Protein 2Q9O (pdb70)

B-factor: mean 13.99, std 7.98, range [4.57, 61.82]

Organism: Melanocarpus albomyces (NCBI:txid204285)

GO terms:
  GO:0052716 hydroquinone:oxygen oxidoreductase activity (F, IDA)
  GO:0005507 copper ion binding (F, IDA)
  GO:0043245 extraorganismal space (C, IDA)
  GO:0030245 cellulose catabolic process (P, TAS)

Solvent-accessible surface area: 37867 Å² total

Nearest PDB structures (foldseek):
  2q9o-assembly1_A  TM=1.002E+00  e=0.000E+00  Melanocarpus albomyces
  2ih9-assembly1_A  TM=1.001E+00  e=0.000E+00  Melanocarpus albomyces
  3dkh-assembly1_A  TM=1.001E+00  e=0.000E+00  Melanocarpus albomyces
  6f5k-assembly1_A  TM=9.972E-01  e=0.000E+00  Thermothelomyces thermophilus
  3pps-assembly1_A  TM=9.943E-01  e=1.087E-103  Canariomyces arenarius

InterPro domains:
  IPR001117 Multicopper oxidase, second cupredoxin domain [PF00394] (219-365)
  IPR002355 Multicopper oxidase, copper-binding site [PS00080] (552-563)
  IPR008972 Cupredoxin [G3DSA:2.60.40.420] (51-208)
  IPR008972 Cupredoxin [G3DSA:2.60.40.420] (209-392)
  IPR008972 Cupredoxin [G3DSA:2.60.40.420] (393-609)
  IPR008972 Cupredoxin [SSF49503] (53-212)
  IPR008972 Cupredoxin [SSF49503] (212-395)
  IPR008972 Cupredoxin [SSF49503] (396-608)
  IPR011706 Multicopper oxidase, C-terminal [PF07731] (445-572)
  IPR011707 Multicopper oxidase-like, N-terminal [PF07732] (98-209)
  IPR033138 Multicopper oxidases, conserved site [PS00079] (547-567)
  IPR045087 Multicopper oxidase [PTHR11709] (105-565)

CATH classification: 2.60.40.420 (+2 more: 2.60.40.420, 2.60.40.420)

Foldseek 3Di:
DFDDCALQFLQGGHVPAGQQDPLVPDFDQPVAEDEEEWEKEKDAQPQAQQGDTAGIFIETPPDLAHDAAEEATFYKYKYKYWAAYDFFFWFKAWALFAFLHQLLRRQFLANFFGQGHNTGIDMHMHTRSFFAKFKMATLQQQRRLRRRIGIYGHDGGWQGRFHEEQDEKEKEFHASYHDVVQLVVLLADPHDFGAAIDISRWWHRLPPRGGDFAEAEDAAQTKYKYKYAYQYLFAKWKKAKAPWWWWWQAKARFGFHTDIDGIFIGGNRIITITITHNHDDFDKIKIWIAAALVQLRHHYPNHTTIHIYGYPPYDDDHGDDPHDDDPHPQLFGDFPTFGSHFFFDDLLPDDDDLLQEWEWAFQQPDPPRTFIAISREFAAGDSLCHNVNCLQVVNPPDDPNQQENEAADEQAKGKHKYAFNLVDPWGGKFKKFKPPFWKFFFAKPDDDRQRPSDADDDDCVPCSVRTHRTRIDTHGITMHGIRMMTMIMTTLSGAGWMKIFGSNSSHSQSRGIHIYRGNSVVSNVSQDPVSVVVSVVSSVVSVVSVVVRPDDSDGRRD/DFDDCALQFLQGGHVPDGQQDPLVVDFDAPVAEDEEEWEKEKDAQPQAQQRDTAGIFIETPPALAHDAAEEATFYKYKYKYWAAYDFFFWFKAWALFAFLHQLLRRAFLANFFGQGHNTGIDMHMHTRSFAAKAKMATLQQQRRLRRRIGIYGHDHGWQGRFHEEQDEKEKEFHASYGDVVQLVCVLADPHDFGAAMDIPRWWHRLPPRGGDFAEAEDEAQGKYKYKYAYQYLFAKWKKAKAPWWWWWQAKARFGWNTDIDGIFIGGHRIITITITGNHDPFDKIKIWIAAALVQLRHHYPNHTTIHIYGYPPDDDDHGPDPHDDDDHPQLFGDFPTFGSHFFFDDLLPDDDDLLQEWEWAFQCPDPPRTAIAISREFAAGDSLCHNVNCLQVVHDPDDVNQQENEDADAQAKGKHKYFFNLVYPWGGKFKKFKPPFWKFFFAKPDDDRQRPSDAEDDDCVPCSVRTGRTRIDTHGIGMHGIRIMTMIMTTLSHAGWMKIFGSNSSHSQSRGIHIYRGNSVVSNVSQDPVSVVVSVVSSVVSVVSVVVRPDDSPGRRD

Structure (mmCIF, N/CA/C/O backbone):
data_2Q9O
#
_entry.id   2Q9O
#
_cell.length_a   173.740
_cell.length_b   61.900
_cell.length_c   124.210
_cell.angle_alpha   90.00
_cell.angle_beta   96.36
_cell.angle_gamma   90.00
#
_symmetry.space_group_name_H-M   'C 1 2 1'
#
loop_
_entity.id
_entity.type
_entity.pdbx_description
1 polymer Laccase-1
2 branched 2-acetamido-2-deoxy-beta-D-glucopyranose-(1-4)-2-acetamido-2-deoxy-beta-D-glucopyranose
3 branched alpha-D-mannopyranose-(1-4)-2-acetamido-2-deoxy-beta-D-glucopyranose-(1-4)-2-acetamido-2-deoxy-beta-D-glucopyranose
4 branched alpha-D-mannopyranose-(1-2)-alpha-D-mannopyranose-(1-3)-alpha-D-mannopyranose-(1-4)-2-acetamido-2-deoxy-beta-D-glucopyranose-(1-4)-2-acetamido-2-deoxy-beta-D-glucopyranose
5 non-polymer 2-acetamido-2-deoxy-beta-D-glucopyranose
6 non-polymer 'COPPER (II) ION'
7 non-polymer 'CHLORIDE ION'
8 non-polymer 'SULFATE ION'
9 non-polymer 'OXYGEN MOLECULE'
10 non-polymer GLYCEROL
11 water water
#
loop_
_atom_site.group_PDB
_atom_site.id
_atom_site.type_symbol
_atom_site.label_atom_id
_atom_site.label_alt_id
_atom_site.label_comp_id
_atom_site.label_asym_id
_atom_site.label_entity_id
_atom_site.label_seq_id
_atom_site.pdbx_PDB_ins_code
_atom_site.Cartn_x
_atom_site.Cartn_y
_atom_site.Cartn_z
_atom_site.occupancy
_atom_site.B_iso_or_equiv
_atom_site.auth_seq_id
_atom_site.auth_comp_id
_atom_site.auth_asym_id
_atom_site.auth_atom_id
_atom_site.pdbx_PDB_model_num
ATOM 1 N N . GLU A 1 1 ? -55.719 29.573 40.604 1.00 18.70 1 GLU A N 1
ATOM 2 C CA . GLU A 1 1 ? -55.620 30.067 41.992 1.00 20.30 1 GLU A CA 1
ATOM 3 C C . GLU A 1 1 ? -55.402 28.932 42.970 1.00 19.81 1 GLU A C 1
ATOM 4 O O . GLU A 1 1 ? -56.133 27.922 42.929 1.00 21.94 1 GLU A O 1
ATOM 10 N N . PRO A 1 2 ? -54.423 29.028 43.866 1.00 18.93 2 PRO A N 1
ATOM 11 C CA . PRO A 1 2 ? -54.159 27.915 44.780 1.00 17.86 2 PRO A CA 1
ATOM 12 C C . PRO A 1 2 ? -55.189 27.885 45.909 1.00 18.39 2 PRO A C 1
ATOM 13 O O . PRO A 1 2 ? -55.717 28.975 46.190 1.00 19.73 2 PRO A O 1
ATOM 17 N N . THR A 1 3 ? -55.436 26.742 46.534 1.00 18.00 3 THR A N 1
ATOM 18 C CA . THR A 1 3 ? -56.313 26.797 47.719 1.00 18.06 3 THR A CA 1
ATOM 19 C C . THR A 1 3 ? -55.650 26.141 48.908 1.00 18.08 3 THR A C 1
ATOM 20 O O . THR A 1 3 ? -56.131 26.198 50.055 1.00 19.87 3 THR A O 1
ATOM 24 N N . CYS A 1 4 ? -54.499 25.479 48.771 1.00 16.98 4 CYS A N 1
ATOM 25 C CA . CYS A 1 4 ? -53.879 24.809 49.919 1.00 16.59 4 CYS A CA 1
ATOM 26 C C . CYS A 1 4 ? -52.369 24.916 49.986 1.00 15.72 4 CYS A C 1
ATOM 27 O O . CYS A 1 4 ? -51.708 24.096 50.633 1.00 15.17 4 CYS A O 1
ATOM 30 N N . ASN A 1 5 ? -51.841 25.920 49.301 1.00 14.26 5 ASN A N 1
ATOM 31 C CA . ASN A 1 5 ? -50.390 26.114 49.257 1.00 14.17 5 ASN A CA 1
ATOM 32 C C . ASN A 1 5 ? -49.965 26.999 50.417 1.00 15.07 5 ASN A C 1
ATOM 33 O O . ASN A 1 5 ? -50.319 28.170 50.427 1.00 16.89 5 ASN A O 1
ATOM 38 N N . THR A 1 6 ? -49.249 26.407 51.357 1.00 15.28 6 THR A N 1
ATOM 39 C CA . THR A 1 6 ? -48.867 27.102 52.569 1.00 15.26 6 THR A CA 1
ATOM 40 C C . THR A 1 6 ? -47.382 26.939 52.802 1.00 15.50 6 THR A C 1
ATOM 41 O O . THR A 1 6 ? -46.785 26.064 52.180 1.00 14.95 6 THR A O 1
ATOM 45 N N . PRO A 1 7 ? -46.776 27.748 53.650 1.00 16.49 7 PRO A N 1
ATOM 46 C CA . PRO A 1 7 ? -45.371 27.582 53.993 1.00 15.72 7 PRO A CA 1
ATOM 47 C C . PRO A 1 7 ? -44.979 26.171 54.397 1.00 15.36 7 PRO A C 1
ATOM 48 O O . PRO A 1 7 ? -43.897 25.680 54.007 1.00 15.31 7 PRO A O 1
ATOM 52 N N . SER A 1 8 ? -45.790 25.447 55.199 1.00 15.92 8 SER A N 1
ATOM 53 C CA . SER A 1 8 ? -45.395 24.101 55.607 1.00 16.51 8 SER A CA 1
ATOM 54 C C . SER A 1 8 ? -45.871 23.002 54.666 1.00 16.19 8 SER A C 1
ATOM 55 O O . SER A 1 8 ? -45.457 21.844 54.836 1.00 17.48 8 SER A O 1
ATOM 58 N N . ASN A 1 9 ? -46.700 23.406 53.691 1.00 14.96 9 ASN A N 1
ATOM 59 C CA . ASN A 1 9 ? -47.161 22.465 52.676 1.00 14.53 9 ASN A CA 1
ATOM 60 C C . ASN A 1 9 ? -47.160 23.154 51.324 1.00 14.26 9 ASN A C 1
ATOM 61 O O . ASN A 1 9 ? -48.190 23.604 50.831 1.00 14.91 9 ASN A O 1
ATOM 66 N N . ARG A 1 10 ? -45.959 23.229 50.752 1.00 12.36 10 ARG A N 1
ATOM 67 C CA . ARG A 1 10 ? -45.855 23.800 49.407 1.00 11.43 10 ARG A CA 1
ATOM 68 C C . ARG A 1 10 ? -46.144 22.785 48.318 1.00 11.53 10 ARG A C 1
ATOM 69 O O . ARG A 1 10 ? -46.293 23.153 47.145 1.00 11.76 10 ARG A O 1
ATOM 77 N N . ALA A 1 11 ? -46.237 21.518 48.681 1.00 11.26 11 ALA A N 1
ATOM 78 C CA . ALA A 1 11 ? -46.497 20.439 47.749 1.00 11.25 11 ALA A CA 1
ATOM 79 C C . ALA A 1 11 ? -47.914 20.526 47.214 1.00 10.99 11 ALA A C 1
ATOM 80 O O . ALA A 1 11 ? -48.181 20.106 46.087 1.00 10.19 11 ALA A O 1
ATOM 82 N N . CYS A 1 12 ? -48.804 21.054 48.030 1.00 11.58 12 CYS A N 1
ATOM 83 C CA . CYS A 1 12 ? -50.216 21.199 47.691 1.00 11.55 12 CYS A CA 1
ATOM 84 C C . CYS A 1 12 ? -50.496 22.430 46.861 1.00 10.97 12 CYS A C 1
ATOM 85 O O . CYS A 1 12 ? -49.865 23.467 47.055 1.00 11.74 12 CYS A O 1
ATOM 88 N N . TRP A 1 13 ? -51.472 22.324 45.951 1.00 10.14 13 TRP A N 1
ATOM 89 C CA . TRP A 1 13 ? -51.834 23.527 45.193 1.00 11.77 13 TRP A CA 1
ATOM 90 C C . TRP A 1 13 ? -53.334 23.792 45.245 1.00 12.53 13 TRP A C 1
ATOM 91 O O . TRP A 1 13 ? -53.799 24.764 45.840 1.00 13.39 13 TRP A O 1
ATOM 102 N N . SER A 1 14 ? -54.121 22.912 44.604 1.00 13.28 14 SER A N 1
ATOM 103 C CA . SER A 1 14 ? -55.583 23.047 44.631 1.00 14.26 14 SER A CA 1
ATOM 104 C C . SER A 1 14 ? -56.195 21.664 44.427 1.00 16.41 14 SER A C 1
ATOM 105 O O . SER A 1 14 ? -55.405 20.716 44.284 1.00 13.79 14 SER A O 1
ATOM 108 N N . ASP A 1 15 ? -57.547 21.595 44.403 1.00 16.89 15 ASP A N 1
ATOM 109 C CA . ASP A 1 15 ? -58.070 20.212 44.315 1.00 17.88 15 ASP A CA 1
ATOM 110 C C . ASP A 1 15 ? -57.679 19.577 42.984 1.00 16.15 15 ASP A C 1
ATOM 111 O O . ASP A 1 15 ? -57.986 20.111 41.917 1.00 18.07 15 ASP A O 1
ATOM 116 N N . GLY A 1 16 ? -56.993 18.439 43.027 1.00 14.66 16 GLY A N 1
ATOM 117 C CA . GLY A 1 16 ? -56.614 17.728 41.830 1.00 15.72 16 GLY A CA 1
ATOM 118 C C . GLY A 1 16 ? -55.252 18.067 41.283 1.00 13.87 16 GLY A C 1
ATOM 119 O O . GLY A 1 16 ? -54.810 17.515 40.264 1.00 14.13 16 GLY A O 1
ATOM 120 N N . PHE A 1 17 ? -54.566 19.000 41.962 1.00 11.95 17 PHE A N 1
ATOM 121 C CA . PHE A 1 17 ? -53.335 19.570 41.427 1.00 10.99 17 PHE A CA 1
ATOM 122 C C . PHE A 1 17 ? -52.282 19.735 42.506 1.00 11.08 17 PHE A C 1
ATOM 123 O O . PHE A 1 17 ? -52.461 20.471 43.468 1.00 12.63 17 PHE A O 1
ATOM 131 N N . ASP A 1 18 ? -51.170 19.029 42.402 1.00 10.51 18 ASP A N 1
ATOM 132 C CA . ASP A 1 18 ? -50.135 19.189 43.410 1.00 10.14 18 ASP A CA 1
ATOM 133 C C . ASP A 1 18 ? -48.781 18.928 42.772 1.00 9.87 18 ASP A C 1
ATOM 134 O O . ASP A 1 18 ? -48.751 18.790 41.537 1.00 9.04 18 ASP A O 1
ATOM 139 N N . ILE A 1 19 ? -47.707 18.840 43.567 1.00 9.32 19 ILE A N 1
ATOM 140 C CA . ILE A 1 19 ? -46.367 18.664 43.010 1.00 9.91 19 ILE A CA 1
ATOM 141 C C . ILE A 1 19 ? -46.154 17.341 42.298 1.00 10.50 19 ILE A C 1
ATOM 142 O O . ILE A 1 19 ? -45.220 17.168 41.500 1.00 8.97 19 ILE A O 1
ATOM 147 N N . ASN A 1 20 ? -47.058 16.393 42.553 1.00 10.85 20 ASN A N 1
ATOM 148 C CA . ASN A 1 20 ? -46.921 15.098 41.887 1.00 10.01 20 ASN A CA 1
ATOM 149 C C . ASN A 1 20 ? -47.781 14.957 40.636 1.00 11.02 20 ASN A C 1
ATOM 150 O O . ASN A 1 20 ? -47.632 13.951 39.942 1.00 11.97 20 ASN A O 1
ATOM 155 N N . THR A 1 21 ? -48.667 15.914 40.378 1.00 10.40 21 THR A N 1
ATOM 156 C CA . THR A 1 21 ? -49.436 15.950 39.142 1.00 9.13 21 THR A CA 1
ATOM 157 C C . THR A 1 21 ? -48.506 15.982 37.950 1.00 9.03 21 THR A C 1
ATOM 158 O O . THR A 1 21 ? -47.516 16.723 37.931 1.00 10.96 21 THR A O 1
ATOM 162 N N . ASP A 1 22 ? -48.830 15.196 36.933 1.00 9.08 22 ASP A N 1
ATOM 163 C CA . ASP A 1 22 ? -48.039 15.288 35.700 1.00 8.98 22 ASP A CA 1
ATOM 164 C C . ASP A 1 22 ? -48.464 16.539 34.958 1.00 9.54 22 ASP A C 1
ATOM 165 O O . ASP A 1 22 ? -49.423 16.479 34.173 1.00 9.13 22 ASP A O 1
ATOM 170 N N . TYR A 1 23 ? -47.752 17.650 35.185 1.00 8.54 23 TYR A N 1
ATOM 171 C CA . TYR A 1 23 ? -48.161 18.942 34.619 1.00 9.79 23 TYR A CA 1
ATOM 172 C C . TYR A 1 23 ? -48.076 18.969 33.107 1.00 9.22 23 TYR A C 1
ATOM 17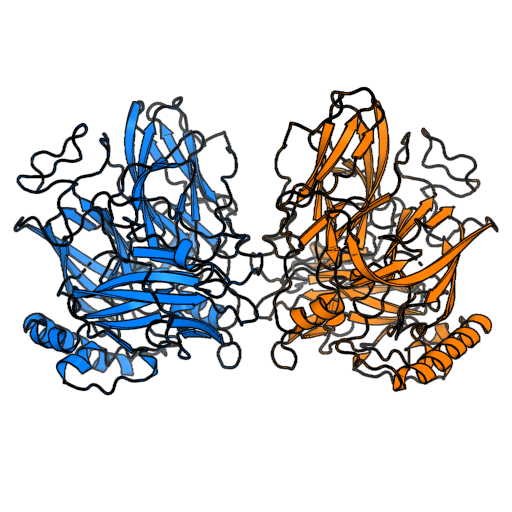3 O O . TYR A 1 23 ? -48.523 19.915 32.463 1.00 10.71 23 TYR A O 1
ATOM 182 N N . GLU A 1 24 ? -47.383 17.992 32.517 1.00 9.40 24 GLU A N 1
ATOM 183 C CA . GLU A 1 24 ? -47.257 18.064 31.041 1.00 10.98 24 GLU A CA 1
ATOM 184 C C . GLU A 1 24 ? -48.551 17.659 30.353 1.00 11.40 24 GLU A C 1
ATOM 185 O O . GLU A 1 24 ? -48.711 17.933 29.155 1.00 12.45 24 GLU A O 1
ATOM 191 N N . VAL A 1 25 ? -49.412 16.966 31.134 1.00 11.28 25 VAL A N 1
ATOM 192 C CA . VAL A 1 25 ? -50.647 16.503 30.525 1.00 11.30 25 VAL A CA 1
ATOM 193 C C . VAL A 1 25 ? -51.871 16.983 31.299 1.00 9.94 25 VAL A C 1
ATOM 194 O O . VAL A 1 25 ? -52.965 16.838 30.751 1.00 11.70 25 VAL A O 1
ATOM 198 N N . SER A 1 26 ? -51.734 17.519 32.500 1.00 11.05 26 SER A N 1
ATOM 199 C CA . SER A 1 26 ? -52.911 17.959 33.268 1.00 11.03 26 SER A CA 1
ATOM 200 C C . SER A 1 26 ? -52.683 19.384 33.741 1.00 11.36 26 SER A C 1
ATOM 201 O O . SER A 1 26 ? -51.632 19.653 34.317 1.00 11.18 26 SER A O 1
ATOM 204 N N . THR A 1 27 ? -53.629 20.279 33.474 1.00 11.10 27 THR A N 1
ATOM 205 C CA . THR A 1 27 ? -53.522 21.716 33.731 1.00 11.15 27 THR A CA 1
ATOM 206 C C . THR A 1 27 ? -54.743 22.258 34.474 1.00 11.10 27 THR A C 1
ATOM 207 O O . THR A 1 27 ? -55.856 21.876 34.067 1.00 11.02 27 THR A O 1
ATOM 211 N N . PRO A 1 28 ? -54.587 23.066 35.507 1.00 10.57 28 PRO A N 1
ATOM 212 C CA . PRO A 1 28 ? -55.744 23.672 36.175 1.00 11.13 28 PRO A CA 1
ATOM 213 C C . PRO A 1 28 ? -56.533 24.543 35.200 1.00 12.55 28 PRO A C 1
ATOM 214 O O . PRO A 1 28 ? -55.970 25.263 34.402 1.00 10.20 28 PRO A O 1
ATOM 218 N N . ASP A 1 29 ? -57.854 24.392 35.309 1.00 13.19 29 ASP A N 1
ATOM 219 C CA . ASP A 1 29 ? -58.673 25.291 34.497 1.00 15.34 29 ASP A CA 1
ATOM 220 C C . ASP A 1 29 ? -59.038 26.511 35.326 1.00 15.85 29 ASP A C 1
ATOM 221 O O . ASP A 1 29 ? -60.055 26.588 36.043 1.00 19.03 29 ASP A O 1
ATOM 226 N N . THR A 1 30 ? -58.257 27.583 35.317 1.00 14.65 30 THR A N 1
ATOM 227 C CA . THR A 1 30 ? -58.558 28.701 36.202 1.00 13.67 30 THR A CA 1
ATOM 228 C C . THR A 1 30 ? -59.513 29.740 35.609 1.00 14.14 30 THR A C 1
ATOM 229 O O . THR A 1 30 ? -60.164 30.464 36.367 1.00 14.77 30 THR A O 1
ATOM 233 N N . GLY A 1 31 ? -59.582 29.824 34.285 1.00 13.83 31 GLY A N 1
ATOM 234 C CA . GLY A 1 31 ? -60.415 30.822 33.629 1.00 13.70 31 GLY A CA 1
ATOM 235 C C . GLY A 1 31 ? -59.793 32.201 33.738 1.00 13.98 31 GLY A C 1
ATOM 236 O O . GLY A 1 31 ? -60.393 33.178 33.280 1.00 14.66 31 GLY A O 1
ATOM 237 N N . VAL A 1 32 ? -58.590 32.346 34.314 1.00 13.67 32 VAL A N 1
ATOM 238 C CA . VAL A 1 32 ? -58.006 33.687 34.499 1.00 12.29 32 VAL A CA 1
ATOM 239 C C . VAL A 1 32 ? -56.976 34.027 33.418 1.00 11.97 32 VAL A C 1
ATOM 240 O O . VAL A 1 32 ? -56.222 33.149 32.994 1.00 12.31 32 VAL A O 1
ATOM 244 N N . THR A 1 33 ? -56.953 35.296 33.016 1.00 11.89 33 THR A N 1
ATOM 245 C CA . THR A 1 33 ? -55.974 35.843 32.085 1.00 11.32 33 THR A CA 1
ATOM 246 C C . THR A 1 33 ? -55.221 36.984 32.768 1.00 11.34 33 THR A C 1
ATOM 247 O O . THR A 1 33 ? -55.828 37.861 33.363 1.00 13.58 33 THR A O 1
ATOM 251 N N . GLN A 1 34 ? -53.896 36.927 32.653 1.00 10.79 34 GLN A N 1
ATOM 252 C CA . GLN A 1 34 ? -52.990 37.960 33.121 1.00 11.06 34 GLN A CA 1
ATOM 253 C C . GLN A 1 34 ? -52.473 38.627 31.851 1.00 10.45 34 GLN A C 1
ATOM 254 O O . GLN A 1 34 ? -51.890 37.935 31.025 1.00 11.43 34 GLN A O 1
ATOM 260 N N . SER A 1 35 ? -52.713 39.919 31.687 1.00 9.53 35 SER A N 1
ATOM 261 C CA . SER A 1 35 ? -52.329 40.576 30.439 1.00 10.14 35 SER A CA 1
ATOM 262 C C . SER A 1 35 ? -51.301 41.657 30.726 1.00 9.70 35 SER A C 1
ATOM 263 O O . SER A 1 35 ? -51.272 42.225 31.834 1.00 10.84 35 SER A O 1
ATOM 267 N N . TYR A 1 36 ? -50.465 41.897 29.724 1.00 10.28 36 TYR A N 1
ATOM 268 C CA . TYR A 1 36 ? -49.383 42.859 29.757 1.00 10.42 36 TYR A CA 1
ATOM 269 C C . TYR A 1 36 ? -49.274 43.569 28.398 1.00 9.36 36 TYR A C 1
ATOM 270 O O . TYR A 1 36 ? -49.661 42.981 27.398 1.00 10.14 36 TYR A O 1
ATOM 279 N N . VAL A 1 37 ? -48.725 44.785 28.400 1.00 9.51 37 VAL A N 1
ATOM 280 C CA . VAL A 1 37 ? -48.462 45.474 27.147 1.00 11.24 37 VAL A CA 1
ATOM 281 C C . VAL A 1 37 ? -46.992 45.850 27.194 1.00 10.96 37 VAL A C 1
ATOM 282 O O . VAL A 1 37 ? -46.604 46.494 28.155 1.00 14.25 37 VAL A O 1
ATOM 286 N N . PHE A 1 38 ? -46.240 45.408 26.206 1.00 11.03 38 PHE A N 1
ATOM 287 C CA . PHE A 1 38 ? -44.826 45.707 26.074 1.00 10.19 38 PHE A CA 1
ATOM 288 C C . PHE A 1 38 ? -44.645 46.738 24.972 1.00 9.91 38 PHE A C 1
ATOM 289 O O . PHE A 1 38 ? -44.885 46.486 23.783 1.00 12.33 38 PHE A O 1
ATOM 297 N N . ASN A 1 39 ? -44.170 47.914 25.380 1.00 9.84 39 ASN A N 1
ATOM 298 C CA . ASN A 1 39 ? -43.821 48.943 24.404 1.00 10.22 39 ASN A CA 1
ATOM 299 C C . ASN A 1 39 ? -42.318 49.015 24.248 1.00 8.61 39 ASN A C 1
ATOM 300 O O . ASN A 1 39 ? -41.602 49.345 25.216 1.00 8.82 39 ASN A O 1
ATOM 305 N N . LEU A 1 40 ? -41.813 48.678 23.073 1.00 8.40 40 LEU A N 1
ATOM 306 C CA . LEU A 1 40 ? -40.362 48.599 22.836 1.00 8.90 40 LEU A CA 1
ATOM 307 C C . LEU A 1 40 ? -39.872 49.913 22.283 1.00 8.40 40 LEU A C 1
ATOM 308 O O . LEU A 1 40 ? -40.405 50.310 21.235 1.00 9.51 40 LEU A O 1
ATOM 313 N N . THR A 1 41 ? -38.885 50.521 22.951 1.00 8.06 41 THR A N 1
ATOM 314 C CA . THR A 1 41 ? -38.375 51.787 22.445 1.00 9.30 41 THR A CA 1
ATOM 315 C C . THR A 1 41 ? -36.854 51.722 22.304 1.00 9.28 41 THR A C 1
ATOM 316 O O . THR A 1 41 ? -36.196 50.906 22.944 1.00 9.00 41 THR A O 1
ATOM 320 N N . GLU A 1 42 ? -36.359 52.606 21.443 1.00 9.08 42 GLU A N 1
ATOM 321 C CA . GLU A 1 42 ? -34.913 52.641 21.162 1.00 9.01 42 GLU A CA 1
ATOM 322 C C . GLU A 1 42 ? -34.382 53.905 21.821 1.00 9.38 42 GLU A C 1
ATOM 323 O O . GLU A 1 42 ? -34.896 54.990 21.500 1.00 9.58 42 GLU A O 1
ATOM 329 N N . VAL A 1 43 ? -33.461 53.740 22.727 1.00 8.83 43 VAL A N 1
ATOM 330 C CA . VAL A 1 43 ? -32.930 54.863 23.503 1.00 9.26 43 VAL A CA 1
ATOM 331 C C . VAL A 1 43 ? -31.432 54.991 23.285 1.00 10.10 43 VAL A C 1
ATOM 332 O O . VAL A 1 43 ? -30.670 54.042 23.505 1.00 10.48 43 VAL A O 1
ATOM 336 N N . ASP A 1 44 ? -30.975 56.178 22.852 1.00 10.53 44 ASP A N 1
ATOM 337 C CA . ASP A 1 44 ? -29.571 56.448 22.660 1.00 10.36 44 ASP A CA 1
ATOM 338 C C . ASP A 1 44 ? -28.990 57.114 23.893 1.00 10.47 44 ASP A C 1
ATOM 339 O O . ASP A 1 44 ? -29.698 57.852 24.611 1.00 11.51 44 ASP A O 1
ATOM 344 N N . ASN A 1 45 ? -27.713 56.833 24.113 1.00 10.86 45 ASN A N 1
ATOM 345 C CA . ASN A 1 45 ? -27.009 57.502 25.207 1.00 9.97 45 ASN A CA 1
ATOM 346 C C . ASN A 1 45 ? -27.745 57.354 26.520 1.00 10.84 45 ASN A C 1
ATOM 347 O O . ASN A 1 45 ? -28.087 58.321 27.218 1.00 12.29 45 ASN A O 1
ATOM 352 N N . TRP A 1 46 ? -27.990 56.098 26.843 1.00 11.54 46 TRP A N 1
ATOM 353 C CA . TRP A 1 46 ? -28.683 55.652 28.048 1.00 11.34 46 TRP A CA 1
ATOM 354 C C . TRP A 1 46 ? -27.702 55.344 29.156 1.00 11.08 46 TRP A C 1
ATOM 355 O O . TRP A 1 46 ? -26.762 54.574 29.037 1.00 12.24 46 TRP A O 1
ATOM 366 N N . MET A 1 47 ? -27.966 55.953 30.297 1.00 11.36 47 MET A N 1
ATOM 367 C CA . MET A 1 47 ? -27.142 55.720 31.460 1.00 11.93 47 MET A CA 1
ATOM 368 C C . MET A 1 47 ? -27.523 54.431 32.173 1.00 11.86 47 MET A C 1
ATOM 369 O O . MET A 1 47 ? -28.627 54.409 32.732 1.00 13.38 47 MET A O 1
ATOM 378 N N . GLY A 1 48 ? -26.622 53.463 32.149 1.00 10.33 48 GLY A N 1
ATOM 379 C CA . GLY A 1 48 ? -26.876 52.183 32.791 1.00 11.59 48 GLY A CA 1
ATOM 380 C C . GLY A 1 48 ? -26.568 52.178 34.267 1.00 12.22 48 GLY A C 1
ATOM 381 O O . GLY A 1 48 ? -26.116 53.173 34.860 1.00 10.75 48 GLY A O 1
ATOM 382 N N . PRO A 1 49 ? -26.836 51.025 34.893 1.00 11.77 49 PRO A N 1
ATOM 383 C CA . PRO A 1 49 ? -26.755 50.929 36.347 1.00 11.53 49 PRO A CA 1
ATOM 384 C C . PRO A 1 49 ? -25.361 50.961 36.931 1.00 11.93 49 PRO A C 1
ATOM 385 O O . PRO A 1 49 ? -25.257 51.166 38.158 1.00 13.98 49 PRO A O 1
ATOM 389 N N . ASP A 1 50 ? -24.307 50.800 36.119 1.00 12.13 50 ASP A N 1
ATOM 390 C CA . ASP A 1 50 ? -22.979 50.929 36.712 1.00 12.28 50 ASP A CA 1
ATOM 391 C C . ASP A 1 50 ? -22.384 52.299 36.333 1.00 13.08 50 ASP A C 1
ATOM 392 O O . ASP A 1 50 ? -21.180 52.531 36.517 1.00 14.39 50 ASP A O 1
ATOM 397 N N . GLY A 1 51 ? -23.232 53.172 35.838 1.00 12.99 51 GLY A N 1
ATOM 398 C CA . GLY A 1 51 ? -22.842 54.572 35.615 1.00 12.07 51 GLY A CA 1
ATOM 399 C C . GLY A 1 51 ? -22.363 54.808 34.208 1.00 11.86 51 GLY A C 1
ATOM 400 O O . GLY A 1 51 ? -22.252 55.917 33.701 1.00 15.42 51 GLY A O 1
ATOM 401 N N . VAL A 1 52 ? -21.945 53.810 33.450 1.00 11.03 52 VAL A N 1
ATOM 402 C CA . VAL A 1 52 ? -21.475 53.984 32.076 1.00 10.03 52 VAL A CA 1
ATOM 403 C C . VAL A 1 52 ? -22.691 54.241 31.178 1.00 10.28 52 VAL A C 1
ATOM 404 O O . VAL A 1 52 ? -23.754 53.596 31.287 1.00 10.95 52 VAL A O 1
ATOM 408 N N . VAL A 1 53 ? -22.595 55.229 30.291 1.00 9.30 53 VAL A N 1
ATOM 409 C CA . VAL A 1 53 ? -23.615 55.533 29.295 1.00 10.86 53 VAL A CA 1
ATOM 410 C C . VAL A 1 53 ? -23.386 54.672 28.057 1.00 11.40 53 VAL A C 1
ATOM 411 O O . VAL A 1 53 ? -22.293 54.640 27.482 1.00 12.95 53 VAL A O 1
ATOM 415 N N . LYS A 1 54 ? -24.447 53.960 27.664 1.00 11.93 54 LYS A N 1
ATOM 416 C CA . LYS A 1 54 ? -24.394 53.091 26.506 1.00 10.27 54 LYS A CA 1
ATOM 417 C C . LYS A 1 54 ? -24.880 53.818 25.261 1.00 10.96 54 LYS A C 1
ATOM 418 O O . LYS A 1 54 ? -25.885 54.545 25.270 1.00 11.03 54 LYS A O 1
ATOM 424 N N . GLU A 1 55 ? -24.155 53.571 24.166 1.00 10.59 55 GLU A N 1
ATOM 425 C CA . GLU A 1 55 ? -24.572 54.168 22.897 1.00 10.75 55 GLU A CA 1
ATOM 426 C C . GLU A 1 55 ? -26.029 53.963 22.529 1.00 10.25 55 GLU A C 1
ATOM 427 O O . GLU A 1 55 ? -26.739 54.890 22.056 1.00 10.92 55 GLU A O 1
ATOM 433 N N . LYS A 1 56 ? -26.552 52.742 22.666 1.00 9.28 56 LYS A N 1
ATOM 434 C CA . LYS A 1 56 ? -27.939 52.490 22.252 1.00 9.04 56 LYS A CA 1
ATOM 435 C C . LYS A 1 56 ? -28.471 51.257 22.974 1.00 8.73 56 LYS A C 1
ATOM 436 O O . LYS A 1 56 ? -27.759 50.249 23.089 1.00 10.43 56 LYS A O 1
ATOM 442 N N . VAL A 1 57 ? -29.690 51.346 23.471 1.00 8.88 57 VAL A N 1
ATOM 443 C CA . VAL A 1 57 ? -30.390 50.223 24.086 1.00 8.00 57 VAL A CA 1
ATOM 444 C C . VAL A 1 57 ? -31.816 50.178 23.502 1.00 9.23 57 VAL A C 1
ATOM 445 O O . VAL A 1 57 ? -32.311 51.126 22.856 1.00 8.05 57 VAL A O 1
ATOM 449 N N . MET A 1 58 ? -32.452 49.012 23.730 1.00 8.60 58 MET A N 1
ATOM 450 C CA . MET A 1 58 ? -33.782 48.731 23.211 1.00 7.77 58 MET A CA 1
ATOM 451 C C . MET A 1 58 ? -34.569 48.176 24.388 1.00 7.60 58 MET A C 1
ATOM 452 O O . MET A 1 58 ? -34.234 47.058 24.820 1.00 9.11 58 MET A O 1
ATOM 457 N N . LEU A 1 59 ? -35.497 48.991 24.884 1.00 7.05 59 LEU A N 1
ATOM 458 C CA . LEU A 1 59 ? -36.055 48.771 26.214 1.00 8.03 59 LEU A CA 1
ATOM 459 C C . LEU A 1 59 ? -37.535 48.433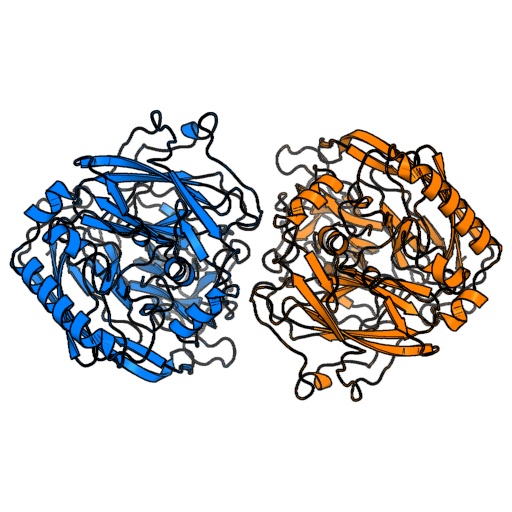 26.107 1.00 7.61 59 LEU A C 1
ATOM 460 O O . LEU A 1 59 ? -38.225 48.896 25.213 1.00 9.36 59 LEU A O 1
ATOM 465 N N . ILE A 1 60 ? -37.991 47.604 27.046 1.00 8.12 60 ILE A N 1
ATOM 466 C CA . ILE A 1 60 ? -39.412 47.349 27.196 1.00 8.22 60 ILE A CA 1
ATOM 467 C C . ILE A 1 60 ? -39.932 48.254 28.306 1.00 8.70 60 ILE A C 1
ATOM 468 O O . ILE A 1 60 ? -39.468 48.198 29.438 1.00 9.21 60 ILE A O 1
ATOM 473 N N . ASN A 1 61 ? -40.894 49.095 27.979 1.00 9.32 61 ASN A N 1
ATOM 474 C CA . ASN A 1 61 ? -41.576 49.957 28.969 1.00 10.57 61 ASN A CA 1
ATOM 475 C C . ASN A 1 61 ? -40.538 50.790 29.696 1.00 10.82 61 ASN A C 1
ATOM 476 O O . ASN A 1 61 ? -40.682 51.090 30.874 1.00 13.03 61 ASN A O 1
ATOM 481 N N . GLY A 1 62 ? -39.478 51.177 28.996 1.00 11.39 62 GLY A N 1
ATOM 482 C CA . GLY A 1 62 ? -38.572 52.183 29.548 1.00 11.70 62 GLY A CA 1
ATOM 483 C C . GLY A 1 62 ? -37.605 51.714 30.606 1.00 11.57 62 GLY A C 1
ATOM 484 O O . GLY A 1 62 ? -36.916 52.573 31.172 1.00 12.30 62 GLY A O 1
ATOM 485 N N . ASN A 1 63 ? -37.491 50.410 30.899 1.00 10.32 63 ASN A N 1
ATOM 486 C CA . ASN A 1 63 ? -36.576 49.947 31.948 1.00 10.71 63 ASN A CA 1
ATOM 487 C C . ASN A 1 63 ? -35.582 48.937 31.395 1.00 10.37 63 ASN A C 1
ATOM 488 O O . ASN A 1 63 ? -35.749 48.478 30.276 1.00 9.73 63 ASN A O 1
ATOM 493 N N . ILE A 1 64 ? -34.569 48.644 32.204 1.00 11.33 64 ILE A N 1
ATOM 494 C CA . ILE A 1 64 ? -33.504 47.762 31.742 1.00 11.41 64 ILE A CA 1
ATOM 495 C C . ILE A 1 64 ? -34.004 46.375 31.381 1.00 10.89 64 ILE A C 1
ATOM 496 O O . ILE A 1 64 ? -33.468 45.695 30.492 1.00 11.68 64 ILE A O 1
ATOM 501 N N . MET A 1 65 ? -35.055 45.900 32.025 1.00 12.25 65 MET A N 1
ATOM 502 C CA . MET A 1 65 ? -35.733 44.668 31.622 1.00 12.74 65 MET A CA 1
ATOM 503 C C . MET A 1 65 ? -37.236 44.907 31.563 1.00 11.91 65 MET A C 1
ATOM 504 O O . MET A 1 65 ? -37.731 45.904 32.129 1.00 12.02 65 MET A O 1
ATOM 509 N N . GLY A 1 66 ? -37.934 44.005 30.890 1.00 10.71 66 GLY A N 1
ATOM 510 C CA . GLY A 1 66 ? -39.384 44.098 30.827 1.00 11.49 66 GLY A CA 1
ATOM 511 C C . GLY A 1 66 ? -39.996 43.724 32.161 1.00 11.75 66 GLY A C 1
ATOM 512 O O . GLY A 1 66 ? -39.334 43.325 33.131 1.00 9.99 66 GLY A O 1
ATOM 513 N N . PRO A 1 67 ? -41.312 43.838 32.224 1.00 12.47 67 PRO A N 1
ATOM 514 C CA . PRO A 1 67 ? -41.976 43.532 33.502 1.00 13.15 67 PRO A CA 1
ATOM 515 C C . PRO A 1 67 ? -41.831 42.058 33.838 1.00 12.18 67 PRO A C 1
ATOM 516 O O . PRO A 1 67 ? -41.707 41.229 32.920 1.00 12.08 67 PRO A O 1
ATOM 520 N N . ASN A 1 68 ? -41.795 41.718 35.116 1.00 12.62 68 ASN A N 1
ATOM 521 C CA . ASN A 1 68 ? -41.770 40.340 35.596 1.00 12.24 68 ASN A CA 1
ATOM 522 C C . ASN A 1 68 ? -43.161 39.774 35.328 1.00 12.14 68 ASN A C 1
ATOM 523 O O . ASN A 1 68 ? -44.127 40.158 36.005 1.00 16.94 68 ASN A O 1
ATOM 532 N N . ILE A 1 69 ? -43.317 38.890 34.371 1.00 10.78 69 ILE A N 1
ATOM 533 C CA . ILE A 1 69 ? -44.651 38.290 34.199 1.00 11.54 69 ILE A CA 1
ATOM 534 C C . ILE A 1 69 ? -44.938 37.379 35.371 1.00 11.65 69 ILE A C 1
ATOM 535 O O . ILE A 1 69 ? -44.038 36.699 35.810 1.00 12.90 69 ILE A O 1
ATOM 540 N N . VAL A 1 70 ? -46.172 37.411 35.892 1.00 11.76 70 VAL A N 1
ATOM 541 C CA . VAL A 1 70 ? -46.552 36.605 37.038 1.00 11.17 70 VAL A CA 1
ATOM 542 C C . VAL A 1 70 ? -47.978 36.132 36.799 1.00 10.74 70 VAL A C 1
ATOM 543 O O . VAL A 1 70 ? -48.882 36.909 36.486 1.00 12.17 70 VAL A O 1
ATOM 547 N N . ALA A 1 71 ? -48.189 34.828 36.929 1.00 10.16 71 ALA A N 1
ATOM 548 C CA . ALA A 1 71 ? -49.528 34.268 36.825 1.00 9.39 71 ALA A CA 1
ATOM 549 C C . ALA A 1 71 ? -49.556 32.984 37.654 1.00 10.05 71 ALA A C 1
ATOM 550 O O . ALA A 1 71 ? -48.511 32.544 38.156 1.00 9.93 71 ALA A O 1
ATOM 552 N N . ASN A 1 72 ? -50.713 32.358 37.782 1.00 9.20 72 ASN A N 1
ATOM 553 C CA . ASN A 1 72 ? -50.774 31.027 38.368 1.00 8.92 72 ASN A CA 1
ATOM 554 C C . ASN A 1 72 ? -50.821 29.925 37.318 1.00 7.42 72 ASN A C 1
ATOM 555 O O . ASN A 1 72 ? -51.313 30.104 36.203 1.00 9.40 72 ASN A O 1
ATOM 560 N N . TRP A 1 73 ? -50.381 28.754 37.765 1.00 7.82 73 TRP A N 1
ATOM 561 C CA . TRP A 1 73 ? -50.488 27.525 36.984 1.00 9.16 73 TRP A CA 1
ATOM 562 C C . TRP A 1 73 ? -51.907 27.391 36.452 1.00 9.10 73 TRP A C 1
ATOM 563 O O . TRP A 1 73 ? -52.866 27.443 37.229 1.00 8.74 73 TRP A O 1
ATOM 574 N N . GLY A 1 74 ? -52.047 27.257 35.145 1.00 8.08 74 GLY A N 1
ATOM 575 C CA . GLY A 1 74 ? -53.304 27.135 34.472 1.00 9.06 74 GLY A CA 1
ATOM 576 C C . GLY A 1 74 ? -53.902 28.416 33.978 1.00 9.48 74 GLY A C 1
ATOM 577 O O . GLY A 1 74 ? -54.851 28.368 33.174 1.00 8.95 74 GLY A O 1
ATOM 578 N N . ASP A 1 75 ? -53.398 29.568 34.391 1.00 9.32 75 ASP A N 1
ATOM 579 C CA . ASP A 1 75 ? -53.858 30.823 33.800 1.00 9.73 75 ASP A CA 1
ATOM 580 C C . ASP A 1 75 ? -53.438 30.872 32.324 1.00 9.68 75 ASP A C 1
ATOM 581 O O . ASP A 1 75 ? -52.629 30.066 31.842 1.00 10.47 75 ASP A O 1
ATOM 586 N N . THR A 1 76 ? -54.018 31.864 31.644 1.00 9.95 76 THR A N 1
ATOM 587 C CA . THR A 1 76 ? -53.508 32.270 30.340 1.00 9.16 76 THR A CA 1
ATOM 588 C C . THR A 1 76 ? -52.728 33.559 30.508 1.00 9.64 76 THR A C 1
ATOM 589 O O . THR A 1 76 ? -53.148 34.444 31.237 1.00 10.11 76 THR A O 1
ATOM 593 N N . VAL A 1 77 ? -51.593 33.672 29.834 1.00 9.20 77 VAL A N 1
ATOM 594 C CA . VAL A 1 77 ? -50.818 34.905 29.815 1.00 8.75 77 VAL A CA 1
ATOM 595 C C . VAL A 1 77 ? -50.963 35.495 28.406 1.00 9.08 77 VAL A C 1
ATOM 596 O O . VAL A 1 77 ? -50.869 34.809 27.399 1.00 9.49 77 VAL A O 1
ATOM 600 N N . GLU A 1 78 ? -51.212 36.821 28.395 1.00 9.66 78 GLU A N 1
ATOM 601 C CA . GLU A 1 78 ? -51.438 37.501 27.128 1.00 9.97 78 GLU A CA 1
ATOM 602 C C . GLU A 1 78 ? -50.570 38.753 27.103 1.00 10.01 78 GLU A C 1
ATOM 603 O O . GLU A 1 78 ? -50.626 39.545 28.058 1.00 11.17 78 GLU A O 1
ATOM 609 N N . VAL A 1 79 ? -49.783 38.931 26.050 1.00 8.15 79 VAL A N 1
ATOM 610 C CA . VAL A 1 79 ? -48.854 40.048 25.994 1.00 8.49 79 VAL A CA 1
ATOM 611 C C . VAL A 1 79 ? -49.008 40.751 24.636 1.00 8.14 79 VAL A C 1
ATOM 612 O O . VAL A 1 79 ? -48.729 40.180 23.593 1.00 8.86 79 VAL A O 1
ATOM 616 N N . THR A 1 80 ? -49.463 42.013 24.639 1.00 8.36 80 THR A N 1
ATOM 617 C CA . THR A 1 80 ? -49.460 42.784 23.392 1.00 7.96 80 THR A CA 1
ATOM 618 C C . THR A 1 80 ? -48.074 43.409 23.244 1.00 7.89 80 THR A C 1
ATOM 619 O O . THR A 1 80 ? -47.694 44.126 24.172 1.00 9.97 80 THR A O 1
ATOM 623 N N . VAL A 1 81 ? -47.399 43.132 22.153 1.00 6.96 81 VAL A N 1
ATOM 624 C CA . VAL A 1 81 ? -46.067 43.704 21.931 1.00 7.36 81 VAL A CA 1
ATOM 625 C C . VAL A 1 81 ? -46.195 44.767 20.847 1.00 7.47 81 VAL A C 1
ATOM 626 O O . VAL A 1 81 ? -46.669 44.462 19.731 1.00 8.44 81 VAL A O 1
ATOM 630 N N . ILE A 1 82 ? -45.802 45.983 21.222 1.00 8.49 82 ILE A N 1
ATOM 631 C CA . ILE A 1 82 ? -45.811 47.129 20.333 1.00 8.07 82 ILE A CA 1
ATOM 632 C C . ILE A 1 82 ? -44.394 47.572 20.063 1.00 8.35 82 ILE A C 1
ATOM 633 O O . ILE A 1 82 ? -43.680 47.960 20.982 1.00 9.45 82 ILE A O 1
ATOM 638 N N . ASN A 1 83 ? -43.994 47.434 18.803 1.00 7.93 83 ASN A N 1
ATOM 639 C CA . ASN A 1 83 ? -42.615 47.652 18.416 1.00 7.51 83 ASN A CA 1
ATOM 640 C C . ASN A 1 83 ? -42.428 49.115 17.989 1.00 7.53 83 ASN A C 1
ATOM 641 O O . ASN A 1 83 ? -42.743 49.436 16.830 1.00 8.48 83 ASN A O 1
ATOM 646 N N . ASN A 1 84 ? -41.890 49.947 18.869 1.00 8.18 84 ASN A N 1
ATOM 647 C CA . ASN A 1 84 ? -41.574 51.347 18.544 1.00 9.17 84 ASN A CA 1
ATOM 648 C C . ASN A 1 84 ? -40.092 51.544 18.327 1.00 10.18 84 ASN A C 1
ATOM 649 O O . ASN A 1 84 ? -39.540 52.667 18.433 1.00 11.00 84 ASN A O 1
ATOM 654 N N . LEU A 1 85 ? -39.373 50.477 18.006 1.00 8.93 85 LEU A N 1
ATOM 655 C CA . LEU A 1 85 ? -37.977 50.630 17.584 1.00 8.33 85 LEU A CA 1
ATOM 656 C C . LEU A 1 85 ? -37.934 51.393 16.265 1.00 7.97 85 LEU A C 1
ATOM 657 O O . LEU A 1 85 ? -38.979 51.566 15.619 1.00 10.47 85 LEU A O 1
ATOM 662 N N . VAL A 1 86 ? -36.736 51.870 15.882 1.00 8.58 86 VAL A N 1
ATOM 663 C CA . VAL A 1 86 ? -36.600 52.702 14.689 1.00 9.03 86 VAL A CA 1
ATOM 664 C C . VAL A 1 86 ? -36.532 51.843 13.447 1.00 9.51 86 VAL A C 1
ATOM 665 O O . VAL A 1 86 ? -37.216 52.105 12.454 1.00 11.05 86 VAL A O 1
ATOM 669 N N . THR A 1 87 ? -35.682 50.801 13.469 1.00 10.00 87 THR A N 1
ATOM 670 C CA . THR A 1 87 ? -35.569 49.998 12.268 1.00 9.32 87 THR A CA 1
ATOM 671 C C . THR A 1 87 ? -35.828 48.508 12.482 1.00 9.36 87 THR A C 1
ATOM 672 O O . THR A 1 87 ? -36.307 47.886 11.529 1.00 8.76 87 THR A O 1
ATOM 676 N N . ASN A 1 88 ? -35.501 48.000 13.657 1.00 8.33 88 ASN A N 1
ATOM 677 C CA . ASN A 1 88 ? -35.596 46.547 13.815 1.00 8.18 88 ASN A CA 1
ATOM 678 C C . ASN A 1 88 ? -37.020 46.003 13.857 1.00 7.34 88 ASN A C 1
ATOM 679 O O . ASN A 1 88 ? -37.912 46.633 14.436 1.00 8.34 88 ASN A O 1
ATOM 684 N N . GLY A 1 89 ? -37.226 44.804 13.318 1.00 6.94 89 GLY A N 1
ATOM 685 C CA . GLY A 1 89 ? -38.411 44.037 13.700 1.00 7.08 89 GLY A CA 1
ATOM 686 C C . GLY A 1 89 ? -38.165 43.524 15.106 1.00 6.82 89 GLY A C 1
ATOM 687 O O . GLY A 1 89 ? -37.098 43.732 15.716 1.00 6.89 89 GLY A O 1
ATOM 688 N N . THR A 1 90 ? -39.180 42.823 15.615 1.00 6.56 90 THR A N 1
ATOM 689 C CA . THR A 1 90 ? -38.946 42.150 16.896 1.00 6.87 90 THR A CA 1
ATOM 690 C C . THR A 1 90 ? -39.798 40.894 16.939 1.00 6.94 90 THR A C 1
ATOM 691 O O . THR A 1 90 ? -40.798 40.777 16.254 1.00 9.17 90 THR A O 1
ATOM 695 N N . SER A 1 91 ? -39.436 39.913 17.745 1.00 8.77 91 SER A N 1
ATOM 696 C CA . SER A 1 91 ? -40.290 38.749 18.018 1.00 10.13 91 SER A CA 1
ATOM 697 C C . SER A 1 91 ? -40.000 38.355 19.461 1.00 9.74 91 SER A C 1
ATOM 698 O O . SER A 1 91 ? -38.802 38.197 19.723 1.00 11.13 91 SER A O 1
ATOM 702 N N . ILE A 1 92 ? -40.944 38.190 20.358 1.00 7.81 92 ILE A N 1
ATOM 703 C CA . ILE A 1 92 ? -40.623 37.778 21.718 1.00 7.15 92 ILE A CA 1
ATOM 704 C C . ILE A 1 92 ? -40.900 36.302 21.929 1.00 6.52 92 ILE A C 1
ATOM 705 O O . ILE A 1 92 ? -42.057 35.848 21.742 1.00 7.27 92 ILE A O 1
ATOM 710 N N . HIS A 1 93 ? -39.870 35.588 22.320 1.00 5.89 93 HIS A N 1
ATOM 711 C CA . HIS A 1 93 ? -39.924 34.160 22.618 1.00 6.14 93 HIS A CA 1
ATOM 712 C C . HIS A 1 93 ? -39.989 33.957 24.124 1.00 6.55 93 HIS A C 1
ATOM 713 O O . HIS A 1 93 ? -39.288 34.631 24.873 1.00 7.12 93 HIS A O 1
ATOM 720 N N . TRP A 1 94 ? -40.871 33.064 24.537 1.00 6.82 94 TRP A N 1
ATOM 721 C CA . TRP A 1 94 ? -41.182 32.778 25.938 1.00 6.32 94 TRP A CA 1
ATOM 722 C C . TRP A 1 94 ? -40.374 31.511 26.261 1.00 6.74 94 TRP A C 1
ATOM 723 O O . TRP A 1 94 ? -40.793 30.387 25.997 1.00 7.48 94 TRP A O 1
ATOM 734 N N . HIS A 1 95 ? -39.150 31.760 26.777 1.00 6.89 95 HIS A N 1
ATOM 735 C CA . HIS A 1 95 ? -38.219 30.647 26.924 1.00 7.34 95 HIS A CA 1
ATOM 736 C C . HIS A 1 95 ? -38.622 29.756 28.101 1.00 7.90 95 HIS A C 1
ATOM 737 O O . HIS A 1 95 ? -38.574 30.215 29.244 1.00 8.90 95 HIS A O 1
ATOM 744 N N . GLY A 1 96 ? -38.863 28.479 27.834 1.00 9.33 96 GLY A N 1
ATOM 745 C CA . GLY A 1 96 ? -39.241 27.551 28.892 1.00 10.19 96 GLY A CA 1
ATOM 746 C C . GLY A 1 96 ? -40.738 27.269 28.827 1.00 9.84 96 GLY A C 1
ATOM 747 O O . GLY A 1 96 ? -41.253 26.356 29.470 1.00 12.24 96 GLY A O 1
ATOM 748 N N . ILE A 1 97 ? -41.464 28.054 28.027 1.00 9.29 97 ILE A N 1
ATOM 749 C CA . ILE A 1 97 ? -42.882 27.825 27.869 1.00 8.84 97 ILE A CA 1
ATOM 750 C C . ILE A 1 97 ? -43.072 26.977 26.627 1.00 7.97 97 ILE A C 1
ATOM 751 O O . ILE A 1 97 ? -42.690 27.399 25.529 1.00 10.41 97 ILE A O 1
ATOM 767 N N . GLN A 1 99 ? -45.555 26.002 24.782 1.00 8.33 99 GLN A N 1
ATOM 768 C CA . GLN A 1 99 ? -46.452 26.348 23.683 1.00 8.20 99 GLN A CA 1
ATOM 769 C C . GLN A 1 99 ? -47.136 25.092 23.124 1.00 6.86 99 GLN A C 1
ATOM 770 O O . GLN A 1 99 ? -47.202 24.883 21.917 1.00 7.11 99 GLN A O 1
ATOM 776 N N . LYS A 1 100 ? -47.643 24.243 23.990 1.00 8.41 100 LYS A N 1
ATOM 777 C CA . LYS A 1 100 ? -48.302 22.999 23.511 1.00 9.86 100 LYS A CA 1
ATOM 778 C C . LYS A 1 100 ? -49.483 23.313 22.625 1.00 8.89 100 LYS A C 1
ATOM 779 O O . LYS A 1 100 ? -50.504 23.896 23.059 1.00 11.29 100 LYS A O 1
ATOM 785 N N . ASP A 1 101 ? -49.401 22.940 21.355 1.00 8.22 101 ASP A N 1
ATOM 786 C CA . ASP A 1 101 ? -50.344 23.265 20.303 1.00 9.39 101 ASP A CA 1
ATOM 787 C C . ASP A 1 101 ? -50.589 24.766 20.160 1.00 8.91 101 ASP A C 1
ATOM 788 O O . ASP A 1 101 ? -51.637 25.163 19.664 1.00 11.30 101 ASP A O 1
ATOM 793 N N . THR A 1 102 ? -49.640 25.596 20.523 1.00 9.18 102 THR A N 1
ATOM 794 C CA . THR A 1 102 ? -49.660 27.031 20.225 1.00 8.61 102 THR A CA 1
ATOM 795 C C . THR A 1 102 ? -48.330 27.473 19.600 1.00 7.71 102 THR A C 1
ATOM 796 O O . THR A 1 102 ? -47.811 28.560 19.914 1.00 8.18 102 THR A O 1
ATOM 800 N N . ASN A 1 103 ? -47.775 26.657 18.704 1.00 7.45 103 ASN A N 1
ATOM 801 C CA . ASN A 1 103 ? -46.485 26.991 18.072 1.00 5.99 103 ASN A CA 1
ATOM 802 C C . ASN A 1 103 ? -46.400 28.404 17.510 1.00 6.35 103 ASN A C 1
ATOM 803 O O . ASN A 1 103 ? -45.344 29.036 17.525 1.00 6.48 103 ASN A O 1
ATOM 808 N N . LEU A 1 104 ? -47.517 28.905 16.968 1.00 6.86 104 LEU A N 1
ATOM 809 C CA . LEU A 1 104 ? -47.463 30.228 16.349 1.00 7.52 104 LEU A CA 1
ATOM 810 C C . LEU A 1 104 ? -47.289 31.329 17.385 1.00 7.46 104 LEU A C 1
ATOM 811 O O . LEU A 1 104 ? -47.164 32.474 16.942 1.00 8.64 104 LEU A O 1
ATOM 816 N N . HIS A 1 105 ? -47.288 31.040 18.684 1.00 7.31 105 HIS A N 1
ATOM 817 C CA . HIS A 1 105 ? -47.007 32.068 19.693 1.00 6.96 105 HIS A CA 1
ATOM 818 C C . HIS A 1 105 ? -45.603 31.909 20.247 1.00 6.53 105 HIS A C 1
ATOM 819 O O . HIS A 1 105 ? -45.265 32.551 21.241 1.00 7.05 105 HIS A O 1
ATOM 826 N N . ASP A 1 106 ? -44.787 31.045 19.610 1.00 6.61 106 ASP A N 1
ATOM 827 C CA . ASP A 1 106 ? -43.443 30.826 20.171 1.00 6.82 106 ASP A CA 1
ATOM 828 C C . ASP A 1 106 ? -42.510 32.002 20.008 1.00 7.20 106 ASP A C 1
ATOM 829 O O . ASP A 1 106 ? -41.515 32.077 20.729 1.00 6.70 106 ASP A O 1
ATOM 834 N N . GLY A 1 107 ? -42.765 32.944 19.080 1.00 6.61 107 GLY A N 1
ATOM 835 C CA . GLY A 1 107 ? -41.920 34.136 18.966 1.00 5.99 107 GLY A CA 1
ATOM 836 C C . GLY A 1 107 ? -40.609 33.891 18.241 1.00 7.14 107 GLY A C 1
ATOM 837 O O . GLY A 1 107 ? -39.621 34.613 18.444 1.00 9.19 107 GLY A O 1
ATOM 838 N N . ALA A 1 108 ? -40.521 32.864 17.403 1.00 7.71 108 ALA A N 1
ATOM 839 C CA . ALA A 1 108 ? -39.308 32.550 16.653 1.00 6.26 108 ALA A CA 1
ATOM 840 C C . ALA A 1 108 ? -39.451 33.105 15.242 1.00 5.85 108 ALA A C 1
ATOM 841 O O . ALA A 1 108 ? -39.958 32.481 14.313 1.00 7.01 108 ALA A O 1
ATOM 843 N N . ASN A 1 109 ? -38.978 34.352 15.071 1.00 6.12 109 ASN A N 1
ATOM 844 C CA . ASN A 1 109 ? -39.124 34.967 13.759 1.00 5.54 109 ASN A CA 1
ATOM 845 C C . ASN A 1 109 ? -38.384 34.152 12.694 1.00 5.60 109 ASN A C 1
ATOM 846 O O . ASN A 1 109 ? -37.307 33.597 12.889 1.00 6.07 109 ASN A O 1
ATOM 851 N N . GLY A 1 110 ? -39.019 34.056 11.517 1.00 5.97 110 GLY A N 1
ATOM 852 C CA . GLY A 1 110 ? -38.494 33.202 10.455 1.00 5.83 110 GLY A CA 1
ATOM 853 C C . GLY A 1 110 ? -38.922 31.744 10.617 1.00 6.48 110 GLY A C 1
ATOM 854 O O . GLY A 1 110 ? -38.707 30.965 9.678 1.00 7.11 110 GLY A O 1
ATOM 855 N N . VAL A 1 111 ? -39.497 31.383 11.768 1.00 6.68 111 VAL A N 1
ATOM 856 C CA . VAL A 1 111 ? -39.946 29.994 11.981 1.00 6.27 111 VAL A CA 1
ATOM 857 C C . VAL A 1 111 ? -41.446 30.008 12.198 1.00 5.92 111 VAL A C 1
ATOM 858 O O . VAL A 1 111 ? -42.176 29.445 11.377 1.00 7.63 111 VAL A O 1
ATOM 862 N N . THR A 1 112 ? -41.863 30.667 13.289 1.00 6.48 112 THR A N 1
ATOM 863 C CA . THR A 1 112 ? -43.275 30.648 13.667 1.00 6.27 112 THR A CA 1
ATOM 864 C C . THR A 1 112 ? -44.002 31.945 13.341 1.00 6.67 112 THR A C 1
ATOM 865 O O . THR A 1 112 ? -45.233 32.019 13.575 1.00 8.61 112 THR A O 1
ATOM 869 N N . GLU A 1 113 ? -43.284 32.949 12.872 1.00 7.10 113 GLU A N 1
ATOM 870 C CA . GLU A 1 113 ? -43.879 34.275 12.633 1.00 7.17 113 GLU A CA 1
ATOM 871 C C . GLU A 1 113 ? -42.908 35.103 11.819 1.00 6.44 113 GLU A C 1
ATOM 872 O O . GLU A 1 113 ? -41.719 34.784 11.799 1.00 6.92 113 GLU A O 1
ATOM 878 N N . CYS A 1 114 ? -43.398 36.150 11.173 1.00 5.99 114 CYS A N 1
ATOM 879 C CA . CYS A 1 114 ? -42.529 37.204 10.680 1.00 7.41 114 CYS A CA 1
ATOM 880 C C . CYS A 1 114 ? -42.285 38.155 11.837 1.00 6.12 114 CYS A C 1
ATOM 881 O O . CYS A 1 114 ? -43.105 38.192 12.746 1.00 8.06 114 CYS A O 1
ATOM 884 N N . PRO A 1 115 ? -41.218 38.950 11.828 1.00 5.87 115 PRO A N 1
ATOM 885 C CA . PRO A 1 115 ? -41.033 39.962 12.867 1.00 6.47 115 PRO A CA 1
ATOM 886 C C . PRO A 1 115 ? -42.130 41.029 12.846 1.00 6.51 115 PRO A C 1
ATOM 887 O O . PRO A 1 115 ? -42.612 41.358 11.773 1.00 7.42 115 PRO A O 1
ATOM 891 N N . ILE A 1 116 ? -42.448 41.505 14.047 1.00 6.92 116 ILE A N 1
ATOM 892 C CA . ILE A 1 116 ? -43.352 42.673 14.124 1.00 7.78 116 ILE A CA 1
ATOM 893 C C . ILE A 1 116 ? -42.612 43.887 13.596 1.00 7.48 116 ILE A C 1
ATOM 894 O O . ILE A 1 116 ? -41.506 44.129 14.080 1.00 8.34 116 ILE A O 1
ATOM 899 N N . PRO A 1 117 ? -43.132 44.630 12.626 1.00 7.15 117 PRO A N 1
ATOM 900 C CA . PRO A 1 117 ? -42.380 45.772 12.108 1.00 8.04 117 PRO A CA 1
ATOM 901 C C . PRO A 1 117 ? -42.262 46.917 13.113 1.00 7.53 117 PRO A C 1
ATOM 902 O O . PRO A 1 117 ? -43.066 47.020 14.032 1.00 8.26 117 PRO A O 1
ATOM 906 N N . PRO A 1 118 ? -41.262 47.745 12.862 1.00 7.24 118 PRO A N 1
ATOM 907 C CA . PRO A 1 118 ? -40.988 48.873 13.732 1.00 8.35 118 PRO A CA 1
ATOM 908 C C . PRO A 1 118 ? -41.963 50.022 13.533 1.00 9.65 118 PRO A C 1
ATOM 909 O O . PRO A 1 118 ? -42.881 49.855 12.722 1.00 9.63 118 PRO A O 1
ATOM 913 N N . LYS A 1 119 ? -41.690 51.098 14.276 1.00 9.97 119 LYS A N 1
ATOM 914 C CA . LYS A 1 119 ? -42.511 52.295 14.136 1.00 11.10 119 LYS A CA 1
ATOM 915 C C . LYS A 1 119 ? -43.984 51.992 14.381 1.00 10.31 119 LYS A C 1
ATOM 916 O O . LYS A 1 119 ? -44.869 52.582 13.762 1.00 11.58 119 LYS A O 1
ATOM 926 N N . GLY A 1 120 ? -44.270 51.072 15.283 1.00 9.74 120 GLY A N 1
ATOM 927 C CA . GLY A 1 120 ? -45.629 50.933 15.777 1.00 8.84 120 GLY A CA 1
ATOM 928 C C . GLY A 1 120 ? -46.277 49.600 15.424 1.00 9.05 120 GLY A C 1
ATOM 929 O O . GLY A 1 120 ? -47.441 49.450 15.743 1.00 10.09 120 GLY A O 1
ATOM 930 N N . GLY A 1 121 ? -45.577 48.674 14.780 1.00 8.45 121 GLY A N 1
ATOM 931 C CA . GLY A 1 121 ? -46.198 47.351 14.552 1.00 7.27 121 GLY A CA 1
ATOM 932 C C . GLY A 1 121 ? -46.628 46.730 15.872 1.00 7.26 121 GLY A C 1
ATOM 933 O O . GLY A 1 121 ? -46.073 46.945 16.921 1.00 7.40 121 GLY A O 1
ATOM 934 N N . GLN A 1 122 ? -47.605 45.818 15.849 1.00 7.58 122 GLN A N 1
ATOM 935 C CA . GLN A 1 122 ? -48.014 45.152 17.060 1.00 7.78 122 GLN A CA 1
ATOM 936 C C . GLN A 1 122 ? -48.592 43.760 16.768 1.00 7.26 122 GLN A C 1
ATOM 937 O O . GLN A 1 122 ? -49.121 43.456 15.704 1.00 8.87 122 GLN A O 1
ATOM 943 N N . ARG A 1 123 ? -48.456 42.939 17.782 1.00 7.81 123 ARG A N 1
ATOM 944 C CA . ARG A 1 123 ? -49.009 41.593 17.790 1.00 9.06 123 ARG A CA 1
ATOM 945 C C . ARG A 1 123 ? -49.278 41.233 19.224 1.00 8.27 123 ARG A C 1
ATOM 946 O O . ARG A 1 123 ? -48.573 41.586 20.165 1.00 12.14 123 ARG A O 1
ATOM 954 N N . THR A 1 124 ? -50.315 40.471 19.476 1.00 6.88 124 THR A N 1
ATOM 955 C CA . THR A 1 124 ? -50.583 39.979 20.805 1.00 8.15 124 THR A CA 1
ATOM 956 C C . THR A 1 124 ? -50.298 38.491 20.889 1.00 7.86 124 THR A C 1
ATOM 957 O O . THR A 1 124 ? -50.841 37.724 20.087 1.00 11.84 124 THR A O 1
ATOM 961 N N . TYR A 1 125 ? -49.460 38.124 21.856 1.00 8.12 125 TYR A N 1
ATOM 962 C CA . TYR A 1 125 ? -49.139 36.718 22.100 1.00 8.63 125 TYR A CA 1
ATOM 963 C C . TYR A 1 125 ? -50.050 36.191 23.195 1.00 8.79 125 TYR A C 1
ATOM 964 O O . TYR A 1 125 ? -50.404 36.970 24.101 1.00 10.31 125 TYR A O 1
ATOM 973 N N . ARG A 1 126 ? -50.438 34.933 23.081 1.00 9.07 126 ARG A N 1
ATOM 974 C CA . ARG A 1 126 ? -51.336 34.377 24.103 1.00 10.51 126 ARG A CA 1
ATOM 975 C C . ARG A 1 126 ? -50.921 32.933 24.316 1.00 9.80 126 ARG A C 1
ATOM 976 O O . ARG A 1 126 ? -50.819 32.149 23.383 1.00 11.92 126 ARG A O 1
ATOM 990 N N . TRP A 1 127 ? -50.653 32.544 25.570 1.00 9.33 127 TRP A N 1
ATOM 991 C CA . TRP A 1 127 ? -50.233 31.165 25.792 1.00 10.21 127 TRP A CA 1
ATOM 992 C C . TRP A 1 127 ? -50.736 30.684 27.137 1.00 9.81 127 TRP A C 1
ATOM 993 O O . TRP A 1 127 ? -50.992 31.499 28.033 1.00 11.72 127 TRP A O 1
ATOM 1004 N N . ARG A 1 128 ? -50.883 29.360 27.235 1.00 9.49 128 ARG A N 1
ATOM 1005 C CA . ARG A 1 128 ? -51.387 28.786 28.471 1.00 10.27 128 ARG A CA 1
ATOM 1006 C C . ARG A 1 128 ? -50.238 28.484 29.426 1.00 9.93 128 ARG A C 1
ATOM 1007 O O . ARG A 1 128 ? -49.243 27.898 28.995 1.00 10.51 128 ARG A O 1
ATOM 1015 N N . ALA A 1 129 ? -50.419 28.836 30.707 1.00 9.01 129 ALA A N 1
ATOM 1016 C CA . ALA A 1 129 ? -49.408 28.462 31.680 1.00 9.13 129 ALA A CA 1
ATOM 1017 C C . ALA A 1 129 ? -49.612 27.010 32.119 1.00 8.43 129 ALA A C 1
ATOM 1018 O O . ALA A 1 129 ? -50.245 26.725 33.145 1.00 10.22 129 ALA A O 1
ATOM 1020 N N . ARG A 1 130 ? -49.048 26.045 31.395 1.00 8.57 130 ARG A N 1
ATOM 1021 C CA . ARG A 1 130 ? -49.127 24.622 31.653 1.00 9.24 130 ARG A CA 1
ATOM 1022 C C . ARG A 1 130 ? -47.927 24.054 32.426 1.00 8.81 130 ARG A C 1
ATOM 1023 O O . ARG A 1 130 ? -47.750 22.842 32.507 1.00 11.38 130 ARG A O 1
ATOM 1031 N N A GLN A 1 131 ? -47.147 24.957 32.965 0.50 8.88 131 GLN A N 1
ATOM 1032 N N B GLN A 1 131 ? -47.120 24.950 32.971 0.30 8.80 131 GLN A N 1
ATOM 1033 N N C GLN A 1 131 ? -47.110 24.935 32.984 0.20 8.88 131 GLN A N 1
ATOM 1034 C CA A GLN A 1 131 ? -45.984 24.560 33.746 0.50 8.27 131 GLN A CA 1
ATOM 1035 C CA B GLN A 1 131 ? -45.858 24.725 33.640 0.30 8.29 131 GLN A CA 1
ATOM 1036 C CA C GLN A 1 131 ? -45.920 24.563 33.740 0.20 8.33 131 GLN A CA 1
ATOM 1037 C C A GLN A 1 131 ? -45.975 25.587 34.868 0.50 8.23 131 GLN A C 1
ATOM 1038 C C B GLN A 1 131 ? -45.614 25.763 34.731 0.30 8.24 131 GLN A C 1
ATOM 1039 C C C GLN A 1 131 ? -45.564 25.693 34.701 0.20 8.19 131 GLN A C 1
ATOM 1040 O O A GLN A 1 131 ? -46.679 26.588 34.672 0.50 9.74 131 GLN A O 1
ATOM 1041 O O B GLN A 1 131 ? -45.710 26.968 34.480 0.30 8.12 131 GLN A O 1
ATOM 1042 O O C GLN A 1 131 ? -45.559 26.870 34.339 0.20 8.31 131 GLN A O 1
ATOM 1058 N N . TYR A 1 132 ? -45.275 25.339 35.944 1.00 7.65 132 TYR A N 1
ATOM 1059 C CA . TYR A 1 132 ? -45.025 26.338 36.979 1.00 7.64 132 TYR A CA 1
ATOM 1060 C C . TYR A 1 132 ? -43.526 26.339 37.298 1.00 7.34 132 TYR A C 1
ATOM 1061 O O . TYR A 1 132 ? -42.819 25.343 37.180 1.00 7.75 132 TYR A O 1
ATOM 1070 N N . GLY A 1 133 ? -43.060 27.530 37.642 1.00 7.36 133 GLY A N 1
ATOM 1071 C CA . GLY A 1 133 ? -41.661 27.746 37.876 1.00 7.27 133 GLY A CA 1
ATOM 1072 C C . GLY A 1 133 ? -41.206 29.099 37.351 1.00 7.52 133 GLY A C 1
ATOM 1073 O O . GLY A 1 133 ? -41.974 30.043 37.186 1.00 8.32 133 GLY A O 1
ATOM 1074 N N . THR A 1 134 ? -39.890 29.079 37.060 1.00 6.84 134 THR A N 1
ATOM 1075 C CA . THR A 1 134 ? -39.203 30.308 36.685 1.00 6.40 134 THR A CA 1
ATOM 1076 C C . THR A 1 134 ? -38.712 30.196 35.251 1.00 6.06 134 THR A C 1
ATOM 1077 O O . THR A 1 134 ? -37.908 29.298 34.944 1.00 7.61 134 THR A O 1
ATOM 1081 N N . SER A 1 135 ? -39.125 31.121 34.394 1.00 6.51 135 SER A N 1
ATOM 1082 C CA . SER A 1 135 ? -38.663 31.109 33.007 1.00 7.34 135 SER A CA 1
ATOM 1083 C C . SER A 1 135 ? -38.358 32.563 32.643 1.00 7.61 135 SER A C 1
ATOM 1084 O O . SER A 1 135 ? -38.252 33.432 33.507 1.00 8.42 135 SER A O 1
ATOM 1087 N N . TRP A 1 136 ? -38.197 32.830 31.349 1.00 6.77 136 TRP A N 1
ATOM 1088 C CA . TRP A 1 136 ? -37.831 34.192 30.938 1.00 6.95 136 TRP A CA 1
ATOM 1089 C C . TRP A 1 136 ? -38.288 34.388 29.488 1.00 6.17 136 TRP A C 1
ATOM 1090 O O . TRP A 1 136 ? -38.656 33.399 28.857 1.00 7.61 136 TRP A O 1
ATOM 1101 N N . TYR A 1 137 ? -38.264 35.631 29.034 1.00 6.15 137 TYR A N 1
ATOM 1102 C CA . TYR A 1 137 ? -38.621 35.921 27.648 1.00 5.53 137 TYR A CA 1
ATOM 1103 C C . TYR A 1 137 ? -37.537 36.832 27.072 1.00 5.60 137 TYR A C 1
ATOM 1104 O O . TYR A 1 137 ? -36.878 37.565 27.812 1.00 6.10 137 TYR A O 1
ATOM 1113 N N . HIS A 1 138 ? -37.384 36.815 25.750 1.00 5.75 138 HIS A N 1
ATOM 1114 C CA . HIS A 1 138 ? -36.405 37.662 25.111 1.00 6.11 138 HIS A CA 1
ATOM 1115 C C . HIS A 1 138 ? -36.700 37.766 23.621 1.00 5.76 138 HIS A C 1
ATOM 1116 O O . HIS A 1 138 ? -37.323 36.863 23.064 1.00 6.49 138 HIS A O 1
ATOM 1123 N N . SER A 1 139 ? -36.214 38.814 22.987 1.00 5.69 139 SER A N 1
ATOM 1124 C CA . SER A 1 139 ? -36.319 38.873 21.533 1.00 6.30 139 SER A CA 1
ATOM 1125 C C . SER A 1 139 ? -35.594 37.703 20.879 1.00 6.41 139 SER A C 1
ATOM 1126 O O . SER A 1 139 ? -34.610 37.232 21.433 1.00 6.98 139 SER A O 1
ATOM 1129 N N . HIS A 1 140 ? -36.118 37.283 19.710 1.00 5.97 140 HIS A N 1
ATOM 1130 C CA . HIS A 1 140 ? -35.340 36.370 18.893 1.00 6.32 140 HIS A CA 1
ATOM 1131 C C . HIS A 1 140 ? -34.934 37.013 17.581 1.00 6.01 140 HIS A C 1
ATOM 1132 O O . HIS A 1 140 ? -34.552 36.269 16.687 1.00 7.00 140 HIS A O 1
ATOM 1139 N N . PHE A 1 141 ? -34.980 38.334 17.470 1.00 6.42 141 PHE A N 1
ATOM 1140 C CA . PHE A 1 141 ? -34.545 39.028 16.256 1.00 6.72 141 PHE A CA 1
ATOM 1141 C C . PHE A 1 141 ? -33.037 39.221 16.264 1.00 7.10 141 PHE A C 1
ATOM 1142 O O . PHE A 1 141 ? -32.549 40.181 16.873 1.00 8.63 141 PHE A O 1
ATOM 1150 N N . SER A 1 142 ? -32.341 38.300 15.606 1.00 7.24 142 SER A N 1
ATOM 1151 C CA . SER A 1 142 ? -30.884 38.254 15.755 1.00 7.51 142 SER A CA 1
ATOM 1152 C C . SER A 1 142 ? -30.471 38.377 17.211 1.00 6.46 142 SER A C 1
ATOM 1153 O O . SER A 1 142 ? -31.103 37.698 18.047 1.00 8.75 142 SER A O 1
ATOM 1156 N N . ALA A 1 143 ? -29.498 39.223 17.577 1.00 6.73 143 ALA A N 1
ATOM 1157 C CA . ALA A 1 143 ? -29.073 39.303 18.965 1.00 6.61 143 ALA A CA 1
ATOM 1158 C C . ALA A 1 143 ? -29.725 40.458 19.722 1.00 7.12 143 ALA A C 1
ATOM 1159 O O . ALA A 1 143 ? -29.127 40.916 20.702 1.00 8.22 143 ALA A O 1
ATOM 1161 N N . GLN A 1 144 ? -30.898 40.898 19.284 1.00 6.52 144 GLN A N 1
ATOM 1162 C CA . GLN A 1 144 ? -31.567 42.067 19.873 1.00 6.39 144 GLN A CA 1
ATOM 1163 C C . GLN A 1 144 ? -31.709 41.970 21.377 1.00 7.07 144 GLN A C 1
ATOM 1164 O O . GLN A 1 144 ? -31.689 42.994 22.076 1.00 6.79 144 GLN A O 1
ATOM 1170 N N . TYR A 1 145 ? -31.881 40.771 21.964 1.00 7.17 145 TYR A N 1
ATOM 1171 C CA . TYR A 1 145 ? -32.130 40.773 23.408 1.00 7.22 145 TYR A CA 1
ATOM 1172 C C . TYR A 1 145 ? -30.928 41.272 24.199 1.00 7.56 145 TYR A C 1
ATOM 1173 O O . TYR A 1 145 ? -31.156 41.707 25.323 1.00 9.64 145 TYR A O 1
ATOM 1182 N N . GLY A 1 146 ? -29.744 41.231 23.579 1.00 7.41 146 GLY A N 1
ATOM 1183 C CA . GLY A 1 146 ? -28.554 41.806 24.226 1.00 8.27 146 GLY A CA 1
ATOM 1184 C C . GLY A 1 146 ? -28.644 43.338 24.323 1.00 8.33 146 GLY A C 1
ATOM 1185 O O . GLY A 1 146 ? -27.803 43.923 25.013 1.00 11.57 146 GLY A O 1
ATOM 1186 N N . ASN A 1 147 ? -29.635 43.956 23.665 1.00 7.35 147 ASN A N 1
ATOM 1187 C CA . ASN A 1 147 ? -29.827 45.391 23.828 1.00 6.78 147 ASN A CA 1
ATOM 1188 C C . ASN A 1 147 ? -30.869 45.725 24.884 1.00 6.71 147 ASN A C 1
ATOM 1189 O O . ASN A 1 147 ? -31.087 46.925 25.139 1.00 7.90 147 ASN A O 1
ATOM 1194 N N . GLY A 1 148 ? -31.568 44.781 25.491 1.00 6.53 148 GLY A N 1
ATOM 1195 C CA . GLY A 1 148 ? -32.483 44.997 26.595 1.00 6.38 148 GLY A CA 1
ATOM 1196 C C . GLY A 1 148 ? -33.840 44.382 26.390 1.00 6.32 148 GLY A C 1
ATOM 1197 O O . GLY A 1 148 ? -34.673 44.493 27.321 1.00 8.12 148 GLY A O 1
ATOM 1198 N N . VAL A 1 149 ? -34.119 43.749 25.260 1.00 6.90 149 VAL A N 1
ATOM 1199 C CA . VAL A 1 149 ? -35.454 43.155 25.084 1.00 6.91 149 VAL A CA 1
ATOM 1200 C C . VAL A 1 149 ? -35.515 41.784 25.746 1.00 6.42 149 VAL A C 1
ATOM 1201 O O . VAL A 1 149 ? -35.406 40.730 25.093 1.00 7.56 149 VAL A O 1
ATOM 1205 N N . VAL A 1 150 ? -35.731 41.791 27.054 1.00 7.70 150 VAL A N 1
ATOM 1206 C CA . VAL A 1 150 ? -35.569 40.607 27.904 1.00 8.13 150 VAL A CA 1
ATOM 1207 C C . VAL A 1 150 ? -36.339 40.843 29.186 1.00 7.40 150 VAL A C 1
ATOM 1208 O O . VAL A 1 150 ? -36.463 41.981 29.610 1.00 8.27 150 VAL A O 1
ATOM 1212 N N . GLY A 1 151 ? -36.875 39.774 29.771 1.00 7.28 151 GLY A N 1
ATOM 1213 C CA . GLY A 1 151 ? -37.474 39.901 31.097 1.00 5.90 151 GLY A CA 1
ATOM 1214 C C . GLY A 1 151 ? -37.767 38.502 31.649 1.00 6.84 151 GLY A C 1
ATOM 1215 O O . GLY A 1 151 ? -37.346 37.500 31.056 1.00 7.25 151 GLY A O 1
ATOM 1216 N N . THR A 1 152 ? -38.436 38.461 32.791 1.00 7.77 152 THR A N 1
ATOM 1217 C CA . THR A 1 152 ? -38.633 37.183 33.501 1.00 8.23 152 THR A CA 1
ATOM 1218 C C . THR A 1 152 ? -40.091 36.733 33.562 1.00 8.43 152 THR A C 1
ATOM 1219 O O . THR A 1 152 ? -40.990 37.567 33.328 1.00 8.67 152 THR A O 1
ATOM 1223 N N . ILE A 1 153 ? -40.251 35.443 33.855 1.00 7.33 153 ILE A N 1
ATOM 1224 C CA . ILE A 1 153 ? -41.596 34.861 34.005 1.00 6.99 153 ILE A CA 1
ATOM 1225 C C . ILE A 1 153 ? -41.645 34.073 35.302 1.00 6.33 153 ILE A C 1
ATOM 1226 O O . ILE A 1 153 ? -40.743 33.239 35.527 1.00 7.55 153 ILE A O 1
ATOM 1231 N N . GLN A 1 154 ? -42.671 34.314 36.106 1.00 7.55 154 GLN A N 1
ATOM 1232 C CA . GLN A 1 154 ? -42.817 33.510 37.331 1.00 7.22 154 GLN A CA 1
ATOM 1233 C C . GLN A 1 154 ? -44.232 32.934 37.290 1.00 6.99 154 GLN A C 1
ATOM 1234 O O . GLN A 1 154 ? -45.190 33.682 37.402 1.00 8.71 154 GLN A O 1
ATOM 1240 N N . ILE A 1 155 ? -44.346 31.648 37.091 1.00 6.85 155 ILE A N 1
ATOM 1241 C CA . ILE A 1 155 ? -45.680 31.042 37.103 1.00 6.64 155 ILE A CA 1
ATOM 1242 C C . ILE A 1 155 ? -45.763 30.320 38.450 1.00 7.19 155 ILE A C 1
ATOM 1243 O O . ILE A 1 155 ? -45.019 29.367 38.701 1.00 8.31 155 ILE A O 1
ATOM 1248 N N . ASN A 1 156 ? -46.667 30.762 39.314 1.00 7.61 156 ASN A N 1
ATOM 1249 C CA . ASN A 1 156 ? -46.745 30.167 40.638 1.00 8.57 156 ASN A CA 1
ATOM 1250 C C . ASN A 1 156 ? -47.413 28.790 40.593 1.00 8.52 156 ASN A C 1
ATOM 1251 O O . ASN A 1 156 ? -48.287 28.538 39.747 1.00 8.93 156 ASN A O 1
ATOM 1256 N N . GLY A 1 157 ? -46.974 27.942 41.519 1.00 8.08 157 GLY A N 1
ATOM 1257 C CA . GLY A 1 157 ? -47.489 26.580 41.644 1.00 9.28 157 GLY A CA 1
ATOM 1258 C C . GLY A 1 157 ? -46.860 25.936 42.875 1.00 9.11 157 GLY A C 1
ATOM 1259 O O . GLY A 1 157 ? -46.240 26.612 43.693 1.00 9.80 157 GLY A O 1
ATOM 1260 N N . PRO A 1 158 ? -47.008 24.609 42.984 1.00 7.78 158 PRO A N 1
ATOM 1261 C CA . PRO A 1 158 ? -46.478 23.895 44.133 1.00 8.39 158 PRO A CA 1
ATOM 1262 C C . PRO A 1 158 ? -44.954 23.787 44.040 1.00 8.64 158 PRO A C 1
ATOM 1263 O O . PRO A 1 158 ? -44.350 24.175 43.025 1.00 9.15 158 PRO A O 1
ATOM 1267 N N . ALA A 1 159 ? -44.347 23.297 45.118 1.00 8.49 159 ALA A N 1
ATOM 1268 C CA . ALA A 1 159 ? -42.901 23.108 45.145 1.00 8.64 159 ALA A CA 1
ATOM 1269 C C . ALA A 1 159 ? -42.564 21.845 45.923 1.00 8.46 159 ALA A C 1
ATOM 1270 O O . ALA A 1 159 ? -43.417 21.322 46.657 1.00 9.68 159 ALA A O 1
ATOM 1272 N N . SER A 1 160 ? -41.342 21.369 45.749 1.00 9.49 160 SER A N 1
ATOM 1273 C CA . SER A 1 160 ? -40.810 20.149 46.315 1.00 10.63 160 SER A CA 1
ATOM 1274 C C . SER A 1 160 ? -40.213 20.328 47.712 1.00 10.48 160 SER A C 1
ATOM 1275 O O . SER A 1 160 ? -39.743 19.304 48.225 1.00 10.33 160 SER A O 1
ATOM 1278 N N . LEU A 1 161 ? -40.250 21.552 48.242 1.00 9.34 161 LEU A N 1
ATOM 1279 C CA . LEU A 1 161 ? -39.842 21.712 49.651 1.00 10.46 161 LEU A CA 1
ATOM 1280 C C . LEU A 1 161 ? -40.681 22.808 50.279 1.00 10.80 161 LEU A C 1
ATOM 1281 O O . LEU A 1 161 ? -41.060 23.765 49.592 1.00 10.91 161 LEU A O 1
ATOM 1286 N N . PRO A 1 162 ? -40.983 22.707 51.581 1.00 10.21 162 PRO A N 1
ATOM 1287 C CA . PRO A 1 162 ? -41.609 23.824 52.280 1.00 11.16 162 PRO A CA 1
ATOM 1288 C C . PRO A 1 162 ? -40.640 25.012 52.281 1.00 10.95 162 PRO A C 1
ATOM 1289 O O . PRO A 1 162 ? -39.419 24.894 52.293 1.00 12.51 162 PRO A O 1
ATOM 1293 N N . TYR A 1 163 ? -41.201 26.220 52.260 1.00 11.10 163 TYR A N 1
ATOM 1294 C CA . TYR A 1 163 ? -40.345 27.392 52.468 1.00 10.46 163 TYR A CA 1
ATOM 1295 C C . TYR A 1 163 ? -41.241 28.509 52.964 1.00 11.63 163 TYR A C 1
ATOM 1296 O O . TYR A 1 163 ? -42.450 28.427 52.699 1.00 12.73 163 TYR A O 1
ATOM 1305 N N . ASP A 1 164 ? -40.717 29.522 53.648 1.00 12.17 164 ASP A N 1
ATOM 1306 C CA . ASP A 1 164 ? -41.572 30.587 54.156 1.00 12.49 164 ASP A CA 1
ATOM 1307 C C . ASP A 1 164 ? -41.794 31.760 53.237 1.00 12.44 164 ASP A C 1
ATOM 1308 O O . ASP A 1 164 ? -42.902 32.304 53.181 1.00 13.70 164 ASP A O 1
ATOM 1313 N N . ILE A 1 165 ? -40.759 32.173 52.508 1.00 10.72 165 ILE A N 1
ATOM 1314 C CA . ILE A 1 165 ? -40.757 33.421 51.782 1.00 10.42 165 ILE A CA 1
ATOM 1315 C C . ILE A 1 165 ? -40.271 33.200 50.353 1.00 9.98 165 ILE A C 1
ATOM 1316 O O . ILE A 1 165 ? -39.228 32.590 50.186 1.00 10.84 165 ILE A O 1
ATOM 1321 N N . ASP A 1 166 ? -41.022 33.687 49.377 1.00 10.25 166 ASP A N 1
ATOM 1322 C CA . ASP A 1 166 ? -40.608 33.645 47.972 1.00 10.21 166 ASP A CA 1
ATOM 1323 C C . ASP A 1 166 ? -39.966 34.984 47.659 1.00 9.70 166 ASP A C 1
ATOM 1324 O O . ASP A 1 166 ? -40.684 35.982 47.544 1.00 11.50 166 ASP A O 1
ATOM 1329 N N . LEU A 1 167 ? -38.639 35.042 47.555 1.00 10.09 167 LEU A N 1
ATOM 1330 C CA . LEU A 1 167 ? -37.893 36.241 47.247 1.00 11.41 167 LEU A CA 1
ATOM 1331 C C . LEU A 1 167 ? -38.078 36.691 45.805 1.00 12.02 167 LEU A C 1
ATOM 1332 O O . LEU A 1 167 ? -37.713 37.824 45.449 1.00 14.33 167 LEU A O 1
ATOM 1337 N N . GLY A 1 168 ? -38.652 35.830 44.966 1.00 11.42 168 GLY A N 1
ATOM 1338 C CA . GLY A 1 168 ? -38.867 36.244 43.569 1.00 10.57 168 GLY A CA 1
ATOM 1339 C C . GLY A 1 168 ? -37.631 36.036 42.713 1.00 8.65 168 GLY A C 1
ATOM 1340 O O . GLY A 1 168 ? -36.730 35.286 43.055 1.00 9.18 168 GLY A O 1
ATOM 1341 N N . VAL A 1 169 ? -37.661 36.707 41.560 1.00 8.81 169 VAL A N 1
ATOM 1342 C CA . VAL A 1 169 ? -36.690 36.449 40.506 1.00 8.34 169 VAL A CA 1
ATOM 1343 C C . VAL A 1 169 ? -35.369 37.179 40.804 1.00 8.57 169 VAL A C 1
ATOM 1344 O O . VAL A 1 169 ? -35.342 38.238 41.449 1.00 9.24 169 VAL A O 1
ATOM 1348 N N . PHE A 1 170 ? -34.326 36.519 40.290 1.00 7.96 170 PHE A N 1
ATOM 1349 C CA . PHE A 1 170 ? -32.962 37.023 40.518 1.00 7.93 170 PHE A CA 1
ATOM 1350 C C . PHE A 1 170 ? -32.174 36.752 39.249 1.00 7.00 170 PHE A C 1
ATOM 1351 O O . PHE A 1 170 ? -31.347 35.858 39.173 1.00 8.11 170 PHE A O 1
ATOM 1359 N N . PRO A 1 171 ? -32.484 37.529 38.215 1.00 7.45 171 PRO A N 1
ATOM 1360 C CA . PRO A 1 171 ? -31.773 37.351 36.936 1.00 7.03 171 PRO A CA 1
ATOM 1361 C C . PRO A 1 171 ? -30.357 37.899 37.025 1.00 6.43 171 PRO A C 1
ATOM 1362 O O . PRO A 1 171 ? -30.089 38.980 37.548 1.00 8.88 171 PRO A O 1
ATOM 1366 N N . ILE A 1 172 ? -29.421 37.118 36.505 1.00 6.33 172 ILE A N 1
ATOM 1367 C CA . ILE A 1 172 ? -28.023 37.492 36.428 1.00 6.54 172 ILE A CA 1
ATOM 1368 C C . ILE A 1 172 ? -27.630 37.544 34.952 1.00 6.39 172 ILE A C 1
ATOM 1369 O O . ILE A 1 172 ? -27.989 36.619 34.235 1.00 6.64 172 ILE A O 1
ATOM 1374 N N . THR A 1 173 ? -26.940 38.623 34.543 1.00 5.89 173 THR A N 1
ATOM 1375 C CA . THR A 1 173 ? -26.661 38.697 33.107 1.00 6.24 173 THR A CA 1
ATOM 1376 C C . THR A 1 173 ? -25.330 39.381 32.852 1.00 6.53 173 THR A C 1
ATOM 1377 O O . THR A 1 173 ? -24.968 40.323 33.591 1.00 7.31 173 THR A O 1
ATOM 1381 N N . ASP A 1 174 ? -24.640 38.888 31.818 1.00 6.36 174 ASP A N 1
ATOM 1382 C CA . ASP A 1 174 ? -23.515 39.674 31.340 1.00 5.98 174 ASP A CA 1
ATOM 1383 C C . ASP A 1 174 ? -24.033 41.026 30.829 1.00 6.13 174 ASP A C 1
ATOM 1384 O O . ASP A 1 174 ? -25.188 41.220 30.473 1.00 7.08 174 ASP A O 1
ATOM 1389 N N . TYR A 1 175 ? -23.103 41.970 30.753 1.00 7.15 175 TYR A N 1
ATOM 1390 C CA . TYR A 1 175 ? -23.468 43.346 30.385 1.00 7.76 175 TYR A CA 1
ATOM 1391 C C . TYR A 1 175 ? -22.328 43.902 29.559 1.00 7.57 175 TYR A C 1
ATOM 1392 O O . TYR A 1 175 ? -21.192 43.880 30.050 1.00 9.29 175 TYR A O 1
ATOM 1401 N N . TYR A 1 176 ? -22.636 44.337 28.337 1.00 7.42 176 TYR A N 1
ATOM 1402 C CA . TYR A 1 176 ? -21.643 44.887 27.432 1.00 7.14 176 TYR A CA 1
ATOM 1403 C C . TYR A 1 176 ? -22.000 46.339 27.148 1.00 7.53 176 TYR A C 1
ATOM 1404 O O . TYR A 1 176 ? -23.183 46.660 26.938 1.00 9.62 176 TYR A O 1
ATOM 1413 N N . TYR A 1 177 ? -21.010 47.237 27.084 1.00 8.98 177 TYR A N 1
ATOM 1414 C CA . TYR A 1 177 ? -21.361 48.607 26.711 1.00 8.30 177 TYR A CA 1
ATOM 1415 C C . TYR A 1 177 ? -21.610 48.701 25.231 1.00 8.58 177 TYR A C 1
ATOM 1416 O O . TYR A 1 177 ? -22.426 49.534 24.814 1.00 10.60 177 TYR A O 1
ATOM 1425 N N . ARG A 1 178 ? -20.965 47.865 24.410 1.00 8.46 178 ARG A N 1
ATOM 1426 C CA . ARG A 1 178 ? -21.255 47.868 22.985 1.00 9.29 178 ARG A CA 1
ATOM 1427 C C . ARG A 1 178 ? -22.612 47.247 22.698 1.00 9.60 178 ARG A C 1
ATOM 1428 O O . ARG A 1 178 ? -23.087 46.346 23.424 1.00 10.28 178 ARG A O 1
ATOM 1436 N N . ALA A 1 179 ? -23.248 47.715 21.612 1.00 7.80 179 ALA A N 1
ATOM 1437 C CA . ALA A 1 179 ? -24.578 47.215 21.279 1.00 7.72 179 ALA A CA 1
ATOM 1438 C C . ALA A 1 179 ? -24.477 45.860 20.583 1.00 7.81 179 ALA A C 1
ATOM 1439 O O . ALA A 1 179 ? -23.470 45.476 19.979 1.00 7.31 179 ALA A O 1
ATOM 1441 N N . ALA A 1 180 ? -25.618 45.147 20.629 1.00 7.95 180 ALA A N 1
ATOM 1442 C CA . ALA A 1 180 ? -25.655 43.770 20.152 1.00 6.61 180 ALA A CA 1
ATOM 1443 C C . ALA A 1 180 ? -25.251 43.614 18.702 1.00 6.87 180 ALA A C 1
ATOM 1444 O O . ALA A 1 180 ? -24.464 42.689 18.394 1.00 8.63 180 ALA A O 1
ATOM 1446 N N . ASP A 1 181 ? -25.769 44.412 17.774 1.00 7.67 181 ASP A N 1
ATOM 1447 C CA . ASP A 1 181 ? -25.359 44.202 16.379 1.00 8.05 181 ASP A CA 1
ATOM 1448 C C . ASP A 1 181 ? -23.876 44.455 16.150 1.00 8.20 181 ASP A C 1
ATOM 1449 O O . ASP A 1 181 ? -23.234 43.842 15.290 1.00 9.26 181 ASP A O 1
ATOM 1454 N N . ASP A 1 182 ? -23.301 45.381 16.906 1.00 9.19 182 ASP A N 1
ATOM 1455 C CA . ASP A 1 182 ? -21.871 45.633 16.828 1.00 8.65 182 ASP A CA 1
ATOM 1456 C C . ASP A 1 182 ? -21.114 44.404 17.333 1.00 8.53 182 ASP A C 1
ATOM 1457 O O . ASP A 1 182 ? -20.086 44.006 16.762 1.00 9.39 182 ASP A O 1
ATOM 1466 N N . LEU A 1 183 ? -21.591 43.799 18.433 1.00 8.83 183 LEU A N 1
ATOM 1467 C CA . LEU A 1 183 ? -20.908 42.617 18.957 1.00 8.83 183 LEU A CA 1
ATOM 1468 C C . LEU A 1 183 ? -21.141 41.459 17.999 1.00 8.87 183 LEU A C 1
ATOM 1469 O O . LEU A 1 183 ? -20.251 40.625 17.857 1.00 9.48 183 LEU A O 1
ATOM 1474 N N . VAL A 1 184 ? -22.292 41.366 17.347 1.00 8.96 184 VAL A N 1
ATOM 1475 C CA . VAL A 1 184 ? -22.394 40.266 16.378 1.00 9.56 184 VAL A CA 1
ATOM 1476 C C . VAL A 1 184 ? -21.371 40.436 15.256 1.00 9.96 184 VAL A C 1
ATOM 1477 O O . VAL A 1 184 ? -20.643 39.522 14.825 1.00 9.82 184 VAL A O 1
ATOM 1481 N N . HIS A 1 185 ? -21.278 41.665 14.730 1.00 8.55 185 HIS A N 1
ATOM 1482 C CA . HIS A 1 185 ? -20.272 41.916 13.686 1.00 9.92 185 HIS A CA 1
ATOM 1483 C C . HIS A 1 185 ? -18.873 41.580 14.140 1.00 8.61 185 HIS A C 1
ATOM 1484 O O . HIS A 1 185 ? -18.090 40.987 13.392 1.00 11.46 185 HIS A O 1
ATOM 1491 N N . PHE A 1 186 ? -18.530 41.932 15.368 1.00 9.23 186 PHE A N 1
ATOM 1492 C CA . PHE A 1 186 ? -17.216 41.749 15.938 1.00 9.50 186 PHE A CA 1
ATOM 1493 C C . PHE A 1 186 ? -16.886 40.244 16.007 1.00 9.30 186 PHE A C 1
ATOM 1494 O O . PHE A 1 186 ? -15.866 39.751 15.555 1.00 10.56 186 PHE A O 1
ATOM 1502 N N . THR A 1 187 ? -17.838 39.512 16.629 1.00 8.90 187 THR A N 1
ATOM 1503 C CA . THR A 1 187 ? -17.633 38.061 16.822 1.00 7.76 187 THR A CA 1
ATOM 1504 C C . THR A 1 187 ? -17.681 37.269 15.515 1.00 8.50 187 THR A C 1
ATOM 1505 O O . THR A 1 187 ? -17.293 36.092 15.525 1.00 9.23 187 THR A O 1
ATOM 1509 N N . GLN A 1 188 ? -18.161 37.820 14.401 1.00 7.77 188 GLN A N 1
ATOM 1510 C CA . GLN A 1 188 ? -17.982 37.136 13.118 1.00 8.55 188 GLN A CA 1
ATOM 1511 C C . GLN A 1 188 ? -16.518 36.902 12.790 1.00 9.03 188 GLN A C 1
ATOM 1512 O O . GLN A 1 188 ? -16.216 35.975 12.039 1.00 9.57 188 GLN A O 1
ATOM 1518 N N . ASN A 1 189 ? -15.579 37.699 13.260 1.00 9.11 189 ASN A N 1
ATOM 1519 C CA . ASN A 1 189 ? -14.198 37.556 12.801 1.00 10.55 189 ASN A CA 1
ATOM 1520 C C . ASN A 1 189 ? -13.236 37.622 13.980 1.00 11.25 189 ASN A C 1
ATOM 1521 O O . ASN A 1 189 ? -12.029 37.701 13.777 1.00 12.51 189 ASN A O 1
ATOM 1526 N N . ASN A 1 190 ? -13.743 37.615 15.233 1.00 10.92 190 ASN A N 1
ATOM 1527 C CA . ASN A 1 190 ? -12.884 37.760 16.417 1.00 11.35 190 ASN A CA 1
ATOM 1528 C C . ASN A 1 190 ? -13.466 36.942 17.566 1.00 11.82 190 ASN A C 1
ATOM 1529 O O . ASN A 1 190 ? -14.664 36.747 17.670 1.00 10.89 190 ASN A O 1
ATOM 1534 N N . ALA A 1 191 ? -12.631 36.446 18.470 1.00 12.57 191 ALA A N 1
ATOM 1535 C CA . ALA A 1 191 ? -13.118 35.784 19.653 1.00 12.55 191 ALA A CA 1
ATOM 1536 C C . ALA A 1 191 ? -13.979 36.764 20.459 1.00 13.68 191 ALA A C 1
ATOM 1537 O O . ALA A 1 191 ? -13.721 37.959 20.536 1.00 14.47 191 ALA A O 1
ATOM 1539 N N . PRO A 1 192 ? -15.011 36.245 21.075 1.00 14.35 192 PRO A N 1
ATOM 1540 C CA . PRO A 1 192 ? -15.907 37.136 21.844 1.00 13.29 192 PRO A CA 1
ATOM 1541 C C . PRO A 1 192 ? -15.213 37.745 23.069 1.00 12.39 192 PRO A C 1
ATOM 1542 O O . PRO A 1 192 ? -14.359 37.112 23.699 1.00 12.93 192 PRO A O 1
ATOM 1546 N N . PRO A 1 193 ? -15.634 38.964 23.408 1.00 10.69 193 PRO A N 1
ATOM 1547 C CA . PRO A 1 193 ? -15.036 39.699 24.528 1.00 10.39 193 PRO A CA 1
ATOM 1548 C C . PRO A 1 193 ? -15.525 39.178 25.863 1.00 9.10 193 PRO A C 1
ATOM 1549 O O . PRO A 1 193 ? -16.586 38.542 25.912 1.00 9.59 193 PRO A O 1
ATOM 1553 N N . PHE A 1 194 ? -14.747 39.434 26.917 1.00 8.54 194 PHE A N 1
ATOM 1554 C CA . PHE A 1 194 ? -15.285 39.322 28.257 1.00 8.26 194 PHE A CA 1
ATOM 1555 C C . PHE A 1 194 ? -16.389 40.357 28.398 1.00 7.60 194 PHE A C 1
ATOM 1556 O O . PHE A 1 194 ? -16.364 41.418 27.760 1.00 8.56 194 PHE A O 1
ATOM 1564 N N . SER A 1 195 ? -17.363 40.088 29.268 1.00 7.77 195 SER A N 1
ATOM 1565 C CA . SER A 1 195 ? -18.381 41.097 29.537 1.00 7.82 195 SER A CA 1
ATOM 1566 C C . SER A 1 195 ? -17.781 42.308 30.245 1.00 7.67 195 SER A C 1
ATOM 1567 O O . SER A 1 195 ? -16.816 42.163 30.968 1.00 8.59 195 SER A O 1
ATOM 1570 N N . ASP A 1 196 ? -18.370 43.513 30.060 1.00 7.10 196 ASP A N 1
ATOM 1571 C CA . ASP A 1 196 ? -17.847 44.636 30.834 1.00 7.84 196 ASP A CA 1
ATOM 1572 C C . ASP A 1 196 ? -18.273 44.553 32.293 1.00 8.08 196 ASP A C 1
ATOM 1573 O O . ASP A 1 196 ? -17.599 45.026 33.188 1.00 9.29 196 ASP A O 1
ATOM 1578 N N . ASN A 1 197 ? -19.428 43.965 32.563 1.00 8.05 197 ASN A N 1
ATOM 1579 C CA . ASN A 1 197 ? -19.863 43.800 33.950 1.00 7.97 197 ASN A CA 1
ATOM 1580 C C . ASN A 1 197 ? -20.814 42.607 33.982 1.00 7.04 197 ASN A C 1
ATOM 1581 O O . ASN A 1 197 ? -21.163 42.058 32.928 1.00 8.44 197 ASN A O 1
ATOM 1586 N N . VAL A 1 198 ? -21.215 42.229 35.158 1.00 7.48 198 VAL A N 1
ATOM 1587 C CA . VAL A 1 198 ? -22.271 41.230 35.350 1.00 7.85 198 VAL A CA 1
ATOM 1588 C C . VAL A 1 198 ? -23.286 41.897 36.280 1.00 7.53 198 VAL A C 1
ATOM 1589 O O . VAL A 1 198 ? -22.930 42.276 37.405 1.00 9.60 198 VAL A O 1
ATOM 1593 N N . LEU A 1 199 ? -24.509 42.034 35.751 1.00 7.78 199 LEU A N 1
ATOM 1594 C CA . LEU A 1 199 ? -25.573 42.605 36.547 1.00 8.39 199 LEU A CA 1
ATOM 1595 C C . LEU A 1 199 ? -26.298 41.509 37.322 1.00 8.47 199 LEU A C 1
ATOM 1596 O O . LEU A 1 199 ? -26.512 40.432 36.766 1.00 10.69 199 LEU A O 1
ATOM 1601 N N . ILE A 1 200 ? -26.664 41.809 38.545 1.00 8.30 200 ILE A N 1
ATOM 1602 C CA . ILE A 1 200 ? -27.434 40.886 39.376 1.00 9.42 200 ILE A CA 1
ATOM 1603 C C . ILE A 1 200 ? -28.735 41.617 39.735 1.00 9.39 200 ILE A C 1
ATOM 1604 O O . ILE A 1 200 ? -28.651 42.681 40.361 1.00 10.56 200 ILE A O 1
ATOM 1609 N N . ASN A 1 201 ? -29.869 41.085 39.320 1.00 9.85 201 ASN A N 1
ATOM 1610 C CA . ASN A 1 201 ? -31.131 41.776 39.488 1.00 10.60 201 ASN A CA 1
ATOM 1611 C C . ASN A 1 201 ? -31.038 43.226 39.024 1.00 10.34 201 ASN A C 1
ATOM 1612 O O . ASN A 1 201 ? -31.569 44.112 39.680 1.00 11.59 201 ASN A O 1
ATOM 1617 N N . GLY A 1 202 ? -30.365 43.434 37.906 1.00 10.39 202 GLY A N 1
ATOM 1618 C CA . GLY A 1 202 ? -30.367 44.732 37.269 1.00 10.18 202 GLY A CA 1
ATOM 1619 C C . GLY A 1 202 ? -29.326 45.703 37.723 1.00 9.87 202 GLY A C 1
ATOM 1620 O O . GLY A 1 202 ? -29.290 46.839 37.230 1.00 12.55 202 GLY A O 1
ATOM 1621 N N . THR A 1 203 ? -28.422 45.313 38.641 1.00 10.40 203 THR A N 1
ATOM 1622 C CA . THR A 1 203 ? -27.452 46.317 39.096 1.00 10.27 203 THR A CA 1
ATOM 1623 C C . THR A 1 203 ? -26.098 45.707 39.376 1.00 10.66 203 THR A C 1
ATOM 1624 O O . THR A 1 203 ? -25.950 44.491 39.535 1.00 10.99 203 THR A O 1
ATOM 1628 N N . ALA A 1 204 ? -25.077 46.572 39.432 1.00 9.60 204 ALA A N 1
ATOM 1629 C CA . ALA A 1 204 ? -23.717 46.123 39.715 1.00 10.34 204 ALA A CA 1
ATOM 1630 C C . ALA A 1 204 ? -22.894 47.387 40.012 1.00 11.68 204 ALA A C 1
ATOM 1631 O O . ALA A 1 204 ? -23.438 48.446 39.688 1.00 11.41 204 ALA A O 1
ATOM 1633 N N . VAL A 1 205 ? -21.717 47.217 40.584 1.00 12.79 205 VAL A N 1
ATOM 1634 C CA . VAL A 1 205 ? -20.814 48.330 40.872 1.00 12.47 205 VAL A CA 1
ATOM 1635 C C . VAL A 1 205 ? -19.796 48.332 39.761 1.00 13.53 205 VAL A C 1
ATOM 1636 O O . VAL A 1 205 ? -19.347 47.278 39.304 1.00 14.72 205 VAL A O 1
ATOM 1640 N N . ASN A 1 206 ? -19.411 49.483 39.242 1.00 14.03 206 ASN A N 1
ATOM 1641 C CA . ASN A 1 206 ? -18.432 49.574 38.175 1.00 15.04 206 ASN A CA 1
ATOM 1642 C C . ASN A 1 206 ? -17.067 49.273 38.800 1.00 16.39 206 ASN A C 1
ATOM 1643 O O . ASN A 1 206 ? -16.722 49.969 39.745 1.00 18.46 206 ASN A O 1
ATOM 1648 N N . PRO A 1 207 ? -16.364 48.274 38.305 1.00 18.72 207 PRO A N 1
ATOM 1649 C CA . PRO A 1 207 ? -15.107 47.871 38.948 1.00 19.39 207 PRO A CA 1
ATOM 1650 C C . PRO A 1 207 ? -14.102 49.005 38.791 1.00 21.12 207 PRO A C 1
ATOM 1651 O O . PRO A 1 207 ? -13.146 49.039 39.568 1.00 27.34 207 PRO A O 1
ATOM 1655 N N . ASN A 1 208 ? -14.298 49.899 37.842 1.00 21.33 208 ASN A N 1
ATOM 1656 C CA . ASN A 1 208 ? -13.351 50.986 37.611 1.00 22.04 208 ASN A CA 1
ATOM 1657 C C . ASN A 1 208 ? -13.574 52.277 38.378 1.00 22.59 208 ASN A C 1
ATOM 1658 O O . ASN A 1 208 ? -12.577 52.868 38.844 1.00 26.23 208 ASN A O 1
ATOM 1663 N N . THR A 1 209 ? -14.790 52.763 38.507 1.00 21.79 209 THR A N 1
ATOM 1664 C CA . THR A 1 209 ? -15.116 54.029 39.134 1.00 20.05 209 THR A CA 1
ATOM 1665 C C . THR A 1 209 ? -15.787 53.889 40.487 1.00 20.23 209 THR A C 1
ATOM 1666 O O . THR A 1 209 ? -15.873 54.851 41.256 1.00 21.62 209 THR A O 1
ATOM 1670 N N . GLY A 1 210 ? -16.301 52.715 40.816 1.00 19.88 210 GLY A N 1
ATOM 1671 C CA . GLY A 1 210 ? -17.040 52.516 42.043 1.00 18.68 210 GLY A CA 1
ATOM 1672 C C . GLY A 1 210 ? -18.475 52.987 41.920 1.00 18.37 210 GLY A C 1
ATOM 1673 O O . GLY A 1 210 ? -19.241 52.914 42.886 1.00 21.13 210 GLY A O 1
ATOM 1674 N N . GLU A 1 211 ? -18.931 53.475 40.759 1.00 16.97 211 GLU A N 1
ATOM 1675 C CA . GLU A 1 211 ? -20.348 53.803 40.675 1.00 16.22 211 GLU A CA 1
ATOM 1676 C C . GLU A 1 211 ? -21.233 52.561 40.552 1.00 16.15 211 GLU A C 1
ATOM 1677 O O . GLU A 1 211 ? -20.783 51.498 40.150 1.00 17.01 211 GLU A O 1
ATOM 1683 N N . GLY A 1 212 ? -22.485 52.785 40.886 1.00 15.37 212 GLY A N 1
ATOM 1684 C CA . GLY A 1 212 ? -23.525 51.763 40.872 1.00 15.45 212 GLY A CA 1
ATOM 1685 C C . GLY A 1 212 ? -23.809 51.242 42.268 1.00 14.47 212 GLY A C 1
ATOM 1686 O O . GLY A 1 212 ? -23.417 51.835 43.272 1.00 16.44 212 GLY A O 1
ATOM 1687 N N . GLN A 1 213 ? -24.477 50.100 42.336 1.00 15.00 213 GLN A N 1
ATOM 1688 C CA . GLN A 1 213 ? -24.828 49.533 43.627 1.00 16.04 213 GLN A CA 1
ATOM 1689 C C . GLN A 1 213 ? -24.826 48.016 43.522 1.00 14.06 213 GLN A C 1
ATOM 1690 O O . GLN A 1 213 ? -25.115 47.520 42.436 1.00 12.74 213 GLN A O 1
ATOM 1696 N N . TYR A 1 214 ? -24.531 47.376 44.632 1.00 12.70 214 TYR A N 1
ATOM 1697 C CA . TYR A 1 214 ? -24.712 45.927 44.677 1.00 12.45 214 TYR A CA 1
ATOM 1698 C C . TYR A 1 214 ? -26.179 45.595 44.842 1.00 12.01 214 TYR A C 1
ATOM 1699 O O . TYR A 1 214 ? -26.898 46.261 45.608 1.00 13.78 214 TYR A O 1
ATOM 1708 N N . ALA A 1 215 ? -26.663 44.555 44.155 1.00 11.22 215 ALA A N 1
ATOM 1709 C CA . ALA A 1 215 ? -27.989 44.040 44.521 1.00 11.47 215 ALA A CA 1
ATOM 1710 C C . ALA A 1 215 ? -27.944 43.673 46.011 1.00 11.96 215 ALA A C 1
ATOM 1711 O O . ALA A 1 215 ? -26.923 43.204 46.484 1.00 12.19 215 ALA A O 1
ATOM 1713 N N . ASN A 1 216 ? -29.031 43.929 46.702 1.00 12.92 216 ASN A N 1
ATOM 1714 C CA . ASN A 1 216 ? -29.127 43.817 48.146 1.00 14.26 216 ASN A CA 1
ATOM 1715 C C . ASN A 1 216 ? -30.397 43.037 48.499 1.00 13.24 216 ASN A C 1
ATOM 1716 O O . ASN A 1 216 ? -31.457 43.637 48.373 1.00 15.18 216 ASN A O 1
ATOM 1721 N N . VAL A 1 217 ? -30.245 41.778 48.914 1.00 12.91 217 VAL A N 1
ATOM 1722 C CA . VAL A 1 217 ? -31.304 40.854 49.249 1.00 12.28 217 VAL A CA 1
ATOM 1723 C C . VAL A 1 217 ? -31.425 40.756 50.773 1.00 12.90 217 VAL A C 1
ATOM 1724 O O . VAL A 1 217 ? -30.446 40.347 51.407 1.00 12.97 217 VAL A O 1
ATOM 1728 N N . THR A 1 218 ? -32.581 41.128 51.322 1.00 13.46 218 THR A N 1
ATOM 1729 C CA . THR A 1 218 ? -32.749 40.996 52.765 1.00 14.63 218 THR A CA 1
ATOM 1730 C C . THR A 1 218 ? -33.390 39.674 53.155 1.00 14.65 218 THR A C 1
ATOM 1731 O O . THR A 1 218 ? -34.496 39.272 52.786 1.00 16.71 218 THR A O 1
ATOM 1735 N N . LEU A 1 219 ? -32.623 38.908 53.955 1.00 14.30 219 LEU A N 1
ATOM 1736 C CA . LEU A 1 219 ? -33.052 37.621 54.469 1.00 13.95 219 LEU A CA 1
ATOM 1737 C C . LEU A 1 219 ? -33.709 37.819 55.831 1.00 14.98 219 LEU A C 1
ATOM 1738 O O . LEU A 1 219 ? -33.195 38.632 56.602 1.00 16.37 219 LEU A O 1
ATOM 1743 N N . THR A 1 220 ? -34.800 37.128 56.098 1.00 15.26 220 THR A N 1
ATOM 1744 C CA . THR A 1 220 ? -35.453 37.173 57.418 1.00 15.35 220 THR A CA 1
ATOM 1745 C C . THR A 1 220 ? -34.815 36.096 58.268 1.00 15.52 220 THR A C 1
ATOM 1746 O O . THR A 1 220 ? -34.854 34.900 57.936 1.00 15.22 220 THR A O 1
ATOM 1750 N N . PRO A 1 221 ? -34.133 36.423 59.359 1.00 16.26 221 PRO A N 1
ATOM 1751 C CA . PRO A 1 221 ? -33.435 35.391 60.150 1.00 16.07 221 PRO A CA 1
ATOM 1752 C C . PRO A 1 221 ? -34.301 34.216 60.572 1.00 15.18 221 PRO A C 1
ATOM 1753 O O . PRO A 1 221 ? -35.444 34.369 61.004 1.00 15.48 221 PRO A O 1
ATOM 1757 N N . GLY A 1 222 ? -33.798 32.990 60.415 1.00 13.95 222 GLY A N 1
ATOM 1758 C CA . GLY A 1 222 ? -34.583 31.845 60.884 1.00 16.07 222 GLY A CA 1
ATOM 1759 C C . GLY A 1 222 ? -35.577 31.364 59.845 1.00 15.87 222 GLY A C 1
ATOM 1760 O O . GLY A 1 222 ? -36.371 30.437 60.070 1.00 17.89 222 GLY A O 1
ATOM 1761 N N . LYS A 1 223 ? -35.572 31.931 58.651 1.00 15.03 223 LYS A N 1
ATOM 1762 C CA . LYS A 1 223 ? -36.609 31.542 57.677 1.00 14.62 223 LYS A CA 1
ATOM 1763 C C . LYS A 1 223 ? -35.981 30.921 56.437 1.00 13.97 223 LYS A C 1
ATOM 1764 O O . LYS A 1 223 ? -34.794 31.057 56.139 1.00 14.11 223 LYS A O 1
ATOM 1770 N N . ARG A 1 224 ? -36.845 30.208 55.728 1.00 12.92 224 ARG A N 1
ATOM 1771 C CA . ARG A 1 224 ? -36.469 29.499 54.516 1.00 13.37 224 ARG A CA 1
ATOM 1772 C C . ARG A 1 224 ? -36.915 30.335 53.326 1.00 11.95 224 ARG A C 1
ATOM 1773 O O . ARG A 1 224 ? -38.101 30.696 53.305 1.00 10.86 224 ARG A O 1
ATOM 1781 N N . HIS A 1 225 ? -35.973 30.621 52.415 1.00 11.26 225 HIS A N 1
ATOM 1782 C CA . HIS A 1 225 ? -36.341 31.553 51.341 1.00 10.30 225 HIS A CA 1
ATOM 1783 C C . HIS A 1 225 ? -36.170 30.923 49.971 1.00 9.41 225 HIS A C 1
ATOM 1784 O O . HIS A 1 225 ? -35.101 30.361 49.707 1.00 10.33 225 HIS A O 1
ATOM 1791 N N . ARG A 1 226 ? -37.169 31.038 49.119 1.00 8.65 226 ARG A N 1
ATOM 1792 C CA . ARG A 1 226 ? -37.003 30.589 47.716 1.00 9.06 226 ARG A CA 1
ATOM 1793 C C . ARG A 1 226 ? -36.390 31.735 46.938 1.00 9.94 226 ARG A C 1
ATOM 1794 O O . ARG A 1 226 ? -36.797 32.904 47.018 1.00 10.21 226 ARG A O 1
ATOM 1802 N N . LEU A 1 227 ? -35.344 31.427 46.173 1.00 9.02 227 LEU A N 1
ATOM 1803 C CA . LEU A 1 227 ? -34.657 32.384 45.324 1.00 8.71 227 LEU A CA 1
ATOM 1804 C C . LEU A 1 227 ? -34.677 31.810 43.914 1.00 7.57 227 LEU A C 1
ATOM 1805 O O . LEU A 1 227 ? -34.266 30.665 43.762 1.00 9.18 227 LEU A O 1
ATOM 1810 N N . ARG A 1 228 ? -35.178 32.597 42.968 1.00 7.60 228 ARG A N 1
ATOM 1811 C CA . ARG A 1 228 ? -35.318 32.099 41.598 1.00 7.46 228 ARG A CA 1
ATOM 1812 C C . ARG A 1 228 ? -34.205 32.631 40.723 1.00 7.07 228 ARG A C 1
ATOM 1813 O O . ARG A 1 228 ? -34.286 33.753 40.182 1.00 7.87 228 ARG A O 1
ATOM 1821 N N . ILE A 1 229 ? -33.123 31.853 40.621 1.00 7.39 229 ILE A N 1
ATOM 1822 C CA . ILE A 1 229 ? -31.952 32.406 39.926 1.00 7.13 229 ILE A CA 1
ATOM 1823 C C . ILE A 1 229 ? -32.033 32.148 38.419 1.00 7.36 229 ILE A C 1
ATOM 1824 O O . ILE A 1 229 ? -32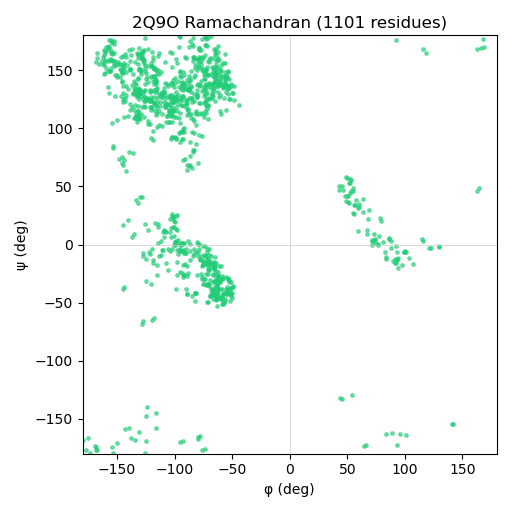.366 31.017 38.040 1.00 8.05 229 ILE A O 1
ATOM 1829 N N . LEU A 1 230 ? -31.759 33.150 37.598 1.00 6.53 230 LEU A N 1
ATOM 1830 C CA . LEU A 1 230 ? -31.720 32.966 36.152 1.00 6.38 230 LEU A CA 1
ATOM 1831 C C . LEU A 1 230 ? -30.370 33.454 35.590 1.00 6.04 230 LEU A C 1
ATOM 1832 O O . LEU A 1 230 ? -29.783 34.376 36.147 1.00 7.57 230 LEU A O 1
ATOM 1837 N N . ASN A 1 231 ? -29.964 32.842 34.475 1.00 5.94 231 ASN A N 1
ATOM 1838 C CA . ASN A 1 231 ? -28.871 33.379 33.689 1.00 5.77 231 ASN A CA 1
ATOM 1839 C C . ASN A 1 231 ? -29.506 33.825 32.358 1.00 6.52 231 ASN A C 1
ATOM 1840 O O . ASN A 1 231 ? -29.805 32.999 31.501 1.00 6.55 231 ASN A O 1
ATOM 1845 N N . THR A 1 232 ? -29.699 35.144 32.244 1.00 6.44 232 THR A N 1
ATOM 1846 C CA . THR A 1 232 ? -30.286 35.714 31.008 1.00 6.03 232 THR A CA 1
ATOM 1847 C C . THR A 1 232 ? -29.266 36.330 30.072 1.00 6.75 232 THR A C 1
ATOM 1848 O O . THR A 1 232 ? -29.591 37.150 29.208 1.00 7.26 232 THR A O 1
ATOM 1852 N N . SER A 1 233 ? -28.028 35.902 30.196 1.00 6.47 233 SER A N 1
ATOM 1853 C CA . SER A 1 233 ? -26.939 36.435 29.371 1.00 6.95 233 SER A CA 1
ATOM 1854 C C . SER A 1 233 ? -27.017 36.195 27.876 1.00 6.25 233 SER A C 1
ATOM 1855 O O . SER A 1 233 ? -27.787 35.346 27.427 1.00 5.86 233 SER A O 1
ATOM 1858 N N . THR A 1 234 ? -26.140 36.910 27.142 1.00 6.55 234 THR A N 1
ATOM 1859 C CA . THR A 1 234 ? -25.931 36.557 25.749 1.00 6.71 234 THR A CA 1
ATOM 1860 C C . THR A 1 234 ? -24.769 35.556 25.594 1.00 5.98 234 THR A C 1
ATOM 1861 O O . THR A 1 234 ? -24.774 34.800 24.636 1.00 6.72 234 THR A O 1
ATOM 1865 N N . GLU A 1 235 ? -23.801 35.545 26.521 1.00 5.68 235 GLU A N 1
ATOM 1866 C CA . GLU A 1 235 ? -22.710 34.560 26.392 1.00 6.06 235 GLU A CA 1
ATOM 1867 C C . GLU A 1 235 ? -22.231 34.029 27.734 1.00 5.82 235 GLU A C 1
ATOM 1868 O O . GLU A 1 235 ? -21.812 32.849 27.755 1.00 6.58 235 GLU A O 1
ATOM 1874 N N . ASN A 1 236 ? -22.167 34.825 28.814 1.00 4.86 236 ASN A N 1
ATOM 1875 C CA . ASN A 1 236 ? -21.488 34.382 30.010 1.00 5.41 236 ASN A CA 1
ATOM 1876 C C . ASN A 1 236 ? -22.213 33.217 30.692 1.00 5.42 236 ASN A C 1
ATOM 1877 O O . ASN A 1 236 ? -23.440 33.266 30.823 1.00 6.25 236 ASN A O 1
ATOM 1882 N N . HIS A 1 237 ? -21.441 32.223 31.131 1.00 5.70 237 HIS A N 1
ATOM 1883 C CA . HIS A 1 237 ? -21.933 31.106 31.915 1.00 6.25 237 HIS A CA 1
ATOM 1884 C C . HIS A 1 237 ? -21.408 31.293 33.336 1.00 6.76 237 HIS A C 1
ATOM 1885 O O . HIS A 1 237 ? -20.199 31.495 33.515 1.00 9.12 237 HIS A O 1
ATOM 1892 N N . PHE A 1 238 ? -22.262 31.230 34.332 1.00 7.88 238 PHE A N 1
ATOM 1893 C CA . PHE A 1 238 ? -21.912 31.651 35.685 1.00 6.73 238 PHE A CA 1
ATOM 1894 C C . PHE A 1 238 ? -21.821 30.542 36.711 1.00 7.35 238 PHE A C 1
ATOM 1895 O O . PHE A 1 238 ? -22.596 29.583 36.669 1.00 8.87 238 PHE A O 1
ATOM 1903 N N . GLN A 1 239 ? -20.951 30.712 37.679 1.00 8.18 239 GLN A N 1
ATOM 1904 C CA . GLN A 1 239 ? -21.034 29.892 38.901 1.00 8.06 239 GLN A CA 1
ATOM 1905 C C . GLN A 1 239 ? -21.561 30.831 39.974 1.00 9.32 239 GLN A C 1
ATOM 1906 O O . GLN A 1 239 ? -21.128 31.995 40.011 1.00 9.34 239 GLN A O 1
ATOM 1912 N N . VAL A 1 240 ? -22.471 30.351 40.789 1.00 9.00 240 VAL A N 1
ATOM 1913 C CA . VAL A 1 240 ? -22.942 31.211 41.891 1.00 9.63 240 VAL A CA 1
ATOM 1914 C C . VAL A 1 240 ? -22.757 30.481 43.219 1.00 9.81 240 VAL A C 1
ATOM 1915 O O . VAL A 1 240 ? -22.877 29.256 43.328 1.00 9.90 240 VAL A O 1
ATOM 1919 N N . SER A 1 241 ? -22.486 31.267 44.240 1.00 10.77 241 SER A N 1
ATOM 1920 C CA . SER A 1 241 ? -22.313 30.766 45.598 1.00 11.31 241 SER A CA 1
ATOM 1921 C C . SER A 1 241 ? -22.625 31.895 46.567 1.00 11.53 241 SER A C 1
ATOM 1922 O O . SER A 1 241 ? -22.473 33.081 46.286 1.00 12.92 241 SER A O 1
ATOM 1925 N N . LEU A 1 242 ? -23.085 31.511 47.768 1.00 12.00 242 LEU A N 1
ATOM 1926 C CA . LEU A 1 242 ? -23.370 32.458 48.840 1.00 11.11 242 LEU A CA 1
ATOM 1927 C C . LEU A 1 242 ? -22.446 32.133 50.008 1.00 10.61 242 LEU A C 1
ATOM 1928 O O . LEU A 1 242 ? -22.479 31.000 50.475 1.00 12.39 242 LEU A O 1
ATOM 1933 N N . VAL A 1 243 ? -21.628 33.100 50.414 1.00 10.81 243 VAL A N 1
ATOM 1934 C CA . VAL A 1 243 ? -20.650 32.788 51.466 1.00 11.70 243 VAL A CA 1
ATOM 1935 C C . VAL A 1 243 ? -21.340 32.227 52.706 1.00 12.52 243 VAL A C 1
ATOM 1936 O O . VAL A 1 243 ? -22.321 32.845 53.121 1.00 12.23 243 VAL A O 1
ATOM 1940 N N . ASN A 1 244 ? -20.839 31.105 53.226 1.00 13.51 244 ASN A N 1
ATOM 1941 C CA . ASN A 1 244 ? -21.299 30.493 54.456 1.00 15.27 244 ASN A CA 1
ATOM 1942 C C . ASN A 1 244 ? -22.702 29.940 54.413 1.00 14.88 244 ASN A C 1
ATOM 1943 O O . ASN A 1 244 ? -23.294 29.576 55.447 1.00 15.52 244 ASN A O 1
ATOM 1948 N N . HIS A 1 245 ? -23.269 29.835 53.188 1.00 14.63 245 HIS A N 1
ATOM 1949 C CA . HIS A 1 245 ? -24.559 29.205 53.089 1.00 14.35 245 HIS A CA 1
ATOM 1950 C C . HIS A 1 245 ? -24.620 28.159 51.998 1.00 13.92 245 HIS A C 1
ATOM 1951 O O . HIS A 1 245 ? -24.068 28.392 50.929 1.00 18.49 245 HIS A O 1
ATOM 1958 N N . THR A 1 246 ? -25.329 27.057 52.203 1.00 12.90 246 THR A N 1
ATOM 1959 C CA . THR A 1 246 ? -25.673 26.201 51.072 1.00 13.23 246 THR A CA 1
ATOM 1960 C C . THR A 1 246 ? -26.932 26.698 50.364 1.00 12.83 246 THR A C 1
ATOM 1961 O O . THR A 1 246 ? -27.597 27.618 50.831 1.00 12.76 246 THR A O 1
ATOM 1965 N N . MET A 1 247 ? -27.215 26.099 49.201 1.00 11.90 247 MET A N 1
ATOM 1966 C CA . MET A 1 247 ? -28.447 26.334 48.460 1.00 12.51 247 MET A CA 1
ATOM 1967 C C . MET A 1 247 ? -29.133 25.004 48.195 1.00 11.77 247 MET A C 1
ATOM 1968 O O . MET A 1 247 ? -28.452 24.077 47.732 1.00 13.58 247 MET A O 1
ATOM 1973 N N . THR A 1 248 ? -30.422 24.891 48.442 1.00 11.43 248 THR A N 1
ATOM 1974 C CA . THR A 1 248 ? -31.072 23.622 48.105 1.00 11.13 248 THR A CA 1
ATOM 1975 C C . THR A 1 248 ? -31.908 23.752 46.841 1.00 9.96 248 THR A C 1
ATOM 1976 O O . THR A 1 248 ? -32.907 24.485 46.818 1.00 10.40 248 THR A O 1
ATOM 1980 N N . VAL A 1 249 ? -31.493 23.068 45.779 1.00 9.44 249 VAL A N 1
ATOM 1981 C CA . VAL A 1 249 ? -32.239 23.120 44.513 1.00 8.88 249 VAL A CA 1
ATOM 1982 C C . VAL A 1 249 ? -33.602 22.444 44.632 1.00 7.90 249 VAL A C 1
ATOM 1983 O O . VAL A 1 249 ? -33.658 21.308 45.123 1.00 9.81 249 VAL A O 1
ATOM 1987 N N . ILE A 1 250 ? -34.628 23.187 44.187 1.00 7.34 250 ILE A N 1
ATOM 1988 C CA . ILE A 1 250 ? -35.968 22.565 44.121 1.00 7.43 250 ILE A CA 1
ATOM 1989 C C . ILE A 1 250 ? -36.561 22.604 42.716 1.00 7.35 250 ILE A C 1
ATOM 1990 O O . ILE A 1 250 ? -37.593 21.963 42.472 1.00 7.47 250 ILE A O 1
ATOM 1995 N N . ALA A 1 251 ? -35.904 23.276 41.770 1.00 7.57 251 ALA A N 1
ATOM 1996 C CA . ALA A 1 251 ? -36.303 23.203 40.360 1.00 6.77 251 ALA A CA 1
ATOM 1997 C C . ALA A 1 251 ? -35.088 23.537 39.474 1.00 7.36 251 ALA A C 1
ATOM 1998 O O . ALA A 1 251 ? -34.216 24.293 39.901 1.00 7.81 251 ALA A O 1
ATOM 2000 N N . ALA A 1 252 ? -35.089 22.917 38.291 1.00 6.81 252 ALA A N 1
ATOM 2001 C CA . ALA A 1 252 ? -34.063 23.156 37.261 1.00 7.16 252 ALA A CA 1
ATOM 2002 C C . ALA A 1 252 ? -34.812 23.640 36.020 1.00 6.60 252 ALA A C 1
ATOM 2003 O O . ALA A 1 252 ? -35.735 22.933 35.609 1.00 7.35 252 ALA A O 1
ATOM 2005 N N . ASP A 1 253 ? -34.490 24.798 35.492 1.00 6.63 253 ASP A N 1
ATOM 2006 C CA . ASP A 1 253 ? -35.303 25.429 34.448 1.00 6.84 253 ASP A CA 1
ATOM 2007 C C . ASP A 1 253 ? -36.747 25.429 34.940 1.00 7.33 253 ASP A C 1
ATOM 2008 O O . ASP A 1 253 ? -36.955 25.853 36.083 1.00 7.64 253 ASP A O 1
ATOM 2013 N N A MET A 1 254 ? -37.715 24.934 34.168 0.73 7.82 254 MET A N 1
ATOM 2014 N N B MET A 1 254 ? -37.672 24.945 34.124 0.27 7.95 254 MET A N 1
ATOM 2015 C CA A MET A 1 254 ? -39.082 25.038 34.730 0.73 8.32 254 MET A CA 1
ATOM 2016 C CA B MET A 1 254 ? -39.083 24.931 34.499 0.27 8.30 254 MET A CA 1
ATOM 2017 C C A MET A 1 254 ? -39.600 23.696 35.228 0.73 8.72 254 MET A C 1
ATOM 2018 C C B MET A 1 254 ? -39.547 23.556 34.961 0.27 8.51 254 MET A C 1
ATOM 2019 O O A MET A 1 254 ? -40.811 23.461 35.252 0.73 9.44 254 MET A O 1
ATOM 2020 O O B MET A 1 254 ? -40.684 23.163 34.693 0.27 8.61 254 MET A O 1
ATOM 2029 N N . VAL A 1 255 ? -38.678 22.834 35.667 1.00 8.33 255 VAL A N 1
ATOM 2030 C CA . VAL A 1 255 ? -38.992 21.464 36.078 1.00 7.71 255 VAL A CA 1
ATOM 2031 C C . VAL A 1 255 ? -38.697 21.253 37.554 1.00 7.40 255 VAL A C 1
ATOM 2032 O O . VAL A 1 255 ? -37.523 21.259 37.971 1.00 8.02 255 VAL A O 1
ATOM 2036 N N . PRO A 1 256 ? -39.696 21.050 38.387 1.00 7.79 256 PRO A N 1
ATOM 2037 C CA . PRO A 1 256 ? -39.424 20.719 39.793 1.00 7.27 256 PRO A CA 1
ATOM 2038 C C . PRO A 1 256 ? -38.589 19.461 39.948 1.00 7.83 256 PRO A C 1
ATOM 2039 O O . PRO A 1 256 ? -38.818 18.449 39.292 1.00 7.55 256 PRO A O 1
ATOM 2043 N N . VAL A 1 257 ? -37.630 19.551 40.880 1.00 8.26 257 VAL A N 1
ATOM 2044 C CA . VAL A 1 257 ? -36.810 18.388 41.164 1.00 8.28 257 VAL A CA 1
ATOM 2045 C C . VAL A 1 257 ? -36.788 18.114 42.673 1.00 8.61 257 VAL A C 1
ATOM 2046 O O . VAL A 1 257 ? -37.084 18.984 43.501 1.00 8.26 257 VAL A O 1
ATOM 2050 N N . ASN A 1 258 ? -36.427 16.874 43.024 1.00 8.98 258 ASN A N 1
ATOM 2051 C CA . ASN A 1 258 ? -36.284 16.538 44.425 1.00 10.22 258 ASN A CA 1
ATOM 2052 C C . ASN A 1 258 ? -35.204 17.416 45.041 1.00 11.45 258 ASN A C 1
ATOM 2053 O O . ASN A 1 258 ? -34.220 17.720 44.351 1.00 10.92 258 ASN A O 1
ATOM 2058 N N . ALA A 1 259 ? -35.347 17.799 46.295 1.00 11.09 259 ALA A N 1
ATOM 2059 C CA . ALA A 1 259 ? -34.414 18.748 46.904 1.00 10.97 259 ALA A CA 1
ATOM 2060 C C . ALA A 1 259 ? -32.988 18.270 46.795 1.00 11.50 259 ALA A C 1
ATOM 2061 O O . ALA A 1 259 ? -32.743 17.072 47.021 1.00 13.55 259 ALA A O 1
ATOM 2063 N N . MET A 1 260 ? -32.041 19.151 46.465 1.00 12.35 260 MET A N 1
ATOM 2064 C CA . MET A 1 260 ? -30.649 18.729 46.306 1.00 12.17 260 MET A CA 1
ATOM 2065 C C . MET A 1 260 ? -29.760 19.857 46.818 1.00 11.76 260 MET A C 1
ATOM 2066 O O . MET A 1 260 ? -29.736 20.909 46.194 1.00 10.77 260 MET A O 1
ATOM 2071 N N . THR A 1 261 ? -29.098 19.658 47.940 1.00 11.16 261 THR A N 1
ATOM 2072 C CA . THR A 1 261 ? -28.310 20.728 48.553 1.00 12.07 261 THR A CA 1
ATOM 2073 C C . THR A 1 261 ? -26.904 20.759 48.009 1.00 12.24 261 THR A C 1
ATOM 2074 O O . THR A 1 261 ? -26.267 19.696 47.911 1.00 13.74 261 THR A O 1
ATOM 2078 N N . VAL A 1 262 ? -26.469 21.973 47.666 1.00 11.97 262 VAL A N 1
ATOM 2079 C CA . VAL A 1 262 ? -25.170 22.181 47.044 1.00 11.82 262 VAL A CA 1
ATOM 2080 C C . VAL A 1 262 ? -24.468 23.404 47.634 1.00 11.13 262 VAL A C 1
ATOM 2081 O O . VAL A 1 262 ? -25.136 24.240 48.243 1.00 11.74 262 VAL A O 1
ATOM 2085 N N . ASP A 1 263 ? -23.166 23.501 47.407 1.00 11.54 263 ASP A N 1
ATOM 2086 C CA . ASP A 1 263 ? -22.464 24.689 47.890 1.00 11.18 263 ASP A CA 1
ATOM 2087 C C . ASP A 1 263 ? -22.389 25.763 46.799 1.00 10.91 263 ASP A C 1
ATOM 2088 O O . ASP A 1 263 ? -22.226 26.943 47.087 1.00 13.18 263 ASP A O 1
ATOM 2093 N N . SER A 1 264 ? -22.471 25.352 45.536 1.00 11.33 264 SER A N 1
ATOM 2094 C CA . SER A 1 264 ? -22.405 26.332 44.428 1.00 11.26 264 SER A CA 1
ATOM 2095 C C . SER A 1 264 ? -23.117 25.737 43.217 1.00 11.34 264 SER A C 1
ATOM 2096 O O . SER A 1 264 ? -23.261 24.506 43.194 1.00 10.43 264 SER A O 1
ATOM 2099 N N . LEU A 1 265 ? -23.547 26.583 42.275 1.00 10.51 265 LEU A N 1
ATOM 2100 C CA . LEU A 1 265 ? -24.290 26.133 41.117 1.00 8.08 265 LEU A CA 1
ATOM 2101 C C . LEU A 1 265 ? -23.729 26.727 39.837 1.00 7.95 265 LEU A C 1
ATOM 2102 O O . LEU A 1 265 ? -23.385 27.905 39.871 1.00 10.61 265 LEU A O 1
ATOM 2107 N N . PHE A 1 266 ? -23.737 25.925 38.798 1.00 8.30 266 PHE A N 1
ATOM 2108 C CA . PHE A 1 266 ? -23.376 26.408 37.470 1.00 7.98 266 PHE A CA 1
ATOM 2109 C C . PHE A 1 266 ? -24.676 26.638 36.697 1.00 7.44 266 PHE A C 1
ATOM 2110 O O . PHE A 1 266 ? -25.469 25.714 36.582 1.00 8.20 266 PHE A O 1
ATOM 2118 N N . LEU A 1 267 ? -24.810 27.863 36.159 1.00 7.44 267 LEU A N 1
ATOM 2119 C CA . LEU A 1 267 ? -25.898 28.192 35.268 1.00 7.03 267 LEU A CA 1
ATOM 2120 C C . LEU A 1 267 ? -25.421 28.521 33.863 1.00 6.49 267 LEU A C 1
ATOM 2121 O O . LEU A 1 267 ? -24.757 29.546 33.610 1.00 7.26 267 LEU A O 1
ATOM 2126 N N . ALA A 1 268 ? -25.772 27.670 32.903 1.00 6.07 268 ALA A N 1
ATOM 2127 C CA . ALA A 1 268 ? -25.574 27.967 31.489 1.00 5.94 268 ALA A CA 1
ATOM 2128 C C . ALA A 1 268 ? -26.467 29.142 31.049 1.00 6.48 268 ALA A C 1
ATOM 2129 O O . ALA A 1 268 ? -27.428 29.496 31.691 1.00 6.76 268 ALA A O 1
ATOM 2131 N N . VAL A 1 269 ? -26.078 29.751 29.925 1.00 6.11 269 VAL A N 1
ATOM 2132 C CA . VAL A 1 269 ? -26.944 30.757 29.335 1.00 5.77 269 VAL A CA 1
ATOM 2133 C C . VAL A 1 269 ? -28.351 30.177 29.161 1.00 6.63 269 VAL A C 1
ATOM 2134 O O . VAL A 1 269 ? -28.549 29.123 28.560 1.00 6.74 269 VAL A O 1
ATOM 2138 N N . GLY A 1 270 ? -29.330 30.894 29.736 1.00 5.39 270 GLY A N 1
ATOM 2139 C CA . GLY A 1 270 ? -30.694 30.397 29.593 1.00 6.72 270 GLY A CA 1
ATOM 2140 C C . GLY A 1 270 ? -31.181 29.484 30.683 1.00 4.85 270 GLY A C 1
ATOM 2141 O O . GLY A 1 270 ? -32.413 29.248 30.741 1.00 6.58 270 GLY A O 1
ATOM 2142 N N . GLN A 1 271 ? -30.290 28.996 31.550 1.00 5.22 271 GLN A N 1
ATOM 2143 C CA . GLN A 1 271 ? -30.716 28.108 32.631 1.00 5.69 271 GLN A CA 1
ATOM 2144 C C . GLN A 1 271 ? -31.264 28.874 33.827 1.00 6.29 271 GLN A C 1
ATOM 2145 O O . GLN A 1 271 ? -30.884 30.033 34.059 1.00 6.40 271 GLN A O 1
ATOM 2151 N N . ARG A 1 272 ? -32.130 28.187 34.574 1.00 6.67 272 ARG A N 1
ATOM 2152 C CA . ARG A 1 272 ? -32.633 28.684 35.843 1.00 6.01 272 ARG A CA 1
ATOM 2153 C C . ARG A 1 272 ? -32.466 27.600 36.902 1.00 6.91 272 ARG A C 1
ATOM 2154 O O . ARG A 1 272 ? -32.487 26.424 36.597 1.00 8.10 272 ARG A O 1
ATOM 2162 N N . TYR A 1 273 ? -32.308 28.054 38.144 1.00 7.68 273 TYR A N 1
ATOM 2163 C CA . TYR A 1 273 ? -32.493 27.184 39.282 1.00 7.92 273 TYR A CA 1
ATOM 2164 C C . TYR A 1 273 ? -33.313 27.891 40.352 1.00 8.16 273 TYR A C 1
ATOM 2165 O O . TYR A 1 273 ? -32.997 29.048 40.646 1.00 8.90 273 TYR A O 1
ATOM 2174 N N . ASP A 1 274 ? -34.294 27.187 40.905 1.00 9.08 274 ASP A N 1
ATOM 2175 C CA . ASP A 1 274 ? -35.012 27.654 42.099 1.00 8.61 274 ASP A CA 1
ATOM 2176 C C . ASP A 1 274 ? -34.287 27.043 43.269 1.00 9.14 274 ASP A C 1
ATOM 2177 O O . ASP A 1 274 ? -34.085 25.816 43.228 1.00 8.76 274 ASP A O 1
ATOM 2182 N N . VAL A 1 275 ? -33.884 27.856 44.225 1.00 7.96 275 VAL A N 1
ATOM 2183 C CA . VAL A 1 275 ? -33.215 27.292 45.394 1.00 8.95 275 VAL A CA 1
ATOM 2184 C C . VAL A 1 275 ? -33.878 27.782 46.660 1.00 9.58 275 VAL A C 1
ATOM 2185 O O . VAL A 1 275 ? -34.572 28.811 46.657 1.00 10.24 275 VAL A O 1
ATOM 2189 N N . VAL A 1 276 ? -33.625 27.028 47.733 1.00 9.66 276 VAL A N 1
ATOM 2190 C CA . VAL A 1 276 ? -34.136 27.433 49.052 1.00 9.69 276 VAL A CA 1
ATOM 2191 C C . VAL A 1 276 ? -32.883 27.715 49.891 1.00 10.00 276 VAL A C 1
ATOM 2192 O O . VAL A 1 276 ? -32.007 26.879 49.935 1.00 10.76 276 VAL A O 1
ATOM 2196 N N . ILE A 1 277 ? -32.857 28.926 50.465 1.00 10.87 277 ILE A N 1
ATOM 2197 C CA . ILE A 1 277 ? -31.786 29.311 51.371 1.00 10.82 277 ILE A CA 1
ATOM 2198 C C . ILE A 1 277 ? -32.364 29.484 52.770 1.00 12.21 277 ILE A C 1
ATOM 2199 O O . ILE A 1 277 ? -33.356 30.169 52.958 1.00 12.72 277 ILE A O 1
ATOM 2204 N N . ASP A 1 278 ? -31.725 28.827 53.714 1.00 13.26 278 ASP A N 1
ATOM 2205 C CA . ASP A 1 278 ? -32.043 28.907 55.120 1.00 13.91 278 ASP A CA 1
ATOM 2206 C C . ASP A 1 278 ? -31.143 29.961 55.759 1.00 14.65 278 ASP A C 1
ATOM 2207 O O . ASP A 1 278 ? -29.905 29.873 55.740 1.00 15.85 278 ASP A O 1
ATOM 2215 N N . ALA A 1 279 ? -31.833 30.955 56.309 1.00 13.79 279 ALA A N 1
ATOM 2216 C CA . ALA A 1 279 ? -31.063 32.011 56.993 1.00 14.77 279 ALA A CA 1
ATOM 2217 C C . ALA A 1 279 ? -30.681 31.495 58.387 1.00 15.00 279 ALA A C 1
ATOM 2218 O O . ALA A 1 279 ? -31.199 31.906 59.417 1.00 16.65 279 ALA A O 1
ATOM 2220 N N . SER A 1 280 ? -29.780 30.523 58.411 1.00 15.72 280 SER A N 1
ATOM 2221 C CA . SER A 1 280 ? -29.464 29.768 59.627 1.00 15.70 280 SER A CA 1
ATOM 2222 C C . SER A 1 280 ? -28.165 30.230 60.251 1.00 16.35 280 SER A C 1
ATOM 2223 O O . SER A 1 280 ? -27.799 29.745 61.317 1.00 19.47 280 SER A O 1
ATOM 2226 N N . ARG A 1 281 ? -27.459 31.155 59.618 1.00 16.61 281 ARG A N 1
ATOM 2227 C CA . ARG A 1 281 ? -26.169 31.591 60.124 1.00 16.48 281 ARG A CA 1
ATOM 2228 C C . ARG A 1 281 ? -26.283 32.846 60.966 1.00 15.95 281 ARG A C 1
ATOM 2229 O O . ARG A 1 281 ? -27.327 33.459 61.179 1.00 14.73 281 ARG A O 1
ATOM 2237 N N . ALA A 1 282 ? -25.133 33.282 61.492 1.00 16.89 282 ALA A N 1
ATOM 2238 C CA . ALA A 1 282 ? -25.146 34.500 62.296 1.00 16.76 282 ALA A CA 1
ATOM 2239 C C . ALA A 1 282 ? -25.628 35.668 61.446 1.00 16.69 282 ALA A C 1
ATOM 2240 O O . ALA A 1 282 ? -25.243 35.742 60.263 1.00 15.59 282 ALA A O 1
ATOM 2242 N N . PRO A 1 283 ? -26.472 36.543 61.995 1.00 17.34 283 PRO A N 1
ATOM 2243 C CA . PRO A 1 283 ? -26.959 37.704 61.256 1.00 17.58 283 PRO A CA 1
ATOM 2244 C C . PRO A 1 283 ? -25.763 38.569 60.856 1.00 16.15 283 PRO A C 1
ATOM 2245 O O . PRO A 1 283 ? -24.899 38.884 61.675 1.00 18.26 283 PRO A O 1
ATOM 2249 N N . ASP A 1 284 ? -25.694 38.912 59.578 1.00 15.55 284 ASP A N 1
ATOM 2250 C CA . ASP A 1 284 ? -24.531 39.602 59.009 1.00 14.58 284 ASP A CA 1
ATOM 2251 C C . ASP A 1 284 ? -24.854 39.904 57.542 1.00 14.29 284 ASP A C 1
ATOM 2252 O O . ASP A 1 284 ? -25.958 39.612 57.098 1.00 14.83 284 ASP A O 1
ATOM 2257 N N . ASN A 1 285 ? -23.887 40.473 56.859 1.00 13.90 285 ASN A N 1
ATOM 2258 C CA . ASN A 1 285 ? -23.987 40.661 55.409 1.00 13.71 285 ASN A CA 1
ATOM 2259 C C . ASN A 1 285 ? -23.103 39.617 54.768 1.00 13.85 285 ASN A C 1
ATOM 2260 O O . ASN A 1 285 ? -21.926 39.540 55.158 1.00 14.49 285 ASN A O 1
ATOM 2265 N N . TYR A 1 286 ? -23.678 38.866 53.815 1.00 12.45 286 TYR A N 1
ATOM 2266 C CA . TYR A 1 286 ? -22.876 37.867 53.113 1.00 11.39 286 TYR A CA 1
ATOM 2267 C C . TYR A 1 286 ? -22.725 38.138 51.626 1.00 10.35 286 TYR A C 1
ATOM 2268 O O . TYR A 1 286 ? -23.722 38.590 51.037 1.00 11.45 286 TYR A O 1
ATOM 2277 N N . TRP A 1 287 ? -21.571 37.900 51.024 1.00 10.64 287 TRP A N 1
ATOM 2278 C CA . TRP A 1 287 ? -21.523 38.055 49.561 1.00 10.37 287 TRP A CA 1
ATOM 2279 C C . TRP A 1 287 ? -22.158 36.852 48.847 1.00 10.64 287 TRP A C 1
ATOM 2280 O O . TRP A 1 287 ? -21.888 35.727 49.178 1.00 10.45 287 TRP A O 1
ATOM 2291 N N . PHE A 1 288 ? -22.948 37.164 47.822 1.00 10.46 288 PHE A N 1
ATOM 2292 C CA . PHE A 1 288 ? -23.323 36.233 46.760 1.00 10.05 288 PHE A CA 1
ATOM 2293 C C . PHE A 1 288 ? -22.363 36.455 45.600 1.00 9.88 288 PHE A C 1
ATOM 2294 O O . PHE A 1 288 ? -22.383 37.541 45.035 1.00 10.55 288 PHE A O 1
ATOM 2302 N N . ASN A 1 289 ? -21.521 35.486 45.292 1.00 8.56 289 ASN A N 1
ATOM 2303 C CA . ASN A 1 289 ? -20.495 35.664 44.279 1.00 9.16 289 ASN A CA 1
ATOM 2304 C C . ASN A 1 289 ? -20.872 35.007 42.961 1.00 8.82 289 ASN A C 1
ATOM 2305 O O . ASN A 1 289 ? -21.353 33.869 42.941 1.00 8.81 289 ASN A O 1
ATOM 2310 N N . VAL A 1 290 ? -20.571 35.721 41.892 1.00 8.19 290 VAL A N 1
ATOM 2311 C CA . VAL A 1 290 ? -20.595 35.174 40.536 1.00 8.45 290 VAL A CA 1
ATOM 2312 C C . VAL A 1 290 ? -19.147 34.889 40.168 1.00 8.84 290 VAL A C 1
ATOM 2313 O O . VAL A 1 290 ? -18.323 35.823 40.231 1.00 9.93 290 VAL A O 1
ATOM 2317 N N . THR A 1 291 ? -18.846 33.641 39.821 1.00 8.92 291 THR A N 1
ATOM 2318 C CA . THR A 1 291 ? -17.482 33.297 39.437 1.00 9.28 291 THR A CA 1
ATOM 2319 C C . THR A 1 291 ? -17.530 32.573 38.103 1.00 9.53 291 THR A C 1
ATOM 2320 O O . THR A 1 291 ? -18.618 32.138 37.666 1.00 10.32 291 THR A O 1
ATOM 2324 N N . PHE A 1 292 ? -16.366 32.459 37.485 1.00 9.66 292 PHE A N 1
ATOM 2325 C CA . PHE A 1 292 ? -16.199 31.726 36.241 1.00 10.03 292 PHE A CA 1
ATOM 2326 C C . PHE A 1 292 ? -15.259 30.548 36.442 1.00 11.03 292 PHE A C 1
ATOM 2327 O O . PHE A 1 292 ? -14.271 30.685 37.156 1.00 16.80 292 PHE A O 1
ATOM 2335 N N . GLY A 1 293 ? -15.584 29.453 35.773 1.00 11.34 293 GLY A N 1
ATOM 2336 C CA . GLY A 1 293 ? -14.777 28.254 35.776 1.00 11.17 293 GLY A CA 1
ATOM 2337 C C . GLY A 1 293 ? -14.457 27.889 34.328 1.00 10.63 293 GLY A C 1
ATOM 2338 O O . GLY A 1 293 ? -14.705 28.630 33.349 1.00 11.63 293 GLY A O 1
ATOM 2339 N N . GLY A 1 294 ? -13.915 26.671 34.145 1.00 10.89 294 GLY A N 1
ATOM 2340 C CA . GLY A 1 294 ? -13.702 26.268 32.771 1.00 11.72 294 GLY A CA 1
ATOM 2341 C C . GLY A 1 294 ? -12.654 27.007 31.979 1.00 13.62 294 GLY A C 1
ATOM 2342 O O . GLY A 1 294 ? -12.690 27.011 30.737 1.00 14.97 294 GLY A O 1
ATOM 2343 N N . GLN A 1 295 ? -11.720 27.628 32.689 1.00 15.26 295 GLN A N 1
ATOM 2344 C CA . GLN A 1 295 ? -10.610 28.398 32.089 1.00 16.50 295 GLN A CA 1
ATOM 2345 C C . GLN A 1 295 ? -11.068 29.314 30.964 1.00 16.51 295 GLN A C 1
ATOM 2346 O O . GLN A 1 295 ? -10.518 29.373 29.859 1.00 18.74 295 GLN A O 1
ATOM 2352 N N . ALA A 1 296 ? -12.108 30.097 31.253 1.00 15.60 296 ALA A N 1
ATOM 2353 C CA . ALA A 1 296 ? -12.648 31.057 30.281 1.00 15.09 296 ALA A CA 1
ATOM 2354 C C . ALA A 1 296 ? -13.389 30.436 29.120 1.00 13.81 296 ALA A C 1
ATOM 2355 O O . ALA A 1 296 ? -13.853 31.124 28.206 1.00 14.88 296 ALA A O 1
ATOM 2357 N N . ALA A 1 297 ? -13.552 29.112 29.094 1.00 12.53 297 ALA A N 1
ATOM 2358 C CA . ALA A 1 297 ? -14.146 28.523 27.909 1.00 10.35 297 ALA A CA 1
ATOM 2359 C C . ALA A 1 297 ? -15.609 28.864 27.700 1.00 9.15 297 ALA A C 1
ATOM 2360 O O . ALA A 1 297 ? -16.101 28.685 26.570 1.00 10.27 297 ALA A O 1
ATOM 2362 N N . CYS A 1 298 ? -16.241 29.311 28.752 1.00 7.85 298 CYS A N 1
ATOM 2363 C CA . CYS A 1 298 ? -17.643 29.701 28.605 1.00 7.62 298 CYS A CA 1
ATOM 2364 C C . CYS A 1 298 ? -17.888 31.067 29.237 1.00 7.71 298 CYS A C 1
ATOM 2365 O O . CYS A 1 298 ? -18.959 31.307 29.783 1.00 8.87 298 CYS A O 1
ATOM 2368 N N . GLY A 1 299 ? -16.854 31.909 29.097 1.00 7.47 299 GLY A N 1
ATOM 2369 C CA . GLY A 1 299 ? -17.039 33.320 29.400 1.00 7.78 299 GLY A CA 1
ATOM 2370 C C . GLY A 1 299 ? -16.172 33.851 30.525 1.00 7.65 299 GLY A C 1
ATOM 2371 O O . GLY A 1 299 ? -15.586 33.094 31.316 1.00 9.17 299 GLY A O 1
ATOM 2372 N N . GLY A 1 300 ? -16.115 35.183 30.581 1.00 7.43 300 GLY A N 1
ATOM 2373 C CA . GLY A 1 300 ? -15.446 35.883 31.690 1.00 7.70 300 GLY A CA 1
ATOM 2374 C C . GLY A 1 300 ? -15.984 37.310 31.749 1.00 6.96 300 GLY A C 1
ATOM 2375 O O . GLY A 1 300 ? -16.679 37.683 30.800 1.00 6.79 300 GLY A O 1
ATOM 2376 N N . SER A 1 301 ? -15.614 37.989 32.834 1.00 8.47 301 SER A N 1
ATOM 2377 C CA . SER A 1 301 ? -15.999 39.391 32.939 1.00 7.40 301 SER A CA 1
ATOM 2378 C C . SER A 1 301 ? -14.788 40.257 33.274 1.00 7.17 301 SER A C 1
ATOM 2379 O O . SER A 1 301 ? -13.874 39.813 33.982 1.00 7.55 301 SER A O 1
ATOM 2382 N N . LEU A 1 302 ? -14.793 41.480 32.762 1.00 6.96 302 LEU A N 1
ATOM 2383 C CA . LEU A 1 302 ? -13.755 42.433 33.146 1.00 7.88 302 LEU A CA 1
ATOM 2384 C C . LEU A 1 302 ? -14.011 42.962 34.548 1.00 8.88 302 LEU A C 1
ATOM 2385 O O . LEU A 1 302 ? -13.114 43.562 35.123 1.00 9.95 302 LEU A O 1
ATOM 2390 N N . ASN A 1 303 ? -15.194 42.767 35.137 1.00 9.58 303 ASN A N 1
ATOM 2391 C CA . ASN A 1 303 ? -15.366 42.918 36.582 1.00 9.10 303 ASN A CA 1
ATOM 2392 C C . ASN A 1 303 ? -14.817 41.648 37.217 1.00 9.26 303 ASN A C 1
ATOM 2393 O O . ASN A 1 303 ? -15.438 40.587 37.035 1.00 9.46 303 ASN A O 1
ATOM 2398 N N . PRO A 1 304 ? -13.707 41.713 37.962 1.00 10.34 304 PRO A N 1
ATOM 2399 C CA . PRO A 1 304 ? -13.153 40.457 38.459 1.00 10.33 304 PRO A CA 1
ATOM 2400 C C . PRO A 1 304 ? -13.990 39.847 39.553 1.00 10.11 304 PRO A C 1
ATOM 2401 O O . PRO A 1 304 ? -13.737 38.662 39.869 1.00 12.20 304 PRO A O 1
ATOM 2405 N N . HIS A 1 305 ? -14.894 40.590 40.181 1.00 10.03 305 HIS A N 1
ATOM 2406 C CA . HIS A 1 305 ? -15.644 39.985 41.286 1.00 11.50 305 HIS A CA 1
ATOM 2407 C C . HIS A 1 305 ? -17.077 40.482 41.354 1.00 10.58 305 HIS A C 1
ATOM 2408 O O . HIS A 1 305 ? -17.490 41.176 42.301 1.00 10.26 305 HIS A O 1
ATOM 2415 N N . PRO A 1 306 ? -17.904 40.110 40.375 1.00 9.86 306 PRO A N 1
ATOM 2416 C CA . PRO A 1 306 ? -19.312 40.516 40.404 1.00 9.45 306 PRO A CA 1
ATOM 2417 C C . PRO A 1 306 ? -19.983 39.824 41.586 1.00 9.65 306 PRO A C 1
ATOM 2418 O O . PRO A 1 306 ? -19.735 38.659 41.865 1.00 8.99 306 PRO A O 1
ATOM 2422 N N . ALA A 1 307 ? -20.837 40.569 42.286 1.00 10.15 307 ALA A N 1
ATOM 2423 C CA . ALA A 1 307 ? -21.406 40.061 43.532 1.00 10.85 307 ALA A CA 1
ATOM 2424 C C . ALA A 1 307 ? -22.666 40.823 43.921 1.00 10.40 307 ALA A C 1
ATOM 2425 O O . ALA A 1 307 ? -22.848 41.924 43.422 1.00 11.35 307 ALA A O 1
ATOM 2427 N N . ALA A 1 308 ? -23.426 40.212 44.835 1.00 10.80 308 ALA A N 1
ATOM 2428 C CA . ALA A 1 308 ? -24.576 40.815 45.482 1.00 10.58 308 ALA A CA 1
ATOM 2429 C C . ALA A 1 308 ? -24.398 40.697 46.990 1.00 10.58 308 ALA A C 1
ATOM 2430 O O . ALA A 1 308 ? -23.490 39.947 47.435 1.00 10.98 308 ALA A O 1
ATOM 2432 N N . ILE A 1 309 ? -25.224 41.412 47.743 1.00 11.30 309 ILE A N 1
ATOM 2433 C CA . ILE A 1 309 ? -25.214 41.292 49.214 1.00 11.58 309 ILE A CA 1
ATOM 2434 C C . ILE A 1 309 ? -26.496 40.630 49.720 1.00 11.77 309 ILE A C 1
ATOM 2435 O O . ILE A 1 309 ? -27.606 40.999 49.325 1.00 12.69 309 ILE A O 1
ATOM 2440 N N . PHE A 1 310 ? -26.355 39.618 50.572 1.00 11.67 310 PHE A N 1
ATOM 2441 C CA . PHE A 1 310 ? -27.455 39.028 51.322 1.00 11.28 310 PHE A CA 1
ATOM 2442 C C . PHE A 1 310 ? -27.322 39.567 52.750 1.00 11.74 310 PHE A C 1
ATOM 2443 O O . PHE A 1 310 ? -26.313 39.230 53.374 1.00 12.26 310 PHE A O 1
ATOM 2451 N N . HIS A 1 311 ? -28.296 40.399 53.097 1.00 12.60 311 HIS A N 1
ATOM 2452 C CA . HIS A 1 311 ? -28.287 41.135 54.357 1.00 13.51 311 HIS A CA 1
ATOM 2453 C C . HIS A 1 311 ? -29.285 40.504 55.306 1.00 14.18 311 HIS A C 1
ATOM 2454 O O . HIS A 1 311 ? -30.469 40.511 54.925 1.00 13.48 311 HIS A O 1
ATOM 2461 N N . TYR A 1 312 ? -28.864 40.014 56.472 1.00 13.58 312 TYR A N 1
ATOM 2462 C CA . TYR A 1 312 ? -29.864 39.540 57.434 1.00 13.70 312 TYR A CA 1
ATOM 2463 C C . TYR A 1 312 ? -30.566 40.741 58.079 1.00 14.95 312 TYR A C 1
ATOM 2464 O O . TYR A 1 312 ? -29.855 41.602 58.608 1.00 16.88 312 TYR A O 1
ATOM 2473 N N . ALA A 1 313 ? -31.898 40.737 58.053 1.00 16.21 313 ALA A N 1
ATOM 2474 C CA . ALA A 1 313 ? -32.616 41.891 58.605 1.00 17.18 313 ALA A CA 1
ATOM 2475 C C . ALA A 1 313 ? -32.179 42.125 60.041 1.00 17.54 313 ALA A C 1
ATOM 2476 O O . ALA A 1 313 ? -31.981 41.169 60.787 1.00 17.79 313 ALA A O 1
ATOM 2478 N N . GLY A 1 314 ? -31.977 43.389 60.408 1.00 17.56 314 GLY A N 1
ATOM 2479 C CA . GLY A 1 314 ? -31.639 43.654 61.807 1.00 18.33 314 GLY A CA 1
ATOM 2480 C C . GLY A 1 314 ? -30.146 43.669 62.016 1.00 20.00 314 GLY A C 1
ATOM 2481 O O . GLY A 1 314 ? -29.683 44.168 63.046 1.00 21.73 314 GLY A O 1
ATOM 2482 N N . ALA A 1 315 ? -29.377 43.140 61.054 1.00 20.77 315 ALA A N 1
ATOM 2483 C CA . ALA A 1 315 ? -27.923 43.194 61.149 1.00 20.77 315 ALA A CA 1
ATOM 2484 C C . ALA A 1 315 ? -27.428 44.580 60.748 1.00 20.89 315 ALA A C 1
ATOM 2485 O O . ALA A 1 315 ? -28.256 45.327 60.195 1.00 21.29 315 ALA A O 1
ATOM 2487 N N . PRO A 1 316 ? -26.172 44.929 60.992 1.00 20.61 316 PRO A N 1
ATOM 2488 C CA . PRO A 1 316 ? -25.648 46.199 60.496 1.00 21.33 316 PRO A CA 1
ATOM 2489 C C . PRO A 1 316 ? -25.802 46.339 58.974 1.00 20.67 316 PRO A C 1
ATOM 2490 O O . PRO A 1 316 ? -26.019 45.336 58.302 1.00 21.06 316 PRO A O 1
ATOM 2494 N N . GLY A 1 317 ? -25.674 47.546 58.465 1.00 20.52 317 GLY A N 1
ATOM 2495 C CA . GLY A 1 317 ? -25.511 47.868 57.064 1.00 19.05 317 GLY A CA 1
ATOM 2496 C C . GLY A 1 317 ? -24.069 47.637 56.659 1.00 18.94 317 GLY A C 1
ATOM 2497 O O . GLY A 1 317 ? -23.255 47.003 57.335 1.00 21.20 317 GLY A O 1
ATOM 2498 N N . GLY A 1 318 ? -23.696 48.164 55.493 1.00 19.11 318 GLY A N 1
ATOM 2499 C CA . GLY A 1 318 ? -22.319 47.964 55.075 1.00 19.27 318 GLY A CA 1
ATOM 2500 C C . GLY A 1 318 ? -22.150 46.737 54.209 1.00 18.39 318 GLY A C 1
ATOM 2501 O O . GLY A 1 318 ? -23.088 45.983 53.960 1.00 18.04 318 GLY A O 1
ATOM 2502 N N . LEU A 1 319 ? -20.922 46.590 53.746 1.00 17.67 319 LEU A N 1
ATOM 2503 C CA . LEU A 1 319 ? -20.480 45.549 52.840 1.00 16.61 319 LEU A CA 1
ATOM 2504 C C . LEU A 1 319 ? -20.070 44.329 53.661 1.00 15.87 319 LEU A C 1
ATOM 2505 O O . LEU A 1 319 ? -19.539 44.530 54.755 1.00 16.72 319 LEU A O 1
ATOM 2510 N N . PRO A 1 320 ? -20.311 43.143 53.130 1.00 15.13 320 PRO A N 1
ATOM 2511 C CA . PRO A 1 320 ? -19.756 41.934 53.742 1.00 13.64 320 PRO A CA 1
ATOM 2512 C C . PRO A 1 320 ? -18.240 42.056 53.914 1.00 15.20 320 PRO A C 1
ATOM 2513 O O . PRO A 1 320 ? -17.606 42.735 53.110 1.00 16.52 320 PRO A O 1
ATOM 2517 N N . THR A 1 321 ? -17.723 41.407 54.941 1.00 16.92 321 THR A N 1
ATOM 2518 C CA . THR A 1 321 ? -16.297 41.461 55.234 1.00 16.56 321 THR A CA 1
ATOM 2519 C C . THR A 1 321 ? -15.602 40.142 55.011 1.00 17.29 321 THR A C 1
ATOM 2520 O O . THR A 1 321 ? -14.383 40.058 55.067 1.00 18.94 321 THR A O 1
ATOM 2524 N N . ASP A 1 322 ? -16.358 39.066 54.768 1.00 17.70 322 ASP A N 1
ATOM 2525 C CA . ASP A 1 322 ? -15.686 37.787 54.523 1.00 17.03 322 ASP A CA 1
ATOM 2526 C C . ASP A 1 322 ? -15.642 37.468 53.032 1.00 17.26 322 ASP A C 1
ATOM 2527 O O . ASP A 1 322 ? -16.671 37.266 52.397 1.00 16.76 322 ASP A O 1
ATOM 2532 N N . GLU A 1 323 ? -14.450 37.418 52.451 1.00 17.24 323 GLU A N 1
ATOM 2533 C CA . GLU A 1 323 ? -14.423 37.193 50.988 1.00 17.53 323 GLU A CA 1
ATOM 2534 C C . GLU A 1 323 ? -14.753 35.752 50.645 1.00 18.23 323 GLU A C 1
ATOM 2535 O O . GLU A 1 323 ? -14.962 35.395 49.470 1.00 20.53 323 GLU A O 1
ATOM 2541 N N . GLY A 1 324 ? -14.845 34.853 51.622 1.00 19.49 324 GLY A N 1
ATOM 2542 C CA . GLY A 1 324 ? -15.216 33.473 51.373 1.00 19.65 324 GLY A CA 1
ATOM 2543 C C . GLY A 1 324 ? -14.181 32.729 50.572 1.00 21.16 324 GLY A C 1
ATOM 2544 O O . GLY A 1 324 ? -13.074 33.194 50.282 1.00 21.88 324 GLY A O 1
ATOM 2545 N N . THR A 1 325 ? -14.467 31.506 50.154 1.00 22.38 325 THR A N 1
ATOM 2546 C CA . THR A 1 325 ? -13.502 30.751 49.344 1.00 23.54 325 THR A CA 1
ATOM 2547 C C . THR A 1 325 ? -14.122 30.432 47.981 1.00 23.14 325 THR A C 1
ATOM 2548 O O . THR A 1 325 ? -15.330 30.334 47.802 1.00 20.68 325 THR A O 1
ATOM 2552 N N . PRO A 1 326 ? -13.272 30.276 46.983 1.00 22.92 326 PRO A N 1
ATOM 2553 C CA . PRO A 1 326 ? -13.727 30.139 45.596 1.00 22.74 326 PRO A CA 1
ATOM 2554 C C . PRO A 1 326 ? -14.490 28.823 45.472 1.00 20.92 326 PRO A C 1
ATOM 2555 O O . PRO A 1 326 ? -14.071 27.893 46.181 1.00 20.16 326 PRO A O 1
ATOM 2559 N N . PRO A 1 327 ? -15.547 28.712 44.669 1.00 19.72 327 PRO A N 1
ATOM 2560 C CA . PRO A 1 327 ? -16.251 27.412 44.616 1.00 18.91 327 PRO A CA 1
ATOM 2561 C C . PRO A 1 327 ? -15.448 26.470 43.734 1.00 17.25 327 PRO A C 1
ATOM 2562 O O . PRO A 1 327 ? -14.515 26.856 43.033 1.00 16.19 327 PRO A O 1
ATOM 2566 N N . VAL A 1 328 ? -15.831 25.197 43.772 1.00 15.86 328 VAL A N 1
ATOM 2567 C CA . VAL A 1 328 ? -15.238 24.242 42.878 1.00 15.61 328 VAL A CA 1
ATOM 2568 C C . VAL A 1 328 ? -15.428 24.744 41.436 1.00 14.25 328 VAL A C 1
ATOM 2569 O O . VAL A 1 328 ? -16.395 25.433 41.091 1.00 15.48 328 VAL A O 1
ATOM 2573 N N . ASP A 1 329 ? -14.485 24.425 40.569 1.00 11.77 329 ASP A N 1
ATOM 2574 C CA . ASP A 1 329 ? -14.534 24.746 39.157 1.00 10.73 329 ASP A CA 1
ATOM 2575 C C . ASP A 1 329 ? -15.516 23.793 38.497 1.00 11.36 329 ASP A C 1
ATOM 2576 O O . ASP A 1 329 ? -15.221 22.601 38.449 1.00 12.45 329 ASP A O 1
ATOM 2581 N N . HIS A 1 330 ? -16.644 24.305 38.017 1.00 9.59 330 HIS A N 1
ATOM 2582 C CA . HIS A 1 330 ? -17.638 23.473 37.367 1.00 8.91 330 HIS A CA 1
ATOM 2583 C C . HIS A 1 330 ? -17.295 23.126 35.934 1.00 9.23 330 HIS A C 1
ATOM 2584 O O . HIS A 1 330 ? -18.082 22.392 35.303 1.00 8.79 330 HIS A O 1
ATOM 2591 N N . GLN A 1 331 ? -16.193 23.662 35.404 1.00 8.01 331 GLN A N 1
ATOM 2592 C CA . GLN A 1 331 ? -15.724 23.334 34.062 1.00 8.74 331 GLN A CA 1
ATOM 2593 C C . GLN A 1 331 ? -16.781 23.441 32.977 1.00 8.35 331 GLN A C 1
ATOM 2594 O O . GLN A 1 331 ? -16.873 22.636 32.029 1.00 8.72 331 GLN A O 1
ATOM 2600 N N . CYS A 1 332 ? -17.607 24.499 33.043 1.00 7.41 332 CYS A N 1
ATOM 2601 C CA . CYS A 1 332 ? -18.565 24.776 31.990 1.00 7.05 332 CYS A CA 1
ATOM 2602 C C . CYS A 1 332 ? -19.562 23.637 31.780 1.00 6.86 332 CYS A C 1
ATOM 2603 O O . CYS A 1 332 ? -20.019 23.369 30.667 1.00 8.61 332 CYS A O 1
ATOM 2606 N N . LEU A 1 333 ? -19.899 22.995 32.887 1.00 7.55 333 LEU A N 1
ATOM 2607 C CA . LEU A 1 333 ? -20.833 21.881 32.854 1.00 7.52 333 LEU A CA 1
ATOM 2608 C C . LEU A 1 333 ? -21.920 22.055 33.920 1.00 8.00 333 LEU A C 1
ATOM 2609 O O . LEU A 1 333 ? -21.628 22.331 35.075 1.00 7.62 333 LEU A O 1
ATOM 2614 N N . ASP A 1 334 ? -23.167 21.841 33.512 1.00 7.90 334 ASP A N 1
ATOM 2615 C CA . ASP A 1 334 ? -24.255 21.744 34.481 1.00 7.56 334 ASP A CA 1
ATOM 2616 C C . ASP A 1 334 ? -24.310 20.348 35.123 1.00 8.53 334 ASP A C 1
ATOM 2617 O O . ASP A 1 334 ? -23.788 19.358 34.610 1.00 9.35 334 ASP A O 1
ATOM 2622 N N . THR A 1 335 ? -24.953 20.283 36.284 1.00 8.94 335 THR A N 1
ATOM 2623 C CA . THR A 1 335 ? -24.991 19.043 37.044 1.00 8.90 335 THR A CA 1
ATOM 2624 C C . THR A 1 335 ? -26.017 18.090 36.441 1.00 7.66 335 THR A C 1
ATOM 2625 O O . THR A 1 335 ? -27.131 18.492 36.073 1.00 9.66 335 THR A O 1
ATOM 2629 N N . LEU A 1 336 ? -25.628 16.822 36.339 1.00 7.52 336 LEU A N 1
ATOM 2630 C CA . LEU A 1 336 ? -26.614 15.826 35.884 1.00 8.75 336 LEU A CA 1
ATOM 2631 C C . LEU A 1 336 ? -27.195 15.074 37.069 1.00 8.34 336 LEU A C 1
ATOM 2632 O O . LEU A 1 336 ? -27.782 14.004 36.893 1.00 11.08 336 LEU A O 1
ATOM 2637 N N . ASP A 1 337 ? -27.093 15.627 38.279 1.00 8.81 337 ASP A N 1
ATOM 2638 C CA . ASP A 1 337 ? -27.572 14.915 39.467 1.00 10.69 337 ASP A CA 1
ATOM 2639 C C . ASP A 1 337 ? -28.988 15.280 39.865 1.00 10.62 337 ASP A C 1
ATOM 2640 O O . ASP A 1 337 ? -29.548 14.683 40.797 1.00 11.35 337 ASP A O 1
ATOM 2645 N N . VAL A 1 338 ? -29.580 16.257 39.201 1.00 9.66 338 VAL A N 1
ATOM 2646 C CA . VAL A 1 338 ? -30.953 16.655 39.556 1.00 10.39 338 VAL A CA 1
ATOM 2647 C C . VAL A 1 338 ? -31.924 15.589 39.080 1.00 9.79 338 VAL A C 1
ATOM 2648 O O . VAL A 1 338 ? -31.714 14.930 38.053 1.00 10.58 338 VAL A O 1
ATOM 2652 N N . ARG A 1 339 ? -33.013 15.386 39.809 1.00 9.59 339 ARG A N 1
ATOM 2653 C CA . ARG A 1 339 ? -33.985 14.328 39.545 1.00 9.31 339 ARG A CA 1
ATOM 2654 C C . ARG A 1 339 ? -35.401 14.900 39.607 1.00 8.39 339 ARG A C 1
ATOM 2655 O O . ARG A 1 339 ? -35.852 15.279 40.674 1.00 9.90 339 ARG A O 1
ATOM 2663 N N . PRO A 1 340 ? -36.101 14.992 38.489 1.00 7.88 340 PRO A N 1
ATOM 2664 C CA . PRO A 1 340 ? -37.480 15.484 38.508 1.00 8.28 340 PRO A CA 1
ATOM 2665 C C . PRO A 1 340 ? -38.377 14.751 39.487 1.00 7.35 340 PRO A C 1
ATOM 2666 O O . PRO A 1 340 ? -38.398 13.556 39.712 1.00 10.40 340 PRO A O 1
ATOM 2670 N N . VAL A 1 341 ? -39.247 15.578 40.092 1.00 7.73 341 VAL A N 1
ATOM 2671 C CA . VAL A 1 341 ? -40.267 15.013 40.966 1.00 8.17 341 VAL A CA 1
ATOM 2672 C C . VAL A 1 341 ? -41.233 14.120 40.197 1.00 8.19 341 VAL A C 1
ATOM 2673 O O . VAL A 1 341 ? -41.527 13.005 40.621 1.00 9.71 341 VAL A O 1
ATOM 2677 N N . VAL A 1 342 ? -41.729 14.601 39.061 1.00 9.20 342 VAL A N 1
ATOM 2678 C CA . VAL A 1 342 ? -42.543 13.767 38.168 1.00 8.63 342 VAL A CA 1
ATOM 2679 C C . VAL A 1 342 ? -41.593 13.044 37.237 1.00 8.79 342 VAL A C 1
ATOM 2680 O O . VAL A 1 342 ? -40.890 13.723 36.461 1.00 9.32 342 VAL A O 1
ATOM 2684 N N . PRO A 1 343 ? -41.467 11.728 37.354 1.00 9.46 343 PRO A N 1
ATOM 2685 C CA . PRO A 1 343 ? -40.409 11.034 36.615 1.00 9.48 343 PRO A CA 1
ATOM 2686 C C . PRO A 1 343 ? -40.731 10.670 35.171 1.00 9.67 343 PRO A C 1
ATOM 2687 O O . PRO A 1 343 ? -41.886 10.597 34.769 1.00 10.72 343 PRO A O 1
ATOM 2691 N N . ARG A 1 344 ? -39.627 10.420 34.450 1.00 9.53 344 ARG A N 1
ATOM 2692 C CA . ARG A 1 344 ? -39.740 9.860 33.099 1.00 10.70 344 ARG A CA 1
ATOM 2693 C C . ARG A 1 344 ? -38.794 8.652 33.055 1.00 11.56 344 ARG A C 1
ATOM 2694 O O . ARG A 1 344 ? -37.787 8.655 33.778 1.00 12.76 344 ARG A O 1
ATOM 2702 N N . SER A 1 345 ? -39.158 7.674 32.259 1.00 12.63 345 SER A N 1
ATOM 2703 C CA . SER A 1 345 ? -38.301 6.503 32.088 1.00 14.48 345 SER A CA 1
ATOM 2704 C C . SER A 1 345 ? -38.173 6.202 30.613 1.00 13.20 345 SER A C 1
ATOM 2705 O O . SER A 1 345 ? -39.219 6.083 29.966 1.00 15.86 345 SER A O 1
ATOM 2708 N N . VAL A 1 346 ? -36.992 6.072 30.027 1.00 12.37 346 VAL A N 1
ATOM 2709 C CA . VAL A 1 346 ? -36.860 5.679 28.632 1.00 11.75 346 VAL A CA 1
ATOM 2710 C C . VAL A 1 346 ? -35.716 4.679 28.484 1.00 12.03 346 VAL A C 1
ATOM 2711 O O . VAL A 1 346 ? -34.772 4.648 29.280 1.00 11.83 346 VAL A O 1
ATOM 2715 N N . PRO A 1 347 ? -35.815 3.816 27.503 1.00 13.31 347 PRO A N 1
ATOM 2716 C CA . PRO A 1 347 ? -34.704 2.868 27.289 1.00 13.19 347 PRO A CA 1
ATOM 2717 C C . PRO A 1 347 ? -33.526 3.590 26.651 1.00 13.51 347 PRO A C 1
ATOM 2718 O O . PRO A 1 347 ? -33.771 4.458 25.815 1.00 14.52 347 PRO A O 1
ATOM 2722 N N . VAL A 1 348 ? -32.338 3.191 27.082 1.00 12.47 348 VAL A N 1
ATOM 2723 C CA . VAL A 1 348 ? -31.121 3.696 26.459 1.00 12.49 348 VAL A CA 1
ATOM 2724 C C . VAL A 1 348 ? -30.319 2.567 25.842 1.00 13.44 348 VAL A C 1
ATOM 2725 O O . VAL A 1 348 ? -29.405 2.838 25.056 1.00 14.59 348 VAL A O 1
ATOM 2729 N N . ASN A 1 349 ? -30.649 1.319 26.173 1.00 13.89 349 ASN A N 1
ATOM 2730 C CA . ASN A 1 349 ? -29.888 0.173 25.670 1.00 15.10 349 ASN A CA 1
ATOM 2731 C C . ASN A 1 349 ? -30.017 -0.011 24.180 1.00 13.91 349 ASN A C 1
ATOM 2732 O O . ASN A 1 349 ? -29.145 -0.594 23.528 1.00 16.50 349 ASN A O 1
ATOM 2737 N N . SER A 1 350 ? -31.102 0.466 23.603 1.00 13.91 350 SER A N 1
ATOM 2738 C CA . SER A 1 350 ? -31.367 0.284 22.194 1.00 15.95 350 SER A CA 1
ATOM 2739 C C . SER A 1 350 ? -30.894 1.431 21.310 1.00 14.19 350 SER A C 1
ATOM 2740 O O . SER A 1 350 ? -31.140 1.370 20.101 1.00 16.28 350 SER A O 1
ATOM 2743 N N . PHE A 1 351 ? -30.280 2.455 21.903 1.00 14.23 351 PHE A N 1
ATOM 2744 C CA . PHE A 1 351 ? -29.826 3.532 21.032 1.00 14.66 351 PHE A CA 1
ATOM 2745 C C . PHE A 1 351 ? -28.772 3.072 20.025 1.00 14.54 351 PHE A C 1
ATOM 2746 O O . PHE A 1 351 ? -27.757 2.460 20.403 1.00 17.14 351 PHE A O 1
ATOM 2754 N N . VAL A 1 352 ? -28.969 3.413 18.744 1.00 15.26 352 VAL A N 1
ATOM 2755 C CA . VAL A 1 352 ? -27.951 3.229 17.720 1.00 15.45 352 VAL A CA 1
ATOM 2756 C C . VAL A 1 352 ? -27.672 4.547 17.003 1.00 14.89 352 VAL A C 1
ATOM 2757 O O . VAL A 1 352 ? -28.609 5.147 16.481 1.00 13.56 352 VAL A O 1
ATOM 2761 N N . LYS A 1 353 ? -26.432 4.987 16.967 1.00 14.64 353 LYS A N 1
ATOM 2762 C CA . LYS A 1 353 ? -26.047 6.236 16.282 1.00 14.90 353 LYS A CA 1
ATOM 2763 C C . LYS A 1 353 ? -26.229 6.060 14.784 1.00 13.84 353 LYS A C 1
ATOM 2764 O O . LYS A 1 353 ? -25.693 5.078 14.216 1.00 15.62 353 LYS A O 1
ATOM 2770 N N . ARG A 1 354 ? -26.975 6.928 14.118 1.00 13.93 354 ARG A N 1
ATOM 2771 C CA . ARG A 1 354 ? -27.207 6.925 12.679 1.00 15.18 354 ARG A CA 1
ATOM 2772 C C . ARG A 1 354 ? -27.157 8.361 12.129 1.00 14.20 354 ARG A C 1
ATOM 2773 O O . ARG A 1 354 ? -27.391 9.250 12.954 1.00 12.99 354 ARG A O 1
ATOM 2781 N N . PRO A 1 355 ? -26.907 8.592 10.861 1.00 13.82 355 PRO A N 1
ATOM 2782 C CA . PRO A 1 355 ? -26.944 9.981 10.354 1.00 13.21 355 PRO A CA 1
ATOM 2783 C C . PRO A 1 355 ? -28.233 10.688 10.728 1.00 12.36 355 PRO A C 1
ATOM 2784 O O . PRO A 1 355 ? -28.266 11.858 11.113 1.00 11.78 355 PRO A O 1
ATOM 2788 N N . ASP A 1 356 ? -29.356 9.951 10.672 1.00 12.17 356 ASP A N 1
ATOM 2789 C CA . ASP A 1 356 ? -30.608 10.651 10.892 1.00 12.66 356 ASP A CA 1
ATOM 2790 C C . ASP A 1 356 ? -30.918 10.916 12.357 1.00 11.21 356 ASP A C 1
ATOM 2791 O O . ASP A 1 356 ? -31.957 11.512 12.606 1.00 12.17 356 ASP A O 1
ATOM 2796 N N . ASN A 1 357 ? -30.071 10.532 13.290 1.00 10.11 357 ASN A N 1
ATOM 2797 C CA . ASN A 1 357 ? -30.268 10.966 14.675 1.00 9.44 357 ASN A CA 1
ATOM 2798 C C . ASN A 1 357 ? -29.038 11.709 15.203 1.00 9.21 357 ASN A C 1
ATOM 2799 O O . ASN A 1 357 ? -28.962 11.924 16.433 1.00 10.06 357 ASN A O 1
ATOM 2804 N N . THR A 1 358 ? -28.124 12.085 14.326 1.00 9.35 358 THR A N 1
ATOM 2805 C CA . THR A 1 358 ? -26.848 12.681 14.759 1.00 8.96 358 THR A CA 1
ATOM 2806 C C . THR A 1 358 ? -26.760 14.112 14.242 1.00 8.49 358 THR A C 1
ATOM 2807 O O . THR A 1 358 ? -27.083 14.306 13.048 1.00 10.19 358 THR A O 1
ATOM 2811 N N . LEU A 1 359 ? -26.370 15.026 15.122 1.00 8.82 359 LEU A N 1
ATOM 2812 C CA . LEU A 1 359 ? -26.252 16.445 14.797 1.00 8.56 359 LEU A CA 1
ATOM 2813 C C . LEU A 1 359 ? -24.804 16.881 15.039 1.00 7.74 359 LEU A C 1
ATOM 2814 O O . LEU A 1 359 ? -24.452 17.240 16.152 1.00 7.68 359 LEU A O 1
ATOM 2819 N N . PRO A 1 360 ? -23.968 16.819 14.021 1.00 8.10 360 PRO A N 1
ATOM 2820 C CA . PRO A 1 360 ? -22.587 17.265 14.137 1.00 8.76 360 PRO A CA 1
ATOM 2821 C C . PRO A 1 360 ? -22.446 18.792 14.060 1.00 8.63 360 PRO A C 1
ATOM 2822 O O . PRO A 1 360 ? -22.805 19.391 13.063 1.00 10.71 360 PRO A O 1
ATOM 2826 N N . VAL A 1 361 ? -21.885 19.339 15.112 1.00 8.58 361 VAL A N 1
ATOM 2827 C CA . VAL A 1 361 ? -21.645 20.781 15.185 1.00 8.12 361 VAL A CA 1
ATOM 2828 C C . VAL A 1 361 ? -20.225 21.035 14.713 1.00 9.43 361 VAL A C 1
ATOM 2829 O O . VAL A 1 361 ? -19.369 20.266 15.140 1.00 10.83 361 VAL A O 1
ATOM 2833 N N . ALA A 1 362 ? -19.952 21.995 13.848 1.00 10.75 362 ALA A N 1
ATOM 2834 C CA . ALA A 1 362 ? -18.587 22.213 13.402 1.00 10.91 362 ALA A CA 1
ATOM 2835 C C . ALA A 1 362 ? -18.401 23.718 13.184 1.00 11.07 362 ALA A C 1
ATOM 2836 O O . ALA A 1 362 ? -19.324 24.351 12.656 1.00 12.73 362 ALA A O 1
ATOM 2838 N N . LEU A 1 363 ? -17.252 24.204 13.569 1.00 9.73 363 LEU A N 1
ATOM 2839 C CA . LEU A 1 363 ? -16.864 25.568 13.202 1.00 8.89 363 LEU A CA 1
ATOM 2840 C C . LEU A 1 363 ? -16.168 25.550 11.860 1.00 9.75 363 LEU A C 1
ATOM 2841 O O . LEU A 1 363 ? -15.208 24.792 11.692 1.00 11.32 363 LEU A O 1
ATOM 2846 N N . ASP A 1 364 ? -16.671 26.375 10.942 1.00 9.45 364 ASP A N 1
ATOM 2847 C CA . ASP A 1 364 ? -16.071 26.426 9.607 1.00 10.55 364 ASP A CA 1
ATOM 2848 C C . ASP A 1 364 ? -15.337 27.742 9.473 1.00 11.86 364 ASP A C 1
ATOM 2849 O O . ASP A 1 364 ? -15.879 28.837 9.571 1.00 11.71 364 ASP A O 1
ATOM 2854 N N . LEU A 1 365 ? -14.040 27.610 9.274 1.00 13.36 365 LEU A N 1
ATOM 2855 C CA . LEU A 1 365 ? -13.142 28.764 9.210 1.00 13.81 365 LEU A CA 1
ATOM 2856 C C . LEU A 1 365 ? -12.864 29.127 7.760 1.00 13.77 365 LEU A C 1
ATOM 2857 O O . LEU A 1 365 ? -12.035 30.015 7.447 1.00 18.18 365 LEU A O 1
ATOM 2862 N N . THR A 1 366 ? -13.481 28.450 6.802 1.00 13.40 366 THR A N 1
ATOM 2863 C CA . THR A 1 366 ? -12.940 28.544 5.445 1.00 16.11 366 THR A CA 1
ATOM 2864 C C . THR A 1 366 ? -13.599 29.580 4.573 1.00 17.04 366 THR A C 1
ATOM 2865 O O . THR A 1 366 ? -13.242 29.744 3.397 1.00 19.79 366 THR A O 1
ATOM 2869 N N . GLY A 1 367 ? -14.596 30.297 5.094 1.00 18.40 367 GLY A N 1
ATOM 2870 C CA . GLY A 1 367 ? -15.305 31.215 4.211 1.00 20.39 367 GLY A CA 1
ATOM 2871 C C . GLY A 1 367 ? -15.275 32.623 4.791 1.00 21.11 367 GLY A C 1
ATOM 2872 O O . GLY A 1 367 ? -14.324 32.986 5.476 1.00 21.96 367 GLY A O 1
ATOM 2873 N N . THR A 1 368 ? -16.347 33.337 4.509 1.00 23.28 368 THR A N 1
ATOM 2874 C CA . THR A 1 368 ? -16.527 34.697 5.006 1.00 22.75 368 THR A CA 1
ATOM 2875 C C . THR A 1 368 ? -17.889 34.750 5.668 1.00 19.91 368 THR A C 1
ATOM 2876 O O . THR A 1 368 ? -18.867 34.243 5.089 1.00 23.86 368 THR A O 1
ATOM 2880 N N . PRO A 1 369 ? -18.064 35.265 6.870 1.00 16.19 369 PRO A N 1
ATOM 2881 C CA . PRO A 1 369 ? -16.980 35.657 7.766 1.00 15.25 369 PRO A CA 1
ATOM 2882 C C . PRO A 1 369 ? -16.201 34.459 8.279 1.00 13.08 369 PRO A C 1
ATOM 2883 O O . PRO A 1 369 ? -16.434 33.308 7.938 1.00 12.68 369 PRO A O 1
ATOM 2887 N N . LEU A 1 370 ? -15.183 34.738 9.091 1.00 12.54 370 LEU A N 1
ATOM 2888 C CA . LEU A 1 370 ? -14.303 33.695 9.589 1.00 12.38 370 LEU A CA 1
ATOM 2889 C C . LEU A 1 370 ? -15.018 32.685 10.495 1.00 11.39 370 LEU A C 1
ATOM 2890 O O . LEU A 1 370 ? -14.779 31.485 10.343 1.00 10.87 370 LEU A O 1
ATOM 2895 N N . PHE A 1 371 ? -15.854 33.103 11.443 1.00 9.30 371 PHE A N 1
ATOM 2896 C CA . PHE A 1 371 ? -16.475 32.171 12.378 1.00 8.76 371 PHE A CA 1
ATOM 2897 C C . PHE A 1 371 ? -17.918 31.917 11.964 1.00 9.38 371 PHE A C 1
ATOM 2898 O O . PHE A 1 371 ? -18.822 32.750 12.138 1.00 11.06 371 PHE A O 1
ATOM 2906 N N . VAL A 1 372 ? -18.122 30.727 11.395 1.00 9.32 372 VAL A N 1
ATOM 2907 C CA . VAL A 1 372 ? -19.474 30.321 10.960 1.00 8.78 372 VAL A CA 1
ATOM 2908 C C . VAL A 1 372 ? -19.740 28.957 11.581 1.00 8.34 372 VAL A C 1
ATOM 2909 O O . VAL A 1 372 ? -18.864 28.077 11.454 1.00 10.31 372 VAL A O 1
ATOM 2913 N N . TRP A 1 373 ? -20.880 28.816 12.240 1.00 8.04 373 TRP A N 1
ATOM 2914 C CA . TRP A 1 373 ? -21.205 27.574 12.956 1.00 7.32 373 TRP A CA 1
ATOM 2915 C C . TRP A 1 373 ? -22.180 26.738 12.128 1.00 8.48 373 TRP A C 1
ATOM 2916 O O . TRP A 1 373 ? -23.180 27.258 11.701 1.00 8.34 373 TRP A O 1
ATOM 2927 N N . LYS A 1 374 ? -21.812 25.470 11.883 1.00 9.77 374 LYS A N 1
ATOM 2928 C CA . LYS A 1 374 ? -22.651 24.658 11.012 1.00 9.49 374 LYS A CA 1
ATOM 2929 C C . LYS A 1 374 ? -23.143 23.423 11.777 1.00 9.70 374 LYS A C 1
ATOM 2930 O O . LYS A 1 374 ? -22.428 22.897 12.616 1.00 11.92 374 LYS A O 1
ATOM 2936 N N . VAL A 1 375 ? -24.364 23.056 11.460 1.00 8.70 375 VAL A N 1
ATOM 2937 C CA . VAL A 1 375 ? -24.864 21.840 12.099 1.00 7.98 375 VAL A CA 1
ATOM 2938 C C . VAL A 1 375 ? -25.241 20.887 10.974 1.00 8.82 375 VAL A C 1
ATOM 2939 O O . VAL A 1 375 ? -26.012 21.247 10.076 1.00 8.67 375 VAL A O 1
ATOM 2943 N N . ASN A 1 376 ? -24.676 19.680 11.024 1.00 10.01 376 ASN A N 1
ATOM 2944 C CA . ASN A 1 376 ? -24.849 18.753 9.894 1.00 10.73 376 ASN A CA 1
ATOM 2945 C C . ASN A 1 376 ? -24.507 19.427 8.567 1.00 11.29 376 ASN A C 1
ATOM 2946 O O . ASN A 1 376 ? -25.165 19.113 7.563 1.00 13.84 376 ASN A O 1
ATOM 2951 N N . GLY A 1 377 ? -23.505 20.302 8.498 1.00 10.88 377 GLY A N 1
ATOM 2952 C CA . GLY A 1 377 ? -23.016 20.804 7.220 1.00 11.33 377 GLY A CA 1
ATOM 2953 C C . GLY A 1 377 ? -23.562 22.179 6.832 1.00 11.00 377 GLY A C 1
ATOM 2954 O O . GLY A 1 377 ? -23.158 22.715 5.822 1.00 12.33 377 GLY A O 1
ATOM 2955 N N . SER A 1 378 ? -24.513 22.720 7.613 1.00 9.50 378 SER A N 1
ATOM 2956 C CA . SER A 1 378 ? -25.195 23.949 7.243 1.00 8.91 378 SER A CA 1
ATOM 2957 C C . SER A 1 378 ? -25.362 24.933 8.385 1.00 8.77 378 SER A C 1
ATOM 2958 O O . SER A 1 378 ? -25.828 24.561 9.471 1.00 8.40 378 SER A O 1
ATOM 2961 N N . ASP A 1 379 ? -24.974 26.195 8.191 1.00 8.28 379 ASP A N 1
ATOM 2962 C CA . ASP A 1 379 ? -25.276 27.239 9.150 1.00 7.08 379 ASP A CA 1
ATOM 2963 C C . ASP A 1 379 ? -26.711 27.720 8.962 1.00 6.98 379 ASP A C 1
ATOM 2964 O O . ASP A 1 379 ? -27.081 28.046 7.802 1.00 7.96 379 ASP A O 1
ATOM 2969 N N . ILE A 1 380 ? -27.515 27.780 10.029 1.00 6.12 380 ILE A N 1
ATOM 2970 C CA . ILE A 1 380 ? -28.917 28.193 9.821 1.00 6.34 380 ILE A CA 1
ATOM 2971 C C . ILE A 1 380 ? -28.990 29.641 9.329 1.00 6.94 380 ILE A C 1
ATOM 2972 O O . ILE A 1 380 ? -28.195 30.489 9.701 1.00 7.11 380 ILE A O 1
ATOM 2977 N N . ASN A 1 381 ? -30.004 29.871 8.478 1.00 6.37 381 ASN A N 1
ATOM 2978 C CA . ASN A 1 381 ? -30.269 31.229 7.991 1.00 6.64 381 ASN A CA 1
ATOM 2979 C C . ASN A 1 381 ? -31.746 31.259 7.619 1.00 6.66 381 ASN A C 1
ATOM 2980 O O . ASN A 1 381 ? -32.127 30.668 6.611 1.00 8.13 381 ASN A O 1
ATOM 2985 N N . VAL A 1 382 ? -32.534 31.909 8.506 1.00 6.51 382 VAL A N 1
ATOM 2986 C CA . VAL A 1 382 ? -33.986 31.899 8.321 1.00 7.38 382 VAL A CA 1
ATOM 2987 C C . VAL A 1 382 ? -34.441 33.082 7.463 1.00 8.69 382 VAL A C 1
ATOM 2988 O O . VAL A 1 382 ? -33.724 34.091 7.316 1.00 10.52 382 VAL A O 1
ATOM 2992 N N . ASP A 1 383 ? -35.653 32.950 6.894 1.00 8.98 383 ASP A N 1
ATOM 2993 C CA . ASP A 1 383 ? -36.175 34.089 6.129 1.00 9.04 383 ASP A CA 1
ATOM 2994 C C . ASP A 1 383 ? -37.250 34.742 6.977 1.00 7.78 383 ASP A C 1
ATOM 2995 O O . ASP A 1 383 ? -38.340 34.162 7.099 1.00 7.87 383 ASP A O 1
ATOM 3000 N N . TRP A 1 384 ? -36.924 35.893 7.548 1.00 7.12 384 TRP A N 1
ATOM 3001 C CA . TRP A 1 384 ? -37.934 36.610 8.311 1.00 6.97 384 TRP A CA 1
ATOM 3002 C C . TRP A 1 384 ? -39.222 36.830 7.519 1.00 7.22 384 TRP A C 1
ATOM 3003 O O . TRP A 1 384 ? -40.274 36.966 8.166 1.00 8.15 384 TRP A O 1
ATOM 3014 N N . GLY A 1 385 ? -39.172 36.959 6.201 1.00 8.24 385 GLY A N 1
ATOM 3015 C CA . GLY A 1 385 ? -40.349 37.221 5.384 1.00 9.56 385 GLY A CA 1
ATOM 3016 C C . GLY A 1 385 ? -41.002 35.974 4.841 1.00 8.70 385 GLY A C 1
ATOM 3017 O O . GLY A 1 385 ? -41.998 36.096 4.111 1.00 9.84 385 GLY A O 1
ATOM 3018 N N . LYS A 1 386 ? -40.482 34.781 5.149 1.00 7.87 386 LYS A N 1
ATOM 3019 C CA . LYS A 1 386 ? -41.163 33.572 4.665 1.00 8.98 386 LYS A CA 1
ATOM 3020 C C . LYS A 1 386 ? -40.897 32.511 5.724 1.00 7.61 386 LYS A C 1
ATOM 3021 O O . LYS A 1 386 ? -40.045 31.649 5.514 1.00 7.70 386 LYS A O 1
ATOM 3027 N N . PRO A 1 387 ? -41.554 32.623 6.874 1.00 7.31 387 PRO A N 1
ATOM 3028 C CA . PRO A 1 387 ? -41.312 31.666 7.977 1.00 7.45 387 PRO A CA 1
ATOM 3029 C C . PRO A 1 387 ? -41.729 30.254 7.589 1.00 7.20 387 PRO A C 1
ATOM 3030 O O . PRO A 1 387 ? -42.571 30.043 6.701 1.00 8.07 387 PRO A O 1
ATOM 3034 N N . ILE A 1 388 ? -41.125 29.270 8.250 1.00 7.69 388 ILE A N 1
ATOM 3035 C CA . ILE A 1 388 ? -41.516 27.878 8.035 1.00 8.51 388 ILE A CA 1
ATOM 3036 C C . ILE A 1 388 ? -43.015 27.684 8.159 1.00 9.08 388 ILE A C 1
ATOM 3037 O O . ILE A 1 388 ? -43.649 26.929 7.383 1.00 9.14 388 ILE A O 1
ATOM 3042 N N . ILE A 1 389 ? -43.698 28.375 9.076 1.00 8.72 389 ILE A N 1
ATOM 3043 C CA . ILE A 1 389 ? -45.148 28.179 9.165 1.00 8.90 389 ILE A CA 1
ATOM 3044 C C . ILE A 1 389 ? -45.836 28.602 7.870 1.00 9.44 389 ILE A C 1
ATOM 3045 O O . ILE A 1 389 ? -46.914 28.073 7.546 1.00 9.71 389 ILE A O 1
ATOM 3050 N N . ASP A 1 390 ? -45.288 29.539 7.093 1.00 9.24 390 ASP A N 1
ATOM 3051 C CA . ASP A 1 390 ? -45.945 29.892 5.842 1.00 9.51 390 ASP A CA 1
ATOM 3052 C C . ASP A 1 390 ? -45.941 28.718 4.876 1.00 9.97 390 ASP A C 1
ATOM 3053 O O . ASP A 1 390 ? -46.865 28.455 4.071 1.00 11.59 390 ASP A O 1
ATOM 3058 N N . TYR A 1 391 ? -44.854 27.960 4.908 1.00 9.87 391 TYR A N 1
ATOM 3059 C CA . TYR A 1 391 ? -44.801 26.749 4.072 1.00 10.27 391 TYR A CA 1
ATOM 3060 C C . TYR A 1 391 ? -45.867 25.774 4.522 1.00 9.97 391 TYR A C 1
ATOM 3061 O O . TYR A 1 391 ? -46.597 25.178 3.728 1.00 10.43 391 TYR A O 1
ATOM 3070 N N . ILE A 1 392 ? -45.988 25.549 5.823 1.00 10.16 392 ILE A N 1
ATOM 3071 C CA . ILE A 1 392 ? -47.027 24.639 6.315 1.00 11.04 392 ILE A CA 1
ATOM 3072 C C . ILE A 1 392 ? -48.400 25.112 5.886 1.00 11.25 392 ILE A C 1
ATOM 3073 O O . ILE A 1 392 ? -49.242 24.293 5.496 1.00 13.45 392 ILE A O 1
ATOM 3078 N N . LEU A 1 393 ? -48.649 26.404 5.974 1.00 10.84 393 LEU A N 1
ATOM 3079 C CA . LEU A 1 393 ? -50.000 26.888 5.649 1.00 12.20 393 LEU A CA 1
ATOM 3080 C C . LEU A 1 393 ? -50.310 26.845 4.166 1.00 13.67 393 LEU A C 1
ATOM 3081 O O . LEU A 1 393 ? -51.473 26.787 3.727 1.00 16.08 393 LEU A O 1
ATOM 3086 N N . THR A 1 394 ? -49.277 26.896 3.352 1.00 13.09 394 THR A N 1
ATOM 3087 C CA . THR A 1 394 ? -49.523 26.866 1.902 1.00 14.43 394 THR A CA 1
ATOM 3088 C C . THR A 1 394 ? -49.278 25.463 1.340 1.00 15.24 394 THR A C 1
ATOM 3089 O O . THR A 1 394 ? -49.452 25.274 0.133 1.00 19.89 394 THR A O 1
ATOM 3093 N N . GLY A 1 395 ? -48.885 24.478 2.121 1.00 15.14 395 GLY A N 1
ATOM 3094 C CA . GLY A 1 395 ? -48.611 23.154 1.631 1.00 15.49 395 GLY A CA 1
ATOM 3095 C C . GLY A 1 395 ? -47.402 23.007 0.748 1.00 15.41 395 GLY A C 1
ATOM 3096 O O . GLY A 1 395 ? -47.278 22.171 -0.147 1.00 17.18 395 GLY A O 1
ATOM 3097 N N . ASN A 1 396 ? -46.438 23.876 1.009 1.00 14.42 396 ASN A N 1
ATOM 3098 C CA . ASN A 1 396 ? -45.182 23.823 0.271 1.00 13.62 396 ASN A CA 1
ATOM 3099 C C . ASN A 1 396 ? -44.161 23.095 1.124 1.00 13.02 396 ASN A C 1
ATOM 3100 O O . ASN A 1 396 ? -43.995 23.482 2.288 1.00 12.21 396 ASN A O 1
ATOM 3105 N N . THR A 1 397 ? -43.497 22.069 0.598 1.00 10.83 397 THR A N 1
ATOM 3106 C CA . THR A 1 397 ? -42.574 21.329 1.436 1.00 10.85 397 THR A CA 1
ATOM 3107 C C . THR A 1 397 ? -41.159 21.534 0.914 1.00 11.14 397 THR A C 1
ATOM 3108 O O . THR A 1 397 ? -40.279 20.788 1.329 1.00 11.23 397 THR A O 1
ATOM 3112 N N . SER A 1 398 ? -41.030 22.540 0.056 1.00 11.85 398 SER A N 1
ATOM 3113 C CA . SER A 1 398 ? -39.681 22.732 -0.499 1.00 11.94 398 SER A CA 1
ATOM 3114 C C . SER A 1 398 ? -38.866 23.664 0.381 1.00 11.76 398 SER A C 1
ATOM 3115 O O . SER A 1 398 ? -38.438 24.762 -0.031 1.00 11.37 398 SER A O 1
ATOM 3118 N N . TYR A 1 399 ? -38.599 23.231 1.629 1.00 11.21 399 TYR A N 1
ATOM 3119 C CA . TYR A 1 399 ? -37.911 24.105 2.557 1.00 10.61 399 TYR A CA 1
ATOM 3120 C C . TYR A 1 399 ? -36.488 24.389 2.097 1.00 10.34 399 TYR A C 1
ATOM 3121 O O . TYR A 1 399 ? -35.713 23.541 1.700 1.00 10.59 399 TYR A O 1
ATOM 3130 N N . PRO A 1 400 ? -36.068 25.646 2.105 1.00 11.28 400 PRO A N 1
ATOM 3131 C CA . PRO A 1 400 ? -34.667 25.935 1.789 1.00 10.86 400 PRO A CA 1
ATOM 3132 C C . PRO A 1 400 ? -33.651 25.212 2.644 1.00 10.15 400 PRO A C 1
ATOM 3133 O O . PRO A 1 400 ? -33.863 25.001 3.851 1.00 10.03 400 PRO A O 1
ATOM 3137 N N . VAL A 1 401 ? -32.524 24.848 2.050 1.00 10.50 401 VAL A N 1
ATOM 3138 C CA . VAL A 1 401 ? -31.454 24.209 2.791 1.00 10.57 401 VAL A CA 1
ATOM 3139 C C . VAL A 1 401 ? -31.045 24.945 4.058 1.00 9.08 401 VAL A C 1
ATOM 3140 O O . VAL A 1 401 ? -30.831 24.321 5.120 1.00 8.81 401 VAL A O 1
ATOM 3144 N N . SER A 1 402 ? -30.935 26.281 3.978 1.00 8.16 402 SER A N 1
ATOM 3145 C CA . SER A 1 402 ? -30.466 26.981 5.187 1.00 8.44 402 SER A CA 1
ATOM 3146 C C . SER A 1 402 ? -31.464 27.050 6.328 1.00 7.86 402 SER A C 1
ATOM 3147 O O . SER A 1 402 ? -31.114 27.532 7.404 1.00 7.29 402 SER A O 1
ATOM 3151 N N . ASP A 1 403 ? -32.692 26.554 6.141 1.00 6.70 403 ASP A N 1
ATOM 3152 C CA . ASP A 1 403 ? -33.607 26.479 7.272 1.00 7.03 403 ASP A CA 1
ATOM 3153 C C . ASP A 1 403 ? -33.242 25.313 8.167 1.00 7.24 403 ASP A C 1
ATOM 3154 O O . ASP A 1 403 ? -33.795 25.237 9.269 1.00 7.58 403 ASP A O 1
ATOM 3159 N N . ASN A 1 404 ? -32.338 24.446 7.736 1.00 7.31 404 ASN A N 1
ATOM 3160 C CA . ASN A 1 404 ? -31.913 23.360 8.619 1.00 7.96 404 ASN A CA 1
ATOM 3161 C C . ASN A 1 404 ? -33.077 22.553 9.201 1.00 7.06 404 ASN A C 1
ATOM 3162 O O . ASN A 1 404 ? -33.082 22.219 10.393 1.00 7.74 404 ASN A O 1
ATOM 3167 N N . ILE A 1 405 ? -34.059 22.208 8.367 1.00 7.55 405 ILE A N 1
ATOM 3168 C CA . ILE A 1 405 ? -35.205 21.423 8.818 1.00 7.66 405 ILE A CA 1
ATOM 3169 C C . ILE A 1 405 ? -34.835 19.960 9.102 1.00 8.20 405 ILE A C 1
ATOM 3170 O O . ILE A 1 405 ? -34.278 19.297 8.219 1.00 11.68 405 ILE A O 1
ATOM 3175 N N . VAL A 1 406 ? -35.178 19.543 10.318 1.00 6.95 406 VAL A N 1
ATOM 3176 C CA . VAL A 1 406 ? -35.027 18.137 10.699 1.00 7.72 406 VAL A CA 1
ATOM 3177 C C . VAL A 1 406 ? -36.462 17.686 10.922 1.00 7.37 406 VAL A C 1
ATOM 3178 O O . VAL A 1 406 ? -37.068 18.023 11.937 1.00 8.04 406 VAL A O 1
ATOM 3182 N N . GLN A 1 407 ? -37.017 16.990 9.935 1.00 8.10 407 GLN A N 1
ATOM 3183 C CA . GLN A 1 407 ? -38.413 16.594 10.035 1.00 8.91 407 GLN A CA 1
ATOM 3184 C C . GLN A 1 407 ? -38.593 15.353 10.892 1.00 8.44 407 GLN A C 1
ATOM 3185 O O . GLN A 1 407 ? -37.907 14.360 10.647 1.00 11.07 407 GLN A O 1
ATOM 3191 N N . VAL A 1 408 ? -39.493 15.421 11.855 1.00 8.23 408 VAL A N 1
ATOM 3192 C CA . VAL A 1 408 ? -39.715 14.334 12.801 1.00 9.44 408 VAL A CA 1
ATOM 3193 C C . VAL A 1 408 ? -41.186 13.930 12.733 1.00 10.08 408 VAL A C 1
ATOM 3194 O O . VAL A 1 408 ? -42.067 14.646 13.233 1.00 11.59 408 VAL A O 1
ATOM 3198 N N . ASP A 1 409 ? -41.478 12.809 12.086 1.00 12.54 409 ASP A N 1
ATOM 3199 C CA . ASP A 1 409 ? -42.855 12.429 11.818 1.00 13.19 409 ASP A CA 1
ATOM 3200 C C . ASP A 1 409 ? -43.434 11.530 12.896 1.00 13.17 409 ASP A C 1
ATOM 3201 O O . ASP A 1 409 ? -44.647 11.395 12.983 1.00 14.04 409 ASP A O 1
ATOM 3206 N N . ALA A 1 410 ? -42.569 10.933 13.703 1.00 12.54 410 ALA A N 1
ATOM 3207 C CA . ALA A 1 410 ? -43.018 10.064 14.782 1.00 12.46 410 ALA A CA 1
ATOM 3208 C C . ALA A 1 410 ? -44.072 10.726 15.661 1.00 11.73 410 ALA A C 1
ATOM 3209 O O . ALA A 1 410 ? -43.930 11.881 16.045 1.00 10.99 410 ALA A O 1
ATOM 3211 N N . VAL A 1 411 ? -45.112 9.948 15.999 1.00 11.06 411 VAL A N 1
ATOM 3212 C CA . VAL A 1 411 ? -46.214 10.567 16.730 1.00 12.44 411 VAL A CA 1
ATOM 3213 C C . VAL A 1 411 ? -46.176 10.220 18.204 1.00 11.75 411 VAL A C 1
ATOM 3214 O O . VAL A 1 411 ? -46.440 9.046 18.530 1.00 12.93 411 VAL A O 1
ATOM 3218 N N . ASP A 1 412 ? -45.870 11.181 19.052 1.00 11.43 412 ASP A N 1
ATOM 3219 C CA . ASP A 1 412 ? -45.863 11.005 20.502 1.00 11.44 412 ASP A CA 1
ATOM 3220 C C . ASP A 1 412 ? -44.964 9.840 20.901 1.00 11.52 412 ASP A C 1
ATOM 3221 O O . ASP A 1 412 ? -45.312 8.997 21.735 1.00 14.82 412 ASP A O 1
ATOM 3226 N N . GLN A 1 413 ? -43.788 9.841 20.303 1.00 12.43 413 GLN A N 1
ATOM 3227 C CA . GLN A 1 413 ? -42.755 8.858 20.561 1.00 12.10 413 GLN A CA 1
ATOM 3228 C C . GLN A 1 413 ? -41.502 9.541 21.078 1.00 11.97 413 GLN A C 1
ATOM 3229 O O . GLN A 1 413 ? -41.233 10.702 20.768 1.00 11.05 413 GLN A O 1
ATOM 3239 N N . TRP A 1 414 ? -40.745 8.753 21.842 1.00 11.18 414 TRP A N 1
ATOM 3240 C CA . TRP A 1 414 ? -39.451 9.308 22.241 1.00 10.99 414 TRP A CA 1
ATOM 3241 C C . TRP A 1 414 ? -38.518 9.335 21.056 1.00 10.52 414 TRP A C 1
ATOM 3242 O O . TRP A 1 414 ? -38.431 8.314 20.354 1.00 11.00 414 TRP A O 1
ATOM 3253 N N . THR A 1 415 ? -37.853 10.459 20.807 1.00 8.98 415 THR A N 1
ATOM 3254 C CA . THR A 1 415 ? -36.843 10.588 19.736 1.00 9.09 415 THR A CA 1
ATOM 3255 C C . THR A 1 415 ? -35.520 10.940 20.392 1.00 8.48 415 THR A C 1
ATOM 3256 O O . THR A 1 415 ? -35.488 11.711 21.358 1.00 8.99 415 THR A O 1
ATOM 3260 N N . TYR A 1 416 ? -34.436 10.356 19.880 1.00 7.79 416 TYR A N 1
ATOM 3261 C CA . TYR A 1 416 ? -33.124 10.410 20.462 1.00 9.13 416 TYR A CA 1
ATOM 3262 C C . TYR A 1 416 ? -32.160 11.155 19.571 1.00 8.10 416 TYR A C 1
ATOM 3263 O O . TYR A 1 416 ? -32.201 10.983 18.348 1.00 9.39 416 TYR A O 1
ATOM 3272 N N . TRP A 1 417 ? -31.360 12.063 20.174 1.00 7.91 417 TRP A N 1
ATOM 3273 C CA . TRP A 1 417 ? -30.525 12.953 19.365 1.00 8.52 417 TRP A CA 1
ATOM 3274 C C . TRP A 1 417 ? -29.106 13.030 19.932 1.00 7.57 417 TRP A C 1
ATOM 3275 O O . TRP A 1 417 ? -28.900 13.424 21.083 1.00 8.41 417 TRP A O 1
ATOM 3286 N N . LEU A 1 418 ? -28.156 12.625 19.100 1.00 7.69 418 LEU A N 1
ATOM 3287 C CA . LEU A 1 418 ? -26.751 12.689 19.521 1.00 8.07 418 LEU A CA 1
ATOM 3288 C C . LEU A 1 418 ? -26.143 13.940 18.926 1.00 7.06 418 LEU A C 1
ATOM 3289 O O . LEU A 1 418 ? -26.080 14.059 17.671 1.00 8.05 418 LEU A O 1
ATOM 3294 N N . ILE A 1 419 ? -25.699 14.836 19.792 1.00 7.47 419 ILE A N 1
ATOM 3295 C CA . ILE A 1 419 ? -25.058 16.086 19.284 1.00 7.14 419 ILE A CA 1
ATOM 3296 C C . ILE A 1 419 ? -23.555 15.965 19.471 1.00 7.36 419 ILE A C 1
ATOM 3297 O O . ILE A 1 419 ? -23.092 15.622 20.566 1.00 8.69 419 ILE A O 1
ATOM 3302 N N . GLU A 1 420 ? -22.779 16.189 18.431 1.00 8.21 420 GLU A N 1
ATOM 3303 C CA . GLU A 1 420 ? -21.339 15.962 18.467 1.00 8.16 420 GLU A CA 1
ATOM 3304 C C . GLU A 1 420 ? -20.602 17.295 18.393 1.00 8.13 420 GLU A C 1
ATOM 3305 O O . GLU A 1 420 ? -20.902 18.032 17.432 1.00 9.82 420 GLU A O 1
ATOM 3311 N N . ASN A 1 421 ? -19.700 17.567 19.334 1.00 7.81 421 ASN A N 1
ATOM 3312 C CA . ASN A 1 421 ? -19.056 18.880 19.385 1.00 7.60 421 ASN A CA 1
ATOM 3313 C C . ASN A 1 421 ? -17.764 18.971 18.586 1.00 7.73 421 ASN A C 1
ATOM 3314 O O . ASN A 1 421 ? -16.731 19.064 19.244 1.00 9.34 421 ASN A O 1
ATOM 3319 N N . ASP A 1 422 ? -17.867 19.010 17.272 1.00 9.62 422 ASP A N 1
ATOM 3320 C CA . ASP A 1 422 ? -16.698 19.240 16.417 1.00 11.19 422 ASP A CA 1
ATOM 3321 C C . ASP A 1 422 ? -15.518 18.388 16.844 1.00 12.78 422 ASP A C 1
ATOM 3322 O O . ASP A 1 422 ? -14.403 18.915 17.005 1.00 12.99 422 ASP A O 1
ATOM 3327 N N . PRO A 1 423 ? -15.646 17.094 17.105 1.00 14.55 423 PRO A N 1
ATOM 3328 C CA . PRO A 1 423 ? -14.521 16.372 17.711 1.00 15.43 423 PRO A CA 1
ATOM 3329 C C . PRO A 1 423 ? -13.295 16.281 16.803 1.00 17.17 423 PRO A C 1
ATOM 3330 O O . PRO A 1 423 ? -12.208 15.993 17.352 1.00 20.09 423 PRO A O 1
ATOM 3334 N N . GLU A 1 424 ? -13.469 16.509 15.505 1.00 18.39 424 GLU A N 1
ATOM 3335 C CA . GLU A 1 424 ? -12.425 16.448 14.491 1.00 20.55 424 GLU A CA 1
ATOM 3336 C C . GLU A 1 424 ? -11.859 17.828 14.158 1.00 18.95 424 GLU A C 1
ATOM 3337 O O . GLU A 1 424 ? -10.923 17.955 13.370 1.00 21.51 424 GLU A O 1
ATOM 3343 N N . GLY A 1 425 ? -12.414 18.896 14.717 1.00 16.44 425 GLY A N 1
ATOM 3344 C CA . GLY A 1 425 ? -11.956 20.224 14.338 1.00 14.52 425 GLY A CA 1
ATOM 3345 C C . GLY A 1 425 ? -10.748 20.591 15.169 1.00 12.82 425 GLY A C 1
ATOM 3346 O O . GLY A 1 425 ? -10.332 19.889 16.087 1.00 14.68 425 GLY A O 1
ATOM 3347 N N . PRO A 1 426 ? -10.114 21.715 14.831 1.00 12.93 426 PRO A N 1
ATOM 3348 C CA . PRO A 1 426 ? -8.890 22.079 15.543 1.00 12.47 426 PRO A CA 1
ATOM 3349 C C . PRO A 1 426 ? -9.094 22.514 16.985 1.00 12.63 426 PRO A C 1
ATOM 3350 O O . PRO A 1 426 ? -8.137 22.508 17.784 1.00 13.01 426 PRO A O 1
ATOM 3354 N N . PHE A 1 427 ? -10.319 22.934 17.324 1.00 11.55 427 PHE A N 1
ATOM 3355 C CA . PHE A 1 427 ? -10.593 23.190 18.734 1.00 13.37 427 PHE A CA 1
ATOM 3356 C C . PHE A 1 427 ? -12.101 23.165 18.925 1.00 13.30 427 PHE A C 1
ATOM 3357 O O . PHE A 1 427 ? -12.857 23.250 17.941 1.00 14.63 427 PHE A O 1
ATOM 3365 N N . SER A 1 428 ? -12.538 23.068 20.167 1.00 12.23 428 SER A N 1
ATOM 3366 C CA . SER A 1 428 ? -14.015 22.918 20.368 1.00 11.05 428 SER A CA 1
ATOM 3367 C C . SER A 1 428 ? -14.329 23.644 21.647 1.00 11.22 428 SER A C 1
ATOM 3368 O O . SER A 1 428 ? -13.465 23.691 22.566 1.00 11.21 428 SER A O 1
ATOM 3371 N N . LEU A 1 429 ? -15.502 24.205 21.763 1.00 9.52 429 LEU A N 1
ATOM 3372 C CA . LEU A 1 429 ? -15.910 25.025 22.880 1.00 10.12 429 LEU A CA 1
ATOM 3373 C C . LEU A 1 429 ? -17.205 24.514 23.494 1.00 7.50 429 LEU A C 1
ATOM 3374 O O . LEU A 1 429 ? -18.015 23.913 22.768 1.00 9.28 429 LEU A O 1
ATOM 3382 N N . PRO A 1 430 ? -17.460 24.788 24.763 1.00 6.81 430 PRO A N 1
ATOM 3383 C CA . PRO A 1 430 ? -18.747 24.402 25.328 1.00 7.81 430 PRO A CA 1
ATOM 3384 C C . PRO A 1 430 ? -19.906 25.143 24.667 1.00 6.95 430 PRO A C 1
ATOM 3385 O O . PRO A 1 430 ? -19.734 26.319 24.344 1.00 8.32 430 PRO A O 1
ATOM 3389 N N . HIS A 1 431 ? -21.049 24.468 24.490 1.00 7.21 431 HIS A N 1
ATOM 3390 C CA . HIS A 1 431 ? -22.224 25.183 23.962 1.00 5.38 431 HIS A CA 1
ATOM 3391 C C . HIS A 1 431 ? -23.465 24.886 24.791 1.00 5.71 431 HIS A C 1
ATOM 3392 O O . HIS A 1 431 ? -23.739 23.702 25.004 1.00 6.28 431 HIS A O 1
ATOM 3399 N N . PRO A 1 432 ? -24.205 25.875 25.246 1.00 5.70 432 PRO A N 1
ATOM 3400 C CA . PRO A 1 432 ? -25.483 25.661 25.970 1.00 5.78 432 PRO A CA 1
ATOM 3401 C C . PRO A 1 432 ? -26.616 25.418 24.991 1.00 6.42 432 PRO A C 1
ATOM 3402 O O . PRO A 1 432 ? -27.125 26.351 24.327 1.00 6.46 432 PRO A O 1
ATOM 3406 N N . MET A 1 433 ? -26.985 24.140 24.880 1.00 6.49 433 MET A N 1
ATOM 3407 C CA . MET A 1 433 ? -27.977 23.774 23.866 1.00 6.04 433 MET A CA 1
ATOM 3408 C C . MET A 1 433 ? -29.367 23.862 24.447 1.00 4.88 433 MET A C 1
ATOM 3409 O O . MET A 1 433 ? -29.600 23.394 25.551 1.00 6.21 433 MET A O 1
ATOM 3414 N N . HIS A 1 434 ? -30.239 24.493 23.671 1.00 5.83 434 HIS A N 1
ATOM 3415 C CA . HIS A 1 434 ? -31.614 24.789 24.132 1.00 6.38 434 HIS A CA 1
ATOM 3416 C C . HIS A 1 434 ? -32.660 24.341 23.122 1.00 5.32 434 HIS A C 1
ATOM 3417 O O . HIS A 1 434 ? -32.484 24.612 21.925 1.00 6.34 434 HIS A O 1
ATOM 3424 N N . LEU A 1 435 ? -33.696 23.655 23.594 1.00 5.43 435 LEU A N 1
ATOM 3425 C CA . LEU A 1 435 ? -34.780 23.230 22.723 1.00 5.30 435 LEU A CA 1
ATOM 3426 C C . LEU A 1 435 ? -36.088 23.987 22.977 1.00 4.90 435 LEU A C 1
ATOM 3427 O O . LEU A 1 435 ? -36.512 24.069 24.125 1.00 5.84 435 LEU A O 1
ATOM 3432 N N . HIS A 1 436 ? -36.721 24.514 21.936 1.00 4.86 436 HIS A N 1
ATOM 3433 C CA . HIS A 1 436 ? -38.037 25.121 22.047 1.00 5.29 436 HIS A CA 1
ATOM 3434 C C . HIS A 1 436 ? -39.083 23.998 22.062 1.00 5.31 436 HIS A C 1
ATOM 3435 O O . HIS A 1 436 ? -38.870 22.938 21.496 1.00 6.36 436 HIS A O 1
ATOM 3442 N N . GLY A 1 437 ? -40.226 24.274 22.693 1.00 6.16 437 GLY A N 1
ATOM 3443 C CA . GLY A 1 437 ? -41.365 23.386 22.485 1.00 6.64 437 GLY A CA 1
ATOM 3444 C C . GLY A 1 437 ? -41.467 22.234 23.449 1.00 6.39 437 GLY A C 1
ATOM 3445 O O . GLY A 1 437 ? -42.517 21.576 23.496 1.00 7.71 437 GLY A O 1
ATOM 3446 N N . HIS A 1 438 ? -40.411 21.921 24.207 1.00 7.08 438 HIS A N 1
ATOM 3447 C CA . HIS A 1 438 ? -40.248 20.734 25.000 1.00 7.11 438 HIS A CA 1
ATOM 3448 C C . HIS A 1 438 ? -39.163 20.928 26.071 1.00 6.21 438 HIS A C 1
ATOM 3449 O O . HIS A 1 438 ? -38.247 21.722 25.877 1.00 7.68 438 HIS A O 1
ATOM 3456 N N . ASP A 1 439 ? -39.295 20.153 27.132 1.00 6.96 439 ASP A N 1
ATOM 3457 C CA . ASP A 1 439 ? -38.162 19.790 27.955 1.00 6.62 439 ASP A CA 1
ATOM 3458 C C . ASP A 1 439 ? -37.552 18.517 27.357 1.00 7.43 439 ASP A C 1
ATOM 3459 O O . ASP A 1 439 ? -38.355 17.659 26.938 1.00 11.70 439 ASP A O 1
ATOM 3464 N N . PHE A 1 440 ? -36.236 18.395 27.300 1.00 7.41 440 PHE A N 1
ATOM 3465 C CA . PHE A 1 440 ? -35.645 17.095 26.898 1.00 6.80 440 PHE A CA 1
ATOM 3466 C C . PHE A 1 440 ? -35.136 16.354 28.129 1.00 6.37 440 PHE A C 1
ATOM 3467 O O . PHE A 1 440 ? -34.957 16.915 29.210 1.00 7.72 440 PHE A O 1
ATOM 3475 N N . LEU A 1 441 ? -34.875 15.079 27.947 1.00 7.46 441 LEU A N 1
ATOM 3476 C CA . LEU A 1 441 ? -34.163 14.265 28.910 1.00 7.47 441 LEU A CA 1
ATOM 3477 C C . LEU A 1 441 ? -32.672 14.285 28.553 1.00 6.90 441 LEU A C 1
ATOM 3478 O O . LEU A 1 441 ? -32.361 14.125 27.362 1.00 7.76 441 LEU A O 1
ATOM 3483 N N . VAL A 1 442 ? -31.852 14.507 29.576 1.00 7.03 442 VAL A N 1
ATOM 3484 C CA . VAL A 1 442 ? -30.400 14.474 29.313 1.00 7.63 442 VAL A CA 1
ATOM 3485 C C . VAL A 1 442 ? -29.959 13.043 29.604 1.00 7.34 442 VAL A C 1
ATOM 3486 O O . VAL A 1 442 ? -29.806 12.703 30.788 1.00 8.38 442 VAL A O 1
ATOM 3490 N N . LEU A 1 443 ? -29.812 12.219 28.565 1.00 8.20 443 LEU A N 1
ATOM 3491 C CA . LEU A 1 443 ? -29.541 10.783 28.775 1.00 8.26 443 LEU A CA 1
ATOM 3492 C C . LEU A 1 443 ? -28.062 10.556 29.080 1.00 9.37 443 LEU A C 1
ATOM 3493 O O . LEU A 1 443 ? -27.683 9.596 29.751 1.00 12.00 443 LEU A O 1
ATOM 3498 N N . GLY A 1 444 ? -27.177 11.442 28.611 1.00 9.43 444 GLY A N 1
ATOM 3499 C CA . GLY A 1 444 ? -25.786 11.316 29.012 1.00 9.01 444 GLY A CA 1
ATOM 3500 C C . GLY A 1 444 ? -24.897 12.200 28.172 1.00 9.12 444 GLY A C 1
ATOM 3501 O O . GLY A 1 444 ? -25.336 12.868 27.241 1.00 8.94 444 GLY A O 1
ATOM 3502 N N . ARG A 1 445 ? -23.612 12.217 28.492 1.00 9.82 445 ARG A N 1
ATOM 3503 C CA . ARG A 1 445 ? -22.705 13.069 27.727 1.00 8.82 445 ARG A CA 1
ATOM 3504 C C . ARG A 1 445 ? -21.301 12.494 27.913 1.00 8.62 445 ARG A C 1
ATOM 3505 O O . ARG A 1 445 ? -21.162 11.601 28.736 1.00 8.52 445 ARG A O 1
ATOM 3513 N N . SER A 1 446 ? -20.374 13.033 27.111 1.00 9.62 446 SER A N 1
ATOM 3514 C CA . SER A 1 446 ? -18.993 12.529 27.203 1.00 9.99 446 SER A CA 1
ATOM 3515 C C . SER A 1 446 ? -18.429 12.764 28.584 1.00 10.63 446 SER A C 1
ATOM 3516 O O . SER A 1 446 ? -18.932 13.591 29.356 1.00 10.27 446 SER A O 1
ATOM 3519 N N . PRO A 1 447 ? -17.392 12.012 28.994 1.00 10.79 447 PRO A N 1
ATOM 3520 C CA . PRO A 1 447 ? -16.898 12.137 30.356 1.00 11.72 447 PRO A CA 1
ATOM 3521 C C . PRO A 1 447 ? -16.499 13.568 30.730 1.00 11.80 447 PRO A C 1
ATOM 3522 O O . PRO A 1 447 ? -15.927 14.297 29.938 1.00 11.51 447 PRO A O 1
ATOM 3526 N N . ASP A 1 448 ? -16.792 13.973 31.958 1.00 11.35 448 ASP A N 1
ATOM 3527 C CA . ASP A 1 448 ? -16.506 15.337 32.409 1.00 12.25 448 ASP A CA 1
ATOM 3528 C C . ASP A 1 448 ? -15.010 15.537 32.591 1.00 12.46 448 ASP A C 1
ATOM 3529 O O . ASP A 1 448 ? -14.373 14.829 33.381 1.00 13.76 448 ASP A O 1
ATOM 3534 N N . VAL A 1 449 ? -14.462 16.490 31.852 1.00 11.29 449 VAL A N 1
ATOM 3535 C CA . VAL A 1 449 ? -13.033 16.818 31.922 1.00 12.44 449 VAL A CA 1
ATOM 3536 C C . VAL A 1 449 ? -12.884 18.342 31.917 1.00 13.10 449 VAL A C 1
ATOM 3537 O O . VAL A 1 449 ? -13.900 19.018 31.704 1.00 12.38 449 VAL A O 1
ATOM 3541 N N . PRO A 1 450 ? -11.702 18.881 32.203 1.00 13.42 450 PRO A N 1
ATOM 3542 C CA . PRO A 1 450 ? -11.547 20.328 32.161 1.00 12.39 450 PRO A CA 1
ATOM 3543 C C . PRO A 1 450 ? -11.896 20.872 30.777 1.00 11.36 450 PRO A C 1
ATOM 3544 O O . PRO A 1 450 ? -11.482 20.382 29.734 1.00 11.69 450 PRO A O 1
ATOM 3548 N N . ALA A 1 451 ? -12.669 21.961 30.804 1.00 10.52 451 ALA A N 1
ATOM 3549 C CA . ALA A 1 451 ? -13.234 22.506 29.586 1.00 11.08 451 ALA A CA 1
ATOM 3550 C C . ALA A 1 451 ? -12.199 22.950 28.577 1.00 11.09 451 ALA A C 1
ATOM 3551 O O . ALA A 1 451 ? -12.466 22.952 27.376 1.00 10.85 451 ALA A O 1
ATOM 3553 N N . ALA A 1 452 ? -11.014 23.375 29.050 1.00 11.57 452 ALA A N 1
ATOM 3554 C CA . ALA A 1 452 ? -9.987 23.839 28.117 1.00 13.03 452 ALA A CA 1
ATOM 3555 C C . ALA A 1 452 ? -8.940 22.774 27.826 1.00 13.88 452 ALA A C 1
ATOM 3556 O O . ALA A 1 452 ? -7.861 23.065 27.281 1.00 15.22 452 ALA A O 1
ATOM 3558 N N . SER A 1 453 ? -9.204 21.520 28.204 1.00 14.22 453 SER A N 1
ATOM 3559 C CA . SER A 1 453 ? -8.134 20.517 28.166 1.00 16.22 453 SER A CA 1
ATOM 3560 C C . SER A 1 453 ? -7.911 19.884 26.808 1.00 18.32 453 SER A C 1
ATOM 3561 O O . SER A 1 453 ? -6.903 19.167 26.663 1.00 21.28 453 SER A O 1
ATOM 3564 N N . GLN A 1 454 ? -8.802 20.180 25.866 1.00 18.68 454 GLN A N 1
ATOM 3565 C CA . GLN A 1 454 ? -8.620 19.729 24.505 1.00 19.80 454 GLN A CA 1
ATOM 3566 C C . GLN A 1 454 ? -8.891 18.232 24.339 1.00 19.41 454 GLN A C 1
ATOM 3567 O O . GLN A 1 454 ? -8.710 17.802 23.202 1.00 21.53 454 GLN A O 1
ATOM 3573 N N . GLN A 1 455 ? -9.280 17.553 25.407 1.00 18.10 455 GLN A N 1
ATOM 3574 C CA . GLN A 1 455 ? -9.656 16.140 25.295 1.00 17.54 455 GLN A CA 1
ATOM 3575 C C . GLN A 1 455 ? -10.940 15.998 24.465 1.00 17.50 455 GLN A C 1
ATOM 3576 O O . GLN A 1 455 ? -11.936 16.715 24.589 1.00 18.11 455 GLN A O 1
ATOM 3582 N N . ARG A 1 456 ? -10.928 15.028 23.561 1.00 16.04 456 ARG A N 1
ATOM 3583 C CA . ARG A 1 456 ? -11.989 14.809 22.607 1.00 16.77 456 ARG A CA 1
ATOM 3584 C C . ARG A 1 456 ? -12.588 13.420 22.794 1.00 15.91 456 ARG A C 1
ATOM 3585 O O . ARG A 1 456 ? -11.849 12.511 23.169 1.00 15.96 456 ARG A O 1
ATOM 3593 N N . PHE A 1 457 ? -13.893 13.294 22.579 1.00 14.30 457 PHE A N 1
ATOM 3594 C CA . PHE A 1 457 ? -14.581 12.016 22.663 1.00 13.36 457 PHE A CA 1
ATOM 3595 C C . PHE A 1 457 ? -15.502 11.877 21.466 1.00 13.69 457 PHE A C 1
ATOM 3596 O O . PHE A 1 457 ? -16.184 12.815 21.080 1.00 12.67 457 PHE A O 1
ATOM 3604 N N . VAL A 1 458 ? -15.569 10.687 20.882 1.00 13.81 458 VAL A N 1
ATOM 3605 C CA . VAL A 1 458 ? -16.664 10.380 19.965 1.00 14.02 458 VAL A CA 1
ATOM 3606 C C . VAL A 1 458 ? -17.471 9.245 20.579 1.00 13.97 458 VAL A C 1
ATOM 3607 O O . VAL A 1 458 ? -16.914 8.315 21.177 1.00 14.95 458 VAL A O 1
ATOM 3611 N N . PHE A 1 459 ? -18.788 9.304 20.483 1.00 13.42 459 PHE A N 1
ATOM 3612 C CA . PHE A 1 459 ? -19.627 8.262 21.072 1.00 13.59 459 PHE A CA 1
ATOM 3613 C C . PHE A 1 459 ? -19.225 6.867 20.588 1.00 14.06 459 PHE A C 1
ATOM 3614 O O . PHE A 1 459 ? -19.108 6.587 19.390 1.00 13.31 459 PHE A O 1
ATOM 3622 N N . ASP A 1 460 ? -19.043 5.980 21.534 1.00 15.40 460 ASP A N 1
ATOM 3623 C CA . ASP A 1 460 ? -18.670 4.592 21.220 1.00 17.98 460 ASP A CA 1
ATOM 3624 C C . ASP A 1 460 ? -19.566 3.691 22.053 1.00 17.13 460 ASP A C 1
ATOM 3625 O O . ASP A 1 460 ? -19.420 3.702 23.282 1.00 16.84 460 ASP A O 1
ATOM 3630 N N . PRO A 1 461 ? -20.489 2.982 21.438 1.00 17.55 461 PRO A N 1
ATOM 3631 C CA . PRO A 1 461 ? -21.441 2.196 22.231 1.00 18.78 461 PRO A CA 1
ATOM 3632 C C . PRO A 1 461 ? -20.756 1.250 23.209 1.00 19.33 461 PRO A C 1
ATOM 3633 O O . PRO A 1 461 ? -21.280 0.980 24.286 1.00 20.02 461 PRO A O 1
ATOM 3637 N N . ALA A 1 462 ? -19.552 0.785 22.841 1.00 21.04 462 ALA A N 1
ATOM 3638 C CA . ALA A 1 462 ? -18.870 -0.220 23.683 1.00 23.01 462 ALA A CA 1
ATOM 3639 C C . ALA A 1 462 ? -18.597 0.314 25.075 1.00 22.92 462 ALA A C 1
ATOM 3640 O O . ALA A 1 462 ? -18.654 -0.438 26.069 1.00 26.56 462 ALA A O 1
ATOM 3642 N N . VAL A 1 463 ? -18.343 1.625 25.230 1.00 21.09 463 VAL A N 1
ATOM 3643 C CA . VAL A 1 463 ? -18.210 2.141 26.590 1.00 20.90 463 VAL A CA 1
ATOM 3644 C C . VAL A 1 463 ? -19.316 3.137 26.958 1.00 19.30 463 VAL A C 1
ATOM 3645 O O . VAL A 1 463 ? -19.504 3.396 28.148 1.00 19.63 463 VAL A O 1
ATOM 3649 N N . ASP A 1 464 ? -20.024 3.684 25.973 1.00 16.70 464 ASP A N 1
ATOM 3650 C CA . ASP A 1 464 ? -20.900 4.824 26.338 1.00 16.22 464 ASP A CA 1
ATOM 3651 C C . ASP A 1 464 ? -22.335 4.453 26.628 1.00 15.82 464 ASP A C 1
ATOM 3652 O O . ASP A 1 464 ? -23.046 5.160 27.359 1.00 13.78 464 ASP A O 1
ATOM 3657 N N . LEU A 1 465 ? -22.796 3.316 26.084 1.00 15.73 465 LEU A N 1
ATOM 3658 C CA . LEU A 1 465 ? -24.168 2.935 26.433 1.00 15.78 465 LEU A CA 1
ATOM 3659 C C . LEU A 1 465 ? -24.325 2.756 27.936 1.00 16.73 465 LEU A C 1
ATOM 3660 O O . LEU A 1 465 ? -25.315 3.141 28.595 1.00 16.27 465 LEU A O 1
ATOM 3665 N N . ALA A 1 466 ? -23.285 2.189 28.566 1.00 18.25 466 ALA A N 1
ATOM 3666 C CA . ALA A 1 466 ? -23.381 1.971 29.993 1.00 18.99 466 ALA A CA 1
ATOM 3667 C C . ALA A 1 466 ? -23.280 3.271 30.801 1.00 18.76 466 ALA A C 1
ATOM 3668 O O . ALA A 1 466 ? -23.493 3.264 32.012 1.00 19.78 466 ALA A O 1
ATOM 3670 N N . ARG A 1 467 ? -22.932 4.354 30.128 1.00 17.72 467 ARG A N 1
ATOM 3671 C CA . ARG A 1 467 ? -22.833 5.623 30.844 1.00 17.53 467 ARG A CA 1
ATOM 3672 C C . ARG A 1 467 ? -24.141 6.412 30.711 1.00 16.82 467 ARG A C 1
ATOM 3673 O O . ARG A 1 467 ? -24.281 7.476 31.327 1.00 17.85 467 ARG A O 1
ATOM 3681 N N . LEU A 1 468 ? -25.079 5.903 29.922 1.00 14.44 468 LEU A N 1
ATOM 3682 C CA . LEU A 1 468 ? -26.357 6.595 29.721 1.00 14.15 468 LEU A CA 1
ATOM 3683 C C . LEU A 1 468 ? -27.335 6.309 30.850 1.00 14.42 468 LEU A C 1
ATOM 3684 O O . LEU A 1 468 ? -27.228 5.254 31.465 1.00 17.15 468 LEU A O 1
ATOM 3689 N N . ASN A 1 469 ? -28.241 7.227 31.135 1.00 14.40 469 ASN A N 1
ATOM 3690 C CA . ASN A 1 469 ? -29.210 7.124 32.219 1.00 14.77 469 ASN A CA 1
ATOM 3691 C C . ASN A 1 469 ? -30.610 7.400 31.660 1.00 13.84 469 ASN A C 1
ATOM 3692 O O . ASN A 1 469 ? -30.909 8.519 31.260 1.00 14.01 469 ASN A O 1
ATOM 3697 N N . GLY A 1 470 ? -31.461 6.361 31.636 1.00 12.85 470 GLY A N 1
ATOM 3698 C CA . GLY A 1 470 ? -32.831 6.617 31.202 1.00 12.84 470 GLY A CA 1
ATOM 3699 C C . GLY A 1 470 ? -33.789 6.523 32.399 1.00 12.10 470 GLY A C 1
ATOM 3700 O O . GLY A 1 470 ? -34.994 6.580 32.180 1.00 12.92 470 GLY A O 1
ATOM 3701 N N . ASP A 1 471 ? -33.268 6.371 33.613 1.00 12.26 471 ASP A N 1
ATOM 3702 C CA . ASP A 1 471 ? -34.118 6.231 34.802 1.00 13.01 471 ASP A CA 1
ATOM 3703 C C . ASP A 1 471 ? -34.296 7.592 35.459 1.00 11.01 471 ASP A C 1
ATOM 3704 O O . ASP A 1 471 ? -33.509 7.980 36.322 1.00 12.69 471 ASP A O 1
ATOM 3709 N N . ASN A 1 472 ? -35.311 8.333 35.017 1.00 10.67 472 ASN A N 1
ATOM 3710 C CA . ASN A 1 472 ? -35.595 9.700 35.496 1.00 10.58 472 ASN A CA 1
ATOM 3711 C C . ASN A 1 472 ? -34.368 10.612 35.473 1.00 9.84 472 ASN A C 1
ATOM 3712 O O . ASN A 1 472 ? -34.008 11.197 36.481 1.00 10.30 472 ASN A O 1
ATOM 3717 N N . PRO A 1 473 ? -33.729 10.783 34.311 1.00 9.36 473 PRO A N 1
ATOM 3718 C CA . PRO A 1 473 ? -32.563 11.640 34.187 1.00 8.94 473 PRO A CA 1
ATOM 3719 C C . PRO A 1 473 ? -33.035 13.091 34.282 1.00 8.52 473 PRO A C 1
ATOM 3720 O O . PRO A 1 473 ? -34.241 13.376 34.259 1.00 9.05 473 PRO A O 1
ATOM 3724 N N . PRO A 1 474 ? -32.068 13.993 34.353 1.00 8.78 474 PRO A N 1
ATOM 3725 C CA . PRO A 1 474 ? -32.366 15.413 34.279 1.00 8.44 474 PRO A CA 1
ATOM 3726 C C . PRO A 1 474 ? -33.299 15.707 33.088 1.00 7.82 474 PRO A C 1
ATOM 3727 O O . PRO A 1 474 ? -33.095 15.159 31.989 1.00 8.89 474 PRO A O 1
ATOM 3731 N N . ARG A 1 475 ? -34.288 16.547 33.351 1.00 7.60 475 ARG A N 1
ATOM 3732 C CA . ARG A 1 475 ? -35.293 16.939 32.370 1.00 7.45 475 ARG A CA 1
ATOM 3733 C C . ARG A 1 475 ? -35.378 18.467 32.461 1.00 7.19 475 ARG A C 1
ATOM 3734 O O . ARG A 1 475 ? -35.662 19.003 33.528 1.00 7.05 475 ARG A O 1
ATOM 3742 N N . ARG A 1 476 ? -35.075 19.115 31.336 1.00 6.28 476 ARG A N 1
ATOM 3743 C CA . ARG A 1 476 ? -35.011 20.598 31.383 1.00 6.19 476 ARG A CA 1
ATOM 3744 C C . ARG A 1 476 ? -34.934 21.102 29.957 1.00 5.37 476 ARG A C 1
ATOM 3745 O O . ARG A 1 476 ? -35.081 20.326 29.009 1.00 7.32 476 ARG A O 1
ATOM 3753 N N . ASP A 1 477 ? -34.757 22.410 29.747 1.00 6.10 477 ASP A N 1
ATOM 3754 C CA . ASP A 1 477 ? -34.825 22.926 28.378 1.00 5.34 477 ASP A CA 1
ATOM 3755 C C . ASP A 1 477 ? -33.452 23.400 27.890 1.00 5.31 477 ASP A C 1
ATOM 3756 O O . ASP A 1 477 ? -33.320 23.733 26.705 1.00 6.27 477 ASP A O 1
ATOM 3761 N N . THR A 1 478 ? -32.418 23.390 28.719 1.00 5.77 478 THR A N 1
ATOM 3762 C CA . THR A 1 478 ? -31.070 23.808 28.330 1.00 6.17 478 THR A CA 1
ATOM 3763 C C . THR A 1 478 ? -30.041 22.946 29.039 1.00 5.95 478 THR A C 1
ATOM 3764 O O . THR A 1 478 ? -30.205 22.703 30.247 1.00 6.95 478 THR A O 1
ATOM 3768 N N . THR A 1 479 ? -29.010 22.484 28.350 1.00 6.65 479 THR A N 1
ATOM 3769 C CA . THR A 1 479 ? -27.935 21.735 29.031 1.00 6.48 479 THR A CA 1
ATOM 3770 C C . THR A 1 479 ? -26.660 21.878 28.229 1.00 5.43 479 THR A C 1
ATOM 3771 O O . THR A 1 479 ? -26.707 22.271 27.059 1.00 6.33 479 THR A O 1
ATOM 3775 N N . MET A 1 480 ? -25.517 21.555 28.846 1.00 6.03 480 MET A N 1
ATOM 3776 C CA . MET A 1 480 ? -24.267 21.798 28.127 1.00 6.27 480 MET A CA 1
ATOM 3777 C C . MET A 1 480 ? -23.846 20.682 27.195 1.00 6.30 480 MET A C 1
ATOM 3778 O O . MET A 1 480 ? -23.838 19.497 27.549 1.00 7.39 480 MET A O 1
ATOM 3783 N N . LEU A 1 481 ? -23.404 21.092 26.008 1.00 7.27 481 LEU A N 1
ATOM 3784 C CA . LEU A 1 481 ? -22.673 20.215 25.113 1.00 7.67 481 LEU A CA 1
ATOM 3785 C C . LEU A 1 481 ? -21.218 20.373 25.517 1.00 8.04 481 LEU A C 1
ATOM 3786 O O . LEU A 1 481 ? -20.651 21.481 25.360 1.00 8.77 481 LEU A O 1
ATOM 3791 N N . PRO A 1 482 ? -20.560 19.329 26.035 1.00 8.30 482 PRO A N 1
ATOM 3792 C CA . PRO A 1 482 ? -19.181 19.474 26.494 1.00 8.68 482 PRO A CA 1
ATOM 3793 C C . PRO A 1 482 ? -18.239 19.808 25.327 1.00 9.04 482 PRO A C 1
ATOM 3794 O O . PRO A 1 482 ? -18.340 19.257 24.229 1.00 8.65 482 PRO A O 1
ATOM 3798 N N . ALA A 1 483 ? -17.289 20.711 25.578 1.00 8.47 483 ALA A N 1
ATOM 3799 C CA . ALA A 1 483 ? -16.215 20.932 24.611 1.00 8.86 483 ALA A CA 1
ATOM 3800 C C . ALA A 1 483 ? -15.570 19.604 24.185 1.00 8.95 483 ALA A C 1
ATOM 3801 O O . ALA A 1 483 ? -15.243 18.809 25.085 1.00 9.89 483 ALA A O 1
ATOM 3803 N N . GLY A 1 484 ? -15.428 19.404 22.880 1.00 9.62 484 GLY A N 1
ATOM 3804 C CA . GLY A 1 484 ? -14.704 18.269 22.318 1.00 10.37 484 GLY A CA 1
ATOM 3805 C C . GLY A 1 484 ? -15.491 16.962 22.362 1.00 10.65 484 GLY A C 1
ATOM 3806 O O . GLY A 1 484 ? -14.941 15.974 21.869 1.00 13.06 484 GLY A O 1
ATOM 3807 N N . GLY A 1 485 ? -16.698 16.991 22.893 1.00 9.66 485 GLY A N 1
ATOM 3808 C CA . GLY A 1 485 ? -17.454 15.801 23.262 1.00 8.36 485 GLY A CA 1
ATOM 3809 C C . GLY A 1 485 ? -18.735 15.605 22.497 1.00 7.58 485 GLY A C 1
ATOM 3810 O O . GLY A 1 485 ? -18.915 15.848 21.315 1.00 8.88 485 GLY A O 1
ATOM 3811 N N . TRP A 1 486 ? -19.696 15.062 23.269 1.00 7.81 486 TRP A N 1
ATOM 3812 C CA . TRP A 1 486 ? -21.006 14.745 22.704 1.00 8.50 486 TRP A CA 1
ATOM 3813 C C . TRP A 1 486 ? -22.000 14.761 23.866 1.00 7.71 486 TRP A C 1
ATOM 3814 O O . TRP A 1 486 ? -21.714 14.739 25.067 1.00 7.47 486 TRP A O 1
ATOM 3825 N N . LEU A 1 487 ? -23.253 14.809 23.443 1.00 6.96 487 LEU A N 1
ATOM 3826 C CA . LEU A 1 487 ? -24.421 14.959 24.272 1.00 7.78 487 LEU A CA 1
ATOM 3827 C C . LEU A 1 487 ? -25.584 14.140 23.687 1.00 8.16 487 LEU A C 1
ATOM 3828 O O . LEU A 1 487 ? -25.855 14.240 22.487 1.00 8.14 487 LEU A O 1
ATOM 3833 N N . LEU A 1 488 ? -26.235 13.334 24.531 1.00 8.03 488 LEU A N 1
ATOM 3834 C CA . LEU A 1 488 ? -27.375 12.551 24.013 1.00 7.68 488 LEU A CA 1
ATOM 3835 C C . LEU A 1 488 ? -28.642 12.987 24.719 1.00 6.74 488 LEU A C 1
ATOM 3836 O O . LEU A 1 488 ? -28.745 12.885 25.937 1.00 7.27 488 LEU A O 1
ATOM 3841 N N . LEU A 1 489 ? -29.588 13.475 23.916 1.00 6.93 489 LEU A N 1
ATOM 3842 C CA . LEU A 1 489 ? -30.843 13.968 24.472 1.00 7.35 489 LEU A CA 1
ATOM 3843 C C . LEU A 1 489 ? -32.025 13.166 23.941 1.00 7.44 489 LEU A C 1
ATOM 3844 O O . LEU A 1 489 ? -31.927 12.524 22.885 1.00 9.55 489 LEU A O 1
ATOM 3849 N N . ALA A 1 490 ? -33.133 13.229 24.688 1.00 8.12 490 ALA A N 1
ATOM 3850 C CA . ALA A 1 490 ? -34.365 12.659 24.101 1.00 7.77 490 ALA A CA 1
ATOM 3851 C C . ALA A 1 490 ? -35.531 13.594 24.347 1.00 8.34 490 ALA A C 1
ATOM 3852 O O . ALA A 1 490 ? -35.614 14.244 25.400 1.00 9.04 490 ALA A O 1
ATOM 3854 N N . PHE A 1 491 ? -36.455 13.618 23.375 1.00 8.01 491 PHE A N 1
ATOM 3855 C CA . PHE A 1 491 ? -37.720 14.302 23.712 1.00 8.23 491 PHE A CA 1
ATOM 3856 C C . PHE A 1 491 ? -38.877 13.571 23.028 1.00 7.76 491 PHE A C 1
ATOM 3857 O O . PHE A 1 491 ? -38.667 12.926 21.994 1.00 7.23 491 PHE A O 1
ATOM 3865 N N . ARG A 1 492 ? -40.048 13.728 23.637 1.00 8.20 492 ARG A N 1
ATOM 3866 C CA . ARG A 1 492 ? -41.217 12.985 23.149 1.00 9.69 492 ARG A CA 1
ATOM 3867 C C . ARG A 1 492 ? -41.987 13.869 22.174 1.00 8.99 492 ARG A C 1
ATOM 3868 O O . ARG A 1 492 ? -42.132 15.049 22.487 1.00 9.39 492 ARG A O 1
ATOM 3876 N N . THR A 1 493 ? -42.442 13.332 21.048 1.00 8.76 493 THR A N 1
ATOM 3877 C CA . THR A 1 493 ? -43.032 14.206 20.019 1.00 7.93 493 THR A CA 1
ATOM 3878 C C . THR A 1 493 ? -44.505 14.448 20.271 1.00 8.52 493 THR A C 1
ATOM 3879 O O . THR A 1 493 ? -45.374 14.004 19.507 1.00 7.93 493 THR A O 1
ATOM 3883 N N . ASP A 1 494 ? -44.752 15.180 21.347 1.00 8.10 494 ASP A N 1
ATOM 3884 C CA . ASP A 1 494 ? -46.111 15.452 21.808 1.00 8.41 494 ASP A CA 1
ATOM 3885 C C . ASP A 1 494 ? -46.629 16.835 21.415 1.00 7.64 494 ASP A C 1
ATOM 3886 O O . ASP A 1 494 ? -47.634 17.259 22.012 1.00 9.28 494 ASP A O 1
ATOM 3891 N N . ASN A 1 495 ? -46.006 17.553 20.488 1.00 7.69 495 ASN A N 1
ATOM 3892 C CA . ASN A 1 495 ? -46.292 18.963 20.273 1.00 6.97 495 ASN A CA 1
ATOM 3893 C C . ASN A 1 495 ? -45.982 19.368 18.822 1.00 7.24 495 ASN A C 1
ATOM 3894 O O . ASN A 1 495 ? -44.901 19.855 18.534 1.00 8.37 495 ASN A O 1
ATOM 3899 N N . PRO A 1 496 ? -46.893 19.133 17.889 1.00 6.27 496 PRO A N 1
ATOM 3900 C CA . PRO A 1 496 ? -46.642 19.485 16.489 1.00 6.32 496 PRO A CA 1
ATOM 3901 C C . PRO A 1 496 ? -46.271 20.952 16.375 1.00 6.62 496 PRO A C 1
ATOM 3902 O O . PRO A 1 496 ? -46.908 21.802 17.004 1.00 7.14 496 PRO A O 1
ATOM 3906 N N . GLY A 1 497 ? -45.221 21.205 15.607 1.00 6.89 497 GLY A N 1
ATOM 3907 C CA . GLY A 1 497 ? -44.714 22.577 15.478 1.00 7.39 497 GLY A CA 1
ATOM 3908 C C . GLY A 1 497 ? -43.338 22.598 14.855 1.00 6.43 497 GLY A C 1
ATOM 3909 O O . GLY A 1 497 ? -42.719 21.568 14.717 1.00 7.01 497 GLY A O 1
ATOM 3910 N N . ALA A 1 498 ? -42.924 23.812 14.512 1.00 6.05 498 ALA A N 1
ATOM 3911 C CA . ALA A 1 498 ? -41.541 24.036 14.073 1.00 6.00 498 ALA A CA 1
ATOM 3912 C C . ALA A 1 498 ? -40.774 24.560 15.290 1.00 6.39 498 ALA A C 1
ATOM 3913 O O . ALA A 1 498 ? -41.074 25.677 15.768 1.00 7.40 498 ALA A O 1
ATOM 3915 N N . TRP A 1 499 ? -39.790 23.802 15.791 1.00 6.00 499 TRP A N 1
ATOM 3916 C CA . TRP A 1 499 ? -39.126 24.095 17.043 1.00 5.65 499 TRP A CA 1
ATOM 3917 C C . TRP A 1 499 ? -37.629 24.288 16.862 1.00 5.48 499 TRP A C 1
ATOM 3918 O O . TRP A 1 499 ? -36.912 23.363 16.474 1.00 8.03 499 TRP A O 1
ATOM 3929 N N . LEU A 1 500 ? -37.101 25.465 17.165 1.00 6.52 500 LEU A N 1
ATOM 3930 C CA . LEU A 1 500 ? -35.657 25.650 17.091 1.00 6.33 500 LEU A CA 1
ATOM 3931 C C . LEU A 1 500 ? -34.970 24.836 18.167 1.00 5.76 500 LEU A C 1
ATOM 3932 O O . LEU A 1 500 ? -35.496 24.692 19.281 1.00 6.02 500 LEU A O 1
ATOM 3937 N N . PHE A 1 501 ? -33.777 24.356 17.812 1.00 5.12 501 PHE A N 1
ATOM 3938 C CA . PHE A 1 501 ? -32.867 23.697 18.759 1.00 5.51 501 PHE A CA 1
ATOM 3939 C C . PHE A 1 501 ? -31.502 24.304 18.498 1.00 5.08 501 PHE A C 1
ATOM 3940 O O . PHE A 1 501 ? -31.003 24.110 17.387 1.00 5.72 501 PHE A O 1
ATOM 3948 N N . HIS A 1 502 ? -30.946 25.042 19.416 1.00 4.74 502 HIS A N 1
ATOM 3949 C CA . HIS A 1 502 ? -29.829 25.919 19.095 1.00 6.28 502 HIS A CA 1
ATOM 3950 C C . HIS A 1 502 ? -28.953 26.155 20.312 1.00 5.88 502 HIS A C 1
ATOM 3951 O O . HIS A 1 502 ? -29.376 25.992 21.445 1.00 6.02 502 HIS A O 1
ATOM 3958 N N . CYS A 1 503 ? -27.702 26.541 20.041 1.00 6.34 503 CYS A N 1
ATOM 3959 C CA . CYS A 1 503 ? -26.843 27.099 21.086 1.00 6.41 503 CYS A CA 1
ATOM 3960 C C . CYS A 1 503 ? -27.409 28.453 21.531 1.00 6.11 503 CYS A C 1
ATOM 3961 O O . CYS A 1 503 ? -27.817 29.220 20.634 1.00 5.99 503 CYS A O 1
ATOM 3964 N N . HIS A 1 504 ? -27.436 28.750 22.811 1.00 5.78 504 HIS A N 1
ATOM 3965 C CA . HIS A 1 504 ? -28.020 29.988 23.328 1.00 6.38 504 HIS A CA 1
ATOM 3966 C C . HIS A 1 504 ? -26.962 31.075 23.474 1.00 6.83 504 HIS A C 1
ATOM 3967 O O . HIS A 1 504 ? -27.321 32.178 23.881 1.00 8.57 504 HIS A O 1
ATOM 3974 N N . ILE A 1 505 ? -25.708 30.804 23.120 1.00 6.08 505 ILE A N 1
ATOM 3975 C CA . ILE A 1 505 ? -24.747 31.944 23.060 1.00 5.07 505 ILE A CA 1
ATOM 3976 C C . ILE A 1 505 ? -25.152 32.773 21.849 1.00 5.17 505 ILE A C 1
ATOM 3977 O O . ILE A 1 505 ? -25.206 32.261 20.721 1.00 5.51 505 ILE A O 1
ATOM 3982 N N . ALA A 1 506 ? -25.515 34.052 22.049 1.00 6.53 506 ALA A N 1
ATOM 3983 C CA . ALA A 1 506 ? -26.040 34.834 20.938 1.00 6.82 506 ALA A CA 1
ATOM 3984 C C . ALA A 1 506 ? -25.134 34.845 19.733 1.00 7.10 506 ALA A C 1
ATOM 3985 O O . ALA A 1 506 ? -25.563 34.758 18.572 1.00 8.35 506 ALA A O 1
ATOM 3987 N N . TRP A 1 507 ? -23.836 34.952 19.988 1.00 7.25 507 TRP A N 1
ATOM 3988 C CA . TRP A 1 507 ? -22.871 35.041 18.888 1.00 7.92 507 TRP A CA 1
ATOM 3989 C C . TRP A 1 507 ? -22.875 33.787 18.022 1.00 6.83 507 TRP A C 1
ATOM 3990 O O . TRP A 1 507 ? -22.662 33.860 16.825 1.00 7.47 507 TRP A O 1
ATOM 4001 N N . HIS A 1 508 ? -23.134 32.647 18.655 1.00 6.69 508 HIS A N 1
ATOM 4002 C CA . HIS A 1 508 ? -23.092 31.378 17.936 1.00 6.20 508 HIS A CA 1
ATOM 4003 C C . HIS A 1 508 ? -24.392 31.103 17.170 1.00 6.45 508 HIS A C 1
ATOM 4004 O O . HIS A 1 508 ? -24.304 30.591 16.050 1.00 5.99 508 HIS A O 1
ATOM 4011 N N . VAL A 1 509 ? -25.561 31.387 17.755 1.00 6.39 509 VAL A N 1
ATOM 4012 C CA . VAL A 1 509 ? -26.796 31.145 16.999 1.00 6.27 509 VAL A CA 1
ATOM 4013 C C . VAL A 1 509 ? -26.888 32.187 15.878 1.00 6.26 509 VAL A C 1
ATOM 4014 O O . VAL A 1 509 ? -27.323 31.912 14.762 1.00 6.75 509 VAL A O 1
ATOM 4018 N N . SER A 1 510 ? -26.393 33.413 16.128 1.00 6.66 510 SER A N 1
ATOM 4019 C CA . SER A 1 510 ? -26.246 34.376 15.043 1.00 6.84 510 SER A CA 1
ATOM 4020 C C . SER A 1 510 ? -25.417 33.789 13.923 1.00 7.12 510 SER A C 1
ATOM 4021 O O . SER A 1 510 ? -25.684 33.965 12.736 1.00 7.14 510 SER A O 1
ATOM 4025 N N . GLY A 1 511 ? -24.335 33.110 14.356 1.00 6.79 511 GLY A N 1
ATOM 4026 C CA . GLY A 1 511 ? -23.374 32.493 13.446 1.00 7.37 511 GLY A CA 1
ATOM 4027 C C . GLY A 1 511 ? -23.800 31.209 12.766 1.00 6.99 511 GLY A C 1
ATOM 4028 O O . GLY A 1 511 ? -23.025 30.665 11.974 1.00 7.37 511 GLY A O 1
ATOM 4029 N N . GLY A 1 512 ? -24.999 30.732 13.070 1.00 7.66 512 GLY A N 1
ATOM 4030 C CA . GLY A 1 512 ? -25.557 29.585 12.348 1.00 6.14 512 GLY A CA 1
ATOM 4031 C C . GLY A 1 512 ? -25.884 28.386 13.213 1.00 5.82 512 GLY A C 1
ATOM 4032 O O . GLY A 1 512 ? -26.423 27.414 12.679 1.00 7.01 512 GLY A O 1
ATOM 4033 N N . LEU A 1 513 ? -25.604 28.398 14.528 1.00 5.41 513 LEU A N 1
ATOM 4034 C CA . LEU A 1 513 ? -25.631 27.158 15.319 1.00 5.09 513 LEU A CA 1
ATOM 4035 C C . LEU A 1 513 ? -27.044 26.835 15.789 1.00 4.88 513 LEU A C 1
ATOM 4036 O O . LEU A 1 513 ? -27.357 27.050 16.974 1.00 5.27 513 LEU A O 1
ATOM 4041 N N . SER A 1 514 ? -27.833 26.266 14.904 1.00 5.47 514 SER A N 1
ATOM 4042 C CA . SER A 1 514 ? -29.208 25.849 15.211 1.00 6.77 514 SER A CA 1
ATOM 4043 C C . SER A 1 514 ? -29.646 24.815 14.186 1.00 5.65 514 SER A C 1
ATOM 4044 O O . SER A 1 514 ? -29.148 24.820 13.054 1.00 6.55 514 SER A O 1
ATOM 4047 N N . VAL A 1 515 ? -30.638 24.035 14.571 1.00 6.79 515 VAL A N 1
ATOM 4048 C CA . VAL A 1 515 ? -31.495 23.380 13.583 1.00 6.23 515 VAL A CA 1
ATOM 4049 C C . VAL A 1 515 ? -32.949 23.750 13.911 1.00 6.70 515 VAL A C 1
ATOM 4050 O O . VAL A 1 515 ? -33.238 24.472 14.853 1.00 6.73 515 VAL A O 1
ATOM 4054 N N . ASP A 1 516 ? -33.832 23.250 13.049 1.00 6.47 516 ASP A N 1
ATOM 4055 C CA . ASP A 1 516 ? -35.261 23.478 13.271 1.00 5.61 516 ASP A CA 1
ATOM 4056 C C . ASP A 1 516 ? -35.968 22.121 13.170 1.00 6.05 516 ASP A C 1
ATOM 4057 O O . ASP A 1 516 ? -36.083 21.562 12.075 1.00 7.11 516 ASP A O 1
ATOM 4062 N N . PHE A 1 517 ? -36.411 21.604 14.295 1.00 6.49 517 PHE A N 1
ATOM 4063 C CA . PHE A 1 517 ? -37.176 20.368 14.323 1.00 5.75 517 PHE A CA 1
ATOM 4064 C C . PHE A 1 517 ? -38.593 20.623 13.828 1.00 6.29 517 PHE A C 1
ATOM 4065 O O . PHE A 1 517 ? -39.359 21.287 14.515 1.00 7.26 517 PHE A O 1
ATOM 4073 N N . LEU A 1 518 ? -38.883 20.096 12.645 1.00 6.81 518 LEU A N 1
ATOM 4074 C CA . LEU A 1 518 ? -40.251 20.238 12.144 1.00 6.19 518 LEU A CA 1
ATOM 4075 C C . LEU A 1 518 ? -41.022 18.997 12.596 1.00 6.50 518 LEU A C 1
ATOM 4076 O O . LEU A 1 518 ? -40.931 17.926 12.017 1.00 7.46 518 LEU A O 1
ATOM 4081 N N . GLU A 1 519 ? -41.726 19.165 13.715 1.00 5.74 519 GLU A N 1
ATOM 4082 C CA . GLU A 1 519 ? -42.334 18.051 14.420 1.00 7.18 519 GLU A CA 1
ATOM 4083 C C . GLU A 1 519 ? -43.754 17.826 13.937 1.00 7.29 519 GLU A C 1
ATOM 4084 O O . GLU A 1 519 ? -44.594 18.738 14.072 1.00 7.00 519 GLU A O 1
ATOM 4090 N N . ARG A 1 520 ? -43.999 16.645 13.388 1.00 7.74 520 ARG A N 1
ATOM 4091 C CA . ARG A 1 520 ? -45.358 16.260 12.981 1.00 8.34 520 ARG A CA 1
ATOM 4092 C C . ARG A 1 520 ? -46.045 17.285 12.103 1.00 8.26 520 ARG A C 1
ATOM 4093 O O . ARG A 1 520 ? -47.161 17.766 12.342 1.00 9.70 520 ARG A O 1
ATOM 4101 N N . PRO A 1 521 ? -45.393 17.686 11.018 1.00 9.60 521 PRO A N 1
ATOM 4102 C CA . PRO A 1 521 ? -45.964 18.781 10.216 1.00 11.12 521 PRO A CA 1
ATOM 4103 C C . PRO A 1 521 ? -47.309 18.367 9.619 1.00 13.42 521 PRO A C 1
ATOM 4104 O O . PRO A 1 521 ? -48.102 19.277 9.379 1.00 15.44 521 PRO A O 1
ATOM 4108 N N . ALA A 1 522 ? -47.532 17.064 9.434 1.00 16.44 522 ALA A N 1
ATOM 4109 C CA . ALA A 1 522 ? -48.806 16.614 8.868 1.00 17.43 522 ALA A CA 1
ATOM 4110 C C . ALA A 1 522 ? -49.976 16.802 9.819 1.00 18.25 522 ALA A C 1
ATOM 4111 O O . ALA A 1 522 ? -51.100 16.667 9.277 1.00 21.29 522 ALA A O 1
ATOM 4113 N N . ASP A 1 523 ? -49.725 17.035 11.093 1.00 15.98 523 ASP A N 1
ATOM 4114 C CA . ASP A 1 523 ? -50.620 17.329 12.178 1.00 15.19 523 ASP A CA 1
ATOM 4115 C C . ASP A 1 523 ? -50.738 18.830 12.491 1.00 15.13 523 ASP A C 1
ATOM 4116 O O . ASP A 1 523 ? -51.728 19.337 13.051 1.00 14.46 523 ASP A O 1
ATOM 4121 N N . LEU A 1 524 ? -49.678 19.540 12.146 1.00 16.03 524 LEU A N 1
ATOM 4122 C CA . LEU A 1 524 ? -49.583 20.955 12.517 1.00 15.51 524 LEU A CA 1
ATOM 4123 C C . LEU A 1 524 ? -50.587 21.795 11.751 1.00 15.53 524 LEU A C 1
ATOM 4124 O O . LEU A 1 524 ? -51.227 22.652 12.380 1.00 13.56 524 LEU A O 1
ATOM 4129 N N . ARG A 1 525 ? -50.786 21.635 10.438 1.00 17.49 525 ARG A N 1
ATOM 4130 C CA . ARG A 1 525 ? -51.710 22.569 9.774 1.00 20.40 525 ARG A CA 1
ATOM 4131 C C . ARG A 1 525 ? -53.134 22.454 10.306 1.00 18.85 525 ARG A C 1
ATOM 4132 O O . ARG A 1 525 ? -53.757 23.503 10.441 1.00 18.88 525 ARG A O 1
ATOM 4140 N N . GLN A 1 526 ? -53.624 21.259 10.630 1.00 18.59 526 GLN A N 1
ATOM 4141 C CA . GLN A 1 526 ? -54.927 20.987 11.199 1.00 19.38 526 GLN A CA 1
ATOM 4142 C C . GLN A 1 526 ? -55.156 21.702 12.531 1.00 17.90 526 GLN A C 1
ATOM 4143 O O . GLN A 1 526 ? -56.282 22.006 12.917 1.00 19.98 526 GLN A O 1
ATOM 4149 N N . ARG A 1 527 ? -54.044 21.912 13.244 1.00 14.53 527 ARG A N 1
ATOM 4150 C CA . ARG A 1 527 ? -54.150 22.431 14.597 1.00 14.53 527 ARG A CA 1
ATOM 4151 C C . ARG A 1 527 ? -53.963 23.946 14.696 1.00 14.89 527 ARG A C 1
ATOM 4152 O O . ARG A 1 527 ? -53.913 24.522 15.773 1.00 18.01 527 ARG A O 1
ATOM 4160 N N . ILE A 1 528 ? -53.803 24.618 13.569 1.00 13.95 528 ILE A N 1
ATOM 4161 C CA . ILE A 1 528 ? -53.608 26.069 13.592 1.00 12.02 528 ILE A CA 1
ATOM 4162 C C . ILE A 1 528 ? -54.975 26.738 13.502 1.00 12.00 528 ILE A C 1
ATOM 4163 O O . ILE A 1 528 ? -55.698 26.489 12.532 1.00 14.69 528 ILE A O 1
ATOM 4168 N N . SER A 1 529 ? -55.304 27.558 14.492 1.00 11.18 529 SER A N 1
ATOM 4169 C CA . SER A 1 529 ? -56.629 28.226 14.435 1.00 12.10 529 SER A CA 1
ATOM 4170 C C . SER A 1 529 ? -56.710 29.266 13.328 1.00 13.39 529 SER A C 1
ATOM 4171 O O . SER A 1 529 ? -55.724 29.770 12.790 1.00 12.56 529 SER A O 1
ATOM 4174 N N . GLN A 1 530 ? -57.952 29.600 12.959 1.00 14.71 530 GLN A N 1
ATOM 4175 C CA . GLN A 1 530 ? -58.151 30.622 11.934 1.00 16.23 530 GLN A CA 1
ATOM 4176 C C . GLN A 1 530 ? -57.582 31.961 12.443 1.00 14.65 530 GLN A C 1
ATOM 4177 O O . GLN A 1 530 ? -57.012 32.628 11.571 1.00 12.76 530 GLN A O 1
ATOM 4183 N N . GLU A 1 531 ? -57.741 32.265 13.738 1.00 13.89 531 GLU A N 1
ATOM 4184 C CA . GLU A 1 531 ? -57.289 33.563 14.283 1.00 13.96 531 GLU A CA 1
ATOM 4185 C C . GLU A 1 531 ? -55.765 33.581 14.134 1.00 13.38 531 GLU A C 1
ATOM 4186 O O . GLU A 1 531 ? -55.175 34.565 13.721 1.00 12.06 531 GLU A O 1
ATOM 4192 N N . ASP A 1 532 ? -55.143 32.445 14.486 1.00 12.18 532 ASP A N 1
ATOM 4193 C CA . ASP A 1 532 ? -53.679 32.399 14.458 1.00 10.98 532 ASP A CA 1
ATOM 4194 C C . ASP A 1 532 ? -53.171 32.498 13.031 1.00 10.27 532 ASP A C 1
ATOM 4195 O O . ASP A 1 532 ? -52.221 33.207 12.744 1.00 9.81 532 ASP A O 1
ATOM 4200 N N . GLU A 1 533 ? -53.811 31.762 12.110 1.00 9.68 533 GLU A N 1
ATOM 4201 C CA . GLU A 1 533 ? -53.441 31.872 10.703 1.00 9.97 533 GLU A CA 1
ATOM 4202 C C . GLU A 1 533 ? -53.615 33.279 10.151 1.00 9.92 533 GLU A C 1
ATOM 4203 O O . GLU A 1 533 ? -52.708 33.783 9.484 1.00 9.33 533 GLU A O 1
ATOM 4209 N N . ASP A 1 534 ? -54.774 33.883 10.437 1.00 9.46 534 ASP A N 1
ATOM 4210 C CA . ASP A 1 534 ? -55.064 35.220 9.909 1.00 10.13 534 ASP A CA 1
ATOM 4211 C C . ASP A 1 534 ? -54.050 36.226 10.450 1.00 10.15 534 ASP A C 1
ATOM 4212 O O . ASP A 1 534 ? -53.590 37.108 9.710 1.00 11.31 534 ASP A O 1
ATOM 4217 N N . ASP A 1 535 ? -53.721 36.104 11.763 1.00 9.50 535 ASP A N 1
ATOM 4218 C CA . ASP A 1 535 ? -52.846 37.108 12.341 1.00 9.94 535 ASP A CA 1
ATOM 4219 C C . ASP A 1 535 ? -51.404 36.865 11.883 1.00 8.84 535 ASP A C 1
ATOM 4220 O O . ASP A 1 535 ? -50.627 37.798 11.670 1.00 9.42 535 ASP A O 1
ATOM 4225 N N . PHE A 1 536 ? -51.007 35.603 11.695 1.00 7.72 536 PHE A N 1
ATOM 4226 C CA . PHE A 1 536 ? -49.698 35.315 11.118 1.00 8.19 536 PHE A CA 1
ATOM 4227 C C . PHE A 1 536 ? -49.571 36.017 9.766 1.00 7.99 536 PHE A C 1
ATOM 4228 O O . PHE A 1 536 ? -48.553 36.637 9.460 1.00 7.91 536 PHE A O 1
ATOM 4236 N N . ASN A 1 537 ? -50.578 35.859 8.929 1.00 7.84 537 ASN A N 1
ATOM 4237 C CA . ASN A 1 537 ? -50.544 36.450 7.601 1.00 7.74 537 ASN A CA 1
ATOM 4238 C C . ASN A 1 537 ? -50.578 37.974 7.673 1.00 8.20 537 ASN A C 1
ATOM 4239 O O . ASN A 1 537 ? -49.927 38.643 6.868 1.00 8.35 537 ASN A O 1
ATOM 4244 N N . ARG A 1 538 ? -51.370 38.514 8.617 1.00 7.89 538 ARG A N 1
ATOM 4245 C CA . ARG A 1 538 ? -51.371 39.965 8.782 1.00 7.69 538 ARG A CA 1
ATOM 4246 C C . ARG A 1 538 ? -49.990 40.509 9.088 1.00 6.90 538 ARG A C 1
ATOM 4247 O O . ARG A 1 538 ? -49.477 41.456 8.460 1.00 7.71 538 ARG A O 1
ATOM 4255 N N . VAL A 1 539 ? -49.345 39.908 10.085 1.00 8.06 539 VAL A N 1
ATOM 4256 C CA . VAL A 1 539 ? -48.030 40.452 10.496 1.00 7.56 539 VAL A CA 1
ATOM 4257 C C . VAL A 1 539 ? -47.029 40.228 9.393 1.00 7.25 539 VAL A C 1
ATOM 4258 O O . VAL A 1 539 ? -46.190 41.098 9.110 1.00 8.07 539 VAL A O 1
ATOM 4262 N N . CYS A 1 540 ? -47.072 39.065 8.744 1.00 7.17 540 CYS A N 1
ATOM 4263 C CA . CYS A 1 540 ? -46.134 38.919 7.609 1.00 7.99 540 CYS A CA 1
ATOM 4264 C C . CYS A 1 540 ? -46.393 39.896 6.477 1.00 8.44 540 CYS A C 1
ATOM 4265 O O . CYS A 1 540 ? -45.436 40.401 5.867 1.00 9.44 540 CYS A O 1
ATOM 4268 N N . ASP A 1 541 ? -47.677 40.196 6.169 1.00 8.85 541 ASP A N 1
ATOM 4269 C CA . ASP A 1 541 ? -47.912 41.221 5.149 1.00 10.03 541 ASP A CA 1
ATOM 4270 C C . ASP A 1 541 ? -47.275 42.563 5.547 1.00 8.62 541 ASP A C 1
ATOM 4271 O O . ASP A 1 541 ? -46.643 43.276 4.745 1.00 9.77 541 ASP A O 1
ATOM 4276 N N . GLU A 1 542 ? -47.472 42.959 6.808 1.00 7.34 542 GLU A N 1
ATOM 4277 C CA . GLU A 1 542 ? -46.877 44.221 7.262 1.00 8.00 542 GLU A CA 1
ATOM 4278 C C . GLU A 1 542 ? -45.363 44.170 7.208 1.00 7.80 542 GLU A C 1
ATOM 4279 O O . GLU A 1 542 ? -44.735 45.130 6.828 1.00 9.08 542 GLU A O 1
ATOM 4285 N N . TRP A 1 543 ? -44.782 43.048 7.647 1.00 8.39 543 TRP A N 1
ATOM 4286 C CA . TRP A 1 543 ? -43.330 42.941 7.675 1.00 8.28 543 TRP A CA 1
ATOM 4287 C C . TRP A 1 543 ? -42.795 43.029 6.251 1.00 8.16 543 TRP A C 1
ATOM 4288 O O . TRP A 1 543 ? -41.840 43.732 5.968 1.00 8.37 543 TRP A O 1
ATOM 4299 N N . ARG A 1 544 ? -43.434 42.273 5.344 1.00 7.93 544 ARG A N 1
ATOM 4300 C CA . ARG A 1 544 ? -42.907 42.252 3.963 1.00 9.49 544 ARG A CA 1
ATOM 4301 C C . ARG A 1 544 ? -43.035 43.614 3.285 1.00 9.03 544 ARG A C 1
ATOM 4302 O O . ARG A 1 544 ? -42.185 43.932 2.442 1.00 11.29 544 ARG A O 1
ATOM 4310 N N . ALA A 1 545 ? -44.063 44.393 3.637 1.00 8.70 545 ALA A N 1
ATOM 4311 C CA . ALA A 1 545 ? -44.159 45.746 3.089 1.00 10.00 545 ALA A CA 1
ATOM 4312 C C . ALA A 1 545 ? -43.097 46.636 3.705 1.00 8.92 545 ALA A C 1
ATOM 4313 O O . ALA A 1 545 ? -42.573 47.523 3.046 1.00 10.36 545 ALA A O 1
ATOM 4315 N N . TYR A 1 546 ? -42.749 46.434 4.984 1.00 8.30 546 TYR A N 1
ATOM 4316 C CA . TYR A 1 546 ? -41.765 47.268 5.662 1.00 8.15 546 TYR A CA 1
ATOM 4317 C C . TYR A 1 546 ? -40.365 46.958 5.126 1.00 8.55 546 TYR A C 1
ATOM 4318 O O . TYR A 1 546 ? -39.580 47.891 4.898 1.00 9.09 546 TYR A O 1
ATOM 4327 N N . TRP A 1 547 ? -39.998 45.695 5.064 1.00 8.36 547 TRP A N 1
ATOM 4328 C CA . TRP A 1 547 ? -38.577 45.308 4.932 1.00 9.50 547 TRP A CA 1
ATOM 4329 C C . TRP A 1 547 ? -37.848 46.023 3.808 1.00 10.59 547 TRP A C 1
ATOM 4330 O O . TRP A 1 547 ? -36.731 46.517 4.045 1.00 10.90 547 TRP A O 1
ATOM 4341 N N . PRO A 1 548 ? -38.389 46.175 2.606 1.00 10.90 548 PRO A N 1
ATOM 4342 C CA . PRO A 1 548 ? -37.633 46.890 1.580 1.00 11.68 548 PRO A CA 1
ATOM 4343 C C . PRO A 1 548 ? -37.286 48.316 1.941 1.00 11.91 548 PRO A C 1
ATOM 4344 O O . PRO A 1 548 ? -36.366 48.897 1.311 1.00 14.73 548 PRO A O 1
ATOM 4348 N N . THR A 1 549 ? -37.959 48.925 2.917 1.00 11.60 549 THR A N 1
ATOM 4349 C CA . THR A 1 549 ? -37.601 50.293 3.295 1.00 11.74 549 THR A CA 1
ATOM 4350 C C . THR A 1 549 ? -36.554 50.316 4.397 1.00 12.66 549 THR A C 1
ATOM 4351 O O . THR A 1 549 ? -36.100 51.405 4.768 1.00 15.36 549 THR A O 1
ATOM 4355 N N . ASN A 1 550 ? -36.166 49.147 4.931 1.00 11.34 550 ASN A N 1
ATOM 4356 C CA . ASN A 1 550 ? -35.176 49.130 6.007 1.00 11.23 550 ASN A CA 1
ATOM 4357 C C . ASN A 1 550 ? -33.807 49.567 5.514 1.00 11.31 550 ASN A C 1
ATOM 4358 O O . ASN A 1 550 ? -33.426 49.074 4.441 1.00 12.62 550 ASN A O 1
ATOM 4363 N N . PRO A 1 551 ? -33.122 50.456 6.217 1.00 11.98 551 PRO A N 1
ATOM 4364 C CA . PRO A 1 551 ? -31.823 50.922 5.729 1.00 12.56 551 PRO A CA 1
ATOM 4365 C C . PRO A 1 551 ? -30.665 49.986 5.982 1.00 12.81 551 PRO A C 1
ATOM 4366 O O . PRO A 1 551 ? -29.555 50.214 5.477 1.00 13.85 551 PRO A O 1
ATOM 4370 N N . TYR A 1 552 ? -30.845 48.943 6.783 1.00 12.91 552 TYR A N 1
ATOM 4371 C CA . TYR A 1 552 ? -29.732 48.072 7.133 1.00 12.49 552 TYR A CA 1
ATOM 4372 C C . TYR A 1 552 ? -29.949 46.657 6.634 1.00 13.21 552 TYR A C 1
ATOM 4373 O O . TYR A 1 552 ? -31.087 46.178 6.523 1.00 14.14 552 TYR A O 1
ATOM 4382 N N . PRO A 1 553 ? -28.864 45.958 6.363 1.00 14.28 553 PRO A N 1
ATOM 4383 C CA . PRO A 1 553 ? -28.966 44.564 5.932 1.00 14.21 553 PRO A CA 1
ATOM 4384 C C . PRO A 1 553 ? -29.112 43.626 7.125 1.00 13.00 553 PRO A C 1
ATOM 4385 O O . PRO A 1 553 ? -28.778 43.989 8.260 1.00 13.18 553 PRO A O 1
ATOM 4389 N N . LYS A 1 554 ? -29.591 42.419 6.860 1.00 12.91 554 LYS A N 1
ATOM 4390 C CA . LYS A 1 554 ? -29.474 41.371 7.869 1.00 12.89 554 LYS A CA 1
ATOM 4391 C C . LYS A 1 554 ? -28.075 40.773 7.734 1.00 12.08 554 LYS A C 1
ATOM 4392 O O . LYS A 1 554 ? -27.688 40.421 6.622 1.00 14.35 554 LYS A O 1
ATOM 4398 N N . ILE A 1 555 ? -27.281 40.633 8.781 1.00 13.44 555 ILE A N 1
ATOM 4399 C CA . ILE A 1 555 ? -25.882 40.236 8.614 1.00 14.06 555 ILE A CA 1
ATOM 4400 C C . ILE A 1 555 ? -25.627 38.861 9.221 1.00 13.71 555 ILE A C 1
ATOM 4401 O O . ILE A 1 555 ? -24.491 38.369 9.212 1.00 13.72 555 ILE A O 1
ATOM 4406 N N . ASP A 1 556 ? -26.672 38.237 9.764 1.00 11.67 556 ASP A N 1
ATOM 4407 C CA . ASP A 1 556 ? -26.450 36.953 10.465 1.00 8.57 556 ASP A CA 1
ATOM 4408 C C . ASP A 1 556 ? -27.618 36.007 10.215 1.00 8.24 556 ASP A C 1
ATOM 4409 O O . ASP A 1 556 ? -28.331 36.218 9.220 1.00 8.03 556 ASP A O 1
ATOM 4414 N N . SER A 1 557 ? -27.801 35.014 11.088 1.00 6.54 557 SER A N 1
ATOM 4415 C CA . SER A 1 557 ? -28.822 34.018 10.760 1.00 7.30 557 SER A CA 1
ATOM 4416 C C . SER A 1 557 ? -30.238 34.539 10.853 1.00 7.25 557 SER A C 1
ATOM 4417 O O . SER A 1 557 ? -31.168 33.943 10.271 1.00 8.26 557 SER A O 1
ATOM 4420 N N . GLY A 1 558 ? -30.384 35.612 11.629 1.00 6.71 558 GLY A N 1
ATOM 4421 C CA . GLY A 1 558 ? -31.743 36.102 11.885 1.00 6.67 558 GLY A CA 1
ATOM 4422 C C . GLY A 1 558 ? -32.242 35.677 13.244 1.00 5.98 558 GLY A C 1
ATOM 4423 O O . GLY A 1 558 ? -33.346 36.100 13.618 1.00 6.67 558 GLY A O 1
ATOM 4424 N N . LEU A 1 559 ? -31.502 34.842 13.976 1.00 6.99 559 LEU A N 1
ATOM 4425 C CA . LEU A 1 559 ? -31.999 34.237 15.206 1.00 7.87 559 LEU A CA 1
ATOM 4426 C C . LEU A 1 559 ? -31.184 34.613 16.440 1.00 8.14 559 LEU A C 1
ATOM 4427 O O . LEU A 1 559 ? -31.649 34.420 17.578 1.00 8.96 559 LEU A O 1
ATOM 4433 N N . GLU B 1 1 ? 37.635 29.273 40.581 1.00 19.43 1 GLU B N 1
ATOM 4434 C CA . GLU B 1 1 ? 37.619 28.881 41.992 1.00 20.76 1 GLU B CA 1
ATOM 4435 C C . GLU B 1 1 ? 37.342 30.061 42.917 1.00 19.90 1 GLU B C 1
ATOM 4436 O O . GLU B 1 1 ? 38.050 31.093 42.849 1.00 20.75 1 GLU B O 1
ATOM 4442 N N . PRO B 1 2 ? 36.350 29.977 43.809 1.00 18.18 2 PRO B N 1
ATOM 4443 C CA . PRO B 1 2 ? 36.164 31.024 44.799 1.00 17.19 2 PRO B CA 1
ATOM 4444 C C . PRO B 1 2 ? 37.164 30.970 45.944 1.00 17.79 2 PRO B C 1
ATOM 4445 O O . PRO B 1 2 ? 37.578 29.857 46.299 1.00 18.42 2 PRO B O 1
ATOM 4449 N N . THR B 1 3 ? 37.457 32.153 46.492 1.00 17.77 3 THR B N 1
ATOM 4450 C CA . THR B 1 3 ? 38.336 32.148 47.677 1.00 17.40 3 THR B CA 1
ATOM 4451 C C . THR B 1 3 ? 37.632 32.789 48.853 1.00 17.84 3 THR B C 1
ATOM 4452 O O . THR B 1 3 ? 38.160 32.773 49.979 1.00 21.01 3 THR B O 1
ATOM 4456 N N . CYS B 1 4 ? 36.464 33.407 48.713 1.00 17.09 4 CYS B N 1
ATOM 4457 C CA . CYS B 1 4 ? 35.917 34.142 49.852 1.00 17.44 4 CYS B CA 1
ATOM 4458 C C . CYS B 1 4 ? 34.398 34.060 49.925 1.00 15.35 4 CYS B C 1
ATOM 4459 O O . CYS B 1 4 ? 33.765 34.845 50.629 1.00 14.86 4 CYS B O 1
ATOM 4462 N N . ASN B 1 5 ? 33.850 33.115 49.210 1.00 13.67 5 ASN B N 1
ATOM 4463 C CA . ASN B 1 5 ? 32.413 32.899 49.177 1.00 14.20 5 ASN B CA 1
ATOM 4464 C C . ASN B 1 5 ? 31.973 32.049 50.345 1.00 14.29 5 ASN B C 1
ATOM 4465 O O . ASN B 1 5 ? 32.310 30.860 50.334 1.00 16.43 5 ASN B O 1
ATOM 4470 N N . THR B 1 6 ? 31.288 32.678 51.318 1.00 14.56 6 THR B N 1
ATOM 4471 C CA . THR B 1 6 ? 30.929 31.932 52.515 1.00 15.31 6 THR B CA 1
ATOM 4472 C C . THR B 1 6 ? 29.452 32.079 52.803 1.00 14.56 6 THR B C 1
ATOM 4473 O O . THR B 1 6 ? 28.811 32.943 52.194 1.00 13.82 6 THR B O 1
ATOM 4477 N N . PRO B 1 7 ? 28.881 31.256 53.669 1.00 14.76 7 PRO B N 1
ATOM 4478 C CA . PRO B 1 7 ? 27.456 31.415 53.954 1.00 14.83 7 PRO B CA 1
ATOM 4479 C C . PRO B 1 7 ? 27.102 32.819 54.397 1.00 15.60 7 PRO B C 1
ATOM 4480 O O . PRO B 1 7 ? 26.040 33.291 54.021 1.00 17.16 7 PRO B O 1
ATOM 4484 N N . SER B 1 8 ? 27.950 33.511 55.170 1.00 16.12 8 SER B N 1
ATOM 4485 C CA . SER B 1 8 ? 27.535 34.849 55.565 1.00 16.30 8 SER B CA 1
ATOM 4486 C C . SER B 1 8 ? 28.023 35.920 54.598 1.00 15.29 8 SER B C 1
ATOM 4487 O O . SER B 1 8 ? 27.638 37.075 54.716 1.00 16.69 8 SER B O 1
ATOM 4490 N N . ASN B 1 9 ? 28.861 35.524 53.641 1.00 13.19 9 ASN B N 1
ATOM 4491 C CA . ASN B 1 9 ? 29.342 36.472 52.645 1.00 14.26 9 ASN B CA 1
ATOM 4492 C C . ASN B 1 9 ? 29.289 35.831 51.252 1.00 12.95 9 ASN B C 1
ATOM 4493 O O . ASN B 1 9 ? 30.298 35.345 50.726 1.00 15.76 9 ASN B O 1
ATOM 4498 N N . ARG B 1 10 ? 28.067 35.828 50.737 1.00 11.83 10 ARG B N 1
ATOM 4499 C CA . ARG B 1 10 ? 27.833 35.216 49.416 1.00 11.04 10 ARG B CA 1
ATOM 4500 C C . ARG B 1 10 ? 28.111 36.258 48.340 1.00 10.23 10 ARG B C 1
ATOM 4501 O O . ARG B 1 10 ? 28.224 35.912 47.156 1.00 11.02 10 ARG B O 1
ATOM 4509 N N . ALA B 1 11 ? 28.226 37.526 48.728 1.00 10.94 11 ALA B N 1
ATOM 4510 C CA . ALA B 1 11 ? 28.520 38.562 47.739 1.00 11.55 11 ALA B CA 1
ATOM 4511 C C . ALA B 1 11 ? 29.950 38.477 47.213 1.00 11.95 11 ALA B C 1
ATOM 4512 O O . ALA B 1 11 ? 30.254 38.891 46.074 1.00 10.66 11 ALA B O 1
ATOM 4514 N N . CYS B 1 12 ? 30.837 37.903 48.029 1.00 11.06 12 CYS B N 1
ATOM 4515 C CA . CYS B 1 12 ? 32.246 37.781 47.715 1.00 12.96 12 CYS B CA 1
ATOM 4516 C C . CYS B 1 12 ? 32.478 36.552 46.840 1.00 11.95 12 CYS B C 1
ATOM 4517 O O . CYS B 1 12 ? 31.832 35.525 47.017 1.00 11.85 12 CYS B O 1
ATOM 4520 N N . TRP B 1 13 ? 33.414 36.657 45.907 1.00 10.77 13 TRP B N 1
ATOM 4521 C CA . TRP B 1 13 ? 33.814 35.441 45.189 1.00 10.92 13 TRP B CA 1
ATOM 4522 C C . TRP B 1 13 ? 35.327 35.255 45.244 1.00 11.07 13 TRP B C 1
ATOM 4523 O O . TRP B 1 13 ? 35.794 34.281 45.827 1.00 12.08 13 TRP B O 1
ATOM 4534 N N . SER B 1 14 ? 36.108 36.143 44.622 1.00 11.78 14 SER B N 1
ATOM 4535 C CA . SER B 1 14 ? 37.572 36.015 44.611 1.00 13.40 14 SER B CA 1
ATOM 4536 C C . SER B 1 14 ? 38.189 37.388 44.358 1.00 15.22 14 SER B C 1
ATOM 4537 O O . SER B 1 14 ? 37.454 38.366 44.150 1.00 13.81 14 SER B O 1
ATOM 4540 N N . ASP B 1 15 ? 39.531 37.475 44.399 1.00 15.79 15 ASP B N 1
ATOM 4541 C CA . ASP B 1 15 ? 40.167 38.787 44.211 1.00 17.38 15 ASP B CA 1
ATOM 4542 C C . ASP B 1 15 ? 39.739 39.456 42.902 1.00 15.47 15 ASP B C 1
ATOM 4543 O O . ASP B 1 15 ? 39.998 38.964 41.816 1.00 18.70 15 ASP B O 1
ATOM 4552 N N . GLY B 1 16 ? 39.060 40.590 42.995 1.00 14.69 16 GLY B N 1
ATOM 4553 C CA . GLY B 1 16 ? 38.609 41.355 41.860 1.00 15.45 16 GLY B CA 1
ATOM 4554 C C . GLY B 1 16 ? 37.267 40.938 41.295 1.00 13.60 16 GLY B C 1
ATOM 4555 O O . GLY B 1 16 ? 36.876 41.472 40.251 1.00 15.16 16 GLY B O 1
ATOM 4556 N N . PHE B 1 17 ? 36.585 40.002 41.957 1.00 12.42 17 PHE B N 1
ATOM 4557 C CA . PHE B 1 17 ? 35.326 39.465 41.432 1.00 11.65 17 PHE B CA 1
ATOM 4558 C C . PHE B 1 17 ? 34.314 39.288 42.540 1.00 11.32 17 PHE B C 1
ATOM 4559 O O . PHE B 1 17 ? 34.587 38.545 43.459 1.00 12.61 17 PHE B O 1
ATOM 4567 N N . ASP B 1 18 ? 33.187 39.970 42.391 1.00 11.57 18 ASP B N 1
ATOM 4568 C CA . ASP B 1 18 ? 32.115 39.809 43.392 1.00 10.01 18 ASP B CA 1
ATOM 4569 C C . ASP B 1 18 ? 30.767 40.120 42.761 1.00 10.26 18 ASP B C 1
ATOM 4570 O O . ASP B 1 18 ? 30.687 40.303 41.549 1.00 9.53 18 ASP B O 1
ATOM 4575 N N . ILE B 1 19 ? 29.724 40.139 43.581 1.00 10.74 19 ILE B N 1
ATOM 4576 C CA . ILE B 1 19 ? 28.383 40.347 43.012 1.00 9.99 19 ILE B CA 1
ATOM 4577 C C . ILE B 1 19 ? 28.238 41.671 42.314 1.00 10.60 19 ILE B C 1
ATOM 4578 O O . ILE B 1 19 ? 27.307 41.819 41.516 1.00 10.53 19 ILE B O 1
ATOM 4583 N N . ASN B 1 20 ? 29.136 42.627 42.609 1.00 10.75 20 ASN B N 1
ATOM 4584 C CA . ASN B 1 20 ? 28.969 43.933 41.942 1.00 11.73 20 ASN B CA 1
ATOM 4585 C C . ASN B 1 20 ? 29.808 44.069 40.679 1.00 11.08 20 ASN B C 1
ATOM 4586 O O . ASN B 1 20 ? 29.640 45.051 39.963 1.00 11.08 20 ASN B O 1
ATOM 4591 N N . THR B 1 21 ? 30.654 43.087 40.381 1.00 9.72 21 THR B N 1
ATOM 4592 C CA . THR B 1 21 ? 31.437 43.090 39.149 1.00 9.01 21 THR B CA 1
ATOM 4593 C C . THR B 1 21 ? 30.543 43.081 37.925 1.00 8.21 21 THR B C 1
ATOM 4594 O O . THR B 1 21 ? 29.509 42.356 37.912 1.00 8.55 21 THR B O 1
ATOM 4598 N N . ASP B 1 22 ? 30.900 43.850 36.900 1.00 7.27 22 ASP B N 1
ATOM 4599 C CA . ASP B 1 22 ? 30.088 43.753 35.665 1.00 9.33 22 ASP B CA 1
ATOM 4600 C C . ASP B 1 22 ? 30.531 42.501 34.919 1.00 9.30 22 ASP B C 1
ATOM 4601 O O . ASP B 1 22 ? 31.502 42.524 34.187 1.00 9.25 22 ASP B O 1
ATOM 4606 N N . TYR B 1 23 ? 29.839 41.382 35.150 1.00 8.36 23 TYR B N 1
ATOM 4607 C CA . TYR B 1 23 ? 30.201 40.053 34.641 1.00 9.58 23 TYR B CA 1
ATOM 4608 C C . TYR B 1 23 ? 30.097 40.047 33.124 1.00 9.39 23 TYR B C 1
ATOM 4609 O O . TYR B 1 23 ? 30.587 39.152 32.441 1.00 11.73 23 TYR B O 1
ATOM 4618 N N . GLU B 1 24 ? 29.382 41.000 32.525 1.00 8.78 24 GLU B N 1
ATOM 4619 C CA . GLU B 1 24 ? 29.269 40.987 31.066 1.00 10.16 24 GLU B CA 1
ATOM 4620 C C . GLU B 1 24 ? 30.562 41.444 30.396 1.00 10.66 24 GLU B C 1
ATOM 4621 O O . GLU B 1 24 ? 30.704 41.215 29.183 1.00 11.75 24 GLU B O 1
ATOM 4627 N N . VAL B 1 25 ? 31.449 42.087 31.167 1.00 10.25 25 VAL B N 1
ATOM 4628 C CA . VAL B 1 25 ? 32.682 42.552 30.508 1.00 10.65 25 VAL B CA 1
ATOM 4629 C C . VAL B 1 25 ? 33.904 42.059 31.259 1.00 10.20 25 VAL B C 1
ATOM 4630 O O . VAL B 1 25 ? 35.003 42.215 30.722 1.00 12.15 25 VAL B O 1
ATOM 4634 N N . SER B 1 26 ? 33.736 41.487 32.458 1.00 10.42 26 SER B N 1
ATOM 4635 C CA . SER B 1 26 ? 34.903 41.030 33.231 1.00 11.54 26 SER B CA 1
ATOM 4636 C C . SER B 1 26 ? 34.687 39.607 33.709 1.00 11.01 26 SER B C 1
ATOM 4637 O O . SER B 1 26 ? 33.655 39.296 34.323 1.00 10.21 26 SER B O 1
ATOM 4640 N N . THR B 1 27 ? 35.634 38.705 33.479 1.00 10.31 27 THR B N 1
ATOM 4641 C CA . THR B 1 27 ? 35.464 37.284 33.768 1.00 10.82 27 THR B CA 1
ATOM 4642 C C . THR B 1 27 ? 36.688 36.754 34.501 1.00 11.43 27 THR B C 1
ATOM 4643 O O . THR B 1 27 ? 37.800 37.131 34.046 1.00 13.13 27 THR B O 1
ATOM 4647 N N . PRO B 1 28 ? 36.536 35.950 35.526 1.00 12.09 28 PRO B N 1
ATOM 4648 C CA . PRO B 1 28 ? 37.718 35.339 36.164 1.00 12.18 28 PRO B CA 1
ATOM 4649 C C . PRO B 1 28 ? 38.522 34.431 35.241 1.00 13.70 28 PRO B C 1
ATOM 4650 O O . PRO B 1 28 ? 37.971 33.658 34.477 1.00 12.70 28 PRO B O 1
ATOM 4654 N N . ASP B 1 29 ? 39.853 34.531 35.298 1.00 14.94 29 ASP B N 1
ATOM 4655 C CA . ASP B 1 29 ? 40.674 33.607 34.507 1.00 15.47 29 ASP B CA 1
ATOM 4656 C C . ASP B 1 29 ? 41.021 32.397 35.372 1.00 15.74 29 ASP B C 1
ATOM 4657 O O . ASP B 1 29 ? 42.030 32.394 36.116 1.00 19.61 29 ASP B O 1
ATOM 4662 N N . THR B 1 30 ? 40.233 31.345 35.365 1.00 14.00 30 THR B N 1
ATOM 4663 C CA . THR B 1 30 ? 40.552 30.216 36.247 1.00 14.14 30 THR B CA 1
ATOM 4664 C C . THR B 1 30 ? 41.478 29.192 35.604 1.00 13.87 30 THR B C 1
ATOM 4665 O O . THR B 1 30 ? 42.054 28.398 36.350 1.00 15.28 30 THR B O 1
ATOM 4669 N N . GLY B 1 31 ? 41.588 29.189 34.286 1.00 13.81 31 GLY B N 1
ATOM 4670 C CA . GLY B 1 31 ? 42.278 28.188 33.496 1.00 13.75 31 GLY B CA 1
ATOM 4671 C C . GLY B 1 31 ? 41.729 26.789 33.664 1.00 13.63 31 GLY B C 1
ATOM 4672 O O . GLY B 1 31 ? 42.355 25.820 33.213 1.00 15.76 31 GLY B O 1
ATOM 4673 N N . VAL B 1 32 ? 40.563 26.624 34.294 1.00 12.09 32 VAL B N 1
ATOM 4674 C CA . VAL B 1 32 ? 39.967 25.304 34.504 1.00 11.91 32 VAL B CA 1
ATOM 4675 C C . VAL B 1 32 ? 38.920 24.991 33.429 1.00 12.03 32 VAL B C 1
ATOM 4676 O O . VAL B 1 32 ? 38.120 25.841 33.015 1.00 13.30 32 VAL B O 1
ATOM 4680 N N . THR B 1 33 ? 38.933 23.739 33.001 1.00 12.90 33 THR B N 1
ATOM 4681 C CA . THR B 1 33 ? 37.920 23.192 32.080 1.00 10.83 33 THR B CA 1
ATOM 4682 C C . THR B 1 33 ? 37.148 22.074 32.754 1.00 11.57 33 THR B C 1
ATOM 4683 O O . THR B 1 33 ? 37.684 21.151 33.361 1.00 14.19 33 THR B O 1
ATOM 4687 N N . GLN B 1 34 ? 35.822 22.168 32.652 1.00 11.53 34 GLN B N 1
ATOM 4688 C CA . GLN B 1 34 ? 34.932 21.106 33.104 1.00 12.00 34 GLN B CA 1
ATOM 4689 C C . GLN B 1 34 ? 34.410 20.438 31.832 1.00 12.56 34 GLN B C 1
ATOM 4690 O O . GLN B 1 34 ? 33.788 21.091 30.999 1.00 13.95 34 GLN B O 1
ATOM 4696 N N . SER B 1 35 ? 34.643 19.137 31.673 1.00 11.92 35 SER B N 1
ATOM 4697 C CA . SER B 1 35 ? 34.255 18.492 30.421 1.00 11.75 35 SER B CA 1
ATOM 4698 C C . SER B 1 35 ? 33.254 17.370 30.684 1.00 11.15 35 SER B C 1
ATOM 4699 O O . SER B 1 35 ? 33.250 16.815 31.803 1.00 12.02 35 SER B O 1
ATOM 4703 N N . TYR B 1 36 ? 32.412 17.062 29.687 1.00 10.91 36 TYR B N 1
ATOM 4704 C CA . TYR B 1 36 ? 31.311 16.120 29.735 1.00 11.50 36 TYR B CA 1
ATOM 4705 C C . TYR B 1 36 ? 31.216 15.408 28.390 1.00 10.76 36 TYR B C 1
ATOM 4706 O O . TYR B 1 36 ? 31.627 16.015 27.391 1.00 11.77 36 TYR B O 1
ATOM 4715 N N . VAL B 1 37 ? 30.708 14.188 28.378 1.00 10.56 37 VAL B N 1
ATOM 4716 C CA . VAL B 1 37 ? 30.416 13.506 27.115 1.00 11.57 37 VAL B CA 1
ATOM 4717 C C . VAL B 1 37 ? 28.923 13.207 27.194 1.00 11.16 37 VAL B C 1
ATOM 4718 O O . VAL B 1 37 ? 28.532 12.586 28.187 1.00 13.85 37 VAL B O 1
ATOM 4722 N N . PHE B 1 38 ? 28.175 13.663 26.221 1.00 10.37 38 PHE B N 1
ATOM 4723 C CA . PHE B 1 38 ? 26.759 13.364 26.107 1.00 10.31 38 PHE B CA 1
ATOM 4724 C C . PHE B 1 38 ? 26.518 12.306 25.024 1.00 11.45 38 PHE B C 1
ATOM 4725 O O . PHE B 1 38 ? 26.771 12.589 23.847 1.00 13.63 38 PHE B O 1
ATOM 4733 N N . ASN B 1 39 ? 26.001 11.131 25.374 1.00 12.09 39 ASN B N 1
ATOM 4734 C CA . ASN B 1 39 ? 25.720 10.084 24.397 1.00 11.57 39 ASN B CA 1
ATOM 4735 C C . ASN B 1 39 ? 24.222 10.019 24.217 1.00 10.36 39 ASN B C 1
ATOM 4736 O O . ASN B 1 39 ? 23.510 9.638 25.161 1.00 10.09 39 ASN B O 1
ATOM 4741 N N . LEU B 1 40 ? 23.765 10.442 23.051 1.00 10.23 40 LEU B N 1
ATOM 4742 C CA . LEU B 1 40 ? 22.311 10.522 22.847 1.00 10.08 40 LEU B CA 1
ATOM 4743 C C . LEU B 1 40 ? 21.814 9.193 22.310 1.00 9.48 40 LEU B C 1
ATOM 4744 O O . LEU B 1 40 ? 22.356 8.810 21.277 1.00 9.87 40 LEU B O 1
ATOM 4749 N N . THR B 1 41 ? 20.839 8.567 22.973 1.00 8.98 41 THR B N 1
ATOM 4750 C CA . THR B 1 41 ? 20.342 7.312 22.393 1.00 9.92 41 THR B CA 1
ATOM 4751 C C . THR B 1 41 ? 18.837 7.327 22.255 1.00 9.45 41 THR B C 1
ATOM 4752 O O . THR B 1 41 ? 18.164 8.142 22.902 1.00 9.54 41 THR B O 1
ATOM 4756 N N . GLU B 1 42 ? 18.329 6.432 21.419 1.00 9.15 42 GLU B N 1
ATOM 4757 C CA . GLU B 1 42 ? 16.891 6.373 21.116 1.00 9.36 42 GLU B CA 1
ATOM 4758 C C . GLU B 1 42 ? 16.329 5.135 21.805 1.00 9.76 42 GLU B C 1
ATOM 4759 O O . GLU B 1 42 ? 16.824 4.026 21.525 1.00 11.12 42 GLU B O 1
ATOM 4765 N N . VAL B 1 43 ? 15.406 5.340 22.707 1.00 9.51 43 VAL B N 1
ATOM 4766 C CA . VAL B 1 43 ? 14.844 4.248 23.510 1.00 9.61 43 VAL B CA 1
ATOM 4767 C C . VAL B 1 43 ? 13.361 4.094 23.286 1.00 10.56 43 VAL B C 1
ATOM 4768 O O . VAL B 1 43 ? 12.610 5.050 23.525 1.00 11.43 43 VAL B O 1
ATOM 4772 N N . ASP B 1 44 ? 12.955 2.898 22.873 1.00 10.34 44 ASP B N 1
ATOM 4773 C CA . ASP B 1 44 ? 11.535 2.623 22.658 1.00 11.00 44 ASP B CA 1
ATOM 4774 C C . ASP B 1 44 ? 10.880 1.971 23.870 1.00 11.55 44 ASP B C 1
ATOM 4775 O O . ASP B 1 44 ? 11.561 1.277 24.607 1.00 11.59 44 ASP B O 1
ATOM 4780 N N . ASN B 1 45 ? 9.595 2.206 24.130 1.00 11.64 45 ASN B N 1
ATOM 4781 C CA . ASN B 1 45 ? 8.905 1.577 25.245 1.00 12.55 45 ASN B CA 1
ATOM 4782 C C . ASN B 1 45 ? 9.630 1.746 26.564 1.00 13.07 45 ASN B C 1
ATOM 4783 O O . ASN B 1 45 ? 10.003 0.829 27.290 1.00 14.31 45 ASN B O 1
ATOM 4788 N N . TRP B 1 46 ? 9.865 3.017 26.875 1.00 12.75 46 TRP B N 1
ATOM 4789 C CA . TRP B 1 46 ? 10.573 3.447 28.060 1.00 12.91 46 TRP B CA 1
ATOM 4790 C C . TRP B 1 46 ? 9.606 3.728 29.185 1.00 13.90 46 TRP B C 1
ATOM 4791 O O . TRP B 1 46 ? 8.644 4.467 29.016 1.00 11.99 46 TRP B O 1
ATOM 4802 N N . MET B 1 47 ? 9.863 3.119 30.327 1.00 15.35 47 MET B N 1
ATOM 4803 C CA . MET B 1 47 ? 9.059 3.352 31.495 1.00 15.40 47 MET B CA 1
ATOM 4804 C C . MET B 1 47 ? 9.503 4.636 32.185 1.00 14.32 47 MET B C 1
ATOM 4805 O O . MET B 1 47 ? 10.594 4.680 32.721 1.00 12.78 47 MET B O 1
ATOM 4810 N N . GLY B 1 48 ? 8.576 5.578 32.171 1.00 13.15 48 GLY B N 1
ATOM 4811 C CA . GLY B 1 48 ? 8.812 6.892 32.761 1.00 14.30 48 GLY B CA 1
ATOM 4812 C C . GLY B 1 48 ? 8.505 6.960 34.251 1.00 13.33 48 GLY B C 1
ATOM 4813 O O . GLY B 1 48 ? 8.003 5.980 34.821 1.00 15.09 48 GLY B O 1
ATOM 4814 N N . PRO B 1 49 ? 8.787 8.087 34.896 1.00 13.28 49 PRO B N 1
ATOM 4815 C CA . PRO B 1 49 ? 8.658 8.192 36.334 1.00 13.37 49 PRO B CA 1
ATOM 4816 C C . PRO B 1 49 ? 7.260 8.132 36.927 1.00 14.12 49 PRO B C 1
ATOM 4817 O O . PRO B 1 49 ? 7.240 7.922 38.144 1.00 16.20 49 PRO B O 1
ATOM 4821 N N . ASP B 1 50 ? 6.173 8.315 36.169 1.00 15.10 50 ASP B N 1
ATOM 4822 C CA . ASP B 1 50 ? 4.834 8.192 36.755 1.00 14.71 50 ASP B CA 1
ATOM 4823 C C . ASP B 1 50 ? 4.254 6.837 36.380 1.00 15.68 50 ASP B C 1
ATOM 4824 O O . ASP B 1 50 ? 3.060 6.597 36.549 1.00 15.97 50 ASP B O 1
ATOM 4829 N N . GLY B 1 51 ? 5.121 5.947 35.906 1.00 15.67 51 GLY B N 1
ATOM 4830 C CA . GLY B 1 51 ? 4.819 4.547 35.625 1.00 14.89 51 GLY B CA 1
ATOM 4831 C C . GLY B 1 51 ? 4.355 4.298 34.199 1.00 14.58 51 GLY B C 1
ATOM 4832 O O . GLY B 1 51 ? 4.304 3.164 33.717 1.00 17.27 51 GLY B O 1
ATOM 4833 N N . VAL B 1 52 ? 3.953 5.329 33.460 1.00 12.77 52 VAL B N 1
ATOM 4834 C CA . VAL B 1 52 ? 3.492 5.148 32.107 1.00 11.28 52 VAL B CA 1
ATOM 4835 C C . VAL B 1 52 ? 4.660 4.847 31.179 1.00 11.09 52 VAL B C 1
ATOM 4836 O O . VAL B 1 52 ? 5.701 5.487 31.298 1.00 12.74 52 VAL B O 1
ATOM 4840 N N . VAL B 1 53 ? 4.475 3.878 30.273 1.00 10.30 53 VAL B N 1
ATOM 4841 C CA . VAL B 1 53 ? 5.486 3.555 29.268 1.00 11.69 53 VAL B CA 1
ATOM 4842 C C . VAL B 1 53 ? 5.298 4.398 28.008 1.00 12.12 53 VAL B C 1
ATOM 4843 O O . VAL B 1 53 ? 4.233 4.380 27.389 1.00 14.97 53 VAL B O 1
ATOM 4847 N N . LYS B 1 54 ? 6.345 5.159 27.642 1.00 12.09 54 LYS B N 1
ATOM 4848 C CA . LYS B 1 54 ? 6.240 6.001 26.464 1.00 11.16 54 LYS B CA 1
ATOM 4849 C C . LYS B 1 54 ? 6.723 5.278 25.223 1.00 10.33 54 LYS B C 1
ATOM 4850 O O . LYS B 1 54 ? 7.691 4.516 25.285 1.00 13.04 54 LYS B O 1
ATOM 4856 N N . GLU B 1 55 ? 6.105 5.554 24.107 1.00 10.38 55 GLU B N 1
ATOM 4857 C CA . GLU B 1 55 ? 6.529 4.971 22.850 1.00 11.43 55 GLU B CA 1
ATOM 4858 C C . GLU B 1 55 ? 8.003 5.132 22.520 1.00 11.64 55 GLU B C 1
ATOM 4859 O O . GLU B 1 55 ? 8.684 4.200 22.084 1.00 10.91 55 GLU B O 1
ATOM 4865 N N . LYS B 1 56 ? 8.499 6.379 22.649 1.00 10.71 56 LYS B N 1
ATOM 4866 C CA . LYS B 1 56 ? 9.871 6.633 22.187 1.00 10.90 56 LYS B CA 1
ATOM 4867 C C . LYS B 1 56 ? 10.393 7.861 22.918 1.00 10.52 56 LYS B C 1
ATOM 4868 O O . LYS B 1 56 ? 9.680 8.868 23.003 1.00 11.84 56 LYS B O 1
ATOM 4874 N N . VAL B 1 57 ? 11.572 7.782 23.487 1.00 9.89 57 VAL B N 1
ATOM 4875 C CA . VAL B 1 57 ? 12.281 8.893 24.103 1.00 8.68 57 VAL B CA 1
ATOM 4876 C C . VAL B 1 57 ? 13.685 8.934 23.500 1.00 9.36 57 VAL B C 1
ATOM 4877 O O . VAL B 1 57 ? 14.177 7.978 22.870 1.00 9.52 57 VAL B O 1
ATOM 4881 N N . MET B 1 58 ? 14.342 10.073 23.702 1.00 8.95 58 MET B N 1
ATOM 4882 C CA . MET B 1 58 ? 15.689 10.339 23.194 1.00 9.04 58 MET B CA 1
ATOM 4883 C C . MET B 1 58 ? 16.484 10.892 24.355 1.00 8.55 58 MET B C 1
ATOM 4884 O O . MET B 1 58 ? 16.215 11.984 24.839 1.00 9.22 58 MET B O 1
ATOM 4889 N N . LEU B 1 59 ? 17.416 10.068 24.853 1.00 8.87 59 LEU B N 1
ATOM 4890 C CA . LEU B 1 59 ? 17.995 10.315 26.151 1.00 8.93 59 LEU B CA 1
ATOM 4891 C C . LEU B 1 59 ? 19.493 10.611 26.083 1.00 8.67 59 LEU B C 1
ATOM 4892 O O . LEU B 1 59 ? 20.182 10.120 25.213 1.00 9.57 59 LEU B O 1
ATOM 4897 N N . ILE B 1 60 ? 19.970 11.405 27.021 1.00 8.89 60 ILE B N 1
ATOM 4898 C CA . ILE B 1 60 ? 21.398 11.660 27.160 1.00 8.29 60 ILE B CA 1
ATOM 4899 C C . ILE B 1 60 ? 21.913 10.759 28.272 1.00 8.47 60 ILE B C 1
ATOM 4900 O O . ILE B 1 60 ? 21.383 10.801 29.402 1.00 9.79 60 ILE B O 1
ATOM 4905 N N . ASN B 1 61 ? 22.911 9.954 27.953 1.00 9.56 61 ASN B N 1
ATOM 4906 C CA . ASN B 1 61 ? 23.511 9.026 28.921 1.00 11.08 61 ASN B CA 1
ATOM 4907 C C . ASN B 1 61 ? 22.465 8.204 29.660 1.00 11.53 61 ASN B C 1
ATOM 4908 O O . ASN B 1 61 ? 22.614 7.917 30.860 1.00 13.24 61 ASN B O 1
ATOM 4913 N N . GLY B 1 62 ? 21.404 7.805 28.929 1.00 10.80 62 GLY B N 1
ATOM 4914 C CA . GLY B 1 62 ? 20.459 6.836 29.470 1.00 11.16 62 GLY B CA 1
ATOM 4915 C C . GLY B 1 62 ? 19.525 7.319 30.551 1.00 11.61 62 GLY B C 1
ATOM 4916 O O . GLY B 1 62 ? 18.802 6.473 31.134 1.00 11.46 62 GLY B O 1
ATOM 4917 N N . ASN B 1 63 ? 19.466 8.624 30.852 1.00 10.65 63 ASN B N 1
ATOM 4918 C CA . ASN B 1 63 ? 18.579 9.099 31.919 1.00 11.36 63 ASN B CA 1
ATOM 4919 C C . ASN B 1 63 ? 17.547 10.083 31.348 1.00 10.45 63 ASN B C 1
ATOM 4920 O O . ASN B 1 63 ? 17.653 10.570 30.227 1.00 9.57 63 ASN B O 1
ATOM 4925 N N . ILE B 1 64 ? 16.520 10.346 32.162 1.00 10.76 64 ILE B N 1
ATOM 4926 C CA . ILE B 1 64 ? 15.447 11.245 31.709 1.00 10.97 64 ILE B CA 1
ATOM 4927 C C . ILE B 1 64 ? 15.962 12.645 31.375 1.00 10.88 64 ILE B C 1
ATOM 4928 O O . ILE B 1 64 ? 15.384 13.294 30.489 1.00 11.18 64 ILE B O 1
ATOM 4933 N N . MET B 1 65 ? 17.009 13.123 32.017 1.00 11.44 65 MET B N 1
ATOM 4934 C CA . MET B 1 65 ? 17.694 14.361 31.623 1.00 11.62 65 MET B CA 1
ATOM 4935 C C . MET B 1 65 ? 19.191 14.113 31.566 1.00 11.62 65 MET B C 1
ATOM 4936 O O . MET B 1 65 ? 19.693 13.164 32.207 1.00 10.75 65 MET B O 1
ATOM 4941 N N . GLY B 1 66 ? 19.898 14.984 30.86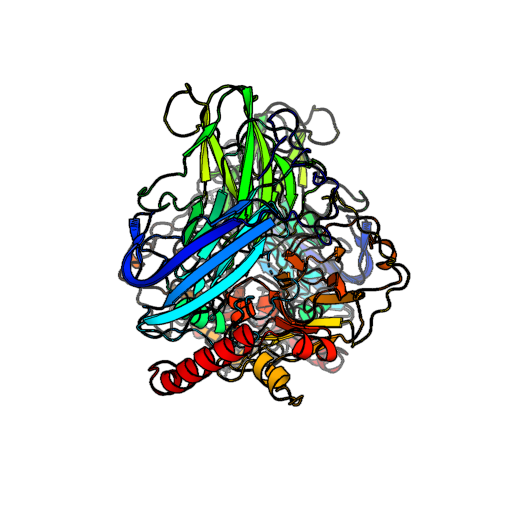2 1.00 10.88 66 GLY B N 1
ATOM 4942 C CA . GLY B 1 66 ? 21.324 14.883 30.825 1.00 10.60 66 GLY B CA 1
ATOM 4943 C C . GLY B 1 66 ? 21.958 15.270 32.144 1.00 10.26 66 GLY B C 1
ATOM 4944 O O . GLY B 1 66 ? 21.291 15.659 33.109 1.00 11.29 66 GLY B O 1
ATOM 4945 N N . PRO B 1 67 ? 23.266 15.151 32.171 1.00 11.51 67 PRO B N 1
ATOM 4946 C CA . PRO B 1 67 ? 24.034 15.565 33.324 1.00 12.97 67 PRO B CA 1
ATOM 4947 C C . PRO B 1 67 ? 23.766 17.011 33.739 1.00 12.85 67 PRO B C 1
ATOM 4948 O O . PRO B 1 67 ? 23.580 17.873 32.880 1.00 14.16 67 PRO B O 1
ATOM 4952 N N . ASN B 1 68 ? 23.756 17.289 35.041 1.00 13.23 68 ASN B N 1
ATOM 4953 C CA . ASN B 1 68 ? 23.781 18.641 35.565 1.00 13.00 68 ASN B CA 1
ATOM 4954 C C . ASN B 1 68 ? 25.206 19.153 35.324 1.00 13.24 68 ASN B C 1
ATOM 4955 O O . ASN B 1 68 ? 26.173 18.620 35.903 1.00 16.08 68 ASN B O 1
ATOM 4963 N N . ILE B 1 69 ? 25.267 20.142 34.438 1.00 11.13 69 ILE B N 1
ATOM 4964 C CA . ILE B 1 69 ? 26.570 20.761 34.181 1.00 12.18 69 ILE B CA 1
ATOM 4965 C C . ILE B 1 69 ? 26.845 21.666 35.384 1.00 12.55 69 ILE B C 1
ATOM 4966 O O . ILE B 1 69 ? 25.986 22.419 35.806 1.00 14.32 69 ILE B O 1
ATOM 4971 N N . VAL B 1 70 ? 28.088 21.530 35.916 1.00 11.51 70 VAL B N 1
ATOM 4972 C CA . VAL B 1 70 ? 28.543 22.357 37.018 1.00 10.98 70 VAL B CA 1
ATOM 4973 C C . VAL B 1 70 ? 29.965 22.854 36.746 1.00 10.56 70 VAL B C 1
ATOM 4974 O O . VAL B 1 70 ? 30.878 22.089 36.421 1.00 11.20 70 VAL B O 1
ATOM 4978 N N . ALA B 1 71 ? 30.136 24.163 36.911 1.00 9.58 71 ALA B N 1
ATOM 4979 C CA . ALA B 1 71 ? 31.452 24.730 36.801 1.00 9.02 71 ALA B CA 1
ATOM 4980 C C . ALA B 1 71 ? 31.487 26.027 37.604 1.00 9.57 71 ALA B C 1
ATOM 4981 O O . ALA B 1 71 ? 30.451 26.457 38.138 1.00 10.31 71 ALA B O 1
ATOM 4983 N N . ASN B 1 72 ? 32.672 26.647 37.681 1.00 9.07 72 ASN B N 1
ATOM 4984 C CA . ASN B 1 72 ? 32.752 27.931 38.343 1.00 8.83 72 ASN B CA 1
ATOM 4985 C C . ASN B 1 72 ? 32.815 29.082 37.329 1.00 8.30 72 ASN B C 1
ATOM 4986 O O . ASN B 1 72 ? 33.284 28.901 36.215 1.00 9.57 72 ASN B O 1
ATOM 4991 N N . TRP B 1 73 ? 32.328 30.232 37.774 1.00 8.59 73 TRP B N 1
ATOM 4992 C CA . TRP B 1 73 ? 32.454 31.470 37.004 1.00 9.07 73 TRP B CA 1
ATOM 4993 C C . TRP B 1 73 ? 33.866 31.620 36.435 1.00 8.41 73 TRP B C 1
ATOM 4994 O O . TRP B 1 73 ? 34.847 31.605 37.193 1.00 9.37 73 TRP B O 1
ATOM 5005 N N . GLY B 1 74 ? 33.993 31.695 35.111 1.00 8.52 74 GLY B N 1
ATOM 5006 C CA . GLY B 1 74 ? 35.243 31.870 34.428 1.00 8.67 74 GLY B CA 1
ATOM 5007 C C . GLY B 1 74 ? 35.917 30.608 33.982 1.00 8.90 74 GLY B C 1
ATOM 5008 O O . GLY B 1 74 ? 36.856 30.702 33.168 1.00 11.15 74 GLY B O 1
ATOM 5009 N N . ASP B 1 75 ? 35.485 29.438 34.421 1.00 9.34 75 ASP B N 1
ATOM 5010 C CA . ASP B 1 75 ? 35.906 28.194 33.806 1.00 9.91 75 ASP B CA 1
ATOM 5011 C C . ASP B 1 75 ? 35.434 28.153 32.347 1.00 10.41 75 ASP B C 1
ATOM 5012 O O . ASP B 1 75 ? 34.631 28.966 31.864 1.00 11.07 75 ASP B O 1
ATOM 5017 N N . THR B 1 76 ? 35.947 27.126 31.656 1.00 10.20 76 THR B N 1
ATOM 5018 C CA . THR B 1 76 ? 35.456 26.723 30.361 1.00 9.38 76 THR B CA 1
ATOM 5019 C C . THR B 1 76 ? 34.707 25.405 30.535 1.00 8.95 76 THR B C 1
ATOM 5020 O O . THR B 1 76 ? 35.143 24.537 31.251 1.00 10.67 76 THR B O 1
ATOM 5024 N N . VAL B 1 77 ? 33.587 25.240 29.866 1.00 9.63 77 VAL B N 1
ATOM 5025 C CA . VAL B 1 77 ? 32.772 24.055 29.849 1.00 9.72 77 VAL B CA 1
ATOM 5026 C C . VAL B 1 77 ? 32.920 23.469 28.434 1.00 8.52 77 VAL B C 1
ATOM 5027 O O . VAL B 1 77 ? 32.796 24.117 27.396 1.00 10.17 77 VAL B O 1
ATOM 5031 N N . GLU B 1 78 ? 33.187 22.169 28.400 1.00 9.70 78 GLU B N 1
ATOM 5032 C CA . GLU B 1 78 ? 33.395 21.473 27.139 1.00 10.50 78 GLU B CA 1
ATOM 5033 C C . GLU B 1 78 ? 32.521 20.228 27.116 1.00 10.04 78 GLU B C 1
ATOM 5034 O O . GLU B 1 78 ? 32.509 19.467 28.101 1.00 10.26 78 GLU B O 1
ATOM 5040 N N . VAL B 1 79 ? 31.775 20.041 26.034 1.00 8.57 79 VAL B N 1
ATOM 5041 C CA . VAL B 1 79 ? 30.870 18.905 25.998 1.00 8.39 79 VAL B CA 1
ATOM 5042 C C . VAL B 1 79 ? 31.001 18.234 24.647 1.00 8.45 79 VAL B C 1
ATOM 5043 O O . VAL B 1 79 ? 30.707 18.787 23.584 1.00 9.77 79 VAL B O 1
ATOM 5047 N N . THR B 1 80 ? 31.467 16.994 24.623 1.00 9.37 80 THR B N 1
ATOM 5048 C CA . THR B 1 80 ? 31.409 16.216 23.394 1.00 8.59 80 THR B CA 1
ATOM 5049 C C . THR B 1 80 ? 30.024 15.588 23.260 1.00 8.02 80 THR B C 1
ATOM 5050 O O . THR B 1 80 ? 29.600 14.872 24.203 1.00 9.62 80 THR B O 1
ATOM 5054 N N . VAL B 1 81 ? 29.328 15.839 22.176 1.00 7.50 81 VAL B N 1
ATOM 5055 C CA . VAL B 1 81 ? 27.998 15.285 21.946 1.00 7.49 81 VAL B CA 1
ATOM 5056 C C . VAL B 1 81 ? 28.118 14.238 20.840 1.00 7.96 81 VAL B C 1
ATOM 5057 O O . VAL B 1 81 ? 28.583 14.561 19.733 1.00 8.00 81 VAL B O 1
ATOM 5061 N N . ILE B 1 82 ? 27.692 13.021 21.189 1.00 8.34 82 ILE B N 1
ATOM 5062 C CA . ILE B 1 82 ? 27.720 11.877 20.290 1.00 8.19 82 ILE B CA 1
ATOM 5063 C C . ILE B 1 82 ? 26.276 11.457 20.022 1.00 7.11 82 ILE B C 1
ATOM 5064 O O . ILE B 1 82 ? 25.541 11.082 20.931 1.00 9.30 82 ILE B O 1
ATOM 5069 N N . ASN B 1 83 ? 25.892 11.559 18.764 1.00 7.41 83 ASN B N 1
ATOM 5070 C CA . ASN B 1 83 ? 24.524 11.364 18.376 1.00 8.21 83 ASN B CA 1
ATOM 5071 C C . ASN B 1 83 ? 24.304 9.916 17.909 1.00 8.55 83 ASN B C 1
ATOM 5072 O O . ASN B 1 83 ? 24.603 9.629 16.742 1.00 9.08 83 ASN B O 1
ATOM 5077 N N . ASN B 1 84 ? 23.817 9.085 18.813 1.00 8.81 84 ASN B N 1
ATOM 5078 C CA . ASN B 1 84 ? 23.490 7.702 18.479 1.00 9.24 84 ASN B CA 1
ATOM 5079 C C . ASN B 1 84 ? 22.000 7.519 18.289 1.00 9.93 84 ASN B C 1
ATOM 5080 O O . ASN B 1 84 ? 21.437 6.418 18.402 1.00 10.06 84 ASN B O 1
ATOM 5085 N N . LEU B 1 85 ? 21.306 8.608 17.940 1.00 9.32 85 LEU B N 1
ATOM 5086 C CA . LEU B 1 85 ? 19.925 8.457 17.506 1.00 9.00 85 LEU B CA 1
ATOM 5087 C C . LEU B 1 85 ? 19.900 7.666 16.210 1.00 9.17 85 LEU B C 1
ATOM 5088 O O . LEU B 1 85 ? 20.885 7.495 15.500 1.00 10.23 85 LEU B O 1
ATOM 5093 N N . VAL B 1 86 ? 18.701 7.160 15.854 1.00 10.17 86 VAL B N 1
ATOM 5094 C CA . VAL B 1 86 ? 18.604 6.384 14.634 1.00 10.17 86 VAL B CA 1
ATOM 5095 C C . VAL B 1 86 ? 18.415 7.240 13.398 1.00 9.94 86 VAL B C 1
ATOM 5096 O O . VAL B 1 86 ? 19.090 6.903 12.421 1.00 10.95 86 VAL B O 1
ATOM 5100 N N . THR B 1 87 ? 17.556 8.265 13.390 1.00 9.28 87 THR B N 1
ATOM 5101 C CA . THR B 1 87 ? 17.428 9.087 12.201 1.00 9.21 87 THR B CA 1
ATOM 5102 C C . THR B 1 87 ? 17.742 10.569 12.424 1.00 9.30 87 THR B C 1
ATOM 5103 O O . THR B 1 87 ? 18.244 11.255 11.527 1.00 9.70 87 THR B O 1
ATOM 5107 N N . ASN B 1 88 ? 17.420 11.094 13.617 1.00 9.02 88 ASN B N 1
ATOM 5108 C CA . ASN B 1 88 ? 17.505 12.543 13.749 1.00 8.99 88 ASN B CA 1
ATOM 5109 C C . ASN B 1 88 ? 18.943 13.045 13.842 1.00 8.03 88 ASN B C 1
ATOM 5110 O O . ASN B 1 88 ? 19.786 12.386 14.461 1.00 9.95 88 ASN B O 1
ATOM 5115 N N . GLY B 1 89 ? 19.183 14.229 13.270 1.00 8.01 89 GLY B N 1
ATOM 5116 C CA . GLY B 1 89 ? 20.353 14.983 13.667 1.00 7.54 89 GLY B CA 1
ATOM 5117 C C . GLY B 1 89 ? 20.088 15.528 15.052 1.00 7.62 89 GLY B C 1
ATOM 5118 O O . GLY B 1 89 ? 19.031 15.350 15.674 1.00 7.63 89 GLY B O 1
ATOM 5119 N N . THR B 1 90 ? 21.100 16.241 15.582 1.00 7.71 90 THR B N 1
ATOM 5120 C CA . THR B 1 90 ? 20.850 16.913 16.879 1.00 8.24 90 THR B CA 1
ATOM 5121 C C . THR B 1 90 ? 21.734 18.141 16.966 1.00 8.72 90 THR B C 1
ATOM 5122 O O . THR B 1 90 ? 22.740 18.247 16.283 1.00 9.26 90 THR B O 1
ATOM 5126 N N . SER B 1 91 ? 21.367 19.104 17.802 1.00 9.83 91 SER B N 1
ATOM 5127 C CA . SER B 1 91 ? 22.215 20.292 18.055 1.00 9.29 91 SER B CA 1
ATOM 5128 C C . SER B 1 91 ? 21.866 20.722 19.476 1.00 9.18 91 SER B C 1
ATOM 5129 O O . SER B 1 91 ? 20.648 20.856 19.742 1.00 10.72 91 SER B O 1
ATOM 5133 N N . ILE B 1 92 ? 22.847 20.893 20.331 1.00 7.85 92 ILE B N 1
ATOM 5134 C CA . ILE B 1 92 ? 22.570 21.232 21.726 1.00 7.49 92 ILE B CA 1
ATOM 5135 C C . ILE B 1 92 ? 22.878 22.723 21.932 1.00 7.14 92 ILE B C 1
ATOM 5136 O O . ILE B 1 92 ? 24.023 23.175 21.725 1.00 7.18 92 ILE B O 1
ATOM 5141 N N . HIS B 1 93 ? 21.834 23.425 22.349 1.00 7.58 93 HIS B N 1
ATOM 5142 C CA . HIS B 1 93 ? 21.883 24.841 22.628 1.00 7.04 93 HIS B CA 1
ATOM 5143 C C . HIS B 1 93 ? 21.959 25.083 24.119 1.00 6.41 93 HIS B C 1
ATOM 5144 O O . HIS B 1 93 ? 21.297 24.402 24.905 1.00 8.39 93 HIS B O 1
ATOM 5151 N N . TRP B 1 94 ? 22.826 26.026 24.506 1.00 6.82 94 TRP B N 1
ATOM 5152 C CA . TRP B 1 94 ? 23.148 26.312 25.907 1.00 6.74 94 TRP B CA 1
ATOM 5153 C C . TRP B 1 94 ? 22.384 27.582 26.256 1.00 6.76 94 TRP B C 1
ATOM 5154 O O . TRP B 1 94 ? 22.789 28.717 26.053 1.00 7.83 94 TRP B O 1
ATOM 5165 N N . HIS B 1 95 ? 21.158 27.327 26.761 1.00 7.06 95 HIS B N 1
ATOM 5166 C CA . HIS B 1 95 ? 20.187 28.418 26.942 1.00 7.90 95 HIS B CA 1
ATOM 5167 C C . HIS B 1 95 ? 20.605 29.299 28.111 1.00 8.43 95 HIS B C 1
ATOM 5168 O O . HIS B 1 95 ? 20.526 28.854 29.254 1.00 10.12 95 HIS B O 1
ATOM 5175 N N . GLY B 1 96 ? 20.850 30.581 27.803 1.00 8.55 96 GLY B N 1
ATOM 5176 C CA . GLY B 1 96 ? 21.229 31.444 28.895 1.00 9.50 96 GLY B CA 1
ATOM 5177 C C . GLY B 1 96 ? 22.716 31.782 28.800 1.00 8.98 96 GLY B C 1
ATOM 5178 O O . GLY B 1 96 ? 23.184 32.715 29.444 1.00 10.18 96 GLY B O 1
ATOM 5179 N N . ILE B 1 97 ? 23.427 30.984 28.002 1.00 8.83 97 ILE B N 1
ATOM 5180 C CA . ILE B 1 97 ? 24.871 31.185 27.838 1.00 8.02 97 ILE B CA 1
ATOM 5181 C C . ILE B 1 97 ? 25.090 32.074 26.630 1.00 8.09 97 ILE B C 1
ATOM 5182 O O . ILE B 1 97 ? 24.752 31.632 25.538 1.00 10.22 97 ILE B O 1
ATOM 5198 N N . GLN B 1 99 ? 27.547 33.057 24.767 1.00 8.82 99 GLN B N 1
ATOM 5199 C CA . GLN B 1 99 ? 28.437 32.690 23.677 1.00 8.43 99 GLN B CA 1
ATOM 5200 C C . GLN B 1 99 ? 29.141 33.925 23.119 1.00 8.16 99 GLN B C 1
ATOM 5201 O O . GLN B 1 99 ? 29.224 34.168 21.907 1.00 8.67 99 GLN B O 1
ATOM 5207 N N . LYS B 1 100 ? 29.708 34.735 24.014 1.00 8.36 100 LYS B N 1
ATOM 5208 C CA . LYS B 1 100 ? 30.392 35.971 23.586 1.00 9.99 100 LYS B CA 1
ATOM 5209 C C . LYS B 1 100 ? 31.529 35.656 22.650 1.00 9.10 100 LYS B C 1
ATOM 5210 O O . LYS B 1 100 ? 32.509 35.042 23.081 1.00 9.64 100 LYS B O 1
ATOM 5216 N N . ASP B 1 101 ? 31.418 36.042 21.391 1.00 8.69 101 ASP B N 1
ATOM 5217 C CA . ASP B 1 101 ? 32.354 35.753 20.320 1.00 9.25 101 ASP B CA 1
ATOM 5218 C C . ASP B 1 101 ? 32.603 34.259 20.155 1.00 8.99 101 ASP B C 1
ATOM 5219 O O . ASP B 1 101 ? 33.634 33.825 19.654 1.00 10.94 101 ASP B O 1
ATOM 5224 N N . THR B 1 102 ? 31.626 33.452 20.554 1.00 9.23 102 THR B N 1
ATOM 5225 C CA . THR B 1 102 ? 31.647 32.015 20.270 1.00 8.62 102 THR B CA 1
ATOM 5226 C C . THR B 1 102 ? 30.334 31.582 19.617 1.00 7.50 102 THR B C 1
ATOM 5227 O O . THR B 1 102 ? 29.827 30.488 19.921 1.00 8.69 102 THR B O 1
ATOM 5231 N N . ASN B 1 103 ? 29.778 32.377 18.698 1.00 7.09 103 ASN B N 1
ATOM 5232 C CA . ASN B 1 103 ? 28.474 32.050 18.076 1.00 6.94 103 ASN B CA 1
ATOM 5233 C C . ASN B 1 103 ? 28.397 30.637 17.517 1.00 6.73 103 ASN B C 1
ATOM 5234 O O . ASN B 1 103 ? 27.334 30.010 17.517 1.00 7.10 103 ASN B O 1
ATOM 5239 N N . LEU B 1 104 ? 29.518 30.076 17.020 1.00 7.11 104 LEU B N 1
ATOM 5240 C CA . LEU B 1 104 ? 29.475 28.772 16.380 1.00 7.72 104 LEU B CA 1
ATOM 5241 C C . LEU B 1 104 ? 29.302 27.633 17.381 1.00 7.55 104 LEU B C 1
ATOM 5242 O O . LEU B 1 104 ? 29.179 26.465 16.991 1.00 8.42 104 LEU B O 1
ATOM 5247 N N . HIS B 1 105 ? 29.242 27.997 18.657 1.00 7.95 105 HIS B N 1
ATOM 5248 C CA . HIS B 1 105 ? 28.985 26.985 19.673 1.00 7.86 105 HIS B CA 1
ATOM 5249 C C . HIS B 1 105 ? 27.570 27.107 20.239 1.00 7.24 105 HIS B C 1
ATOM 5250 O O . HIS B 1 105 ? 27.267 26.451 21.235 1.00 6.53 105 HIS B O 1
ATOM 5257 N N . ASP B 1 106 ? 26.744 27.935 19.587 1.00 7.20 106 ASP B N 1
ATOM 5258 C CA . ASP B 1 106 ? 25.430 28.225 20.211 1.00 7.34 106 ASP B CA 1
ATOM 5259 C C . ASP B 1 106 ? 24.492 27.051 20.031 1.00 7.43 106 ASP B C 1
ATOM 5260 O O . ASP B 1 106 ? 23.477 26.914 20.736 1.00 7.45 106 ASP B O 1
ATOM 5265 N N . GLY B 1 107 ? 24.778 26.147 19.092 1.00 6.83 107 GLY B N 1
ATOM 5266 C CA . GLY B 1 107 ? 23.898 24.959 18.996 1.00 7.20 107 GLY B CA 1
ATOM 5267 C C . GLY B 1 107 ? 22.601 25.231 18.271 1.00 7.70 107 GLY B C 1
ATOM 5268 O O . GLY B 1 107 ? 21.643 24.457 18.450 1.00 9.20 107 GLY B O 1
ATOM 5269 N N . ALA B 1 108 ? 22.539 26.294 17.473 1.00 7.53 108 ALA B N 1
ATOM 5270 C CA . ALA B 1 108 ? 21.298 26.557 16.741 1.00 6.97 108 ALA B CA 1
ATOM 5271 C C . ALA B 1 108 ? 21.405 25.978 15.347 1.00 6.06 108 ALA B C 1
ATOM 5272 O O . ALA B 1 108 ? 21.901 26.631 14.419 1.00 6.64 108 ALA B O 1
ATOM 5274 N N . ASN B 1 109 ? 20.890 24.763 15.121 1.00 6.36 109 ASN B N 1
ATOM 5275 C CA . ASN B 1 109 ? 21.080 24.173 13.785 1.00 6.48 109 ASN B CA 1
ATOM 5276 C C . ASN B 1 109 ? 20.354 24.983 12.726 1.00 6.58 109 ASN B C 1
ATOM 5277 O O . ASN B 1 109 ? 19.268 25.532 12.969 1.00 6.62 109 ASN B O 1
ATOM 5282 N N . GLY B 1 110 ? 20.925 25.053 11.541 1.00 5.65 110 GLY B N 1
ATOM 5283 C CA . GLY B 1 110 ? 20.382 25.908 10.508 1.00 6.98 110 GLY B CA 1
ATOM 5284 C C . GLY B 1 110 ? 20.852 27.350 10.648 1.00 7.18 110 GLY B C 1
ATOM 5285 O O . GLY B 1 110 ? 20.631 28.147 9.712 1.00 7.04 110 GLY B O 1
ATOM 5286 N N . VAL B 1 111 ? 21.447 27.702 11.779 1.00 6.26 111 VAL B N 1
ATOM 5287 C CA . VAL B 1 111 ? 21.899 29.086 12.045 1.00 6.57 111 VAL B CA 1
ATOM 5288 C C . VAL B 1 111 ? 23.400 29.047 12.274 1.00 6.21 111 VAL B C 1
ATOM 5289 O O . VAL B 1 111 ? 24.117 29.603 11.451 1.00 7.29 111 VAL B O 1
ATOM 5293 N N . THR B 1 112 ? 23.832 28.383 13.338 1.00 7.09 112 THR B N 1
ATOM 5294 C CA . THR B 1 112 ? 25.238 28.425 13.704 1.00 6.77 112 THR B CA 1
ATOM 5295 C C . THR B 1 112 ? 25.979 27.126 13.385 1.00 7.12 112 THR B C 1
ATOM 5296 O O . THR B 1 112 ? 27.176 27.087 13.614 1.00 8.45 112 THR B O 1
ATOM 5300 N N . GLU B 1 113 ? 25.269 26.118 12.906 1.00 8.12 113 GLU B N 1
ATOM 5301 C CA . GLU B 1 113 ? 25.849 24.787 12.686 1.00 8.24 113 GLU B CA 1
ATOM 5302 C C . GLU B 1 113 ? 24.840 23.988 11.855 1.00 7.72 113 GLU B C 1
ATOM 5303 O O . GLU B 1 113 ? 23.649 24.316 11.830 1.00 7.35 113 GLU B O 1
ATOM 5309 N N . CYS B 1 114 ? 25.332 22.958 11.157 1.00 6.73 114 CYS B N 1
ATOM 5310 C CA . CYS B 1 114 ? 24.436 21.907 10.702 1.00 7.36 114 CYS B CA 1
ATOM 5311 C C . CYS B 1 114 ? 24.227 20.922 11.845 1.00 7.17 114 CYS B C 1
ATOM 5312 O O . CYS B 1 114 ? 25.023 20.829 12.788 1.00 8.14 114 CYS B O 1
ATOM 5315 N N . PRO B 1 115 ? 23.164 20.115 11.811 1.00 6.62 115 PRO B N 1
ATOM 5316 C CA . PRO B 1 115 ? 22.985 19.106 12.846 1.00 7.41 115 PRO B CA 1
ATOM 5317 C C . PRO B 1 115 ? 24.089 18.042 12.807 1.00 7.37 115 PRO B C 1
ATOM 5318 O O . PRO B 1 115 ? 24.650 17.703 11.754 1.00 8.53 115 PRO B O 1
ATOM 5322 N N . ILE B 1 116 ? 24.388 17.541 14.020 1.00 8.31 116 ILE B N 1
ATOM 5323 C CA . ILE B 1 116 ? 25.305 16.404 14.138 1.00 7.88 116 ILE B CA 1
ATOM 5324 C C . ILE B 1 116 ? 24.584 15.179 13.576 1.00 7.44 116 ILE B C 1
ATOM 5325 O O . ILE B 1 116 ? 23.476 14.898 14.030 1.00 7.16 116 ILE B O 1
ATOM 5330 N N . PRO B 1 117 ? 25.097 14.424 12.616 1.00 8.35 117 PRO B N 1
ATOM 5331 C CA . PRO B 1 117 ? 24.298 13.303 12.081 1.00 8.60 117 PRO B CA 1
ATOM 5332 C C . PRO B 1 117 ? 24.171 12.152 13.074 1.00 8.68 117 PRO B C 1
ATOM 5333 O O . PRO B 1 117 ? 24.983 11.964 13.968 1.00 9.42 117 PRO B O 1
ATOM 5337 N N . PRO B 1 118 ? 23.118 11.350 12.862 1.00 8.96 118 PRO B N 1
ATOM 5338 C CA . PRO B 1 118 ? 22.872 10.207 13.745 1.00 9.38 118 PRO B CA 1
ATOM 5339 C C . PRO B 1 118 ? 23.870 9.081 13.474 1.00 10.13 118 PRO B C 1
ATOM 5340 O O . PRO B 1 118 ? 24.766 9.217 12.639 1.00 11.94 118 PRO B O 1
ATOM 5344 N N . LYS B 1 119 ? 23.653 7.970 14.190 1.00 10.79 119 LYS B N 1
ATOM 5345 C CA . LYS B 1 119 ? 24.444 6.758 14.011 1.00 11.31 119 LYS B CA 1
ATOM 5346 C C . LYS B 1 119 ? 25.916 7.021 14.290 1.00 11.05 119 LYS B C 1
ATOM 5347 O O . LYS B 1 119 ? 26.786 6.388 13.702 1.00 12.36 119 LYS B O 1
ATOM 5356 N N . GLY B 1 120 ? 26.178 7.946 15.217 1.00 9.34 120 GLY B N 1
ATOM 5357 C CA . GLY B 1 120 ? 27.550 8.092 15.707 1.00 8.27 120 GLY B CA 1
ATOM 5358 C C . GLY B 1 120 ? 28.214 9.418 15.372 1.00 8.97 120 GLY B C 1
ATOM 5359 O O . GLY B 1 120 ? 29.396 9.548 15.704 1.00 9.22 120 GLY B O 1
ATOM 5360 N N . GLY B 1 121 ? 27.506 10.369 14.755 1.00 8.62 121 GLY B N 1
ATOM 5361 C CA . GLY B 1 121 ? 28.142 11.695 14.514 1.00 7.58 121 GLY B CA 1
ATOM 5362 C C . GLY B 1 121 ? 28.555 12.329 15.829 1.00 7.73 121 GLY B C 1
ATOM 5363 O O . GLY B 1 121 ? 27.979 12.048 16.881 1.00 8.51 121 GLY B O 1
ATOM 5364 N N . GLN B 1 122 ? 29.564 13.220 15.825 1.00 8.22 122 GLN B N 1
ATOM 5365 C CA . GLN B 1 122 ? 29.917 13.874 17.075 1.00 8.70 122 GLN B CA 1
ATOM 5366 C C . GLN B 1 122 ? 30.449 15.271 16.793 1.00 7.96 122 GLN B C 1
ATOM 5367 O O . GLN B 1 122 ? 30.969 15.539 15.716 1.00 8.41 122 GLN B O 1
ATOM 5373 N N . ARG B 1 123 ? 30.299 16.093 17.823 1.00 9.24 123 ARG B N 1
ATOM 5374 C CA . ARG B 1 123 ? 30.898 17.421 17.815 1.00 9.98 123 ARG B CA 1
ATOM 5375 C C . ARG B 1 123 ? 31.225 17.828 19.234 1.00 9.04 123 ARG B C 1
ATOM 5376 O O . ARG B 1 123 ? 30.484 17.480 20.153 1.00 10.58 123 ARG B O 1
ATOM 5384 N N . THR B 1 124 ? 32.293 18.574 19.469 1.00 7.84 124 THR B N 1
ATOM 5385 C CA . THR B 1 124 ? 32.573 19.051 20.814 1.00 7.85 124 THR B CA 1
ATOM 5386 C C . THR B 1 124 ? 32.257 20.545 20.907 1.00 7.50 124 THR B C 1
ATOM 5387 O O . THR B 1 124 ? 32.748 21.321 20.091 1.00 10.77 124 THR B O 1
ATOM 5391 N N . TYR B 1 125 ? 31.443 20.894 21.877 1.00 8.34 125 TYR B N 1
ATOM 5392 C CA . TYR B 1 125 ? 31.063 22.286 22.143 1.00 8.52 125 TYR B CA 1
ATOM 5393 C C . TYR B 1 125 ? 32.044 22.788 23.222 1.00 8.83 125 TYR B C 1
ATOM 5394 O O . TYR B 1 125 ? 32.423 22.004 24.095 1.00 9.26 125 TYR B O 1
ATOM 5403 N N . ARG B 1 126 ? 32.409 24.056 23.115 1.00 8.65 126 ARG B N 1
ATOM 5404 C CA . ARG B 1 126 ? 33.352 24.618 24.083 1.00 10.18 126 ARG B CA 1
ATOM 5405 C C . ARG B 1 126 ? 32.945 26.069 24.304 1.00 9.47 126 ARG B C 1
ATOM 5406 O O . ARG B 1 126 ? 32.771 26.816 23.343 1.00 12.83 126 ARG B O 1
ATOM 5420 N N . TRP B 1 127 ? 32.716 26.466 25.569 1.00 9.63 127 TRP B N 1
ATOM 5421 C CA . TRP B 1 127 ? 32.272 27.831 25.813 1.00 10.12 127 TRP B CA 1
ATOM 5422 C C . TRP B 1 127 ? 32.744 28.278 27.192 1.00 10.59 127 TRP B C 1
ATOM 5423 O O . TRP B 1 127 ? 32.946 27.451 28.086 1.00 11.52 127 TRP B O 1
ATOM 5434 N N . ARG B 1 128 ? 32.886 29.595 27.321 1.00 10.58 128 ARG B N 1
ATOM 5435 C CA . ARG B 1 128 ? 33.427 30.195 28.527 1.00 10.03 128 ARG B CA 1
ATOM 5436 C C . ARG B 1 128 ? 32.287 30.547 29.460 1.00 9.59 128 ARG B C 1
ATOM 5437 O O . ARG B 1 128 ? 31.285 31.085 28.988 1.00 9.91 128 ARG B O 1
ATOM 5445 N N . ALA B 1 129 ? 32.447 30.254 30.738 1.00 9.03 129 ALA B N 1
ATOM 5446 C CA . ALA B 1 129 ? 31.372 30.541 31.675 1.00 8.60 129 ALA B CA 1
ATOM 5447 C C . ALA B 1 129 ? 31.561 31.982 32.132 1.00 8.30 129 ALA B C 1
ATOM 5448 O O . ALA B 1 129 ? 32.196 32.267 33.154 1.00 10.49 129 ALA B O 1
ATOM 5450 N N . ARG B 1 130 ? 30.988 32.915 31.394 1.00 9.63 130 ARG B N 1
ATOM 5451 C CA . ARG B 1 130 ? 31.105 34.363 31.642 1.00 8.72 130 ARG B CA 1
ATOM 5452 C C . ARG B 1 130 ? 29.922 34.944 32.412 1.00 9.04 130 ARG B C 1
ATOM 5453 O O . ARG B 1 130 ? 29.740 36.165 32.541 1.00 10.38 130 ARG B O 1
ATOM 5461 N N A GLN B 1 131 ? 29.106 34.040 32.946 0.30 9.15 131 GLN B N 1
ATOM 5462 N N B GLN B 1 131 ? 29.093 34.034 32.887 0.70 9.26 131 GLN B N 1
ATOM 5463 C CA A GLN B 1 131 ? 27.920 34.424 33.700 0.30 8.73 131 GLN B CA 1
ATOM 5464 C CA B GLN B 1 131 ? 27.918 34.401 33.652 0.70 9.00 131 GLN B CA 1
ATOM 5465 C C A GLN B 1 131 ? 27.515 33.323 34.670 0.30 8.57 131 GLN B C 1
ATOM 5466 C C B GLN B 1 131 ? 27.798 33.360 34.761 0.70 8.54 131 GLN B C 1
ATOM 5467 O O A GLN B 1 131 ? 27.446 32.138 34.319 0.30 8.64 131 GLN B O 1
ATOM 5468 O O B GLN B 1 131 ? 28.250 32.215 34.535 0.70 12.97 131 GLN B O 1
ATOM 5479 N N . TYR B 1 132 ? 27.261 33.688 35.925 1.00 7.97 132 TYR B N 1
ATOM 5480 C CA . TYR B 1 132 ? 27.068 32.691 36.979 1.00 6.97 132 TYR B CA 1
ATOM 5481 C C . TYR B 1 132 ? 25.572 32.669 37.323 1.00 7.21 132 TYR B C 1
ATOM 5482 O O . TYR B 1 132 ? 24.895 33.704 37.251 1.00 7.87 132 TYR B O 1
ATOM 5491 N N . GLY B 1 133 ? 25.069 31.475 37.666 1.00 7.69 133 GLY B N 1
ATOM 5492 C CA . GLY B 1 133 ? 23.632 31.324 37.935 1.00 7.95 133 GLY B CA 1
ATOM 5493 C C . GLY B 1 133 ? 23.157 29.983 37.358 1.00 7.95 133 GLY B C 1
ATOM 5494 O O . GLY B 1 133 ? 23.952 29.063 37.154 1.00 8.37 133 GLY B O 1
ATOM 5495 N N . THR B 1 134 ? 21.856 29.968 37.062 1.00 7.26 134 THR B N 1
ATOM 5496 C CA . THR B 1 134 ? 21.154 28.747 36.699 1.00 8.02 134 THR B CA 1
ATOM 5497 C C . THR B 1 134 ? 20.646 28.855 35.256 1.00 7.32 134 THR B C 1
ATOM 5498 O O . THR B 1 134 ? 19.877 29.790 34.964 1.00 7.91 134 THR B O 1
ATOM 5502 N N . SER B 1 135 ? 21.105 27.933 34.420 1.00 6.89 135 SER B N 1
ATOM 5503 C CA . SER B 1 135 ? 20.690 27.912 33.008 1.00 7.31 135 SER B CA 1
ATOM 5504 C C . SER B 1 135 ? 20.339 26.461 32.642 1.00 6.96 135 SER B C 1
ATOM 5505 O O . SER B 1 135 ? 20.221 25.612 33.513 1.00 6.96 135 SER B O 1
ATOM 5508 N N . TRP B 1 136 ? 20.167 26.198 31.358 1.00 6.69 136 TRP B N 1
ATOM 5509 C CA . TRP B 1 136 ? 19.788 24.847 30.933 1.00 7.08 136 TRP B CA 1
ATOM 5510 C C . TRP B 1 136 ? 20.178 24.652 29.485 1.00 6.27 136 TRP B C 1
ATOM 5511 O O . TRP B 1 136 ? 20.592 25.619 28.839 1.00 8.43 136 TRP B O 1
ATOM 5522 N N . TYR B 1 137 ? 20.131 23.405 29.028 1.00 6.25 137 TYR B N 1
ATOM 5523 C CA . TYR B 1 137 ? 20.534 23.128 27.638 1.00 6.75 137 TYR B CA 1
ATOM 5524 C C . TYR B 1 137 ? 19.462 22.204 27.055 1.00 6.86 137 TYR B C 1
ATOM 5525 O O . TYR B 1 137 ? 18.815 21.481 27.799 1.00 7.72 137 TYR B O 1
ATOM 5534 N N . HIS B 1 138 ? 19.382 22.226 25.746 1.00 6.53 138 HIS B N 1
ATOM 5535 C CA . HIS B 1 138 ? 18.374 21.414 25.092 1.00 6.42 138 HIS B CA 1
ATOM 5536 C C . HIS B 1 138 ? 18.672 21.316 23.608 1.00 6.22 138 HIS B C 1
ATOM 5537 O O . HIS B 1 138 ? 19.298 22.219 23.035 1.00 7.22 138 HIS B O 1
ATOM 5544 N N . SER B 1 139 ? 18.193 20.256 22.981 1.00 5.84 139 SER B N 1
ATOM 5545 C CA . SER B 1 139 ? 18.309 20.194 21.529 1.00 5.92 139 SER B CA 1
ATOM 5546 C C . SER B 1 139 ? 17.573 21.340 20.874 1.00 6.87 139 SER B C 1
ATOM 5547 O O . SER B 1 139 ? 16.574 21.852 21.425 1.00 8.14 139 SER B O 1
ATOM 5550 N N . HIS B 1 140 ? 18.077 21.738 19.699 1.00 7.73 140 HIS B N 1
ATOM 5551 C CA . HIS B 1 140 ? 17.267 22.690 18.929 1.00 7.55 140 HIS B CA 1
ATOM 5552 C C . HIS B 1 140 ? 16.852 22.081 17.617 1.00 7.00 140 HIS B C 1
ATOM 5553 O O . HIS B 1 140 ? 16.481 22.800 16.670 1.00 8.23 140 HIS B O 1
ATOM 5560 N N . PHE B 1 141 ? 16.908 20.766 17.496 1.00 8.02 141 PHE B N 1
ATOM 5561 C CA . PHE B 1 141 ? 16.523 20.075 16.250 1.00 7.35 141 PHE B CA 1
ATOM 5562 C C . PHE B 1 141 ? 15.010 19.866 16.256 1.00 7.43 141 PHE B C 1
ATOM 5563 O O . PHE B 1 141 ? 14.512 18.927 16.899 1.00 8.53 141 PHE B O 1
ATOM 5571 N N . SER B 1 142 ? 14.294 20.773 15.599 1.00 7.00 142 SER B N 1
ATOM 5572 C CA . SER B 1 142 ? 12.839 20.851 15.738 1.00 7.31 142 SER B CA 1
ATOM 5573 C C . SER B 1 142 ? 12.433 20.703 17.205 1.00 6.56 142 SER B C 1
ATOM 5574 O O . SER B 1 142 ? 13.048 21.368 18.038 1.00 7.87 142 SER B O 1
ATOM 5578 N N . ALA B 1 143 ? 11.461 19.872 17.598 1.00 7.88 143 ALA B N 1
ATOM 5579 C CA . ALA B 1 143 ? 11.000 19.806 18.970 1.00 7.61 143 ALA B CA 1
ATOM 5580 C C . ALA B 1 143 ? 11.613 18.640 19.756 1.00 7.89 143 ALA B C 1
ATOM 5581 O O . ALA B 1 143 ? 11.079 18.148 20.748 1.00 7.54 143 ALA B O 1
ATOM 5583 N N . GLN B 1 144 ? 12.787 18.182 19.314 1.00 7.17 144 GLN B N 1
ATOM 5584 C CA . GLN B 1 144 ? 13.460 17.012 19.910 1.00 6.43 144 GLN B CA 1
ATOM 5585 C C . GLN B 1 144 ? 13.650 17.113 21.410 1.00 7.23 144 GLN B C 1
ATOM 5586 O O . GLN B 1 144 ? 13.653 16.070 22.092 1.00 7.59 144 GLN B O 1
ATOM 5592 N N . TYR B 1 145 ? 13.802 18.334 21.950 1.00 6.64 145 TYR B N 1
ATOM 5593 C CA . TYR B 1 145 ? 14.052 18.312 23.397 1.00 7.75 145 TYR B CA 1
ATOM 5594 C C . TYR B 1 145 ? 12.841 17.780 24.149 1.00 8.10 145 TYR B C 1
ATOM 5595 O O . TYR B 1 145 ? 13.063 17.289 25.259 1.00 8.81 145 TYR B O 1
ATOM 5604 N N . GLY B 1 146 ? 11.654 17.825 23.532 1.00 7.56 146 GLY B N 1
ATOM 5605 C CA . GLY B 1 146 ? 10.451 17.248 24.132 1.00 9.96 146 GLY B CA 1
ATOM 5606 C C . GLY B 1 146 ? 10.582 15.725 24.254 1.00 10.10 146 GLY B C 1
ATOM 5607 O O . GLY B 1 146 ? 9.719 15.162 24.938 1.00 13.34 146 GLY B O 1
ATOM 5608 N N . ASN B 1 147 ? 11.587 15.115 23.635 1.00 8.90 147 ASN B N 1
ATOM 5609 C CA . ASN B 1 147 ? 11.778 13.680 23.809 1.00 8.30 147 ASN B CA 1
ATOM 5610 C C . ASN B 1 147 ? 12.803 13.327 24.879 1.00 8.57 147 ASN B C 1
ATOM 5611 O O . ASN B 1 147 ? 12.979 12.127 25.137 1.00 8.92 147 ASN B O 1
ATOM 5616 N N . GLY B 1 148 ? 13.492 14.295 25.492 1.00 8.08 148 GLY B N 1
ATOM 5617 C CA . GLY B 1 148 ? 14.406 14.021 26.587 1.00 8.15 148 GLY B CA 1
ATOM 5618 C C . GLY B 1 148 ? 15.781 14.649 26.405 1.00 7.45 148 GLY B C 1
ATOM 5619 O O . GLY B 1 148 ? 16.666 14.544 27.255 1.00 9.01 148 GLY B O 1
ATOM 5620 N N . VAL B 1 149 ? 16.041 15.340 25.306 1.00 8.07 149 VAL B N 1
ATOM 5621 C CA . VAL B 1 149 ? 17.370 15.925 25.070 1.00 8.07 149 VAL B CA 1
ATOM 5622 C C . VAL B 1 149 ? 17.473 17.289 25.713 1.00 7.20 149 VAL B C 1
ATOM 5623 O O . VAL B 1 149 ? 17.351 18.343 25.068 1.00 8.23 149 VAL B O 1
ATOM 5627 N N . VAL B 1 150 ? 17.632 17.289 27.037 1.00 7.87 150 VAL B N 1
ATOM 5628 C CA . VAL B 1 150 ? 17.480 18.459 27.884 1.00 8.29 150 VAL B CA 1
ATOM 5629 C C . VAL B 1 150 ? 18.292 18.235 29.169 1.00 9.06 150 VAL B C 1
ATOM 5630 O O . VAL B 1 150 ? 18.447 17.086 29.621 1.00 8.90 150 VAL B O 1
ATOM 5637 N N . GLY B 1 151 ? 18.818 19.280 29.769 1.00 8.02 151 GLY B N 1
ATOM 5638 C CA . GLY B 1 151 ? 19.480 19.135 31.082 1.00 7.81 151 GLY B CA 1
ATOM 5639 C C . GLY B 1 151 ? 19.730 20.526 31.667 1.00 7.86 151 GLY B C 1
ATOM 5640 O O . GLY B 1 151 ? 19.304 21.495 31.055 1.00 7.35 151 GLY B O 1
ATOM 5641 N N . THR B 1 152 ? 20.374 20.594 32.819 1.00 8.53 152 THR B N 1
ATOM 5642 C CA . THR B 1 152 ? 20.578 21.861 33.472 1.00 7.78 152 THR B CA 1
ATOM 5643 C C . THR B 1 152 ? 22.047 22.295 33.537 1.00 7.75 152 THR B C 1
ATOM 5644 O O . THR B 1 152 ? 22.998 21.519 33.352 1.00 8.13 152 THR B O 1
ATOM 5648 N N . ILE B 1 153 ? 22.220 23.576 33.845 1.00 8.25 153 ILE B N 1
ATOM 5649 C CA . ILE B 1 153 ? 23.548 24.191 34.008 1.00 6.86 153 ILE B CA 1
ATOM 5650 C C . ILE B 1 153 ? 23.601 24.995 35.300 1.00 6.74 153 ILE B C 1
ATOM 5651 O O . ILE B 1 153 ? 22.704 25.825 35.529 1.00 7.28 153 ILE B O 1
ATOM 5656 N N . GLN B 1 154 ? 24.612 24.739 36.114 1.00 7.15 154 GLN B N 1
ATOM 5657 C CA . GLN B 1 154 ? 24.841 25.482 37.328 1.00 7.85 154 GLN B CA 1
ATOM 5658 C C . GLN B 1 154 ? 26.258 26.060 37.263 1.00 6.92 154 GLN B C 1
ATOM 5659 O O . GLN B 1 154 ? 27.192 25.283 37.400 1.00 8.71 154 GLN B O 1
ATOM 5665 N N . ILE B 1 155 ? 26.403 27.359 37.044 1.00 6.85 155 ILE B N 1
ATOM 5666 C CA . ILE B 1 155 ? 27.738 27.986 37.103 1.00 7.65 155 ILE B CA 1
ATOM 5667 C C . ILE B 1 155 ? 27.783 28.720 38.433 1.00 8.01 155 ILE B C 1
ATOM 5668 O O . ILE B 1 155 ? 27.023 29.677 38.643 1.00 8.47 155 ILE B O 1
ATOM 5673 N N . ASN B 1 156 ? 28.634 28.236 39.332 1.00 7.64 156 ASN B N 1
ATOM 5674 C CA . ASN B 1 156 ? 28.723 28.841 40.643 1.00 8.23 156 ASN B CA 1
ATOM 5675 C C . ASN B 1 156 ? 29.408 30.191 40.633 1.00 8.10 156 ASN B C 1
ATOM 5676 O O . ASN B 1 156 ? 30.260 30.504 39.806 1.00 9.62 156 ASN B O 1
ATOM 5681 N N . GLY B 1 157 ? 28.992 30.998 41.590 1.00 8.76 157 GLY B N 1
ATOM 5682 C CA . GLY B 1 157 ? 29.476 32.379 41.646 1.00 9.09 157 GLY B CA 1
ATOM 5683 C C . GLY B 1 157 ? 28.873 33.080 42.829 1.00 8.72 157 GLY B C 1
ATOM 5684 O O . GLY B 1 157 ? 28.281 32.427 43.684 1.00 8.91 157 GLY B O 1
ATOM 5685 N N . PRO B 1 158 ? 29.010 34.426 42.913 1.00 8.15 158 PRO B N 1
ATOM 5686 C CA . PRO B 1 158 ? 28.430 35.112 44.078 1.00 8.34 158 PRO B CA 1
ATOM 5687 C C . PRO B 1 158 ? 26.917 35.247 43.978 1.00 8.66 158 PRO B C 1
ATOM 5688 O O . PRO B 1 158 ? 26.281 34.824 43.003 1.00 8.79 158 PRO B O 1
ATOM 5692 N N . ALA B 1 159 ? 26.352 35.804 45.052 1.00 9.02 159 ALA B N 1
ATOM 5693 C CA . ALA B 1 159 ? 24.888 35.916 45.118 1.00 8.99 159 ALA B CA 1
ATOM 5694 C C . ALA B 1 159 ? 24.499 37.172 45.869 1.00 8.41 159 ALA B C 1
ATOM 5695 O O . ALA B 1 159 ? 25.321 37.746 46.630 1.00 8.78 159 ALA B O 1
ATOM 5697 N N . SER B 1 160 ? 23.293 37.634 45.709 1.00 8.98 160 SER B N 1
ATOM 5698 C CA . SER B 1 160 ? 22.802 38.875 46.305 1.00 9.30 160 SER B CA 1
ATOM 5699 C C . SER B 1 160 ? 22.209 38.738 47.709 1.00 10.87 160 SER B C 1
ATOM 5700 O O . SER B 1 160 ? 21.740 39.763 48.246 1.00 10.61 160 SER B O 1
ATOM 5703 N N . LEU B 1 161 ? 22.249 37.537 48.273 1.00 11.16 161 LEU B N 1
ATOM 5704 C CA . LEU B 1 161 ? 21.928 37.364 49.687 1.00 12.06 161 LEU B CA 1
ATOM 5705 C C . LEU B 1 161 ? 22.816 36.274 50.270 1.00 11.69 161 LEU B C 1
ATOM 5706 O O . LEU B 1 161 ? 23.143 35.360 49.529 1.00 12.46 161 LEU B O 1
ATOM 5711 N N . PRO B 1 162 ? 23.144 36.309 51.554 1.00 12.12 162 PRO B N 1
ATOM 5712 C CA . PRO B 1 162 ? 23.765 35.163 52.208 1.00 12.31 162 PRO B CA 1
ATOM 5713 C C . PRO B 1 162 ? 22.783 34.002 52.295 1.00 12.14 162 PRO B C 1
ATOM 5714 O O . PRO B 1 162 ? 21.582 34.173 52.340 1.00 13.41 162 PRO B O 1
ATOM 5718 N N . TYR B 1 163 ? 23.316 32.784 52.326 1.00 11.94 163 TYR B N 1
ATOM 5719 C CA . TYR B 1 163 ? 22.440 31.626 52.527 1.00 11.09 163 TYR B CA 1
ATOM 5720 C C . TYR B 1 163 ? 23.348 30.498 52.992 1.00 11.49 163 TYR B C 1
ATOM 5721 O O . TYR B 1 163 ? 24.565 30.557 52.711 1.00 12.17 163 TYR B O 1
ATOM 5730 N N . ASP B 1 164 ? 22.780 29.489 53.644 1.00 12.38 164 ASP B N 1
ATOM 5731 C CA . ASP B 1 164 ? 23.564 28.396 54.203 1.00 12.29 164 ASP B CA 1
ATOM 5732 C C . ASP B 1 164 ? 23.793 27.249 53.247 1.00 12.70 164 ASP B C 1
ATOM 5733 O O . ASP B 1 164 ? 24.889 26.693 53.226 1.00 13.86 164 ASP B O 1
ATOM 5738 N N . ILE B 1 165 ? 22.753 26.854 52.500 1.00 11.99 165 ILE B N 1
ATOM 5739 C CA . ILE B 1 165 ? 22.769 25.608 51.765 1.00 11.28 165 ILE B CA 1
ATOM 5740 C C . ILE B 1 165 ? 22.263 25.841 50.341 1.00 11.52 165 ILE B C 1
ATOM 5741 O O . ILE B 1 165 ? 21.218 26.497 50.207 1.00 12.55 165 ILE B O 1
ATOM 5746 N N . ASP B 1 166 ? 23.020 25.329 49.390 1.00 11.36 166 ASP B N 1
ATOM 5747 C CA . ASP B 1 166 ? 22.588 25.343 47.985 1.00 11.17 166 ASP B CA 1
ATOM 5748 C C . ASP B 1 166 ? 21.935 23.990 47.681 1.00 10.81 166 ASP B C 1
ATOM 5749 O O . ASP B 1 166 ? 22.629 22.959 47.615 1.00 12.13 166 ASP B O 1
ATOM 5754 N N . LEU B 1 167 ? 20.630 23.950 47.515 1.00 10.39 167 LEU B N 1
ATOM 5755 C CA . LEU B 1 167 ? 19.902 22.728 47.268 1.00 11.42 167 LEU B CA 1
ATOM 5756 C C . LEU B 1 167 ? 20.049 22.286 45.820 1.00 11.56 167 LEU B C 1
ATOM 5757 O O . LEU B 1 167 ? 19.712 21.143 45.500 1.00 12.66 167 LEU B O 1
ATOM 5762 N N . GLY B 1 168 ? 20.549 23.194 44.977 1.00 11.50 168 GLY B N 1
ATOM 5763 C CA . GLY B 1 168 ? 20.818 22.800 43.597 1.00 11.57 168 GLY B CA 1
ATOM 5764 C C . GLY B 1 168 ? 19.641 22.981 42.671 1.00 10.68 168 GLY B C 1
ATOM 5765 O O . GLY B 1 168 ? 18.737 23.733 43.009 1.00 9.56 168 GLY B O 1
ATOM 5766 N N . VAL B 1 169 ? 19.704 22.302 41.504 1.00 9.76 169 VAL B N 1
ATOM 5767 C CA . VAL B 1 169 ? 18.673 22.550 40.497 1.00 8.30 169 VAL B CA 1
ATOM 5768 C C . VAL B 1 169 ? 17.363 21.839 40.792 1.00 8.19 169 VAL B C 1
ATOM 5769 O O . VAL B 1 169 ? 17.288 20.805 41.446 1.00 9.93 169 VAL B O 1
ATOM 5773 N N . PHE B 1 170 ? 16.306 22.445 40.283 1.00 8.60 170 PHE B N 1
ATOM 5774 C CA . PHE B 1 170 ? 14.930 22.009 40.502 1.00 8.90 170 PHE B CA 1
ATOM 5775 C C . PHE B 1 170 ? 14.127 22.297 39.226 1.00 7.99 170 PHE B C 1
ATOM 5776 O O . PHE B 1 170 ? 13.298 23.209 39.177 1.00 8.21 170 PHE B O 1
ATOM 5784 N N . PRO B 1 171 ? 14.416 21.535 38.184 1.00 8.76 171 PRO B N 1
ATOM 5785 C CA . PRO B 1 171 ? 13.725 21.718 36.901 1.00 7.73 171 PRO B CA 1
ATOM 5786 C C . PRO B 1 171 ? 12.306 21.168 36.974 1.00 8.63 171 PRO B C 1
ATOM 5787 O O . PRO B 1 171 ? 12.101 20.061 37.460 1.00 10.89 171 PRO B O 1
ATOM 5791 N N . ILE B 1 172 ? 11.371 21.976 36.482 1.00 8.05 172 ILE B N 1
ATOM 5792 C CA . ILE B 1 172 ? 9.979 21.608 36.396 1.00 7.55 172 ILE B CA 1
ATOM 5793 C C . ILE B 1 172 ? 9.599 21.557 34.927 1.00 6.56 172 ILE B C 1
ATOM 5794 O O . ILE B 1 172 ? 9.913 22.461 34.181 1.00 7.23 172 ILE B O 1
ATOM 5799 N N . THR B 1 173 ? 8.953 20.491 34.478 1.00 6.25 173 THR B N 1
ATOM 5800 C CA . THR B 1 173 ? 8.593 20.407 33.063 1.00 7.17 173 THR B CA 1
ATOM 5801 C C . THR B 1 173 ? 7.276 19.717 32.839 1.00 7.45 173 THR B C 1
ATOM 5802 O O . THR B 1 173 ? 6.905 18.810 33.574 1.00 8.39 173 THR B O 1
ATOM 5806 N N . ASP B 1 174 ? 6.603 20.184 31.790 1.00 7.19 174 ASP B N 1
ATOM 5807 C CA . ASP B 1 174 ? 5.466 19.393 31.303 1.00 7.25 174 ASP B CA 1
ATOM 5808 C C . ASP B 1 174 ? 6.022 18.059 30.809 1.00 7.19 174 ASP B C 1
ATOM 5809 O O . ASP B 1 174 ? 7.201 17.859 30.501 1.00 8.16 174 ASP B O 1
ATOM 5814 N N . TYR B 1 175 ? 5.118 17.081 30.754 1.00 7.42 175 TYR B N 1
ATOM 5815 C CA . TYR B 1 175 ? 5.477 15.715 30.377 1.00 8.05 175 TYR B CA 1
ATOM 5816 C C . TYR B 1 175 ? 4.310 15.185 29.549 1.00 8.21 175 TYR B C 1
ATOM 5817 O O . TYR B 1 175 ? 3.143 15.209 29.997 1.00 9.24 175 TYR B O 1
ATOM 5826 N N . TYR B 1 176 ? 4.615 14.754 28.336 1.00 7.58 176 TYR B N 1
ATOM 5827 C CA . TYR B 1 176 ? 3.634 14.205 27.418 1.00 8.23 176 TYR B CA 1
ATOM 5828 C C . TYR B 1 176 ? 3.987 12.755 27.111 1.00 8.89 176 TYR B C 1
ATOM 5829 O O . TYR B 1 176 ? 5.167 12.469 26.870 1.00 9.85 176 TYR B O 1
ATOM 5838 N N . TYR B 1 177 ? 2.978 11.889 27.071 1.00 9.34 177 TYR B N 1
ATOM 5839 C CA . TYR B 1 177 ? 3.319 10.518 26.677 1.00 9.65 177 TYR B CA 1
ATOM 5840 C C . TYR B 1 177 ? 3.548 10.415 25.182 1.00 9.94 177 TYR B C 1
ATOM 5841 O O . TYR B 1 177 ? 4.325 9.534 24.759 1.00 11.65 177 TYR B O 1
ATOM 5850 N N . ARG B 1 178 ? 2.949 11.245 24.354 1.00 10.19 178 ARG B N 1
ATOM 5851 C CA . ARG B 1 178 ? 3.194 11.236 22.925 1.00 10.02 178 ARG B CA 1
ATOM 5852 C C . ARG B 1 178 ? 4.580 11.838 22.675 1.00 10.10 178 ARG B C 1
ATOM 5853 O O . ARG B 1 178 ? 5.031 12.703 23.435 1.00 10.15 178 ARG B O 1
ATOM 5861 N N . ALA B 1 179 ? 5.215 11.382 21.593 1.00 9.74 179 ALA B N 1
ATOM 5862 C CA . ALA B 1 179 ? 6.550 11.861 21.255 1.00 9.27 179 ALA B CA 1
ATOM 5863 C C . ALA B 1 179 ? 6.472 13.223 20.581 1.00 9.36 179 ALA B C 1
ATOM 5864 O O . ALA B 1 179 ? 5.458 13.612 19.990 1.00 9.70 179 ALA B O 1
ATOM 5866 N N . ALA B 1 180 ? 7.569 13.968 20.632 1.00 9.58 180 ALA B N 1
ATOM 5867 C CA . ALA B 1 180 ? 7.572 15.344 20.137 1.00 9.35 180 ALA B CA 1
ATOM 5868 C C . ALA B 1 180 ? 7.186 15.502 18.677 1.00 9.09 180 ALA B C 1
ATOM 5869 O O . ALA B 1 180 ? 6.444 16.445 18.325 1.00 9.72 180 ALA B O 1
ATOM 5871 N N . ASP B 1 181 ? 7.681 14.645 17.772 1.00 8.35 181 ASP B N 1
ATOM 5872 C CA . ASP B 1 181 ? 7.305 14.865 16.371 1.00 8.84 181 ASP B CA 1
ATOM 5873 C C . ASP B 1 181 ? 5.824 14.633 16.162 1.00 8.56 181 ASP B C 1
ATOM 5874 O O . ASP B 1 181 ? 5.208 15.275 15.306 1.00 9.17 181 ASP B O 1
ATOM 5879 N N . ASP B 1 182 ? 5.277 13.704 16.942 1.00 9.49 182 ASP B N 1
ATOM 5880 C CA . ASP B 1 182 ? 3.821 13.483 16.785 1.00 10.06 182 ASP B CA 1
ATOM 5881 C C . ASP B 1 182 ? 3.055 14.694 17.274 1.00 9.74 182 ASP B C 1
ATOM 5882 O O . ASP B 1 182 ? 2.021 15.031 16.672 1.00 12.18 182 ASP B O 1
ATOM 5890 N N . LEU B 1 183 ? 3.523 15.297 18.352 1.00 9.33 183 LEU B N 1
ATOM 5891 C CA . LEU B 1 183 ? 2.860 16.511 18.873 1.00 9.26 183 LEU B CA 1
ATOM 5892 C C . LEU B 1 183 ? 3.074 17.701 17.942 1.00 9.28 183 LEU B C 1
ATOM 5893 O O . LEU B 1 183 ? 2.168 18.536 17.774 1.00 8.83 183 LEU B O 1
ATOM 5898 N N . VAL B 1 184 ? 4.248 17.792 17.309 1.00 9.44 184 VAL B N 1
ATOM 5899 C CA . VAL B 1 184 ? 4.359 18.879 16.330 1.00 9.37 184 VAL B CA 1
ATOM 5900 C C . VAL B 1 184 ? 3.325 18.697 15.223 1.00 9.78 184 VAL B C 1
ATOM 5901 O O . VAL B 1 184 ? 2.618 19.637 14.838 1.00 9.31 184 VAL B O 1
ATOM 5905 N N . HIS B 1 185 ? 3.190 17.470 14.701 1.00 9.75 185 HIS B N 1
ATOM 5906 C CA . HIS B 1 185 ? 2.202 17.250 13.638 1.00 11.10 185 HIS B CA 1
ATOM 5907 C C . HIS B 1 185 ? 0.796 17.584 14.109 1.00 10.06 185 HIS B C 1
ATOM 5908 O O . HIS B 1 185 ? -0.037 18.225 13.446 1.00 10.15 185 HIS B O 1
ATOM 5915 N N . PHE B 1 186 ? 0.461 17.124 15.319 1.00 9.68 186 PHE B N 1
ATOM 5916 C CA . PHE B 1 186 ? -0.864 17.393 15.879 1.00 9.85 186 PHE B CA 1
ATOM 5917 C C . PHE B 1 186 ? -1.117 18.902 15.948 1.00 9.74 186 PHE B C 1
ATOM 5918 O O . PHE B 1 186 ? -2.160 19.412 15.528 1.00 9.87 186 PHE B O 1
ATOM 5926 N N . THR B 1 187 ? -0.163 19.642 16.516 1.00 9.45 187 THR B N 1
ATOM 5927 C CA . THR B 1 187 ? -0.389 21.080 16.750 1.00 8.21 187 THR B CA 1
ATOM 5928 C C . THR B 1 187 ? -0.331 21.885 15.469 1.00 8.65 187 THR B C 1
ATOM 5929 O O . THR B 1 187 ? -0.685 23.076 15.484 1.00 9.99 187 THR B O 1
ATOM 5933 N N . GLN B 1 188 ? 0.096 21.292 14.352 1.00 8.19 188 GLN B N 1
ATOM 5934 C CA . GLN B 1 188 ? -0.038 22.008 13.094 1.00 10.02 188 GLN B CA 1
ATOM 5935 C C . GLN B 1 188 ? -1.497 22.269 12.696 1.00 10.11 188 GLN B C 1
ATOM 5936 O O . GLN B 1 188 ? -1.778 23.174 11.898 1.00 10.43 188 GLN B O 1
ATOM 5942 N N . ASN B 1 189 ? -2.408 21.471 13.225 1.00 10.87 189 ASN B N 1
ATOM 5943 C CA . ASN B 1 189 ? -3.810 21.596 12.812 1.00 11.55 189 ASN B CA 1
ATOM 5944 C C . ASN B 1 189 ? -4.772 21.516 13.990 1.00 11.00 189 ASN B C 1
ATOM 5945 O O . ASN B 1 189 ? -5.995 21.437 13.764 1.00 12.05 189 ASN B O 1
ATOM 5950 N N . ASN B 1 190 ? -4.290 21.486 15.216 1.00 10.01 190 ASN B N 1
ATOM 5951 C CA . ASN B 1 190 ? -5.087 21.363 16.430 1.00 12.15 190 ASN B CA 1
ATOM 5952 C C . ASN B 1 190 ? -4.545 22.209 17.565 1.00 12.38 190 ASN B C 1
ATOM 5953 O O . ASN B 1 190 ? -3.321 22.399 17.650 1.00 12.24 190 ASN B O 1
ATOM 5958 N N . ALA B 1 191 ? -5.374 22.721 18.465 1.00 12.91 191 ALA B N 1
ATOM 5959 C CA . ALA B 1 191 ? -4.891 23.402 19.657 1.00 12.01 191 ALA B CA 1
ATOM 5960 C C . ALA B 1 191 ? -4.050 22.421 20.469 1.00 11.97 191 ALA B C 1
ATOM 5961 O O . ALA B 1 191 ? -4.398 21.240 20.516 1.00 14.12 191 ALA B O 1
ATOM 5963 N N A PRO B 1 192 ? -2.942 22.873 21.039 0.47 12.01 192 PRO B N 1
ATOM 5964 N N B PRO B 1 192 ? -3.036 22.922 21.152 0.53 11.99 192 PRO B N 1
ATOM 5965 C CA A PRO B 1 192 ? -2.109 21.998 21.866 0.47 11.87 192 PRO B CA 1
ATOM 5966 C CA B PRO B 1 192 ? -2.122 22.048 21.889 0.53 11.85 192 PRO B CA 1
ATOM 5967 C C . PRO B 1 192 ? -2.830 21.419 23.073 1.00 11.50 192 PRO B C 1
ATOM 5968 O O . PRO B 1 192 ? -3.698 22.051 23.682 1.00 12.02 192 PRO B O 1
ATOM 5975 N N . PRO B 1 193 ? -2.421 20.182 23.377 1.00 10.82 193 PRO B N 1
ATOM 5976 C CA . PRO B 1 193 ? -3.033 19.482 24.504 1.00 10.67 193 PRO B CA 1
ATOM 5977 C C . PRO B 1 193 ? -2.517 19.997 25.837 1.00 9.43 193 PRO B C 1
ATOM 5978 O O . PRO B 1 193 ? -1.461 20.644 25.926 1.00 10.11 193 PRO B O 1
ATOM 5982 N N . PHE B 1 194 ? -3.265 19.713 26.896 1.00 8.24 194 PHE B N 1
ATOM 5983 C CA . PHE B 1 194 ? -2.759 19.800 28.264 1.00 7.94 194 PHE B CA 1
ATOM 5984 C C . PHE B 1 194 ? -1.662 18.748 28.417 1.00 8.31 194 PHE B C 1
ATOM 5985 O O . PHE B 1 194 ? -1.668 17.721 27.710 1.00 10.40 194 PHE B O 1
ATOM 5993 N N . SER B 1 195 ? -0.731 19.006 29.328 1.00 8.07 195 SER B N 1
ATOM 5994 C CA . SER B 1 195 ? 0.313 18.002 29.544 1.00 8.24 195 SER B CA 1
ATOM 5995 C C . SER B 1 195 ? -0.287 16.804 30.259 1.00 8.58 195 SER B C 1
ATOM 5996 O O . SER B 1 195 ? -1.235 16.951 31.019 1.00 9.77 195 SER B O 1
ATOM 5999 N N . ASP B 1 196 ? 0.307 15.615 30.057 1.00 8.16 196 ASP B N 1
ATOM 6000 C CA . ASP B 1 196 ? -0.237 14.471 30.809 1.00 9.33 196 ASP B CA 1
ATOM 6001 C C . ASP B 1 196 ? 0.142 14.512 32.275 1.00 9.73 196 ASP B C 1
ATOM 6002 O O . ASP B 1 196 ? -0.549 14.038 33.167 1.00 12.53 196 ASP B O 1
ATOM 6007 N N . ASN B 1 197 ? 1.306 15.098 32.561 1.00 9.52 197 ASN B N 1
ATOM 6008 C CA . ASN B 1 197 ? 1.755 15.307 33.931 1.00 8.84 197 ASN B CA 1
ATOM 6009 C C . ASN B 1 197 ? 2.721 16.492 33.952 1.00 8.27 197 ASN B C 1
ATOM 6010 O O . ASN B 1 197 ? 3.097 17.001 32.903 1.00 7.92 197 ASN B O 1
ATOM 6015 N N . VAL B 1 198 ? 3.129 16.882 35.140 1.00 8.20 198 VAL B N 1
ATOM 6016 C CA . VAL B 1 198 ? 4.204 17.839 35.317 1.00 8.44 198 VAL B CA 1
ATOM 6017 C C . VAL B 1 198 ? 5.243 17.202 36.247 1.00 9.18 198 VAL B C 1
ATOM 6018 O O . VAL B 1 198 ? 4.915 16.892 37.400 1.00 10.28 198 VAL B O 1
ATOM 6022 N N . LEU B 1 199 ? 6.458 17.014 35.730 1.00 8.86 199 LEU B N 1
ATOM 6023 C CA . LEU B 1 199 ? 7.521 16.485 36.579 1.00 8.87 199 LEU B CA 1
ATOM 6024 C C . LEU B 1 199 ? 8.244 17.583 37.339 1.00 9.05 199 LEU B C 1
ATOM 6025 O O . LEU B 1 199 ? 8.509 18.633 36.780 1.00 9.61 199 LEU B O 1
ATOM 6030 N N . ILE B 1 200 ? 8.606 17.287 38.565 1.00 9.28 200 ILE B N 1
ATOM 6031 C CA . ILE B 1 200 ? 9.427 18.176 39.385 1.00 8.83 200 ILE B CA 1
ATOM 6032 C C . ILE B 1 200 ? 10.709 17.441 39.749 1.00 9.59 200 ILE B C 1
ATOM 6033 O O . ILE B 1 200 ? 10.624 16.369 40.376 1.00 10.49 200 ILE B O 1
ATOM 6038 N N . ASN B 1 201 ? 11.833 17.974 39.307 1.00 10.27 201 ASN B N 1
ATOM 6039 C CA . ASN B 1 201 ? 13.122 17.318 39.516 1.00 11.07 201 ASN B CA 1
ATOM 6040 C C . ASN B 1 201 ? 13.038 15.863 39.083 1.00 10.35 201 ASN B C 1
ATOM 6041 O O . ASN B 1 201 ? 13.533 14.945 39.724 1.00 12.27 201 ASN B O 1
ATOM 6046 N N . GLY B 1 202 ? 12.365 15.631 37.931 1.00 10.77 202 GLY B N 1
ATOM 6047 C CA . GLY B 1 202 ? 12.395 14.299 37.350 1.00 10.57 202 GLY B CA 1
ATOM 6048 C C . GLY B 1 202 ? 11.261 13.397 37.737 1.00 11.11 202 GLY B C 1
ATOM 6049 O O . GLY B 1 202 ? 11.153 12.293 37.187 1.00 14.24 202 GLY B O 1
ATOM 6050 N N . THR B 1 203 ? 10.372 13.776 38.660 1.00 11.61 203 THR B N 1
ATOM 6051 C CA . THR B 1 203 ? 9.370 12.777 39.080 1.00 11.00 203 THR B CA 1
ATOM 6052 C C . THR B 1 203 ? 8.007 13.395 39.327 1.00 11.08 203 THR B C 1
ATOM 6053 O O . THR B 1 203 ? 7.880 14.601 39.491 1.00 10.61 203 THR B O 1
ATOM 6057 N N . ALA B 1 204 ? 6.983 12.556 39.334 1.00 11.26 204 ALA B N 1
ATOM 6058 C CA . ALA B 1 204 ? 5.647 12.963 39.711 1.00 10.64 204 ALA B CA 1
ATOM 6059 C C . ALA B 1 204 ? 4.831 11.703 40.052 1.00 12.31 204 ALA B C 1
ATOM 6060 O O . ALA B 1 204 ? 5.299 10.604 39.726 1.00 12.59 204 ALA B O 1
ATOM 6062 N N . VAL B 1 205 ? 3.681 11.974 40.670 1.00 13.37 205 VAL B N 1
ATOM 6063 C CA . VAL B 1 205 ? 2.740 10.869 40.897 1.00 13.16 205 VAL B CA 1
ATOM 6064 C C . VAL B 1 205 ? 1.772 10.855 39.720 1.00 14.68 205 VAL B C 1
ATOM 6065 O O . VAL B 1 205 ? 1.329 11.880 39.185 1.00 17.04 205 VAL B O 1
ATOM 6069 N N . ASN B 1 206 ? 1.428 9.658 39.244 1.00 15.78 206 ASN B N 1
ATOM 6070 C CA . ASN B 1 206 ? 0.441 9.528 38.186 1.00 17.27 206 ASN B CA 1
ATOM 6071 C C . ASN B 1 206 ? -0.938 9.830 38.767 1.00 18.68 206 ASN B C 1
ATOM 6072 O O . ASN B 1 206 ? -1.287 9.128 39.709 1.00 19.69 206 ASN B O 1
ATOM 6077 N N . PRO B 1 207 ? -1.628 10.797 38.196 1.00 20.80 207 PRO B N 1
ATOM 6078 C CA . PRO B 1 207 ? -2.843 11.314 38.819 1.00 21.90 207 PRO B CA 1
ATOM 6079 C C . PRO B 1 207 ? -3.938 10.243 38.840 1.00 23.37 207 PRO B C 1
ATOM 6080 O O . PRO B 1 207 ? -4.844 10.398 39.673 1.00 27.92 207 PRO B O 1
ATOM 6084 N N . ASN B 1 208 ? -3.875 9.226 37.989 1.00 23.56 208 ASN B N 1
ATOM 6085 C CA . ASN B 1 208 ? -4.870 8.190 37.814 1.00 23.62 208 ASN B CA 1
ATOM 6086 C C . ASN B 1 208 ? -4.562 6.883 38.540 1.00 23.76 208 ASN B C 1
ATOM 6087 O O . ASN B 1 208 ? -5.535 6.291 39.040 1.00 26.24 208 ASN B O 1
ATOM 6092 N N . THR B 1 209 ? -3.317 6.437 38.599 1.00 22.53 209 THR B N 1
ATOM 6093 C CA . THR B 1 209 ? -2.955 5.145 39.162 1.00 21.22 209 THR B CA 1
ATOM 6094 C C . THR B 1 209 ? -2.301 5.258 40.531 1.00 20.90 209 THR B C 1
ATOM 6095 O O . THR B 1 209 ? -2.299 4.296 41.301 1.00 22.05 209 THR B O 1
ATOM 6099 N N . GLY B 1 210 ? -1.726 6.416 40.870 1.00 20.04 210 GLY B N 1
ATOM 6100 C CA . GLY B 1 210 ? -1.016 6.532 42.133 1.00 19.93 210 GLY B CA 1
ATOM 6101 C C . GLY B 1 210 ? 0.439 6.129 41.984 1.00 20.10 210 GLY B C 1
ATOM 6102 O O . GLY B 1 210 ? 1.227 6.213 42.933 1.00 20.81 210 GLY B O 1
ATOM 6103 N N . GLU B 1 211 ? 0.823 5.692 40.785 1.00 19.51 211 GLU B N 1
ATOM 6104 C CA . GLU B 1 211 ? 2.213 5.269 40.634 1.00 19.36 211 GLU B CA 1
ATOM 6105 C C . GLU B 1 211 ? 3.148 6.472 40.616 1.00 19.11 211 GLU B C 1
ATOM 6106 O O . GLU B 1 211 ? 2.680 7.591 40.380 1.00 18.77 211 GLU B O 1
ATOM 6112 N N . GLY B 1 212 ? 4.436 6.203 40.840 1.00 17.50 212 GLY B N 1
ATOM 6113 C CA . GLY B 1 212 ? 5.442 7.230 40.848 1.00 17.45 212 GLY B CA 1
ATOM 6114 C C . GLY B 1 212 ? 5.788 7.780 42.210 1.00 16.10 212 GLY B C 1
ATOM 6115 O O . GLY B 1 212 ? 5.477 7.174 43.242 1.00 18.34 212 GLY B O 1
ATOM 6116 N N . GLN B 1 213 ? 6.439 8.957 42.245 1.00 16.04 213 GLN B N 1
ATOM 6117 C CA . GLN B 1 213 ? 6.705 9.566 43.537 1.00 17.11 213 GLN B CA 1
ATOM 6118 C C . GLN B 1 213 ? 6.801 11.087 43.436 1.00 15.64 213 GLN B C 1
ATOM 6119 O O . GLN B 1 213 ? 7.106 11.652 42.411 1.00 14.40 213 GLN B O 1
ATOM 6125 N N . TYR B 1 214 ? 6.525 11.718 44.564 1.00 14.91 214 TYR B N 1
ATOM 6126 C CA . TYR B 1 214 ? 6.676 13.155 44.648 1.00 14.21 214 TYR B CA 1
ATOM 6127 C C . TYR B 1 214 ? 8.138 13.510 44.845 1.00 14.24 214 TYR B C 1
ATOM 6128 O O . TYR B 1 214 ? 8.838 12.879 45.651 1.00 14.63 214 TYR B O 1
ATOM 6137 N N . ALA B 1 215 ? 8.645 14.531 44.168 1.00 14.03 215 ALA B N 1
ATOM 6138 C CA . ALA B 1 215 ? 9.974 15.018 44.544 1.00 14.37 215 ALA B CA 1
ATOM 6139 C C . ALA B 1 215 ? 9.939 15.418 46.023 1.00 14.82 215 ALA B C 1
ATOM 6140 O O . ALA B 1 215 ? 8.949 15.905 46.556 1.00 14.65 215 ALA B O 1
ATOM 6142 N N . ASN B 1 216 ? 11.058 15.189 46.706 1.00 15.69 216 ASN B N 1
ATOM 6143 C CA . ASN B 1 216 ? 11.119 15.395 48.143 1.00 16.46 216 ASN B CA 1
ATOM 6144 C C . ASN B 1 216 ? 12.385 16.128 48.535 1.00 14.77 216 ASN B C 1
ATOM 6145 O O . ASN B 1 216 ? 13.444 15.508 48.447 1.00 15.49 216 ASN B O 1
ATOM 6150 N N . VAL B 1 217 ? 12.232 17.389 48.946 1.00 13.24 217 VAL B N 1
ATOM 6151 C CA . VAL B 1 217 ? 13.297 18.288 49.306 1.00 12.37 217 VAL B CA 1
ATOM 6152 C C . VAL B 1 217 ? 13.354 18.375 50.824 1.00 12.81 217 VAL B C 1
ATOM 6153 O O . VAL B 1 217 ? 12.346 18.673 51.444 1.00 13.79 217 VAL B O 1
ATOM 6157 N N . THR B 1 218 ? 14.530 18.071 51.398 1.00 13.23 218 THR B N 1
ATOM 6158 C CA . THR B 1 218 ? 14.622 18.157 52.865 1.00 14.37 218 THR B CA 1
ATOM 6159 C C . THR B 1 218 ? 15.316 19.464 53.225 1.00 14.02 218 THR B C 1
ATOM 6160 O O . THR B 1 218 ? 16.436 19.749 52.784 1.00 14.47 218 THR B O 1
ATOM 6164 N N . LEU B 1 219 ? 14.619 20.259 54.019 1.00 14.06 219 LEU B N 1
ATOM 6165 C CA . LEU B 1 219 ? 15.041 21.538 54.543 1.00 13.29 219 LEU B CA 1
ATOM 6166 C C . LEU B 1 219 ? 15.686 21.383 55.910 1.00 13.76 219 LEU B C 1
ATOM 6167 O O . LEU B 1 219 ? 15.161 20.644 56.749 1.00 16.92 219 LEU B O 1
ATOM 6172 N N . THR B 1 220 ? 16.782 22.087 56.148 1.00 15.14 220 THR B N 1
ATOM 6173 C CA . THR B 1 220 ? 17.384 22.003 57.479 1.00 15.71 220 THR B CA 1
ATOM 6174 C C . THR B 1 220 ? 16.772 23.093 58.343 1.00 16.09 220 THR B C 1
ATOM 6175 O O . THR B 1 220 ? 16.881 24.268 57.980 1.00 15.16 220 THR B O 1
ATOM 6179 N N . PRO B 1 221 ? 16.098 22.788 59.461 1.00 16.16 221 PRO B N 1
ATOM 6180 C CA . PRO B 1 221 ? 15.401 23.812 60.228 1.00 16.19 221 PRO B CA 1
ATOM 6181 C C . PRO B 1 221 ? 16.279 24.990 60.615 1.00 15.17 221 PRO B C 1
ATOM 6182 O O . PRO B 1 221 ? 17.406 24.764 61.064 1.00 15.48 221 PRO B O 1
ATOM 6186 N N . GLY B 1 222 ? 15.740 26.180 60.444 1.00 14.39 222 GLY B N 1
ATOM 6187 C CA . GLY B 1 222 ? 16.392 27.427 60.736 1.00 15.42 222 GLY B CA 1
ATOM 6188 C C . GLY B 1 222 ? 17.425 27.863 59.705 1.00 15.46 222 GLY B C 1
ATOM 6189 O O . GLY B 1 222 ? 18.036 28.920 59.893 1.00 17.15 222 GLY B O 1
ATOM 6190 N N . LYS B 1 223 ? 17.639 27.089 58.642 1.00 15.08 223 LYS B N 1
ATOM 6191 C CA . LYS 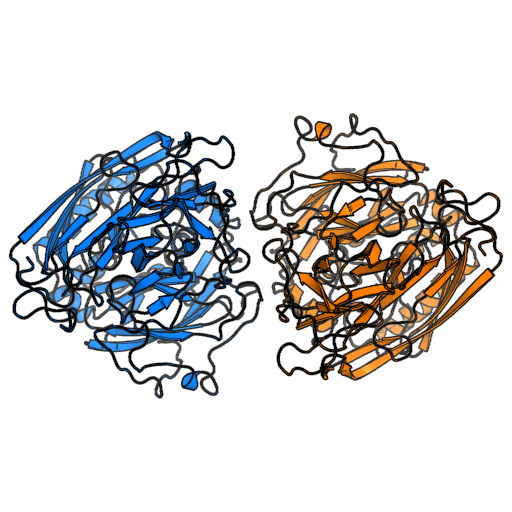B 1 223 ? 18.641 27.503 57.638 1.00 14.84 223 LYS B CA 1
ATOM 6192 C C . LYS B 1 223 ? 18.006 28.182 56.424 1.00 14.41 223 LYS B C 1
ATOM 6193 O O . LYS B 1 223 ? 16.836 28.066 56.121 1.00 14.51 223 LYS B O 1
ATOM 6199 N N . ARG B 1 224 ? 18.845 28.941 55.705 1.00 13.41 224 ARG B N 1
ATOM 6200 C CA . ARG B 1 224 ? 18.458 29.596 54.474 1.00 13.54 224 ARG B CA 1
ATOM 6201 C C . ARG B 1 224 ? 18.964 28.744 53.307 1.00 12.85 224 ARG B C 1
ATOM 6202 O O . ARG B 1 224 ? 20.142 28.403 53.260 1.00 13.49 224 ARG B O 1
ATOM 6210 N N . HIS B 1 225 ? 18.083 28.373 52.389 1.00 12.29 225 HIS B N 1
ATOM 6211 C CA . HIS B 1 225 ? 18.386 27.413 51.342 1.00 11.59 225 HIS B CA 1
ATOM 6212 C C . HIS B 1 225 ? 18.186 28.070 49.967 1.00 11.31 225 HIS B C 1
ATOM 6213 O O . HIS B 1 225 ? 17.089 28.609 49.761 1.00 10.96 225 HIS B O 1
ATOM 6220 N N . ARG B 1 226 ? 19.214 27.993 49.118 1.00 9.89 226 ARG B N 1
ATOM 6221 C CA . ARG B 1 226 ? 19.048 28.392 47.727 1.00 9.32 226 ARG B CA 1
ATOM 6222 C C . ARG B 1 226 ? 18.396 27.253 46.948 1.00 9.61 226 ARG B C 1
ATOM 6223 O O . ARG B 1 226 ? 18.781 26.096 47.031 1.00 10.57 226 ARG B O 1
ATOM 6231 N N . LEU B 1 227 ? 17.373 27.607 46.163 1.00 9.13 227 LEU B N 1
ATOM 6232 C CA . LEU B 1 227 ? 16.657 26.664 45.309 1.00 8.83 227 LEU B CA 1
ATOM 6233 C C . LEU B 1 227 ? 16.644 27.218 43.898 1.00 7.12 227 LEU B C 1
ATOM 6234 O O . LEU B 1 227 ? 16.200 28.358 43.779 1.00 7.80 227 LEU B O 1
ATOM 6239 N N . ARG B 1 228 ? 17.144 26.466 42.936 1.00 6.83 228 ARG B N 1
ATOM 6240 C CA . ARG B 1 228 ? 17.326 26.917 41.560 1.00 6.98 228 ARG B CA 1
ATOM 6241 C C . ARG B 1 228 ? 16.189 26.340 40.716 1.00 7.15 228 ARG B C 1
ATOM 6242 O O . ARG B 1 228 ? 16.278 25.211 40.207 1.00 7.84 228 ARG B O 1
ATOM 6250 N N . ILE B 1 229 ? 15.124 27.127 40.594 1.00 7.57 229 ILE B N 1
ATOM 6251 C CA . ILE B 1 229 ? 13.927 26.651 39.911 1.00 7.07 229 ILE B CA 1
ATOM 6252 C C . ILE B 1 229 ? 14.022 26.876 38.419 1.00 6.69 229 ILE B C 1
ATOM 6253 O O . ILE B 1 229 ? 14.455 27.965 38.053 1.00 9.16 229 ILE B O 1
ATOM 6258 N N . LEU B 1 230 ? 13.666 25.926 37.566 1.00 6.44 230 LEU B N 1
ATOM 6259 C CA . LEU B 1 230 ? 13.645 26.124 36.135 1.00 6.30 230 LEU B CA 1
ATOM 6260 C C . LEU B 1 230 ? 12.319 25.639 35.559 1.00 6.42 230 LEU B C 1
ATOM 6261 O O . LEU B 1 230 ? 11.776 24.668 36.108 1.00 8.17 230 LEU B O 1
ATOM 6266 N N . ASN B 1 231 ? 11.921 26.268 34.466 1.00 6.07 231 ASN B N 1
ATOM 6267 C CA . ASN B 1 231 ? 10.833 25.708 33.648 1.00 6.29 231 ASN B CA 1
ATOM 6268 C C . ASN B 1 231 ? 11.458 25.239 32.335 1.00 6.48 231 ASN B C 1
ATOM 6269 O O . ASN B 1 231 ? 11.778 26.069 31.485 1.00 6.65 231 ASN B O 1
ATOM 6274 N N . THR B 1 232 ? 11.654 23.906 32.240 1.00 6.57 232 THR B N 1
ATOM 6275 C CA . THR B 1 232 ? 12.240 23.373 31.001 1.00 7.05 232 THR B CA 1
ATOM 6276 C C . THR B 1 232 ? 11.243 22.747 30.055 1.00 6.86 232 THR B C 1
ATOM 6277 O O . THR B 1 232 ? 11.606 21.904 29.204 1.00 8.48 232 THR B O 1
ATOM 6281 N N . SER B 1 233 ? 10.003 23.157 30.185 1.00 6.79 233 SER B N 1
ATOM 6282 C CA . SER B 1 233 ? 8.899 22.643 29.361 1.00 7.01 233 SER B CA 1
ATOM 6283 C C . SER B 1 233 ? 8.977 22.894 27.869 1.00 5.93 233 SER B C 1
ATOM 6284 O O . SER B 1 233 ? 9.760 23.751 27.421 1.00 7.76 233 SER B O 1
ATOM 6287 N N . THR B 1 234 ? 8.121 22.164 27.128 1.00 6.13 234 THR B N 1
ATOM 6288 C CA . THR B 1 234 ? 7.902 22.505 25.745 1.00 6.29 234 THR B CA 1
ATOM 6289 C C . THR B 1 234 ? 6.743 23.521 25.594 1.00 5.45 234 THR B C 1
ATOM 6290 O O . THR B 1 234 ? 6.758 24.279 24.624 1.00 7.31 234 THR B O 1
ATOM 6294 N N . GLU B 1 235 ? 5.777 23.549 26.500 1.00 5.82 235 GLU B N 1
ATOM 6295 C CA . GLU B 1 235 ? 4.705 24.534 26.390 1.00 5.76 235 GLU B CA 1
ATOM 6296 C C . GLU B 1 235 ? 4.212 25.038 27.736 1.00 6.61 235 GLU B C 1
ATOM 6297 O O . GLU B 1 235 ? 3.774 26.213 27.756 1.00 6.77 235 GLU B O 1
ATOM 6303 N N . ASN B 1 236 ? 4.101 24.223 28.794 1.00 6.47 236 ASN B N 1
ATOM 6304 C CA . ASN B 1 236 ? 3.426 24.695 29.990 1.00 7.16 236 ASN B CA 1
ATOM 6305 C C . ASN B 1 236 ? 4.193 25.845 30.660 1.00 7.25 236 ASN B C 1
ATOM 6306 O O . ASN B 1 236 ? 5.422 25.775 30.800 1.00 7.30 236 ASN B O 1
ATOM 6311 N N . HIS B 1 237 ? 3.448 26.842 31.119 1.00 6.85 237 HIS B N 1
ATOM 6312 C CA . HIS B 1 237 ? 3.974 27.952 31.913 1.00 6.88 237 HIS B CA 1
ATOM 6313 C C . HIS B 1 237 ? 3.445 27.768 33.329 1.00 7.92 237 HIS B C 1
ATOM 6314 O O . HIS B 1 237 ? 2.242 27.570 33.520 1.00 9.48 237 HIS B O 1
ATOM 6321 N N . PHE B 1 238 ? 4.289 27.839 34.341 1.00 8.52 238 PHE B N 1
ATOM 6322 C CA . PHE B 1 238 ? 3.882 27.399 35.670 1.00 7.67 238 PHE B CA 1
ATOM 6323 C C . PHE B 1 238 ? 3.823 28.533 36.668 1.00 8.35 238 PHE B C 1
ATOM 6324 O O . PHE B 1 238 ? 4.635 29.468 36.600 1.00 9.42 238 PHE B O 1
ATOM 6332 N N . GLN B 1 239 ? 2.944 28.415 37.641 1.00 9.02 239 GLN B N 1
ATOM 6333 C CA . GLN B 1 239 ? 3.037 29.220 38.870 1.00 7.65 239 GLN B CA 1
ATOM 6334 C C . GLN B 1 239 ? 3.536 28.309 39.982 1.00 8.56 239 GLN B C 1
ATOM 6335 O O . GLN B 1 239 ? 3.043 27.165 39.999 1.00 9.05 239 GLN B O 1
ATOM 6341 N N . VAL B 1 240 ? 4.465 28.760 40.811 1.00 8.90 240 VAL B N 1
ATOM 6342 C CA . VAL B 1 240 ? 4.976 27.906 41.898 1.00 8.48 240 VAL B CA 1
ATOM 6343 C C . VAL B 1 240 ? 4.826 28.657 43.213 1.00 8.35 240 VAL B C 1
ATOM 6344 O O . VAL B 1 240 ? 4.902 29.883 43.320 1.00 8.41 240 VAL B O 1
ATOM 6348 N N . SER B 1 241 ? 4.623 27.877 44.274 1.00 9.53 241 SER B N 1
ATOM 6349 C CA . SER B 1 241 ? 4.408 28.374 45.600 1.00 10.36 241 SER B CA 1
ATOM 6350 C C . SER B 1 241 ? 4.673 27.238 46.577 1.00 10.44 241 SER B C 1
ATOM 6351 O O . SER B 1 241 ? 4.428 26.069 46.267 1.00 12.84 241 SER B O 1
ATOM 6354 N N . LEU B 1 242 ? 5.186 27.642 47.730 1.00 9.86 242 LEU B N 1
ATOM 6355 C CA . LEU B 1 242 ? 5.406 26.670 48.820 1.00 9.88 242 LEU B CA 1
ATOM 6356 C C . LEU B 1 242 ? 4.459 26.978 49.972 1.00 10.30 242 LEU B C 1
ATOM 6357 O O . LEU B 1 242 ? 4.425 28.084 50.486 1.00 10.99 242 LEU B O 1
ATOM 6362 N N . VAL B 1 243 ? 3.630 26.019 50.378 1.00 10.67 243 VAL B N 1
ATOM 6363 C CA . VAL B 1 243 ? 2.609 26.330 51.395 1.00 11.04 243 VAL B CA 1
ATOM 6364 C C . VAL B 1 243 ? 3.229 26.852 52.697 1.00 12.41 243 VAL B C 1
ATOM 6365 O O . VAL B 1 243 ? 4.240 26.307 53.154 1.00 11.91 243 VAL B O 1
ATOM 6369 N N . ASN B 1 244 ? 2.657 27.913 53.278 1.00 14.11 244 ASN B N 1
ATOM 6370 C CA . ASN B 1 244 ? 3.104 28.493 54.544 1.00 14.89 244 ASN B CA 1
ATOM 6371 C C . ASN B 1 244 ? 4.431 29.233 54.428 1.00 14.32 244 ASN B C 1
ATOM 6372 O O . ASN B 1 244 ? 4.911 29.776 55.433 1.00 15.07 244 ASN B O 1
ATOM 6377 N N . HIS B 1 245 ? 5.073 29.306 53.262 1.00 13.39 245 HIS B N 1
ATOM 6378 C CA . HIS B 1 245 ? 6.388 29.943 53.120 1.00 13.86 245 HIS B CA 1
ATOM 6379 C C . HIS B 1 245 ? 6.362 31.052 52.083 1.00 13.80 245 HIS B C 1
ATOM 6380 O O . HIS B 1 245 ? 5.565 30.969 51.158 1.00 15.60 245 HIS B O 1
ATOM 6387 N N . THR B 1 246 ? 7.240 32.055 52.185 1.00 13.60 246 THR B N 1
ATOM 6388 C CA . THR B 1 246 ? 7.564 32.933 51.070 1.00 12.80 246 THR B CA 1
ATOM 6389 C C . THR B 1 246 ? 8.832 32.393 50.409 1.00 12.76 246 THR B C 1
ATOM 6390 O O . THR B 1 246 ? 9.537 31.485 50.899 1.00 12.59 246 THR B O 1
ATOM 6394 N N . MET B 1 247 ? 9.151 32.957 49.241 1.00 11.85 247 MET B N 1
ATOM 6395 C CA . MET B 1 247 ? 10.399 32.693 48.529 1.00 11.76 247 MET B CA 1
ATOM 6396 C C . MET B 1 247 ? 11.092 34.029 48.246 1.00 11.12 247 MET B C 1
ATOM 6397 O O . MET B 1 247 ? 10.425 34.989 47.870 1.00 12.40 247 MET B O 1
ATOM 6402 N N . THR B 1 248 ? 12.389 34.165 48.395 1.00 10.24 248 THR B N 1
ATOM 6403 C CA . THR B 1 248 ? 13.042 35.429 48.104 1.00 10.08 248 THR B CA 1
ATOM 6404 C C . THR B 1 248 ? 13.903 35.234 46.866 1.00 9.71 248 THR B C 1
ATOM 6405 O O . THR B 1 248 ? 14.868 34.445 46.889 1.00 10.84 248 THR B O 1
ATOM 6409 N N . VAL B 1 249 ? 13.497 35.903 45.789 1.00 9.78 249 VAL B N 1
ATOM 6410 C CA . VAL B 1 249 ? 14.211 35.825 44.507 1.00 9.44 249 VAL B CA 1
ATOM 6411 C C . VAL B 1 249 ? 15.586 36.466 44.613 1.00 9.09 249 VAL B C 1
ATOM 6412 O O . VAL B 1 249 ? 15.670 37.616 45.056 1.00 9.32 249 VAL B O 1
ATOM 6416 N N . ILE B 1 250 ? 16.650 35.755 44.206 1.00 8.00 250 ILE B N 1
ATOM 6417 C CA . ILE B 1 250 ? 17.954 36.423 44.164 1.00 7.25 250 ILE B CA 1
ATOM 6418 C C . ILE B 1 250 ? 18.517 36.413 42.757 1.00 7.86 250 ILE B C 1
ATOM 6419 O O . ILE B 1 250 ? 19.568 37.007 42.504 1.00 8.20 250 ILE B O 1
ATOM 6424 N N . ALA B 1 251 ? 17.863 35.783 41.779 1.00 7.68 251 ALA B N 1
ATOM 6425 C CA . ALA B 1 251 ? 18.290 35.865 40.380 1.00 6.71 251 ALA B CA 1
ATOM 6426 C C . ALA B 1 251 ? 17.074 35.539 39.490 1.00 6.88 251 ALA B C 1
ATOM 6427 O O . ALA B 1 251 ? 16.239 34.764 39.906 1.00 6.72 251 ALA B O 1
ATOM 6429 N N . ALA B 1 252 ? 17.054 36.134 38.314 1.00 7.01 252 ALA B N 1
ATOM 6430 C CA . ALA B 1 252 ? 16.079 35.875 37.261 1.00 7.28 252 ALA B CA 1
ATOM 6431 C C . ALA B 1 252 ? 16.840 35.424 36.019 1.00 6.67 252 ALA B C 1
ATOM 6432 O O . ALA B 1 252 ? 17.740 36.142 35.578 1.00 7.78 252 ALA B O 1
ATOM 6434 N N . ASP B 1 253 ? 16.490 34.242 35.526 1.00 6.90 253 ASP B N 1
ATOM 6435 C CA . ASP B 1 253 ? 17.271 33.614 34.449 1.00 7.37 253 ASP B CA 1
ATOM 6436 C C . ASP B 1 253 ? 18.707 33.592 34.979 1.00 8.28 253 ASP B C 1
ATOM 6437 O O . ASP B 1 253 ? 18.899 33.208 36.133 1.00 8.52 253 ASP B O 1
ATOM 6442 N N . MET B 1 254 ? 19.689 34.055 34.226 1.00 9.00 254 MET B N 1
ATOM 6443 C CA . MET B 1 254 ? 21.088 34.037 34.678 1.00 9.09 254 MET B CA 1
ATOM 6444 C C . MET B 1 254 ? 21.542 35.403 35.152 1.00 9.64 254 MET B C 1
ATOM 6445 O O . MET B 1 254 ? 22.740 35.711 35.135 1.00 10.30 254 MET B O 1
ATOM 6454 N N . VAL B 1 255 ? 20.598 36.237 35.620 1.00 7.92 255 VAL B N 1
ATOM 6455 C CA . VAL B 1 255 ? 20.958 37.596 36.067 1.00 7.69 255 VAL B CA 1
ATOM 6456 C C . VAL B 1 255 ? 20.667 37.797 37.541 1.00 7.72 255 VAL B C 1
ATOM 6457 O O . VAL B 1 255 ? 19.496 37.725 37.982 1.00 8.62 255 VAL B O 1
ATOM 6461 N N . PRO B 1 256 ? 21.687 38.007 38.371 1.00 7.98 256 PRO B N 1
ATOM 6462 C CA . PRO B 1 256 ? 21.416 38.283 39.792 1.00 7.95 256 PRO B CA 1
ATOM 6463 C C . PRO B 1 256 ? 20.598 39.558 39.995 1.00 8.71 256 PRO B C 1
ATOM 6464 O O . PRO B 1 256 ? 20.857 40.552 39.329 1.00 8.31 256 PRO B O 1
ATOM 6468 N N . VAL B 1 257 ? 19.636 39.463 40.908 1.00 8.93 257 VAL B N 1
ATOM 6469 C CA . VAL B 1 257 ? 18.766 40.615 41.190 1.00 8.75 257 VAL B CA 1
ATOM 6470 C C . VAL B 1 257 ? 18.790 40.902 42.691 1.00 8.89 257 VAL B C 1
ATOM 6471 O O . VAL B 1 257 ? 19.157 40.027 43.458 1.00 9.07 257 VAL B O 1
ATOM 6475 N N . ASN B 1 258 ? 18.423 42.153 43.041 1.00 10.01 258 ASN B N 1
ATOM 6476 C CA . ASN B 1 258 ? 18.259 42.519 44.430 1.00 10.53 258 ASN B CA 1
ATOM 6477 C C . ASN B 1 258 ? 17.166 41.641 45.022 1.00 10.94 258 ASN B C 1
ATOM 6478 O O . ASN B 1 258 ? 16.184 41.331 44.371 1.00 10.90 258 ASN B O 1
ATOM 6483 N N . ALA B 1 259 ? 17.361 41.240 46.270 1.00 10.61 259 ALA B N 1
ATOM 6484 C CA . ALA B 1 259 ? 16.403 40.347 46.888 1.00 11.00 259 ALA B CA 1
ATOM 6485 C C . ALA B 1 259 ? 14.964 40.857 46.818 1.00 11.40 259 ALA B C 1
ATOM 6486 O O . ALA B 1 259 ? 14.719 42.047 47.049 1.00 12.21 259 ALA B O 1
ATOM 6488 N N . MET B 1 260 ? 14.094 39.926 46.445 1.00 11.48 260 MET B N 1
ATOM 6489 C CA . MET B 1 260 ? 12.678 40.270 46.284 1.00 12.21 260 MET B CA 1
ATOM 6490 C C . MET B 1 260 ? 11.793 39.149 46.806 1.00 11.05 260 MET B C 1
ATOM 6491 O O . MET B 1 260 ? 11.726 38.063 46.235 1.00 10.28 260 MET B O 1
ATOM 6496 N N . THR B 1 261 ? 11.112 39.405 47.917 1.00 11.81 261 THR B N 1
ATOM 6497 C CA . THR B 1 261 ? 10.304 38.346 48.550 1.00 11.61 261 THR B CA 1
ATOM 6498 C C . THR B 1 261 ? 8.900 38.290 47.970 1.00 11.76 261 THR B C 1
ATOM 6499 O O . THR B 1 261 ? 8.284 39.346 47.842 1.00 13.13 261 THR B O 1
ATOM 6503 N N . VAL B 1 262 ? 8.448 37.081 47.640 1.00 10.89 262 VAL B N 1
ATOM 6504 C CA . VAL B 1 262 ? 7.133 36.902 47.051 1.00 12.03 262 VAL B CA 1
ATOM 6505 C C . VAL B 1 262 ? 6.458 35.668 47.644 1.00 12.05 262 VAL B C 1
ATOM 6506 O O . VAL B 1 262 ? 7.103 34.845 48.312 1.00 10.19 262 VAL B O 1
ATOM 6510 N N . ASP B 1 263 ? 5.165 35.545 47.393 1.00 12.10 263 ASP B N 1
ATOM 6511 C CA . ASP B 1 263 ? 4.431 34.371 47.838 1.00 12.31 263 ASP B CA 1
ATOM 6512 C C . ASP B 1 263 ? 4.410 33.307 46.762 1.00 11.71 263 ASP B C 1
ATOM 6513 O O . ASP B 1 263 ? 4.257 32.111 47.018 1.00 12.87 263 ASP B O 1
ATOM 6518 N N . SER B 1 264 ? 4.526 33.746 45.511 1.00 11.15 264 SER B N 1
ATOM 6519 C CA . SER B 1 264 ? 4.413 32.796 44.397 1.00 12.07 264 SER B CA 1
ATOM 6520 C C . SER B 1 264 ? 5.155 33.392 43.203 1.00 11.84 264 SER B C 1
ATOM 6521 O O . SER B 1 264 ? 5.383 34.615 43.192 1.00 11.39 264 SER B O 1
ATOM 6524 N N . LEU B 1 265 ? 5.543 32.567 42.231 1.00 10.44 265 LEU B N 1
ATOM 6525 C CA . LEU B 1 265 ? 6.313 33.013 41.085 1.00 8.93 265 LEU B CA 1
ATOM 6526 C C . LEU B 1 265 ? 5.712 32.399 39.813 1.00 8.12 265 LEU B C 1
ATOM 6527 O O . LEU B 1 265 ? 5.347 31.225 39.840 1.00 9.30 265 LEU B O 1
ATOM 6532 N N . PHE B 1 266 ? 5.678 33.183 38.762 1.00 7.73 266 PHE B N 1
ATOM 6533 C CA . PHE B 1 266 ? 5.387 32.718 37.414 1.00 7.45 266 PHE B CA 1
ATOM 6534 C C . PHE B 1 266 ? 6.675 32.432 36.651 1.00 7.46 266 PHE B C 1
ATOM 6535 O O . PHE B 1 266 ? 7.541 33.326 36.548 1.00 8.67 266 PHE B O 1
ATOM 6543 N N . LEU B 1 267 ? 6.809 31.228 36.110 1.00 7.61 267 LEU B N 1
ATOM 6544 C CA . LEU B 1 267 ? 7.911 30.898 35.218 1.00 7.08 267 LEU B CA 1
ATOM 6545 C C . LEU B 1 267 ? 7.390 30.557 33.834 1.00 6.11 267 LEU B C 1
ATOM 6546 O O . LEU B 1 267 ? 6.751 29.517 33.600 1.00 6.30 267 LEU B O 1
ATOM 6551 N N . ALA B 1 268 ? 7.711 31.451 32.892 1.00 5.95 268 ALA B N 1
ATOM 6552 C CA . ALA B 1 268 ? 7.493 31.130 31.481 1.00 6.43 268 ALA B CA 1
ATOM 6553 C C . ALA B 1 268 ? 8.348 29.956 31.037 1.00 6.79 268 ALA B C 1
ATOM 6554 O O . ALA B 1 268 ? 9.349 29.604 31.698 1.00 6.52 268 ALA B O 1
ATOM 6556 N N . VAL B 1 269 ? 8.036 29.327 29.917 1.00 7.47 269 VAL B N 1
ATOM 6557 C CA . VAL B 1 269 ? 8.941 28.323 29.351 1.00 6.17 269 VAL B CA 1
ATOM 6558 C C . VAL B 1 269 ? 10.338 28.895 29.191 1.00 6.47 269 VAL B C 1
ATOM 6559 O O . VAL B 1 269 ? 10.540 29.923 28.557 1.00 6.67 269 VAL B O 1
ATOM 6563 N N . GLY B 1 270 ? 11.319 28.221 29.770 1.00 6.60 270 GLY B N 1
ATOM 6564 C CA . GLY B 1 270 ? 12.700 28.644 29.597 1.00 7.11 270 GLY B CA 1
ATOM 6565 C C . GLY B 1 270 ? 13.169 29.552 30.694 1.00 6.30 270 GLY B C 1
ATOM 6566 O O . GLY B 1 270 ? 14.388 29.806 30.788 1.00 8.07 270 GLY B O 1
ATOM 6567 N N . GLN B 1 271 ? 12.254 30.092 31.516 1.00 6.25 271 GLN B N 1
ATOM 6568 C CA . GLN B 1 271 ? 12.713 30.971 32.599 1.00 6.12 271 GLN B CA 1
ATOM 6569 C C . GLN B 1 271 ? 13.245 30.151 33.776 1.00 6.04 271 GLN B C 1
ATOM 6570 O O . GLN B 1 271 ? 12.893 28.981 34.007 1.00 7.42 271 GLN B O 1
ATOM 6576 N N . ARG B 1 272 ? 14.106 30.839 34.535 1.00 5.85 272 ARG B N 1
ATOM 6577 C CA . ARG B 1 272 ? 14.613 30.336 35.804 1.00 5.36 272 ARG B CA 1
ATOM 6578 C C . ARG B 1 272 ? 14.445 31.433 36.851 1.00 6.99 272 ARG B C 1
ATOM 6579 O O . ARG B 1 272 ? 14.491 32.631 36.561 1.00 7.15 272 ARG B O 1
ATOM 6587 N N . TYR B 1 273 ? 14.283 30.967 38.1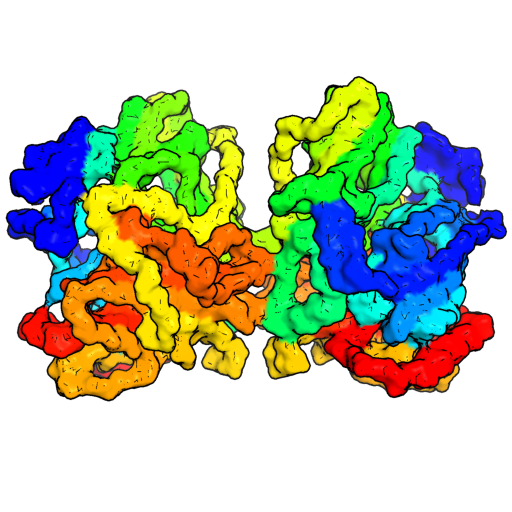01 1.00 7.57 273 TYR B N 1
ATOM 6588 C CA . TYR B 1 273 ? 14.447 31.852 39.255 1.00 7.94 273 TYR B CA 1
ATOM 6589 C C . TYR B 1 273 ? 15.301 31.159 40.316 1.00 7.54 273 TYR B C 1
ATOM 6590 O O . TYR B 1 273 ? 15.008 30.013 40.623 1.00 8.95 273 TYR B O 1
ATOM 6599 N N . ASP B 1 274 ? 16.283 31.866 40.870 1.00 8.44 274 ASP B N 1
ATOM 6600 C CA . ASP B 1 274 ? 16.967 31.354 42.059 1.00 8.66 274 ASP B CA 1
ATOM 6601 C C . ASP B 1 274 ? 16.290 32.050 43.241 1.00 9.03 274 ASP B C 1
ATOM 6602 O O . ASP B 1 274 ? 16.162 33.271 43.246 1.00 8.98 274 ASP B O 1
ATOM 6610 N N . VAL B 1 275 ? 15.874 31.249 44.201 1.00 10.07 275 VAL B N 1
ATOM 6611 C CA . VAL B 1 275 ? 15.246 31.855 45.371 1.00 9.63 275 VAL B CA 1
ATOM 6612 C C . VAL B 1 275 ? 15.932 31.366 46.647 1.00 9.83 275 VAL B C 1
ATOM 6613 O O . VAL B 1 275 ? 16.539 30.297 46.622 1.00 10.99 275 VAL B O 1
ATOM 6617 N N . VAL B 1 276 ? 15.756 32.128 47.716 1.00 9.55 276 VAL B N 1
ATOM 6618 C CA . VAL B 1 276 ? 16.175 31.648 49.041 1.00 9.60 276 VAL B CA 1
ATOM 6619 C C . VAL B 1 276 ? 14.916 31.359 49.849 1.00 10.19 276 VAL B C 1
ATOM 6620 O O . VAL B 1 276 ? 13.987 32.179 49.860 1.00 11.87 276 VAL B O 1
ATOM 6624 N N . ILE B 1 277 ? 14.886 30.179 50.454 1.00 10.58 277 ILE B N 1
ATOM 6625 C CA . ILE B 1 277 ? 13.804 29.747 51.315 1.00 10.65 277 ILE B CA 1
ATOM 6626 C C . ILE B 1 277 ? 14.373 29.525 52.718 1.00 12.09 277 ILE B C 1
ATOM 6627 O O . ILE B 1 277 ? 15.363 28.839 52.936 1.00 11.78 277 ILE B O 1
ATOM 6632 N N . ASP B 1 278 ? 13.691 30.204 53.626 1.00 12.93 278 ASP B N 1
ATOM 6633 C CA . ASP B 1 278 ? 14.121 30.153 55.020 1.00 13.48 278 ASP B CA 1
ATOM 6634 C C . ASP B 1 278 ? 13.272 29.127 55.727 1.00 13.62 278 ASP B C 1
ATOM 6635 O O . ASP B 1 278 ? 12.051 29.261 55.724 1.00 14.05 278 ASP B O 1
ATOM 6640 N N . ALA B 1 279 ? 13.929 28.146 56.353 1.00 12.72 279 ALA B N 1
ATOM 6641 C CA . ALA B 1 279 ? 13.119 27.111 56.996 1.00 13.67 279 ALA B CA 1
ATOM 6642 C C . ALA B 1 279 ? 12.708 27.556 58.398 1.00 12.54 279 ALA B C 1
ATOM 6643 O O . ALA B 1 279 ? 13.152 26.985 59.397 1.00 14.81 279 ALA B O 1
ATOM 6645 N N . SER B 1 280 ? 11.899 28.587 58.462 1.00 12.91 280 SER B N 1
ATOM 6646 C CA . SER B 1 280 ? 11.524 29.281 59.695 1.00 14.89 280 SER B CA 1
ATOM 6647 C C . SER B 1 280 ? 10.134 28.942 60.205 1.00 16.34 280 SER B C 1
ATOM 6648 O O . SER B 1 280 ? 9.657 29.559 61.178 1.00 17.63 280 SER B O 1
ATOM 6651 N N . ARG B 1 281 ? 9.475 27.984 59.578 1.00 17.30 281 ARG B N 1
ATOM 6652 C CA . ARG B 1 281 ? 8.085 27.649 59.947 1.00 18.47 281 ARG B CA 1
ATOM 6653 C C . ARG B 1 281 ? 8.109 26.473 60.897 1.00 18.87 281 ARG B C 1
ATOM 6654 O O . ARG B 1 281 ? 9.186 25.965 61.187 1.00 16.97 281 ARG B O 1
ATOM 6662 N N . ALA B 1 282 ? 6.980 25.969 61.401 1.00 19.01 282 ALA B N 1
ATOM 6663 C CA . ALA B 1 282 ? 7.032 24.784 62.266 1.00 18.70 282 ALA B CA 1
ATOM 6664 C C . ALA B 1 282 ? 7.539 23.568 61.532 1.00 18.53 282 ALA B C 1
ATOM 6665 O O . ALA B 1 282 ? 7.196 23.427 60.337 1.00 18.75 282 ALA B O 1
ATOM 6667 N N . PRO B 1 283 ? 8.342 22.681 62.115 1.00 19.13 283 PRO B N 1
ATOM 6668 C CA . PRO B 1 283 ? 8.831 21.513 61.372 1.00 19.63 283 PRO B CA 1
ATOM 6669 C C . PRO B 1 283 ? 7.647 20.653 60.944 1.00 18.64 283 PRO B C 1
ATOM 6670 O O . PRO B 1 283 ? 6.848 20.322 61.826 1.00 19.94 283 PRO B O 1
ATOM 6674 N N . ASP B 1 284 ? 7.603 20.369 59.641 1.00 17.90 284 ASP B N 1
ATOM 6675 C CA . ASP B 1 284 ? 6.493 19.671 59.020 1.00 16.93 284 ASP B CA 1
ATOM 6676 C C . ASP B 1 284 ? 6.833 19.363 57.560 1.00 15.91 284 ASP B C 1
ATOM 6677 O O . ASP B 1 284 ? 7.907 19.722 57.112 1.00 17.30 284 ASP B O 1
ATOM 6682 N N . ASN B 1 285 ? 5.871 18.728 56.912 1.00 15.80 285 ASN B N 1
ATOM 6683 C CA . ASN B 1 285 ? 5.957 18.489 55.474 1.00 15.16 285 ASN B CA 1
ATOM 6684 C C . ASN B 1 285 ? 5.016 19.488 54.820 1.00 14.60 285 ASN B C 1
ATOM 6685 O O . ASN B 1 285 ? 3.821 19.631 55.180 1.00 14.29 285 ASN B O 1
ATOM 6690 N N . TYR B 1 286 ? 5.575 20.201 53.844 1.00 13.16 286 TYR B N 1
ATOM 6691 C CA . TYR B 1 286 ? 4.780 21.194 53.139 1.00 13.32 286 TYR B CA 1
ATOM 6692 C C . TYR B 1 286 ? 4.726 20.974 51.640 1.00 12.90 286 TYR B C 1
ATOM 6693 O O . TYR B 1 286 ? 5.733 20.595 51.048 1.00 12.72 286 TYR B O 1
ATOM 6702 N N . TRP B 1 287 ? 3.562 21.184 51.032 1.00 11.77 287 TRP B N 1
ATOM 6703 C CA . TRP B 1 287 ? 3.492 21.080 49.574 1.00 11.22 287 TRP B CA 1
ATOM 6704 C C . TRP B 1 287 ? 4.160 22.265 48.861 1.00 10.80 287 TRP B C 1
ATOM 6705 O O . TRP B 1 287 ? 3.983 23.435 49.215 1.00 10.42 287 TRP B O 1
ATOM 6716 N N . PHE B 1 288 ? 4.893 21.941 47.803 1.00 10.44 288 PHE B N 1
ATOM 6717 C CA . PHE B 1 288 ? 5.353 22.871 46.785 1.00 9.76 288 PHE B CA 1
ATOM 6718 C C . PHE B 1 288 ? 4.395 22.671 45.623 1.00 10.33 288 PHE B C 1
ATOM 6719 O O . PHE B 1 288 ? 4.449 21.587 45.019 1.00 10.24 288 PHE B O 1
ATOM 6727 N N . ASN B 1 289 ? 3.515 23.628 45.316 1.00 10.19 289 ASN B N 1
ATOM 6728 C CA . ASN B 1 289 ? 2.535 23.388 44.281 1.00 9.91 289 ASN B CA 1
ATOM 6729 C C . ASN B 1 289 ? 2.860 24.025 42.955 1.00 9.07 289 ASN B C 1
ATOM 6730 O O . ASN B 1 289 ? 3.340 25.174 42.925 1.00 10.92 289 ASN B O 1
ATOM 6735 N N . VAL B 1 290 ? 2.565 23.308 41.886 1.00 9.15 290 VAL B N 1
ATOM 6736 C CA . VAL B 1 290 ? 2.536 23.872 40.527 1.00 9.77 290 VAL B CA 1
ATOM 6737 C C . VAL B 1 290 ? 1.093 24.169 40.155 1.00 9.82 290 VAL B C 1
ATOM 6738 O O . VAL B 1 290 ? 0.240 23.255 40.257 1.00 10.24 290 VAL B O 1
ATOM 6742 N N . THR B 1 291 ? 0.848 25.411 39.762 1.00 9.43 291 THR B N 1
ATOM 6743 C CA . THR B 1 291 ? -0.501 25.822 39.377 1.00 9.02 291 THR B CA 1
ATOM 6744 C C . THR B 1 291 ? -0.441 26.570 38.049 1.00 8.52 291 THR B C 1
ATOM 6745 O O . THR B 1 291 ? 0.629 27.009 37.614 1.00 9.68 291 THR B O 1
ATOM 6749 N N . PHE B 1 292 ? -1.641 26.672 37.472 1.00 8.65 292 PHE B N 1
ATOM 6750 C CA . PHE B 1 292 ? -1.778 27.384 36.209 1.00 9.46 292 PHE B CA 1
ATOM 6751 C C . PHE B 1 292 ? -2.687 28.587 36.385 1.00 11.61 292 PHE B C 1
ATOM 6752 O O . PHE B 1 292 ? -3.655 28.458 37.130 1.00 15.61 292 PHE B O 1
ATOM 6760 N N . GLY B 1 293 ? -2.373 29.667 35.672 1.00 11.55 293 GLY B N 1
ATOM 6761 C CA . GLY B 1 293 ? -3.296 30.813 35.751 1.00 11.68 293 GLY B CA 1
ATOM 6762 C C . GLY B 1 293 ? -3.576 31.234 34.316 1.00 11.81 293 GLY B C 1
ATOM 6763 O O . GLY B 1 293 ? -3.347 30.478 33.369 1.00 13.79 293 GLY B O 1
ATOM 6764 N N . GLY B 1 294 ? -4.071 32.468 34.123 1.00 11.59 294 GLY B N 1
ATOM 6765 C CA . GLY B 1 294 ? -4.334 32.904 32.766 1.00 12.23 294 GLY B CA 1
ATOM 6766 C C . GLY B 1 294 ? -5.386 32.124 32.007 1.00 13.53 294 GLY B C 1
ATOM 6767 O O . GLY B 1 294 ? -5.263 32.095 30.783 1.00 14.70 294 GLY B O 1
ATOM 6768 N N . GLN B 1 295 ? -6.355 31.523 32.670 1.00 15.71 295 GLN B N 1
ATOM 6769 C CA . GLN B 1 295 ? -7.414 30.722 32.037 1.00 16.18 295 GLN B CA 1
ATOM 6770 C C . GLN B 1 295 ? -6.882 29.817 30.941 1.00 15.57 295 GLN B C 1
ATOM 6771 O O . GLN B 1 295 ? -7.389 29.732 29.809 1.00 17.37 295 GLN B O 1
ATOM 6777 N N . ALA B 1 296 ? -5.841 29.070 31.281 1.00 14.53 296 ALA B N 1
ATOM 6778 C CA . ALA B 1 296 ? -5.279 28.101 30.328 1.00 14.68 296 ALA B CA 1
ATOM 6779 C C . ALA B 1 296 ? -4.612 28.687 29.099 1.00 13.84 296 ALA B C 1
ATOM 6780 O O . ALA B 1 296 ? -4.223 27.952 28.176 1.00 14.18 296 ALA B O 1
ATOM 6782 N N . ALA B 1 297 ? -4.421 30.002 29.050 1.00 11.80 297 ALA B N 1
ATOM 6783 C CA . ALA B 1 297 ? -3.864 30.596 27.859 1.00 10.33 297 ALA B CA 1
ATOM 6784 C C . ALA B 1 297 ? -2.379 30.283 27.689 1.00 9.94 297 ALA B C 1
ATOM 6785 O O . ALA B 1 297 ? -1.871 30.483 26.601 1.00 10.41 297 ALA B O 1
ATOM 6787 N N . CYS B 1 298 ? -1.750 29.829 28.770 1.00 9.50 298 CYS B N 1
ATOM 6788 C CA . CYS B 1 298 ? -0.350 29.424 28.581 1.00 8.94 298 CYS B CA 1
ATOM 6789 C C . CYS B 1 298 ? -0.113 28.068 29.252 1.00 7.97 298 CYS B C 1
ATOM 6790 O O . CYS B 1 298 ? 0.919 27.757 29.810 1.00 8.61 298 CYS B O 1
ATOM 6793 N N . GLY B 1 299 ? -1.143 27.232 29.104 1.00 7.12 299 GLY B N 1
ATOM 6794 C CA . GLY B 1 299 ? -1.055 25.823 29.371 1.00 8.13 299 GLY B CA 1
ATOM 6795 C C . GLY B 1 299 ? -1.904 25.289 30.504 1.00 7.38 299 GLY B C 1
ATOM 6796 O O . GLY B 1 299 ? -2.454 26.018 31.342 1.00 10.53 299 GLY B O 1
ATOM 6797 N N . GLY B 1 300 ? -1.959 23.965 30.537 1.00 7.97 300 GLY B N 1
ATOM 6798 C CA . GLY B 1 300 ? -2.596 23.215 31.593 1.00 8.85 300 GLY B CA 1
ATOM 6799 C C . GLY B 1 300 ? -2.035 21.792 31.660 1.00 7.46 300 GLY B C 1
ATOM 6800 O O . GLY B 1 300 ? -1.356 21.416 30.736 1.00 7.05 300 GLY B O 1
ATOM 6801 N N . SER B 1 301 ? -2.443 21.121 32.742 1.00 8.19 301 SER B N 1
ATOM 6802 C CA . SER B 1 301 ? -2.068 19.706 32.859 1.00 8.24 301 SER B CA 1
ATOM 6803 C C . SER B 1 301 ? -3.267 18.838 33.213 1.00 8.59 301 SER B C 1
ATOM 6804 O O . SER B 1 301 ? -4.210 19.281 33.890 1.00 10.09 301 SER B O 1
ATOM 6807 N N . LEU B 1 302 ? -3.227 17.578 32.756 1.00 8.14 302 LEU B N 1
ATOM 6808 C CA . LEU B 1 302 ? -4.280 16.643 33.143 1.00 8.80 302 LEU B CA 1
ATOM 6809 C C . LEU B 1 302 ? -4.037 16.145 34.555 1.00 9.12 302 LEU B C 1
ATOM 6810 O O . LEU B 1 302 ? -4.934 15.556 35.174 1.00 11.06 302 LEU B O 1
ATOM 6815 N N . ASN B 1 303 ? -2.859 16.378 35.127 1.00 9.98 303 ASN B N 1
ATOM 6816 C CA . ASN B 1 303 ? -2.694 16.212 36.571 1.00 9.93 303 ASN B CA 1
ATOM 6817 C C . ASN B 1 303 ? -3.215 17.493 37.231 1.00 10.25 303 ASN B C 1
ATOM 6818 O O . ASN B 1 303 ? -2.593 18.539 37.057 1.00 12.06 303 ASN B O 1
ATOM 6823 N N . PRO B 1 304 ? -4.325 17.451 37.980 1.00 11.49 304 PRO B N 1
ATOM 6824 C CA . PRO B 1 304 ? -4.878 18.700 38.484 1.00 11.43 304 PRO B CA 1
ATOM 6825 C C . PRO B 1 304 ? -4.048 19.313 39.583 1.00 10.58 304 PRO B C 1
ATOM 6826 O O . PRO B 1 304 ? -4.222 20.501 39.920 1.00 11.88 304 PRO B O 1
ATOM 6830 N N . HIS B 1 305 ? -3.130 18.585 40.226 1.00 10.32 305 HIS B N 1
ATOM 6831 C CA . HIS B 1 305 ? -2.335 19.129 41.330 1.00 12.10 305 HIS B CA 1
ATOM 6832 C C . HIS B 1 305 ? -0.881 18.662 41.365 1.00 11.55 305 HIS B C 1
ATOM 6833 O O . HIS B 1 305 ? -0.475 18.000 42.348 1.00 11.99 305 HIS B O 1
ATOM 6840 N N . PRO B 1 306 ? -0.051 18.971 40.368 1.00 11.17 306 PRO B N 1
ATOM 6841 C CA . PRO B 1 306 ? 1.334 18.510 40.443 1.00 11.02 306 PRO B CA 1
ATOM 6842 C C . PRO B 1 306 ? 1.992 19.209 41.626 1.00 10.07 306 PRO B C 1
ATOM 6843 O O . PRO B 1 306 ? 1.719 20.382 41.935 1.00 10.14 306 PRO B O 1
ATOM 6847 N N . ALA B 1 307 ? 2.846 18.487 42.352 1.00 9.79 307 ALA B N 1
ATOM 6848 C CA . ALA B 1 307 ? 3.390 18.975 43.597 1.00 10.23 307 ALA B CA 1
ATOM 6849 C C . ALA B 1 307 ? 4.634 18.187 43.975 1.00 9.63 307 ALA B C 1
ATOM 6850 O O . ALA B 1 307 ? 4.844 17.092 43.482 1.00 12.37 307 ALA B O 1
ATOM 6852 N N . ALA B 1 308 ? 5.411 18.778 44.850 1.00 10.47 308 ALA B N 1
ATOM 6853 C CA . ALA B 1 308 ? 6.589 18.224 45.480 1.00 10.84 308 ALA B CA 1
ATOM 6854 C C . ALA B 1 308 ? 6.386 18.401 46.994 1.00 11.30 308 ALA B C 1
ATOM 6855 O O . ALA B 1 308 ? 5.481 19.158 47.357 1.00 12.46 308 ALA B O 1
ATOM 6857 N N . ILE B 1 309 ? 7.219 17.703 47.758 1.00 11.91 309 ILE B N 1
ATOM 6858 C CA . ILE B 1 309 ? 7.165 17.752 49.219 1.00 11.64 309 ILE B CA 1
ATOM 6859 C C . ILE B 1 309 ? 8.410 18.439 49.746 1.00 12.50 309 ILE B C 1
ATOM 6860 O O . ILE B 1 309 ? 9.509 18.045 49.304 1.00 12.69 309 ILE B O 1
ATOM 6865 N N . PHE B 1 310 ? 8.242 19.447 50.609 1.00 11.43 310 PHE B N 1
ATOM 6866 C CA . PHE B 1 310 ? 9.375 20.054 51.304 1.00 12.78 310 PHE B CA 1
ATOM 6867 C C . PHE B 1 310 ? 9.295 19.581 52.750 1.00 13.24 310 PHE B C 1
ATOM 6868 O O . PHE B 1 310 ? 8.375 19.962 53.471 1.00 13.29 310 PHE B O 1
ATOM 6876 N N . HIS B 1 311 ? 10.253 18.729 53.120 1.00 13.95 311 HIS B N 1
ATOM 6877 C CA . HIS B 1 311 ? 10.238 18.097 54.452 1.00 13.96 311 HIS B CA 1
ATOM 6878 C C . HIS B 1 311 ? 11.257 18.735 55.387 1.00 15.15 311 HIS B C 1
ATOM 6879 O O . HIS B 1 311 ? 12.427 18.780 55.018 1.00 14.47 311 HIS B O 1
ATOM 6886 N N . TYR B 1 312 ? 10.861 19.203 56.566 1.00 14.89 312 TYR B N 1
ATOM 6887 C CA . TYR B 1 312 ? 11.832 19.664 57.549 1.00 15.85 312 TYR B CA 1
ATOM 6888 C C . TYR B 1 312 ? 12.566 18.464 58.143 1.00 16.68 312 TYR B C 1
ATOM 6889 O O . TYR B 1 312 ? 11.941 17.528 58.645 1.00 16.33 312 TYR B O 1
ATOM 6898 N N . ALA B 1 313 ? 13.898 18.474 58.064 1.00 17.66 313 ALA B N 1
ATOM 6899 C CA . ALA B 1 313 ? 14.645 17.364 58.668 1.00 18.02 313 ALA B CA 1
ATOM 6900 C C . ALA B 1 313 ? 14.281 17.261 60.142 1.00 18.95 313 ALA B C 1
ATOM 6901 O O . ALA B 1 313 ? 14.119 18.253 60.864 1.00 18.80 313 ALA B O 1
ATOM 6903 N N . GLY B 1 314 ? 14.086 16.013 60.543 1.00 19.05 314 GLY B N 1
ATOM 6904 C CA . GLY B 1 314 ? 13.678 15.856 61.964 1.00 19.79 314 GLY B CA 1
ATOM 6905 C C . GLY B 1 314 ? 12.183 15.702 62.110 1.00 21.05 314 GLY B C 1
ATOM 6906 O O . GLY B 1 314 ? 11.679 15.237 63.131 1.00 23.76 314 GLY B O 1
ATOM 6907 N N . ALA B 1 315 ? 11.385 16.058 61.109 1.00 21.52 315 ALA B N 1
ATOM 6908 C CA . ALA B 1 315 ? 9.934 15.930 61.240 1.00 20.42 315 ALA B CA 1
ATOM 6909 C C . ALA B 1 315 ? 9.443 14.544 60.830 1.00 19.63 315 ALA B C 1
ATOM 6910 O O . ALA B 1 315 ? 10.220 13.751 60.288 1.00 17.06 315 ALA B O 1
ATOM 6912 N N . PRO B 1 316 ? 8.173 14.207 61.080 1.00 19.85 316 PRO B N 1
ATOM 6913 C CA . PRO B 1 316 ? 7.629 12.942 60.583 1.00 21.11 316 PRO B CA 1
ATOM 6914 C C . PRO B 1 316 ? 7.723 12.813 59.071 1.00 20.31 316 PRO B C 1
ATOM 6915 O O . PRO B 1 316 ? 7.807 13.852 58.385 1.00 21.74 316 PRO B O 1
ATOM 6919 N N . GLY B 1 317 ? 7.724 11.615 58.532 1.00 20.47 317 GLY B N 1
ATOM 6920 C CA . GLY B 1 317 ? 7.619 11.376 57.094 1.00 21.43 317 GLY B CA 1
ATOM 6921 C C . GLY B 1 317 ? 6.151 11.540 56.700 1.00 21.14 317 GLY B C 1
ATOM 6922 O O . GLY B 1 317 ? 5.357 12.094 57.461 1.00 22.32 317 GLY B O 1
ATOM 6923 N N . GLY B 1 318 ? 5.759 11.080 55.513 1.00 21.41 318 GLY B N 1
ATOM 6924 C CA . GLY B 1 318 ? 4.384 11.129 55.048 1.00 21.14 318 GLY B CA 1
ATOM 6925 C C . GLY B 1 318 ? 4.022 12.349 54.230 1.00 20.44 318 GLY B C 1
ATOM 6926 O O . GLY B 1 318 ? 4.883 13.167 53.883 1.00 22.65 318 GLY B O 1
ATOM 6927 N N . LEU B 1 319 ? 2.753 12.534 53.893 1.00 19.28 319 LEU B N 1
ATOM 6928 C CA . LEU B 1 319 ? 2.376 13.613 52.991 1.00 18.34 319 LEU B CA 1
ATOM 6929 C C . LEU B 1 319 ? 1.993 14.861 53.763 1.00 17.51 319 LEU B C 1
ATOM 6930 O O . LEU B 1 319 ? 1.478 14.732 54.885 1.00 18.03 319 LEU B O 1
ATOM 6935 N N . PRO B 1 320 ? 2.256 16.015 53.158 1.00 16.49 320 PRO B N 1
ATOM 6936 C CA . PRO B 1 320 ? 1.758 17.269 53.718 1.00 16.42 320 PRO B CA 1
ATOM 6937 C C . PRO B 1 320 ? 0.243 17.160 53.930 1.00 17.12 320 PRO B C 1
ATOM 6938 O O . PRO B 1 320 ? -0.431 16.466 53.174 1.00 17.76 320 PRO B O 1
ATOM 6942 N N . THR B 1 321 ? -0.261 17.838 54.951 1.00 18.36 321 THR B N 1
ATOM 6943 C CA . THR B 1 321 ? -1.683 17.749 55.274 1.00 19.01 321 THR B CA 1
ATOM 6944 C C . THR B 1 321 ? -2.367 19.092 55.026 1.00 19.99 321 THR B C 1
ATOM 6945 O O . THR B 1 321 ? -3.602 19.056 55.095 1.00 21.93 321 THR B O 1
ATOM 6949 N N . ASP B 1 322 ? -1.613 20.148 54.779 1.00 19.51 322 ASP B N 1
ATOM 6950 C CA . ASP B 1 322 ? -2.149 21.491 54.556 1.00 18.12 322 ASP B CA 1
ATOM 6951 C C . ASP B 1 322 ? -2.217 21.744 53.061 1.00 17.67 322 ASP B C 1
ATOM 6952 O O . ASP B 1 322 ? -1.154 21.853 52.452 1.00 16.99 322 ASP B O 1
ATOM 6957 N N . GLU B 1 323 ? -3.380 21.812 52.440 1.00 17.51 323 GLU B N 1
ATOM 6958 C CA . GLU B 1 323 ? -3.442 21.997 50.987 1.00 18.46 323 GLU B CA 1
ATOM 6959 C C . GLU B 1 323 ? -3.148 23.422 50.554 1.00 18.59 323 GLU B C 1
ATOM 6960 O O . GLU B 1 323 ? -2.934 23.750 49.373 1.00 17.04 323 GLU B O 1
ATOM 6966 N N . GLY B 1 324 ? -3.156 24.312 51.529 1.00 19.33 324 GLY B N 1
ATOM 6967 C CA . GLY B 1 324 ? -2.908 25.717 51.337 1.00 21.52 324 GLY B CA 1
ATOM 6968 C C . GLY B 1 324 ? -3.937 26.430 50.502 1.00 23.18 324 GLY B C 1
ATOM 6969 O O . GLY B 1 324 ? -4.997 25.925 50.097 1.00 22.15 324 GLY B O 1
ATOM 6970 N N . THR B 1 325 ? -3.647 27.704 50.196 1.00 24.40 325 THR B N 1
ATOM 6971 C CA . THR B 1 325 ? -4.577 28.384 49.295 1.00 24.71 325 THR B CA 1
ATOM 6972 C C . THR B 1 325 ? -3.935 28.585 47.929 1.00 23.76 325 THR B C 1
ATOM 6973 O O . THR B 1 325 ? -2.721 28.641 47.758 1.00 22.46 325 THR B O 1
ATOM 6977 N N . PRO B 1 326 ? -4.781 28.731 46.925 1.00 23.15 326 PRO B N 1
ATOM 6978 C CA . PRO B 1 326 ? -4.286 28.925 45.572 1.00 22.97 326 PRO B CA 1
ATOM 6979 C C . PRO B 1 326 ? -3.661 30.314 45.454 1.00 21.16 326 PRO B C 1
ATOM 6980 O O . PRO B 1 326 ? -4.088 31.292 46.058 1.00 20.37 326 PRO B O 1
ATOM 6984 N N . PRO B 1 327 ? -2.625 30.385 44.641 1.00 20.05 327 PRO B N 1
ATOM 6985 C CA . PRO B 1 327 ? -1.848 31.630 44.559 1.00 18.65 327 PRO B CA 1
ATOM 6986 C C . PRO B 1 327 ? -2.657 32.596 43.723 1.00 16.64 327 PRO B C 1
ATOM 6987 O O . PRO B 1 327 ? -3.615 32.178 43.077 1.00 16.37 327 PRO B O 1
ATOM 6991 N N . VAL B 1 328 ? -2.229 33.853 43.770 1.00 15.88 328 VAL B N 1
ATOM 6992 C CA . VAL B 1 328 ? -2.744 34.828 42.839 1.00 16.62 328 VAL B CA 1
ATOM 6993 C C . VAL B 1 328 ? -2.553 34.326 41.406 1.00 16.08 328 VAL B C 1
ATOM 6994 O O . VAL B 1 328 ? -1.562 33.683 41.054 1.00 17.78 328 VAL B O 1
ATOM 6998 N N . ASP B 1 329 ? -3.502 34.641 40.568 1.00 13.54 329 ASP B N 1
ATOM 6999 C CA . ASP B 1 329 ? -3.443 34.353 39.144 1.00 12.71 329 ASP B CA 1
ATOM 7000 C C . ASP B 1 329 ? -2.447 35.303 38.497 1.00 11.50 329 ASP B C 1
ATOM 7001 O O . ASP B 1 329 ? -2.717 36.512 38.493 1.00 13.29 329 ASP B O 1
ATOM 7006 N N . HIS B 1 330 ? -1.350 34.751 37.974 1.00 9.87 330 HIS B N 1
ATOM 7007 C CA . HIS B 1 330 ? -0.337 35.603 37.336 1.00 8.50 330 HIS B CA 1
ATOM 7008 C C . HIS B 1 330 ? -0.673 35.942 35.891 1.00 8.88 330 HIS B C 1
ATOM 7009 O O . HIS B 1 330 ? 0.081 36.706 35.273 1.00 9.22 330 HIS B O 1
ATOM 7016 N N . GLN B 1 331 ? -1.761 35.388 35.362 1.00 8.19 331 GLN B N 1
ATOM 7017 C CA . GLN B 1 331 ? -2.275 35.793 34.053 1.00 8.70 331 GLN B CA 1
ATOM 7018 C C . GLN B 1 331 ? -1.236 35.631 32.974 1.00 8.63 331 GLN B C 1
ATOM 7019 O O . GLN B 1 331 ? -1.146 36.424 32.034 1.00 8.72 331 GLN B O 1
ATOM 7025 N N . CYS B 1 332 ? -0.453 34.564 33.045 1.00 7.80 332 CYS B N 1
ATOM 7026 C CA . CYS B 1 332 ? 0.526 34.277 31.999 1.00 7.44 332 CYS B CA 1
ATOM 7027 C C . CYS B 1 332 ? 1.547 35.410 31.837 1.00 7.10 332 CYS B C 1
ATOM 7028 O O . CYS B 1 332 ? 2.040 35.582 30.713 1.00 9.15 332 CYS B O 1
ATOM 7031 N N . LEU B 1 333 ? 1.869 36.120 32.918 1.00 8.08 333 LEU B N 1
ATOM 7032 C CA . LEU B 1 333 ? 2.823 37.231 32.837 1.00 8.18 333 LEU B CA 1
ATOM 7033 C C . LEU B 1 333 ? 3.933 37.076 33.854 1.00 8.25 333 LEU B C 1
ATOM 7034 O O . LEU B 1 333 ? 3.633 36.804 35.021 1.00 8.63 333 LEU B O 1
ATOM 7039 N N . ASP B 1 334 ? 5.204 37.223 33.473 1.00 8.02 334 ASP B N 1
ATOM 7040 C CA . ASP B 1 334 ? 6.255 37.310 34.471 1.00 8.26 334 ASP B CA 1
ATOM 7041 C C . ASP B 1 334 ? 6.324 38.696 35.106 1.00 8.90 334 ASP B C 1
ATOM 7042 O O . ASP B 1 334 ? 5.808 39.690 34.590 1.00 10.24 334 ASP B O 1
ATOM 7047 N N . THR B 1 335 ? 6.944 38.780 36.277 1.00 8.86 335 THR B N 1
ATOM 7048 C CA . THR B 1 335 ? 6.954 40.015 37.036 1.00 8.88 335 THR B CA 1
ATOM 7049 C C . THR B 1 335 ? 8.002 40.966 36.490 1.00 8.76 335 THR B C 1
ATOM 7050 O O . THR B 1 335 ? 9.107 40.542 36.209 1.00 9.90 335 THR B O 1
ATOM 7054 N N . LEU B 1 336 ? 7.640 42.228 36.377 1.00 9.32 336 LEU B N 1
ATOM 7055 C CA . LEU B 1 336 ? 8.634 43.212 35.928 1.00 9.93 336 LEU B CA 1
ATOM 7056 C C . LEU B 1 336 ? 9.188 43.980 37.129 1.00 9.27 336 LEU B C 1
ATOM 7057 O O . LEU B 1 336 ? 9.767 45.052 36.932 1.00 10.40 336 LEU B O 1
ATOM 7062 N N . ASP B 1 337 ? 9.056 43.425 38.335 1.00 9.61 337 ASP B N 1
ATOM 7063 C CA . ASP B 1 337 ? 9.540 44.103 39.527 1.00 11.63 337 ASP B CA 1
ATOM 7064 C C . ASP B 1 337 ? 10.983 43.759 39.899 1.00 11.70 337 ASP B C 1
ATOM 7065 O O . ASP B 1 337 ? 11.559 44.349 40.823 1.00 12.53 337 ASP B O 1
ATOM 7070 N N . VAL B 1 338 ? 11.589 42.790 39.200 1.00 10.98 338 VAL B N 1
ATOM 7071 C CA . VAL B 1 338 ? 12.975 42.438 39.540 1.00 11.02 338 VAL B CA 1
ATOM 7072 C C . VAL B 1 338 ? 13.926 43.533 39.052 1.00 10.68 338 VAL B C 1
ATOM 7073 O O . VAL B 1 338 ? 13.716 44.194 38.016 1.00 11.02 338 VAL B O 1
ATOM 7077 N N . ARG B 1 339 ? 14.988 43.720 39.806 1.00 10.58 339 ARG B N 1
ATOM 7078 C CA . ARG B 1 339 ? 15.992 44.759 39.575 1.00 10.20 339 ARG B CA 1
ATOM 7079 C C . ARG B 1 339 ? 17.396 44.155 39.638 1.00 9.74 339 ARG B C 1
ATOM 7080 O O . ARG B 1 339 ? 17.869 43.720 40.690 1.00 10.76 339 ARG B O 1
ATOM 7088 N N . PRO B 1 340 ? 18.078 44.093 38.512 1.00 8.55 340 PRO B N 1
ATOM 7089 C CA . PRO B 1 340 ? 19.441 43.530 38.521 1.00 8.62 340 PRO B CA 1
ATOM 7090 C C . PRO B 1 340 ? 20.369 44.222 39.500 1.00 8.13 340 PRO B C 1
ATOM 7091 O O . PRO B 1 340 ? 20.280 45.443 39.707 1.00 9.35 340 PRO B O 1
ATOM 7095 N N . VAL B 1 341 ? 21.266 43.449 40.105 1.00 7.89 341 VAL B N 1
ATOM 7096 C CA . VAL B 1 341 ? 22.239 44.034 41.005 1.00 8.63 341 VAL B CA 1
ATOM 7097 C C . VAL B 1 341 ? 23.186 44.939 40.217 1.00 9.34 341 VAL B C 1
ATOM 7098 O O . VAL B 1 341 ? 23.487 46.049 40.658 1.00 11.64 341 VAL B O 1
ATOM 7102 N N . VAL B 1 342 ? 23.698 44.458 39.093 1.00 9.95 342 VAL B N 1
ATOM 7103 C CA . VAL B 1 342 ? 24.539 45.252 38.177 1.00 10.46 342 VAL B CA 1
ATOM 7104 C C . VAL B 1 342 ? 23.577 45.996 37.260 1.00 9.81 342 VAL B C 1
ATOM 7105 O O . VAL B 1 342 ? 22.891 45.362 36.463 1.00 9.51 342 VAL B O 1
ATOM 7109 N N . PRO B 1 343 ? 23.425 47.316 37.400 1.00 10.15 343 PRO B N 1
ATOM 7110 C CA . PRO B 1 343 ? 22.389 48.016 36.649 1.00 9.99 343 PRO B CA 1
ATOM 7111 C C . PRO B 1 343 ? 22.758 48.388 35.227 1.00 9.75 343 PRO B C 1
ATOM 7112 O O . PRO B 1 343 ? 23.921 48.458 34.855 1.00 10.86 343 PRO B O 1
ATOM 7116 N N . ARG B 1 344 ? 21.702 48.634 34.443 1.00 10.60 344 ARG B N 1
ATOM 7117 C CA . ARG B 1 344 ? 21.825 49.208 33.105 1.00 11.73 344 ARG B CA 1
ATOM 7118 C C . ARG B 1 344 ? 20.861 50.396 33.019 1.00 12.34 344 ARG B C 1
ATOM 7119 O O . ARG B 1 344 ? 19.822 50.337 33.674 1.00 14.13 344 ARG B O 1
ATOM 7127 N N . SER B 1 345 ? 21.213 51.391 32.206 1.00 13.73 345 SER B N 1
ATOM 7128 C CA . SER B 1 345 ? 20.268 52.503 32.043 1.00 14.76 345 SER B CA 1
ATOM 7129 C C . SER B 1 345 ? 20.160 52.831 30.573 1.00 13.45 345 SER B C 1
ATOM 7130 O O . SER B 1 345 ? 21.208 52.947 29.929 1.00 15.15 345 SER B O 1
ATOM 7133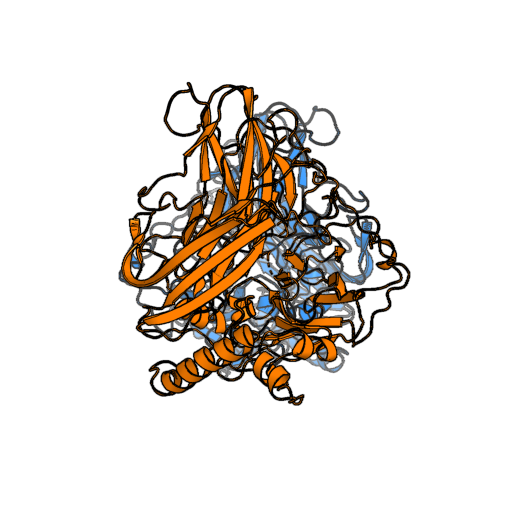 N N . VAL B 1 346 ? 18.957 52.981 30.039 1.00 11.53 346 VAL B N 1
ATOM 7134 C CA . VAL B 1 346 ? 18.850 53.392 28.640 1.00 11.99 346 VAL B CA 1
ATOM 7135 C C . VAL B 1 346 ? 17.717 54.415 28.537 1.00 12.10 346 VAL B C 1
ATOM 7136 O O . VAL B 1 346 ? 16.754 54.401 29.320 1.00 13.09 346 VAL B O 1
ATOM 7140 N N . PRO B 1 347 ? 17.822 55.311 27.577 1.00 12.46 347 PRO B N 1
ATOM 7141 C CA . PRO B 1 347 ? 16.700 56.248 27.360 1.00 12.99 347 PRO B CA 1
ATOM 7142 C C . PRO B 1 347 ? 15.523 55.539 26.708 1.00 14.19 347 PRO B C 1
ATOM 7143 O O . PRO B 1 347 ? 15.635 54.654 25.846 1.00 15.47 347 PRO B O 1
ATOM 7147 N N . VAL B 1 348 ? 14.338 55.933 27.150 1.00 13.90 348 VAL B N 1
ATOM 7148 C CA . VAL B 1 348 ? 13.154 55.399 26.475 1.00 12.99 348 VAL B CA 1
ATOM 7149 C C . VAL B 1 348 ? 12.330 56.512 25.854 1.00 13.88 348 VAL B C 1
ATOM 7150 O O . VAL B 1 348 ? 11.481 56.257 25.000 1.00 14.43 348 VAL B O 1
ATOM 7154 N N . ASN B 1 349 ? 12.598 57.756 26.269 1.00 15.28 349 ASN B N 1
ATOM 7155 C CA . ASN B 1 349 ? 11.816 58.890 25.789 1.00 15.78 349 ASN B CA 1
ATOM 7156 C C . ASN B 1 349 ? 11.942 59.084 24.284 1.00 15.71 349 ASN B C 1
ATOM 7157 O O . ASN B 1 349 ? 11.082 59.660 23.611 1.00 16.75 349 ASN B O 1
ATOM 7162 N N . SER B 1 350 ? 13.050 58.587 23.716 1.00 16.34 350 SER B N 1
ATOM 7163 C CA . SER B 1 350 ? 13.384 58.760 22.331 1.00 16.39 350 SER B CA 1
ATOM 7164 C C . SER B 1 350 ? 12.943 57.630 21.422 1.00 15.45 350 SER B C 1
ATOM 7165 O O . SER B 1 350 ? 13.191 57.693 20.224 1.00 15.77 350 SER B O 1
ATOM 7168 N N . PHE B 1 351 ? 12.317 56.603 21.989 1.00 14.83 351 PHE B N 1
ATOM 7169 C CA . PHE B 1 351 ? 11.880 55.540 21.090 1.00 14.85 351 PHE B CA 1
ATOM 7170 C C . PHE B 1 351 ? 10.843 56.029 20.094 1.00 14.58 351 PHE B C 1
ATOM 7171 O O . PHE B 1 351 ? 9.909 56.732 20.515 1.00 17.37 351 PHE B O 1
ATOM 7179 N N . VAL B 1 352 ? 10.971 55.651 18.826 1.00 14.43 352 VAL B N 1
ATOM 7180 C CA . VAL B 1 352 ? 9.941 55.847 17.826 1.00 15.69 352 VAL B CA 1
ATOM 7181 C C . VAL B 1 352 ? 9.688 54.548 17.051 1.00 15.07 352 VAL B C 1
ATOM 7182 O O . VAL B 1 352 ? 10.620 53.980 16.503 1.00 15.17 352 VAL B O 1
ATOM 7186 N N . LYS B 1 353 ? 8.436 54.119 17.029 1.00 13.88 353 LYS B N 1
ATOM 7187 C CA . LYS B 1 353 ? 8.068 52.885 16.315 1.00 14.50 353 LYS B CA 1
ATOM 7188 C C . LYS B 1 353 ? 8.243 53.105 14.825 1.00 13.64 353 LYS B C 1
ATOM 7189 O O . LYS B 1 353 ? 7.782 54.095 14.251 1.00 14.71 353 LYS B O 1
ATOM 7195 N N . ARG B 1 354 ? 8.959 52.179 14.178 1.00 14.41 354 ARG B N 1
ATOM 7196 C CA . ARG B 1 354 ? 9.243 52.220 12.745 1.00 14.71 354 ARG B CA 1
ATOM 7197 C C . ARG B 1 354 ? 9.224 50.787 12.198 1.00 14.36 354 ARG B C 1
ATOM 7198 O O . ARG B 1 354 ? 9.465 49.873 13.013 1.00 12.75 354 ARG B O 1
ATOM 7206 N N . PRO B 1 355 ? 8.983 50.597 10.931 1.00 14.18 355 PRO B N 1
ATOM 7207 C CA . PRO B 1 355 ? 8.989 49.192 10.406 1.00 13.53 355 PRO B CA 1
ATOM 7208 C C . PRO B 1 355 ? 10.261 48.448 10.772 1.00 12.67 355 PRO B C 1
ATOM 7209 O O . PRO B 1 355 ? 10.267 47.256 11.139 1.00 12.70 355 PRO B O 1
ATOM 7213 N N . ASP B 1 356 ? 11.394 49.167 10.755 1.00 11.21 356 ASP B N 1
ATOM 7214 C CA . ASP B 1 356 ? 12.659 48.490 11.000 1.00 12.17 356 ASP B CA 1
ATOM 7215 C C . ASP B 1 356 ? 12.970 48.247 12.457 1.00 11.94 356 ASP B C 1
ATOM 7216 O O . ASP B 1 356 ? 14.019 47.653 12.735 1.00 12.78 356 ASP B O 1
ATOM 7221 N N . ASN B 1 357 ? 12.091 48.615 13.391 1.00 10.56 357 ASN B N 1
ATOM 7222 C CA . ASN B 1 357 ? 12.315 48.157 14.763 1.00 9.99 357 ASN B CA 1
ATOM 7223 C C . ASN B 1 357 ? 11.075 47.436 15.299 1.00 9.24 357 ASN B C 1
ATOM 7224 O O . ASN B 1 357 ? 10.968 47.235 16.515 1.00 10.60 357 ASN B O 1
ATOM 7229 N N . THR B 1 358 ? 10.199 47.027 14.396 1.00 8.84 358 THR B N 1
ATOM 7230 C CA . THR B 1 358 ? 8.935 46.420 14.820 1.00 9.20 358 THR B CA 1
ATOM 7231 C C . THR B 1 358 ? 8.811 45.001 14.255 1.00 8.49 358 THR B C 1
ATOM 7232 O O . THR B 1 358 ? 9.043 44.790 13.075 1.00 9.70 358 THR B O 1
ATOM 7236 N N . LEU B 1 359 ? 8.440 44.085 15.121 1.00 8.42 359 LEU B N 1
ATOM 7237 C CA . LEU B 1 359 ? 8.298 42.666 14.815 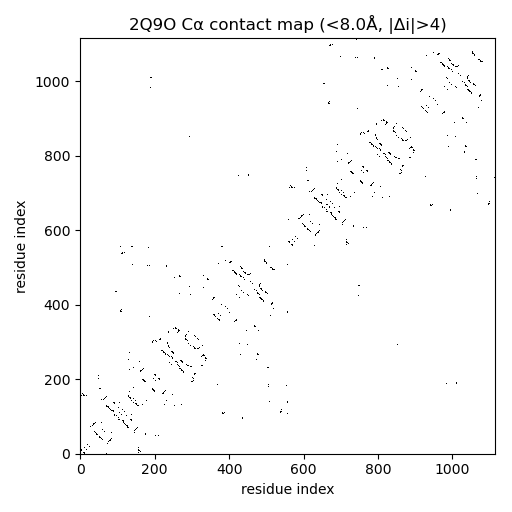1.00 9.15 359 LEU B CA 1
ATOM 7238 C C . LEU B 1 359 ? 6.863 42.231 15.048 1.00 7.79 359 LEU B C 1
ATOM 7239 O O . LEU B 1 359 ? 6.487 41.846 16.156 1.00 8.98 359 LEU B O 1
ATOM 7244 N N . PRO B 1 360 ? 6.033 42.331 14.033 1.00 8.02 360 PRO B N 1
ATOM 7245 C CA . PRO B 1 360 ? 4.636 41.878 14.186 1.00 8.74 360 PRO B CA 1
ATOM 7246 C C . PRO B 1 360 ? 4.512 40.355 14.104 1.00 7.91 360 PRO B C 1
ATOM 7247 O O . PRO B 1 360 ? 4.909 39.774 13.090 1.00 10.21 360 PRO B O 1
ATOM 7251 N N . VAL B 1 361 ? 3.968 39.783 15.166 1.00 8.16 361 VAL B N 1
ATOM 7252 C CA . VAL B 1 361 ? 3.706 38.341 15.210 1.00 8.26 361 VAL B CA 1
ATOM 7253 C C . VAL B 1 361 ? 2.272 38.149 14.713 1.00 8.60 361 VAL B C 1
ATOM 7254 O O . VAL B 1 361 ? 1.380 38.907 15.125 1.00 10.59 361 VAL B O 1
ATOM 7258 N N . ALA B 1 362 ? 2.015 37.158 13.869 1.00 9.97 362 ALA B N 1
ATOM 7259 C CA . ALA B 1 362 ? 0.678 36.892 13.384 1.00 9.62 362 ALA B CA 1
ATOM 7260 C C . ALA B 1 362 ? 0.455 35.394 13.192 1.00 9.60 362 ALA B C 1
ATOM 7261 O O . ALA B 1 362 ? 1.362 34.742 12.699 1.00 10.61 362 ALA B O 1
ATOM 7263 N N . LEU B 1 363 ? -0.733 34.938 13.536 1.00 9.15 363 LEU B N 1
ATOM 7264 C CA . LEU B 1 363 ? -1.132 33.576 13.169 1.00 9.09 363 LEU B CA 1
ATOM 7265 C C . LEU B 1 363 ? -1.819 33.593 11.814 1.00 9.22 363 LEU B C 1
ATOM 7266 O O . LEU B 1 363 ? -2.781 34.330 11.616 1.00 11.21 363 LEU B O 1
ATOM 7271 N N . ASP B 1 364 ? -1.336 32.815 10.883 1.00 9.38 364 ASP B N 1
ATOM 7272 C CA . ASP B 1 364 ? -1.886 32.722 9.534 1.00 10.69 364 ASP B CA 1
ATOM 7273 C C . ASP B 1 364 ? -2.681 31.436 9.411 1.00 11.53 364 ASP B C 1
ATOM 7274 O O . ASP B 1 364 ? -2.079 30.370 9.517 1.00 11.17 364 ASP B O 1
ATOM 7279 N N . LEU B 1 365 ? -3.989 31.556 9.212 1.00 12.29 365 LEU B N 1
ATOM 7280 C CA . LEU B 1 365 ? -4.876 30.390 9.141 1.00 13.89 365 LEU B CA 1
ATOM 7281 C C . LEU B 1 365 ? -5.218 30.029 7.713 1.00 14.70 365 LEU B C 1
ATOM 7282 O O . LEU B 1 365 ? -6.098 29.182 7.440 1.00 17.71 365 LEU B O 1
ATOM 7287 N N . THR B 1 366 ? -4.575 30.687 6.766 1.00 14.61 366 THR B N 1
ATOM 7288 C CA . THR B 1 366 ? -5.030 30.598 5.380 1.00 17.17 366 THR B CA 1
ATOM 7289 C C . THR B 1 366 ? -4.230 29.628 4.532 1.00 18.28 366 THR B C 1
ATOM 7290 O O . THR B 1 366 ? -4.575 29.514 3.337 1.00 21.20 366 THR B O 1
ATOM 7294 N N . GLY B 1 367 ? -3.229 28.965 5.077 1.00 18.47 367 GLY B N 1
ATOM 7295 C CA . GLY B 1 367 ? -2.297 28.145 4.326 1.00 18.52 367 GLY B CA 1
ATOM 7296 C C . GLY B 1 367 ? -2.419 26.686 4.745 1.00 18.56 367 GLY B C 1
ATOM 7297 O O . GLY B 1 367 ? -3.418 26.205 5.274 1.00 18.77 367 GLY B O 1
ATOM 7298 N N . THR B 1 368 ? -1.336 25.981 4.479 1.00 18.80 368 THR B N 1
ATOM 7299 C CA . THR B 1 368 ? -1.233 24.584 4.888 1.00 19.28 368 THR B CA 1
ATOM 7300 C C . THR B 1 368 ? 0.052 24.530 5.690 1.00 17.10 368 THR B C 1
ATOM 7301 O O . THR B 1 368 ? 1.051 24.976 5.106 1.00 19.16 368 THR B O 1
ATOM 7305 N N . PRO B 1 369 ? 0.073 24.029 6.897 1.00 15.16 369 PRO B N 1
ATOM 7306 C CA . PRO B 1 369 ? -1.105 23.520 7.608 1.00 14.01 369 PRO B CA 1
ATOM 7307 C C . PRO B 1 369 ? -1.892 24.680 8.180 1.00 11.89 369 PRO B C 1
ATOM 7308 O O . PRO B 1 369 ? -1.637 25.845 7.841 1.00 11.32 369 PRO B O 1
ATOM 7312 N N . LEU B 1 370 ? -2.834 24.392 9.062 1.00 12.55 370 LEU B N 1
ATOM 7313 C CA . LEU B 1 370 ? -3.702 25.464 9.565 1.00 12.93 370 LEU B CA 1
ATOM 7314 C C . LEU B 1 370 ? -2.976 26.460 10.458 1.00 12.34 370 LEU B C 1
ATOM 7315 O O . LEU B 1 370 ? -3.227 27.669 10.278 1.00 11.77 370 LEU B O 1
ATOM 7320 N N . PHE B 1 371 ? -2.134 25.995 11.389 1.00 10.09 371 PHE B N 1
ATOM 7321 C CA . PHE B 1 371 ? -1.528 26.945 12.308 1.00 9.35 371 PHE B CA 1
ATOM 7322 C C . PHE B 1 371 ? -0.064 27.200 11.935 1.00 9.86 371 PHE B C 1
ATOM 7323 O O . PHE B 1 371 ? 0.826 26.362 12.150 1.00 10.03 371 PHE B O 1
ATOM 7331 N N . VAL B 1 372 ? 0.135 28.386 11.348 1.00 9.45 372 VAL B N 1
ATOM 7332 C CA . VAL B 1 372 ? 1.455 28.818 10.893 1.00 8.49 372 VAL B CA 1
ATOM 7333 C C . VAL B 1 372 ? 1.701 30.187 11.509 1.00 8.16 372 VAL B C 1
ATOM 7334 O O . VAL B 1 372 ? 0.883 31.115 11.373 1.00 8.89 372 VAL B O 1
ATOM 7338 N N . TRP B 1 373 ? 2.828 30.328 12.199 1.00 7.69 373 TRP B N 1
ATOM 7339 C CA . TRP B 1 373 ? 3.164 31.554 12.904 1.00 7.64 373 TRP B CA 1
ATOM 7340 C C . TRP B 1 373 ? 4.126 32.368 12.048 1.00 8.08 373 TRP B C 1
ATOM 7341 O O . TRP B 1 373 ? 5.103 31.826 11.530 1.00 9.06 373 TRP B O 1
ATOM 7352 N N . LYS B 1 374 ? 3.822 33.660 11.891 1.00 9.08 374 LYS B N 1
ATOM 7353 C CA . LYS B 1 374 ? 4.664 34.481 11.048 1.00 10.66 374 LYS B CA 1
ATOM 7354 C C . LYS B 1 374 ? 5.176 35.682 11.847 1.00 10.37 374 LYS B C 1
ATOM 7355 O O . LYS B 1 374 ? 4.470 36.244 12.680 1.00 12.06 374 LYS B O 1
ATOM 7361 N N . VAL B 1 375 ? 6.417 36.067 11.543 1.00 8.67 375 VAL B N 1
ATOM 7362 C CA . VAL B 1 375 ? 6.939 37.306 12.155 1.00 9.38 375 VAL B CA 1
ATOM 7363 C C . VAL B 1 375 ? 7.351 38.231 11.028 1.00 9.05 375 VAL B C 1
ATOM 7364 O O . VAL B 1 375 ? 8.110 37.884 10.123 1.00 9.09 375 VAL B O 1
ATOM 7368 N N . ASN B 1 376 ? 6.800 39.449 11.055 1.00 9.76 376 ASN B N 1
ATOM 7369 C CA . ASN B 1 376 ? 7.009 40.375 9.939 1.00 10.83 376 ASN B CA 1
ATOM 7370 C C . ASN B 1 376 ? 6.679 39.735 8.596 1.00 10.66 376 ASN B C 1
ATOM 7371 O O . ASN B 1 376 ? 7.305 40.018 7.563 1.00 12.03 376 ASN B O 1
ATOM 7376 N N . GLY B 1 377 ? 5.651 38.874 8.576 1.00 10.12 377 GLY B N 1
ATOM 7377 C CA . GLY B 1 377 ? 5.168 38.392 7.281 1.00 10.80 377 GLY B CA 1
ATOM 7378 C C . GLY B 1 377 ? 5.657 37.029 6.864 1.00 10.60 377 GLY B C 1
ATOM 7379 O O . GLY B 1 377 ? 5.247 36.475 5.869 1.00 12.44 377 GLY B O 1
ATOM 7380 N N . SER B 1 378 ? 6.575 36.457 7.654 1.00 9.23 378 SER B N 1
ATOM 7381 C CA . SER B 1 378 ? 7.214 35.205 7.258 1.00 9.16 378 SER B CA 1
ATOM 7382 C C . SER B 1 378 ? 7.335 34.196 8.390 1.00 8.55 378 SER B C 1
ATOM 7383 O O . SER B 1 378 ? 7.818 34.535 9.480 1.00 8.72 378 SER B O 1
ATOM 7386 N N . ASP B 1 379 ? 6.910 32.950 8.149 1.00 7.13 379 ASP B N 1
ATOM 7387 C CA . ASP B 1 379 ? 7.221 31.872 9.101 1.00 7.42 379 ASP B CA 1
ATOM 7388 C C . ASP B 1 379 ? 8.639 31.373 8.887 1.00 7.14 379 ASP B C 1
ATOM 7389 O O . ASP B 1 379 ? 9.042 31.026 7.760 1.00 9.27 379 ASP B O 1
ATOM 7394 N N . ILE B 1 380 ? 9.449 31.348 9.944 1.00 6.94 380 ILE B N 1
ATOM 7395 C CA . ILE B 1 380 ? 10.878 30.977 9.720 1.00 6.84 380 ILE B CA 1
ATOM 7396 C C . ILE B 1 380 ? 10.984 29.549 9.224 1.00 7.54 380 ILE B C 1
ATOM 7397 O O . ILE B 1 380 ? 10.184 28.670 9.618 1.00 8.10 380 ILE B O 1
ATOM 7402 N N . ASN B 1 381 ? 11.951 29.270 8.391 1.00 8.66 381 ASN B N 1
ATOM 7403 C CA . ASN B 1 381 ? 12.205 27.880 7.977 1.00 8.75 381 ASN B CA 1
ATOM 7404 C C . ASN B 1 381 ? 13.691 27.803 7.688 1.00 8.61 381 ASN B C 1
ATOM 7405 O O . ASN B 1 381 ? 14.111 28.380 6.694 1.00 10.92 381 ASN B O 1
ATOM 7410 N N . VAL B 1 382 ? 14.464 27.151 8.565 1.00 7.95 382 VAL B N 1
ATOM 7411 C CA . VAL B 1 382 ? 15.923 27.195 8.370 1.00 8.59 382 VAL B CA 1
ATOM 7412 C C . VAL B 1 382 ? 16.376 26.023 7.522 1.00 9.59 382 VAL B C 1
ATOM 7413 O O . VAL B 1 382 ? 15.620 25.052 7.404 1.00 10.85 382 VAL B O 1
ATOM 7417 N N . ASP B 1 383 ? 17.562 26.126 6.961 1.00 9.75 383 ASP B N 1
ATOM 7418 C CA . ASP B 1 383 ? 18.103 25.018 6.172 1.00 9.88 383 ASP B CA 1
ATOM 7419 C C . ASP B 1 383 ? 19.221 24.377 6.995 1.00 8.70 383 ASP B C 1
ATOM 7420 O O . ASP B 1 383 ? 20.295 24.952 7.153 1.00 9.62 383 ASP B O 1
ATOM 7425 N N . TRP B 1 384 ? 18.923 23.215 7.551 1.00 7.84 384 TRP B N 1
ATOM 7426 C CA . TRP B 1 384 ? 19.900 22.459 8.326 1.00 7.98 384 TRP B CA 1
ATOM 7427 C C . TRP B 1 384 ? 21.204 22.204 7.580 1.00 8.32 384 TRP B C 1
ATOM 7428 O O . TRP B 1 384 ? 22.277 22.069 8.199 1.00 9.26 384 TRP B O 1
ATOM 7439 N N . GLY B 1 385 ? 21.128 22.123 6.270 1.00 9.17 385 GLY B N 1
ATOM 7440 C CA . GLY B 1 385 ? 22.274 21.874 5.407 1.00 9.42 385 GLY B CA 1
ATOM 7441 C C . GLY B 1 385 ? 22.964 23.110 4.865 1.00 8.98 385 GLY B C 1
ATOM 7442 O O . GLY B 1 385 ? 23.988 22.997 4.170 1.00 11.00 385 GLY B O 1
ATOM 7443 N N . LYS B 1 386 ? 22.422 24.297 5.135 1.00 9.02 386 LYS B N 1
ATOM 7444 C CA . LYS B 1 386 ? 23.080 25.543 4.748 1.00 9.09 386 LYS B CA 1
ATOM 7445 C C . LYS B 1 386 ? 22.817 26.625 5.788 1.00 8.40 386 LYS B C 1
ATOM 7446 O O . LYS B 1 386 ? 21.953 27.490 5.582 1.00 9.79 386 LYS B O 1
ATOM 7452 N N . PRO B 1 387 ? 23.507 26.492 6.916 1.00 7.67 387 PRO B N 1
ATOM 7453 C CA . PRO B 1 387 ? 23.296 27.441 8.033 1.00 7.35 387 PRO B CA 1
ATOM 7454 C C . PRO B 1 387 ? 23.699 28.856 7.658 1.00 7.16 387 PRO B C 1
ATOM 7455 O O . PRO B 1 387 ? 24.582 29.037 6.805 1.00 8.16 387 PRO B O 1
ATOM 7459 N N . ILE B 1 388 ? 23.038 29.823 8.292 1.00 6.62 388 ILE B N 1
ATOM 7460 C CA . ILE B 1 388 ? 23.454 31.215 8.071 1.00 7.42 388 ILE B CA 1
ATOM 7461 C C . ILE B 1 388 ? 24.954 31.407 8.222 1.00 7.12 388 ILE B C 1
ATOM 7462 O O . ILE B 1 388 ? 25.537 32.139 7.405 1.00 8.83 388 ILE B O 1
ATOM 7467 N N . ILE B 1 389 ? 25.630 30.722 9.150 1.00 7.10 389 ILE B N 1
ATOM 7468 C CA . ILE B 1 389 ? 27.099 30.895 9.229 1.00 7.68 389 ILE B CA 1
ATOM 7469 C C . ILE B 1 389 ? 27.816 30.450 7.965 1.00 8.04 389 ILE B C 1
ATOM 7470 O O . ILE B 1 389 ? 28.897 30.955 7.617 1.00 8.23 389 ILE B O 1
ATOM 7475 N N . ASP B 1 390 ? 27.230 29.506 7.214 1.00 8.29 390 ASP B N 1
ATOM 7476 C CA . ASP B 1 390 ? 27.854 29.125 5.943 1.00 8.40 390 ASP B CA 1
ATOM 7477 C C . ASP B 1 390 ? 27.896 30.297 4.973 1.00 8.29 390 ASP B C 1
ATOM 7478 O O . ASP B 1 390 ? 28.831 30.482 4.183 1.00 9.79 390 ASP B O 1
ATOM 7483 N N . TYR B 1 391 ? 26.853 31.129 5.027 1.00 8.93 391 TYR B N 1
ATOM 7484 C CA . TYR B 1 391 ? 26.783 32.308 4.167 1.00 8.94 391 TYR B CA 1
ATOM 7485 C C . TYR B 1 391 ? 27.858 33.312 4.584 1.00 9.20 391 TYR B C 1
ATOM 7486 O O . TYR B 1 391 ? 28.556 33.880 3.740 1.00 10.80 391 TYR B O 1
ATOM 7495 N N . ILE B 1 392 ? 28.004 33.481 5.902 1.00 9.71 392 ILE B N 1
ATOM 7496 C CA . ILE B 1 392 ? 29.033 34.390 6.416 1.00 9.91 392 ILE B CA 1
ATOM 7497 C C . ILE B 1 392 ? 30.408 33.949 5.948 1.00 10.86 392 ILE B C 1
ATOM 7498 O O . ILE B 1 392 ? 31.228 34.768 5.523 1.00 11.96 392 ILE B O 1
ATOM 7503 N N . LEU B 1 393 ? 30.669 32.646 6.042 1.00 11.58 393 LEU B N 1
ATOM 7504 C CA . LEU B 1 393 ? 32.018 32.144 5.754 1.00 11.36 393 LEU B CA 1
ATOM 7505 C C . LEU B 1 393 ? 32.345 32.104 4.263 1.00 12.05 393 LEU B C 1
ATOM 7506 O O . LEU B 1 393 ? 33.513 31.968 3.878 1.00 14.71 393 LEU B O 1
ATOM 7511 N N . THR B 1 394 ? 31.300 32.189 3.431 1.00 12.93 394 THR B N 1
ATOM 7512 C CA . THR B 1 394 ? 31.534 32.151 1.985 1.00 12.84 394 THR B CA 1
ATOM 7513 C C . THR B 1 394 ? 31.264 33.506 1.358 1.00 14.21 394 THR B C 1
ATOM 7514 O O . THR B 1 394 ? 31.243 33.664 0.128 1.00 15.14 394 THR B O 1
ATOM 7518 N N . GLY B 1 395 ? 31.085 34.524 2.196 1.00 14.54 395 GLY B N 1
ATOM 7519 C CA . GLY B 1 395 ? 30.880 35.869 1.671 1.00 15.49 395 GLY B CA 1
ATOM 7520 C C . GLY B 1 395 ? 29.608 35.964 0.860 1.00 16.66 395 GLY B C 1
ATOM 7521 O O . GLY B 1 395 ? 29.562 36.651 -0.176 1.00 22.03 395 GLY B O 1
ATOM 7522 N N . ASN B 1 396 ? 28.547 35.307 1.303 1.00 15.78 396 ASN B N 1
ATOM 7523 C CA . ASN B 1 396 ? 27.294 35.235 0.557 1.00 14.23 396 ASN B CA 1
ATOM 7524 C C . ASN B 1 396 ? 26.233 36.013 1.334 1.00 14.11 396 ASN B C 1
ATOM 7525 O O . ASN B 1 396 ? 25.975 35.667 2.496 1.00 13.35 396 ASN B O 1
ATOM 7530 N N . THR B 1 397 ? 25.656 37.071 0.752 1.00 13.95 397 THR B N 1
ATOM 7531 C CA . THR B 1 397 ? 24.693 37.850 1.496 1.00 14.61 397 THR B CA 1
ATOM 7532 C C . THR B 1 397 ? 23.273 37.654 0.984 1.00 14.13 397 THR B C 1
ATOM 7533 O O . THR B 1 397 ? 22.355 38.360 1.384 1.00 15.45 397 THR B O 1
ATOM 7537 N N . SER B 1 398 ? 23.057 36.660 0.147 1.00 13.59 398 SER B N 1
ATOM 7538 C CA . SER B 1 398 ? 21.697 36.455 -0.342 1.00 14.92 398 SER B CA 1
ATOM 7539 C C . SER B 1 398 ? 20.927 35.522 0.578 1.00 15.04 398 SER B C 1
ATOM 7540 O O . SER B 1 398 ? 20.581 34.404 0.188 1.00 13.97 398 SER B O 1
ATOM 7543 N N . TYR B 1 399 ? 20.645 36.020 1.795 1.00 14.46 399 TYR B N 1
ATOM 7544 C CA . TYR B 1 399 ? 19.904 35.158 2.732 1.00 13.80 399 TYR B CA 1
ATOM 7545 C C . TYR B 1 399 ? 18.489 34.877 2.262 1.00 13.38 399 TYR B C 1
ATOM 7546 O O . TYR B 1 399 ? 17.712 35.750 1.840 1.00 14.27 399 TYR B O 1
ATOM 7555 N N . PRO B 1 400 ? 18.010 33.634 2.315 1.00 13.16 400 PRO B N 1
ATOM 7556 C CA . PRO B 1 400 ? 16.614 33.392 1.953 1.00 12.68 400 PRO B CA 1
ATOM 7557 C C . PRO B 1 400 ? 15.637 34.165 2.837 1.00 12.76 400 PRO B C 1
ATOM 7558 O O . PRO B 1 400 ? 15.917 34.401 4.029 1.00 11.21 400 PRO B O 1
ATOM 7562 N N . VAL B 1 401 ? 14.499 34.549 2.299 1.00 12.22 401 VAL B N 1
ATOM 7563 C CA . VAL B 1 401 ? 13.444 35.231 3.017 1.00 12.60 401 VAL B CA 1
ATOM 7564 C C . VAL B 1 401 ? 13.016 34.442 4.240 1.00 11.82 401 VAL B C 1
ATOM 7565 O O . VAL B 1 401 ? 12.756 35.012 5.309 1.00 11.60 401 VAL B O 1
ATOM 7569 N N . SER B 1 402 ? 12.913 33.122 4.094 1.00 11.43 402 SER B N 1
ATOM 7570 C CA . SER B 1 402 ? 12.446 32.286 5.180 1.00 11.11 402 SER B CA 1
ATOM 7571 C C . SER B 1 402 ? 13.446 32.179 6.331 1.00 9.82 402 SER B C 1
ATOM 7572 O O . SER B 1 402 ? 13.050 31.679 7.393 1.00 9.56 402 SER B O 1
ATOM 7576 N N . ASP B 1 403 ? 14.658 32.672 6.153 1.00 9.04 403 ASP B N 1
ATOM 7577 C CA . ASP B 1 403 ? 15.556 32.706 7.332 1.00 8.59 403 ASP B CA 1
ATOM 7578 C C . ASP B 1 403 ? 15.245 33.880 8.234 1.00 8.11 403 ASP B C 1
ATOM 7579 O O . ASP B 1 403 ? 15.819 33.952 9.332 1.00 8.02 403 ASP B O 1
ATOM 7584 N N . ASN B 1 404 ? 14.356 34.774 7.832 1.00 8.40 404 ASN B N 1
ATOM 7585 C CA . ASN B 1 404 ? 13.864 35.846 8.706 1.00 7.88 404 ASN B CA 1
ATOM 7586 C C . ASN B 1 404 ? 15.047 36.630 9.304 1.00 6.98 404 ASN B C 1
ATOM 7587 O O . ASN B 1 404 ? 15.061 36.913 10.498 1.00 7.42 404 ASN B O 1
ATOM 7592 N N . ILE B 1 405 ? 15.994 36.956 8.429 1.00 6.97 405 ILE B N 1
ATOM 7593 C CA . ILE B 1 405 ? 17.142 37.708 8.896 1.00 7.18 405 ILE B CA 1
ATOM 7594 C C . ILE B 1 405 ? 16.792 39.175 9.169 1.00 8.36 405 ILE B C 1
ATOM 7595 O O . ILE B 1 405 ? 16.246 39.851 8.289 1.00 10.38 405 ILE B O 1
ATOM 7600 N N . VAL B 1 406 ? 17.182 39.603 10.346 1.00 8.05 406 VAL B N 1
ATOM 7601 C CA . VAL B 1 406 ? 17.065 40.996 10.772 1.00 8.03 406 VAL B CA 1
ATOM 7602 C C . VAL B 1 406 ? 18.504 41.441 11.021 1.00 7.40 406 VAL B C 1
ATOM 7603 O O . VAL B 1 406 ? 19.135 41.117 12.040 1.00 7.86 406 VAL B O 1
ATOM 7607 N N . GLN B 1 407 ? 19.033 42.098 9.987 1.00 8.46 407 GLN B N 1
ATOM 7608 C CA . GLN B 1 407 ? 20.450 42.462 10.067 1.00 8.79 407 GLN B CA 1
ATOM 7609 C C . GLN B 1 407 ? 20.647 43.726 10.903 1.00 9.34 407 GLN B C 1
ATOM 7610 O O . GLN B 1 407 ? 20.026 44.763 10.691 1.00 10.92 407 GLN B O 1
ATOM 7616 N N . VAL B 1 408 ? 21.523 43.653 11.898 1.00 8.66 408 VAL B N 1
ATOM 7617 C CA . VAL B 1 408 ? 21.763 44.739 12.829 1.00 9.09 408 VAL B CA 1
ATOM 7618 C C . VAL B 1 408 ? 23.243 45.153 12.769 1.00 10.40 408 VAL B C 1
ATOM 7619 O O . VAL B 1 408 ? 24.100 44.462 13.327 1.00 10.00 408 VAL B O 1
ATOM 7623 N N . ASP B 1 409 ? 23.474 46.274 12.100 1.00 10.78 409 ASP B N 1
ATOM 7624 C CA . ASP B 1 409 ? 24.855 46.683 11.833 1.00 11.77 409 ASP B CA 1
ATOM 7625 C C . ASP B 1 409 ? 25.428 47.576 12.909 1.00 11.81 409 ASP B C 1
ATOM 7626 O O . ASP B 1 409 ? 26.656 47.677 12.971 1.00 13.46 409 ASP B O 1
ATOM 7631 N N . ALA B 1 410 ? 24.620 48.170 13.756 1.00 12.20 410 ALA B N 1
ATOM 7632 C CA . ALA B 1 410 ? 25.122 49.019 14.837 1.00 13.62 410 ALA B CA 1
ATOM 7633 C C . ALA B 1 410 ? 26.155 48.321 15.711 1.00 13.08 410 ALA B C 1
ATOM 7634 O O . ALA B 1 410 ? 25.978 47.167 16.101 1.00 10.85 410 ALA B O 1
ATOM 7636 N N . VAL B 1 411 ? 27.220 49.044 16.039 1.00 11.90 411 VAL B N 1
ATOM 7637 C CA . VAL B 1 411 ? 28.292 48.431 16.809 1.00 11.56 411 VAL B CA 1
ATOM 7638 C C . VAL B 1 411 ? 28.233 48.837 18.271 1.00 11.95 411 VAL B C 1
ATOM 7639 O O . VAL B 1 411 ? 28.458 49.979 18.706 1.00 13.01 411 VAL B O 1
ATOM 7643 N N . ASP B 1 412 ? 27.913 47.844 19.094 1.00 12.19 412 ASP B N 1
ATOM 7644 C CA . ASP B 1 412 ? 27.914 47.977 20.533 1.00 11.80 412 ASP B CA 1
ATOM 7645 C C . ASP B 1 412 ? 27.028 49.140 20.960 1.00 12.97 412 ASP B C 1
ATOM 7646 O O . ASP B 1 412 ? 27.405 49.998 21.757 1.00 15.67 412 ASP B O 1
ATOM 7651 N N . GLN B 1 413 ? 25.810 49.137 20.392 1.00 13.20 413 GLN B N 1
ATOM 7652 C CA . GLN B 1 413 ? 24.838 50.168 20.725 1.00 14.06 413 GLN B CA 1
ATOM 7653 C C . GLN B 1 413 ? 23.546 49.502 21.161 1.00 13.18 413 GLN B C 1
ATOM 7654 O O . GLN B 1 413 ? 23.306 48.365 20.782 1.00 12.47 413 GLN B O 1
ATOM 7660 N N . TRP B 1 414 ? 22.763 50.239 21.938 1.00 11.54 414 TRP B N 1
ATOM 7661 C CA . TRP B 1 414 ? 21.457 49.714 22.295 1.00 11.22 414 TRP B CA 1
ATOM 7662 C C . TRP B 1 414 ? 20.541 49.742 21.102 1.00 10.57 414 TRP B C 1
ATOM 7663 O O . TRP B 1 414 ? 20.458 50.741 20.381 1.00 11.86 414 TRP B O 1
ATOM 7674 N N . THR B 1 415 ? 19.834 48.621 20.939 1.00 8.57 415 THR B N 1
ATOM 7675 C CA . THR B 1 415 ? 18.893 48.536 19.830 1.00 9.25 415 THR B CA 1
ATOM 7676 C C . THR B 1 415 ? 17.544 48.173 20.452 1.00 8.82 415 THR B C 1
ATOM 7677 O O . THR B 1 415 ? 17.514 47.412 21.418 1.00 8.53 415 THR B O 1
ATOM 7681 N N . TYR B 1 416 ? 16.517 48.766 19.887 1.00 8.60 416 TYR B N 1
ATOM 7682 C CA . TYR B 1 416 ? 15.191 48.681 20.491 1.00 9.02 416 TYR B CA 1
ATOM 7683 C C . TYR B 1 416 ? 14.219 47.962 19.596 1.00 10.01 416 TYR B C 1
ATOM 7684 O O . TYR B 1 416 ? 14.257 48.130 18.368 1.00 9.94 416 TYR B O 1
ATOM 7693 N N . TRP B 1 417 ? 13.370 47.076 20.160 1.00 8.82 417 TRP B N 1
ATOM 7694 C CA . TRP B 1 417 ? 12.553 46.132 19.384 1.00 8.41 417 TRP B CA 1
ATOM 7695 C C . TRP B 1 417 ? 11.150 46.083 19.959 1.00 7.92 417 TRP B C 1
ATOM 7696 O O . TRP B 1 417 ? 10.984 45.748 21.127 1.00 8.94 417 TRP B O 1
ATOM 7707 N N . LEU B 1 418 ? 10.160 46.461 19.164 1.00 8.38 418 LEU B N 1
ATOM 7708 C CA . LEU B 1 418 ? 8.754 46.419 19.568 1.00 8.57 418 LEU B CA 1
ATOM 7709 C C . LEU B 1 418 ? 8.151 45.173 18.941 1.00 7.87 418 LEU B C 1
ATOM 7710 O O . LEU B 1 418 ? 8.078 45.053 17.709 1.00 7.77 418 LEU B O 1
ATOM 7715 N N . ILE B 1 419 ? 7.732 44.265 19.802 1.00 7.58 419 ILE B N 1
ATOM 7716 C CA . ILE B 1 419 ? 7.063 43.039 19.301 1.00 8.11 419 ILE B CA 1
ATOM 7717 C C . ILE B 1 419 ? 5.572 43.187 19.503 1.00 7.32 419 ILE B C 1
ATOM 7718 O O . ILE B 1 419 ? 5.103 43.537 20.582 1.00 7.95 419 ILE B O 1
ATOM 7723 N N . GLU B 1 420 ? 4.816 42.956 18.426 1.00 7.93 420 GLU B N 1
ATOM 7724 C CA . GLU B 1 420 ? 3.372 43.141 18.482 1.00 9.03 420 GLU B CA 1
ATOM 7725 C C . GLU B 1 420 ? 2.654 41.816 18.359 1.00 8.41 420 GLU B C 1
ATOM 7726 O O . GLU B 1 420 ? 2.936 41.080 17.404 1.00 10.10 420 GLU B O 1
ATOM 7732 N N . ASN B 1 421 ? 1.734 41.548 19.272 1.00 8.67 421 ASN B N 1
ATOM 7733 C CA . ASN B 1 421 ? 1.116 40.228 19.349 1.00 8.59 421 ASN B CA 1
ATOM 7734 C C . ASN B 1 421 ? -0.178 40.146 18.548 1.00 8.47 421 ASN B C 1
ATOM 7735 O O . ASN B 1 421 ? -1.200 40.065 19.204 1.00 9.93 421 ASN B O 1
ATOM 7740 N N . ASP B 1 422 ? -0.086 40.114 17.227 1.00 9.95 422 ASP B N 1
ATOM 7741 C CA . ASP B 1 422 ? -1.259 39.904 16.372 1.00 10.88 422 ASP B CA 1
ATOM 7742 C C . ASP B 1 422 ? -2.477 40.705 16.821 1.00 13.45 422 ASP B C 1
ATOM 7743 O O . ASP B 1 422 ? -3.595 40.182 16.938 1.00 13.17 422 ASP B O 1
ATOM 7748 N N . PRO B 1 423 ? -2.348 41.998 17.121 1.00 14.79 423 PRO B N 1
ATOM 7749 C CA . PRO B 1 423 ? -3.452 42.736 17.749 1.00 15.86 423 PRO B CA 1
ATOM 7750 C C . PRO B 1 423 ? -4.664 42.871 16.850 1.00 16.96 423 PRO B C 1
ATOM 7751 O O . PRO B 1 423 ? -5.731 43.125 17.395 1.00 20.02 423 PRO B O 1
ATOM 7755 N N . GLU B 1 424 ? -4.505 42.702 15.547 1.00 18.09 424 GLU B N 1
ATOM 7756 C CA . GLU B 1 424 ? -5.635 42.726 14.626 1.00 20.71 424 GLU B CA 1
ATOM 7757 C C . GLU B 1 424 ? -6.136 41.341 14.195 1.00 20.16 424 GLU B C 1
ATOM 7758 O O . GLU B 1 424 ? -7.068 41.274 13.371 1.00 21.06 424 GLU B O 1
ATOM 7764 N N . GLY B 1 425 ? -5.541 40.265 14.726 1.00 17.15 425 GLY B N 1
ATOM 7765 C CA . GLY B 1 425 ? -5.954 38.902 14.395 1.00 15.68 425 GLY B CA 1
ATOM 7766 C C . GLY B 1 425 ? -7.222 38.545 15.179 1.00 14.21 425 GLY B C 1
ATOM 7767 O O . GLY B 1 425 ? -7.549 39.309 16.094 1.00 13.44 425 GLY B O 1
ATOM 7768 N N . PRO B 1 426 ? -7.886 37.432 14.865 1.00 13.91 426 PRO B N 1
ATOM 7769 C CA . PRO B 1 426 ? -9.122 37.005 15.532 1.00 13.17 426 PRO B CA 1
ATOM 7770 C C . PRO B 1 426 ? -8.895 36.638 16.974 1.00 12.94 426 PRO B C 1
ATOM 7771 O O . PRO B 1 426 ? -9.837 36.756 17.774 1.00 13.17 426 PRO B O 1
ATOM 7775 N N . PHE B 1 427 ? -7.672 36.226 17.290 1.00 12.32 427 PHE B N 1
ATOM 7776 C CA . PHE B 1 427 ? -7.404 35.955 18.705 1.00 14.93 427 PHE B CA 1
ATOM 7777 C C . PHE B 1 427 ? -5.887 35.989 18.892 1.00 14.18 427 PHE B C 1
ATOM 7778 O O . PHE B 1 427 ? -5.163 35.962 17.901 1.00 14.83 427 PHE B O 1
ATOM 7786 N N . SER B 1 428 ? -5.458 36.045 20.132 1.00 11.89 428 SER B N 1
ATOM 7787 C CA . SER B 1 428 ? -4.024 36.208 20.368 1.00 11.72 428 SER B CA 1
ATOM 7788 C C . SER B 1 428 ? -3.679 35.529 21.684 1.00 11.81 428 SER B C 1
ATOM 7789 O O . SER B 1 428 ? -4.513 35.572 22.596 1.00 13.60 428 SER B O 1
ATOM 7792 N N . LEU B 1 429 ? -2.488 34.932 21.701 1.00 11.12 429 LEU B N 1
ATOM 7793 C CA . LEU B 1 429 ? -2.036 34.100 22.793 1.00 11.18 429 LEU B CA 1
ATOM 7794 C C . LEU B 1 429 ? -0.782 34.629 23.476 1.00 8.63 429 LEU B C 1
ATOM 7795 O O . LEU B 1 429 ? 0.039 35.224 22.774 1.00 8.49 429 LEU B O 1
ATOM 7800 N N . PRO B 1 430 ? -0.531 34.375 24.745 1.00 7.07 430 PRO B N 1
ATOM 7801 C CA . PRO B 1 430 ? 0.758 34.745 25.326 1.00 7.93 430 PRO B CA 1
ATOM 7802 C C . PRO B 1 430 ? 1.880 33.932 24.645 1.00 6.51 430 PRO B C 1
ATOM 7803 O O . PRO B 1 430 ? 1.751 32.769 24.310 1.00 7.48 430 PRO B O 1
ATOM 7807 N N . HIS B 1 431 ? 3.039 34.575 24.490 1.00 6.99 431 HIS B N 1
ATOM 7808 C CA . HIS B 1 431 ? 4.216 33.889 23.960 1.00 6.83 431 HIS B CA 1
ATOM 7809 C C . HIS B 1 431 ? 5.456 34.182 24.788 1.00 6.05 431 HIS B C 1
ATOM 7810 O O . HIS B 1 431 ? 5.701 35.377 25.021 1.00 7.01 431 HIS B O 1
ATOM 7817 N N . PRO B 1 432 ? 6.204 33.180 25.235 1.00 5.96 432 PRO B N 1
ATOM 7818 C CA . PRO B 1 432 ? 7.465 33.423 25.949 1.00 5.96 432 PRO B CA 1
ATOM 7819 C C . PRO B 1 432 ? 8.577 33.653 24.948 1.00 6.44 432 PRO B C 1
ATOM 7820 O O . PRO B 1 432 ? 9.081 32.753 24.268 1.00 7.95 432 PRO B O 1
ATOM 7824 N N . MET B 1 433 ? 8.963 34.931 24.854 1.00 6.52 433 MET B N 1
ATOM 7825 C CA . MET B 1 433 ? 9.978 35.334 23.868 1.00 6.48 433 MET B CA 1
ATOM 7826 C C . MET B 1 433 ? 11.387 35.215 24.448 1.00 5.74 433 MET B C 1
ATOM 7827 O O . MET B 1 433 ? 11.666 35.657 25.565 1.00 6.96 433 MET B O 1
ATOM 7832 N N . HIS B 1 434 ? 12.265 34.608 23.659 1.00 6.03 434 HIS B N 1
ATOM 7833 C CA . HIS B 1 434 ? 13.624 34.274 24.146 1.00 5.91 434 HIS B CA 1
ATOM 7834 C C . HIS B 1 434 ? 14.655 34.723 23.139 1.00 4.57 434 HIS B C 1
ATOM 7835 O O . HIS B 1 434 ? 14.475 34.441 21.947 1.00 6.40 434 HIS B O 1
ATOM 7842 N N . LEU B 1 435 ? 15.711 35.383 23.585 1.00 5.54 435 LEU B N 1
ATOM 7843 C CA . LEU B 1 435 ? 16.816 35.857 22.737 1.00 5.98 435 LEU B CA 1
ATOM 7844 C C . LEU B 1 435 ? 18.092 35.104 23.019 1.00 6.02 435 LEU B C 1
ATOM 7845 O O . LEU B 1 435 ? 18.525 35.040 24.180 1.00 6.21 435 LEU B O 1
ATOM 7850 N N . HIS B 1 436 ? 18.708 34.552 21.974 1.00 6.15 436 HIS B N 1
ATOM 7851 C CA . HIS B 1 436 ? 20.044 33.976 22.049 1.00 6.27 436 HIS B CA 1
ATOM 7852 C C . HIS B 1 436 ? 21.104 35.095 22.076 1.00 6.96 436 HIS B C 1
ATOM 7853 O O . HIS B 1 436 ? 20.863 36.170 21.509 1.00 6.81 436 HIS B O 1
ATOM 7860 N N . GLY B 1 437 ? 22.258 34.798 22.700 1.00 7.17 437 GLY B N 1
ATOM 7861 C CA . GLY B 1 437 ? 23.442 35.621 22.584 1.00 7.74 437 GLY B CA 1
ATOM 7862 C C . GLY B 1 437 ? 23.496 36.827 23.500 1.00 7.54 437 GLY B C 1
ATOM 7863 O O . GLY B 1 437 ? 24.492 37.536 23.535 1.00 9.01 437 GLY B O 1
ATOM 7864 N N . HIS B 1 438 ? 22.415 37.119 24.241 1.00 7.29 438 HIS B N 1
ATOM 7865 C CA . HIS B 1 438 ? 22.261 38.347 24.993 1.00 7.55 438 HIS B CA 1
ATOM 7866 C C . HIS B 1 438 ? 21.220 38.169 26.090 1.00 7.24 438 HIS B C 1
ATOM 7867 O O . HIS B 1 438 ? 20.263 37.426 25.930 1.00 9.01 438 HIS B O 1
ATOM 7874 N N . ASP B 1 439 ? 21.360 38.914 27.169 1.00 7.31 439 ASP B N 1
ATOM 7875 C CA . ASP B 1 439 ? 20.189 39.294 27.971 1.00 8.14 439 ASP B CA 1
ATOM 7876 C C . ASP B 1 439 ? 19.597 40.563 27.389 1.00 8.23 439 ASP B C 1
ATOM 7877 O O . ASP B 1 439 ? 20.383 41.432 26.957 1.00 10.40 439 ASP B O 1
ATOM 7882 N N . PHE B 1 440 ? 18.276 40.696 27.338 1.00 7.52 440 PHE B N 1
ATOM 7883 C CA . PHE B 1 440 ? 17.709 41.982 26.941 1.00 6.76 440 PHE B CA 1
ATOM 7884 C C . PHE B 1 440 ? 17.181 42.718 28.164 1.00 5.67 440 PHE B C 1
ATOM 7885 O O . PHE B 1 440 ? 16.989 42.126 29.236 1.00 8.08 440 PHE B O 1
ATOM 7893 N N . LEU B 1 441 ? 16.915 44.007 27.992 1.00 7.04 441 LEU B N 1
ATOM 7894 C CA . LEU B 1 441 ? 16.194 44.799 28.973 1.00 7.63 441 LEU B CA 1
ATOM 7895 C C . LEU B 1 441 ? 14.701 44.764 28.601 1.00 7.24 441 LEU B C 1
ATOM 7896 O O . LEU B 1 441 ? 14.403 44.954 27.412 1.00 7.36 441 LEU B O 1
ATOM 7901 N N . VAL B 1 442 ? 13.833 44.546 29.588 1.00 8.27 442 VAL B N 1
ATOM 7902 C CA . VAL B 1 442 ? 12.391 44.613 29.337 1.00 8.60 442 VAL B CA 1
ATOM 7903 C C . VAL B 1 442 ? 11.896 46.033 29.665 1.00 8.92 442 VAL B C 1
ATOM 7904 O O . VAL B 1 442 ? 11.640 46.385 30.812 1.00 8.55 442 VAL B O 1
ATOM 7908 N N . LEU B 1 443 ? 11.801 46.842 28.621 1.00 8.31 443 LEU B N 1
ATOM 7909 C CA . LEU B 1 443 ? 11.487 48.254 28.826 1.00 8.56 443 LEU B CA 1
ATOM 7910 C C . LEU B 1 443 ? 10.029 48.500 29.125 1.00 9.27 443 LEU B C 1
ATOM 7911 O O . LEU B 1 443 ? 9.685 49.486 29.765 1.00 11.97 443 LEU B O 1
ATOM 7916 N N . GLY B 1 444 ? 9.166 47.585 28.677 1.00 9.82 444 GLY B N 1
ATOM 7917 C CA . GLY B 1 444 ? 7.742 47.801 28.982 1.00 9.36 444 GLY B CA 1
ATOM 7918 C C . GLY B 1 444 ? 6.906 46.834 28.169 1.00 8.55 444 GLY B C 1
ATOM 7919 O O . GLY B 1 444 ? 7.425 46.174 27.280 1.00 7.02 444 GLY B O 1
ATOM 7920 N N . ARG B 1 445 ? 5.620 46.804 28.524 1.00 8.94 445 ARG B N 1
ATOM 7921 C CA . ARG B 1 445 ? 4.680 45.985 27.768 1.00 8.25 445 ARG B CA 1
ATOM 7922 C C . ARG B 1 445 ? 3.313 46.620 27.898 1.00 8.45 445 ARG B C 1
ATOM 7923 O O . ARG B 1 445 ? 3.130 47.583 28.690 1.00 9.79 445 ARG B O 1
ATOM 7931 N N . SER B 1 446 ? 2.360 46.086 27.128 1.00 9.40 446 SER B N 1
ATOM 7932 C CA . SER B 1 446 ? 0.985 46.593 27.207 1.00 9.20 446 SER B CA 1
ATOM 7933 C C . SER B 1 446 ? 0.424 46.343 28.586 1.00 10.35 446 SER B C 1
ATOM 7934 O O . SER B 1 446 ? 0.951 45.525 29.368 1.00 10.61 446 SER B O 1
ATOM 7937 N N . PRO B 1 447 ? -0.615 47.088 28.982 1.00 10.48 447 PRO B N 1
ATOM 7938 C CA . PRO B 1 447 ? -1.084 46.978 30.360 1.00 11.20 447 PRO B CA 1
ATOM 7939 C C . PRO B 1 447 ? -1.464 45.547 30.756 1.00 10.80 447 PRO B C 1
ATOM 7940 O O . PRO B 1 447 ? -1.984 44.775 29.930 1.00 10.82 447 PRO B O 1
ATOM 7944 N N . ASP B 1 448 ? -1.206 45.179 32.016 1.00 10.51 448 ASP B N 1
ATOM 7945 C CA . ASP B 1 448 ? -1.480 43.805 32.444 1.00 12.85 448 ASP B CA 1
ATOM 7946 C C . ASP B 1 448 ? -2.989 43.568 32.551 1.00 13.58 448 ASP B C 1
ATOM 7947 O O . ASP B 1 448 ? -3.663 44.219 33.378 1.00 15.03 448 ASP B O 1
ATOM 7952 N N . VAL B 1 449 ? -3.558 42.670 31.754 1.00 12.91 449 VAL B N 1
ATOM 7953 C CA . VAL B 1 449 ? -4.991 42.335 31.838 1.00 13.31 449 VAL B CA 1
ATOM 7954 C C . VAL B 1 449 ? -5.115 40.815 31.887 1.00 13.96 449 VAL B C 1
ATOM 7955 O O . VAL B 1 449 ? -4.081 40.126 31.706 1.00 14.49 449 VAL B O 1
ATOM 7959 N N . PRO B 1 450 ? -6.273 40.243 32.172 1.00 13.32 450 PRO B N 1
ATOM 7960 C CA . PRO B 1 450 ? -6.394 38.776 32.158 1.00 12.79 450 PRO B CA 1
ATOM 7961 C C . PRO B 1 450 ? -6.124 38.218 30.780 1.00 11.96 450 PRO B C 1
ATOM 7962 O O . PRO B 1 450 ? -6.566 38.694 29.742 1.00 12.30 450 PRO B O 1
ATOM 7966 N N . ALA B 1 451 ? -5.347 37.121 30.771 1.00 10.57 451 ALA B N 1
ATOM 7967 C CA . ALA B 1 451 ? -4.792 36.602 29.515 1.00 11.21 451 ALA B CA 1
ATOM 7968 C C . ALA B 1 451 ? -5.837 36.157 28.514 1.00 11.23 451 ALA B C 1
ATOM 7969 O O . ALA B 1 451 ? -5.536 36.150 27.308 1.00 11.41 451 ALA B O 1
ATOM 7971 N N . ALA B 1 452 ? -7.030 35.769 29.012 1.00 11.41 452 ALA B N 1
ATOM 7972 C CA . ALA B 1 452 ? -8.067 35.299 28.117 1.00 12.58 452 ALA B CA 1
ATOM 7973 C C . ALA B 1 452 ? -9.092 36.378 27.812 1.00 13.30 452 ALA B C 1
ATOM 7974 O O . ALA B 1 452 ? -10.090 36.140 27.132 1.00 13.84 452 ALA B O 1
ATOM 7976 N N . SER B 1 453 ? -8.824 37.555 28.370 1.00 13.79 453 SER B N 1
ATOM 7977 C CA . SER B 1 453 ? -9.851 38.583 28.255 1.00 15.97 453 SER B CA 1
ATOM 7978 C C . SER B 1 453 ? -9.989 39.163 26.855 1.00 17.67 453 SER B C 1
ATOM 7979 O O . SER B 1 453 ? -10.945 39.954 26.715 1.00 21.89 453 SER B O 1
ATOM 7982 N N . GLN B 1 454 ? -9.154 38.855 25.886 1.00 17.60 454 GLN B N 1
ATOM 7983 C CA . GLN B 1 454 ? -9.344 39.357 24.527 1.00 19.32 454 GLN B CA 1
ATOM 7984 C C . GLN B 1 454 ? -9.073 40.841 24.360 1.00 19.05 454 GLN B C 1
ATOM 7985 O O . GLN B 1 454 ? -9.266 41.399 23.264 1.00 23.10 454 GLN B O 1
ATOM 7991 N N . GLN B 1 455 ? -8.629 41.511 25.406 1.00 18.46 455 GLN B N 1
ATOM 7992 C CA . GLN B 1 455 ? -8.268 42.930 25.283 1.00 17.96 455 GLN B CA 1
ATOM 7993 C C . GLN B 1 455 ? -6.979 43.155 24.503 1.00 17.73 455 GLN B C 1
ATOM 7994 O O . GLN B 1 455 ? -5.995 42.502 24.805 1.00 18.36 455 GLN B O 1
ATOM 8000 N N . ARG B 1 456 ? -7.008 44.050 23.539 1.00 16.97 456 ARG B N 1
ATOM 8001 C CA . ARG B 1 456 ? -5.934 44.306 22.604 1.00 17.97 456 ARG B CA 1
ATOM 8002 C C . ARG B 1 456 ? -5.350 45.699 22.801 1.00 15.90 456 ARG B C 1
ATOM 8003 O O . ARG B 1 456 ? -6.106 46.597 23.179 1.00 15.95 456 ARG B O 1
ATOM 8011 N N . PHE B 1 457 ? -4.061 45.849 22.578 1.00 13.02 457 PHE B N 1
ATOM 8012 C CA . PHE B 1 457 ? -3.369 47.124 22.686 1.00 13.08 457 PHE B CA 1
ATOM 8013 C C . PHE B 1 457 ? -2.419 47.256 21.514 1.00 13.31 457 PHE B C 1
ATOM 8014 O O . PHE B 1 457 ? -1.731 46.313 21.126 1.00 13.73 457 PHE B O 1
ATOM 8022 N N . VAL B 1 458 ? -2.408 48.454 20.949 1.00 14.23 458 VAL B N 1
ATOM 8023 C CA . VAL B 1 458 ? -1.358 48.744 19.968 1.00 14.37 458 VAL B CA 1
ATOM 8024 C C . VAL B 1 458 ? -0.508 49.878 20.551 1.00 13.84 458 VAL B C 1
ATOM 8025 O O . VAL B 1 458 ? -1.076 50.778 21.206 1.00 14.41 458 VAL B O 1
ATOM 8029 N N . PHE B 1 459 ? 0.802 49.871 20.396 1.00 13.43 459 PHE B N 1
ATOM 8030 C CA . PHE B 1 459 ? 1.687 50.839 21.024 1.00 13.97 459 PHE B CA 1
ATOM 8031 C C . PHE B 1 459 ? 1.245 52.243 20.604 1.00 14.47 459 PHE B C 1
ATOM 8032 O O . PHE B 1 459 ? 1.126 52.498 19.405 1.00 14.22 459 PHE B O 1
ATOM 8040 N N . ASP B 1 460 ? 1.015 53.099 21.588 1.00 16.71 460 ASP B N 1
ATOM 8041 C CA . ASP B 1 460 ? 0.645 54.493 21.309 1.00 19.07 460 ASP B CA 1
ATOM 8042 C C . ASP B 1 460 ? 1.527 55.414 22.141 1.00 17.98 460 ASP B C 1
ATOM 8043 O O . ASP B 1 460 ? 1.399 55.474 23.365 1.00 18.53 460 ASP B O 1
ATOM 8048 N N . PRO B 1 461 ? 2.464 56.144 21.541 1.00 19.45 461 PRO B N 1
ATOM 8049 C CA . PRO B 1 461 ? 3.435 56.895 22.363 1.00 20.35 461 PRO B CA 1
ATOM 8050 C C . PRO B 1 461 ? 2.853 57.866 23.388 1.00 21.19 461 PRO B C 1
ATOM 8051 O O . PRO B 1 461 ? 3.455 58.160 24.423 1.00 20.43 461 PRO B O 1
ATOM 8055 N N . ALA B 1 462 ? 1.666 58.377 23.104 1.00 22.41 462 ALA B N 1
ATOM 8056 C CA . ALA B 1 462 ? 0.949 59.359 23.933 1.00 22.00 462 ALA B CA 1
ATOM 8057 C C . ALA B 1 462 ? 0.589 58.792 25.280 1.00 21.54 462 ALA B C 1
ATOM 8058 O O . ALA B 1 462 ? 0.470 59.444 26.315 1.00 23.38 462 ALA B O 1
ATOM 8060 N N . VAL B 1 463 ? 0.404 57.449 25.315 1.00 20.16 463 VAL B N 1
ATOM 8061 C CA . VAL B 1 463 ? 0.195 56.848 26.623 1.00 20.43 463 VAL B CA 1
ATOM 8062 C C . VAL B 1 463 ? 1.328 55.894 26.992 1.00 19.69 463 VAL B C 1
ATOM 8063 O O . VAL B 1 463 ? 1.557 55.692 28.181 1.00 20.74 463 VAL B O 1
ATOM 8067 N N . ASP B 1 464 ? 2.014 55.322 25.997 1.00 17.54 464 ASP B N 1
ATOM 8068 C CA . ASP B 1 464 ? 2.934 54.214 26.341 1.00 16.07 464 ASP B CA 1
ATOM 8069 C C . ASP B 1 464 ? 4.367 54.615 26.611 1.00 15.72 464 ASP B C 1
ATOM 8070 O O . ASP B 1 464 ? 5.031 53.899 27.371 1.00 17.26 464 ASP B O 1
ATOM 8075 N N . LEU B 1 465 ? 4.864 55.711 26.026 1.00 15.04 465 LEU B N 1
ATOM 8076 C CA . LEU B 1 465 ? 6.215 56.093 26.425 1.00 15.56 465 LEU B CA 1
ATOM 8077 C C . LEU B 1 465 ? 6.346 56.280 27.923 1.00 16.23 465 LEU B C 1
ATOM 8078 O O . LEU B 1 465 ? 7.367 55.861 28.482 1.00 17.18 465 LEU B O 1
ATOM 8083 N N . ALA B 1 466 ? 5.320 56.842 28.567 1.00 18.34 466 ALA B N 1
ATOM 8084 C CA . ALA B 1 466 ? 5.437 57.091 30.001 1.00 18.33 466 ALA B CA 1
ATOM 8085 C C . ALA B 1 466 ? 5.387 55.820 30.839 1.00 19.47 466 ALA B C 1
ATOM 8086 O O . ALA B 1 466 ? 5.721 55.783 32.017 1.00 20.56 466 ALA B O 1
ATOM 8088 N N . ARG B 1 467 ? 4.934 54.742 30.205 1.00 18.26 467 ARG B N 1
ATOM 8089 C CA . ARG B 1 467 ? 4.900 53.426 30.819 1.00 17.31 467 ARG B CA 1
ATOM 8090 C C . ARG B 1 467 ? 6.191 52.617 30.693 1.00 16.44 467 ARG B C 1
ATOM 8091 O O . ARG B 1 467 ? 6.255 51.542 31.310 1.00 17.62 467 ARG B O 1
ATOM 8099 N N . LEU B 1 468 ? 7.175 53.098 29.966 1.00 13.76 468 LEU B N 1
ATOM 8100 C CA . LEU B 1 468 ? 8.448 52.422 29.724 1.00 12.81 468 LEU B CA 1
ATOM 8101 C C . LEU B 1 468 ? 9.405 52.732 30.870 1.00 13.96 468 LEU B C 1
ATOM 8102 O O . LEU B 1 468 ? 9.313 53.789 31.499 1.00 15.95 468 LEU B O 1
ATOM 8107 N N . ASN B 1 469 ? 10.305 51.815 31.187 1.00 14.62 469 ASN B N 1
ATOM 8108 C CA . ASN B 1 469 ? 11.230 51.973 32.298 1.00 14.74 469 ASN B CA 1
ATOM 8109 C C . ASN B 1 469 ? 12.614 51.645 31.733 1.00 13.64 469 ASN B C 1
ATOM 8110 O O . ASN B 1 469 ? 12.837 50.479 31.415 1.00 13.97 469 ASN B O 1
ATOM 8115 N N . GLY B 1 470 ? 13.480 52.642 31.621 1.00 13.10 470 GLY B N 1
ATOM 8116 C CA . GLY B 1 470 ? 14.861 52.388 31.252 1.00 13.43 470 GLY B CA 1
ATOM 8117 C C . GLY B 1 470 ? 15.845 52.574 32.379 1.00 13.56 470 GLY B C 1
ATOM 8118 O O . GLY B 1 470 ? 17.043 52.581 32.064 1.00 14.01 470 GLY B O 1
ATOM 8119 N N . ASP B 1 471 ? 15.376 52.712 33.611 1.00 13.10 471 ASP B N 1
ATOM 8120 C CA . ASP B 1 471 ? 16.219 52.841 34.795 1.00 12.36 471 ASP B CA 1
ATOM 8121 C C . ASP B 1 471 ? 16.317 51.487 35.492 1.00 11.57 471 ASP B C 1
ATOM 8122 O O . ASP B 1 471 ? 15.506 51.140 36.340 1.00 11.18 471 ASP B O 1
ATOM 8127 N N . ASN B 1 472 ? 17.344 50.735 35.082 1.00 10.36 472 ASN B N 1
ATOM 8128 C CA . ASN B 1 472 ? 17.606 49.392 35.534 1.00 10.05 472 ASN B CA 1
ATOM 8129 C C . ASN B 1 472 ? 16.372 48.504 35.467 1.00 9.93 472 ASN B C 1
ATOM 8130 O O . ASN B 1 472 ? 16.030 47.903 36.488 1.00 12.75 472 ASN B O 1
ATOM 8135 N N . PRO B 1 473 ? 15.762 48.345 34.295 1.00 10.31 473 PRO B N 1
ATOM 8136 C CA . PRO B 1 473 ? 14.575 47.470 34.158 1.00 9.91 473 PRO B CA 1
ATOM 8137 C C . PRO B 1 473 ? 15.026 46.015 34.270 1.00 9.77 473 PRO B C 1
ATOM 8138 O O . PRO B 1 473 ? 16.226 45.733 34.272 1.00 9.54 473 PRO B O 1
ATOM 8142 N N . PRO B 1 474 ? 14.085 45.075 34.356 1.00 9.36 474 PRO B N 1
ATOM 8143 C CA . PRO B 1 474 ? 14.428 43.662 34.327 1.00 8.87 474 PRO B CA 1
ATOM 8144 C C . PRO B 1 474 ? 15.334 43.360 33.124 1.00 8.67 474 PRO B C 1
ATOM 8145 O O . PRO B 1 474 ? 15.117 43.879 32.033 1.00 8.76 474 PRO B O 1
ATOM 8149 N N . ARG B 1 475 ? 16.337 42.537 33.406 1.00 7.62 475 ARG B N 1
ATOM 8150 C CA . ARG B 1 475 ? 17.316 42.113 32.421 1.00 6.46 475 ARG B CA 1
ATOM 8151 C C . ARG B 1 475 ? 17.403 40.592 32.452 1.00 8.16 475 ARG B C 1
ATOM 8152 O O . ARG B 1 475 ? 17.691 40.031 33.518 1.00 8.62 475 ARG B O 1
ATOM 8160 N N . ARG B 1 476 ? 17.077 39.937 31.338 1.00 7.10 476 ARG B N 1
ATOM 8161 C CA . ARG B 1 476 ? 16.994 38.461 31.402 1.00 6.64 476 ARG B CA 1
ATOM 8162 C C . ARG B 1 476 ? 16.926 37.941 29.973 1.00 6.26 476 ARG B C 1
ATOM 8163 O O . ARG B 1 476 ? 17.053 38.700 29.017 1.00 6.55 476 ARG B O 1
ATOM 8171 N N . ASP B 1 477 ? 16.774 36.630 29.784 1.00 6.12 477 ASP B N 1
ATOM 8172 C CA . ASP B 1 477 ? 16.810 36.124 28.412 1.00 5.89 477 ASP B CA 1
ATOM 8173 C C . ASP B 1 477 ? 15.449 35.636 27.900 1.00 6.10 477 ASP B C 1
ATOM 8174 O O . ASP B 1 477 ? 15.369 35.319 26.708 1.00 5.03 477 ASP B O 1
ATOM 8179 N N . THR B 1 478 ? 14.422 35.625 28.749 1.00 6.09 478 THR B N 1
ATOM 8180 C CA . THR B 1 478 ? 13.070 35.215 28.346 1.00 6.26 478 THR B CA 1
ATOM 8181 C C . THR B 1 478 ? 12.045 36.093 29.049 1.00 6.01 478 THR B C 1
ATOM 8182 O O . THR B 1 478 ? 12.186 36.319 30.255 1.00 6.37 478 THR B O 1
ATOM 8186 N N . THR B 1 479 ? 11.025 36.559 28.360 1.00 6.12 479 THR B N 1
ATOM 8187 C CA . THR B 1 479 ? 9.965 37.329 29.055 1.00 5.70 479 THR B CA 1
ATOM 8188 C C . THR B 1 479 ? 8.677 37.194 28.268 1.00 5.77 479 THR B C 1
ATOM 8189 O O . THR B 1 479 ? 8.756 36.787 27.099 1.00 7.33 479 THR B O 1
ATOM 8193 N N . MET B 1 480 ? 7.530 37.551 28.843 1.00 6.61 480 MET B N 1
ATOM 8194 C CA . MET B 1 480 ? 6.272 37.313 28.132 1.00 6.77 480 MET B CA 1
ATOM 8195 C C . MET B 1 480 ? 5.828 38.432 27.208 1.00 6.73 480 MET B C 1
ATOM 8196 O O . MET B 1 480 ? 5.806 39.635 27.537 1.00 7.95 480 MET B O 1
ATOM 8201 N N . LEU B 1 481 ? 5.414 38.034 25.993 1.00 6.65 481 LEU B N 1
ATOM 8202 C CA . LEU B 1 481 ? 4.662 38.869 25.086 1.00 6.95 481 LEU B CA 1
ATOM 8203 C C . LEU B 1 481 ? 3.195 38.701 25.484 1.00 6.77 481 LEU B C 1
ATOM 8204 O O . LEU B 1 481 ? 2.659 37.591 25.350 1.00 8.05 481 LEU B O 1
ATOM 8209 N N . PRO B 1 482 ? 2.541 39.727 26.019 1.00 7.45 482 PRO B N 1
ATOM 8210 C CA . PRO B 1 482 ? 1.159 39.588 26.494 1.00 8.11 482 PRO B CA 1
ATOM 8211 C C . PRO B 1 482 ? 0.217 39.270 25.328 1.00 8.09 482 PRO B C 1
ATOM 8212 O O . PRO B 1 482 ? 0.337 39.780 24.212 1.00 8.46 482 PRO B O 1
ATOM 8216 N N . ALA B 1 483 ? -0.749 38.394 25.563 1.00 8.32 483 ALA B N 1
ATOM 8217 C CA . ALA B 1 483 ? -1.820 38.200 24.600 1.00 9.09 483 ALA B CA 1
ATOM 8218 C C . ALA B 1 483 ? -2.434 39.543 24.163 1.00 9.30 483 ALA B C 1
ATOM 8219 O O . ALA B 1 483 ? -2.755 40.356 25.044 1.00 11.68 483 ALA B O 1
ATOM 8221 N N . GLY B 1 484 ? -2.541 39.700 22.862 1.00 10.01 484 GLY B N 1
ATOM 8222 C CA . GLY B 1 484 ? -3.240 40.815 22.251 1.00 10.09 484 GLY B CA 1
ATOM 8223 C C . GLY B 1 484 ? -2.498 42.123 22.336 1.00 9.18 484 GLY B C 1
ATOM 8224 O O . GLY B 1 484 ? -3.054 43.142 21.943 1.00 11.67 484 GLY B O 1
ATOM 8225 N N . GLY B 1 485 ? -1.271 42.136 22.844 1.00 9.27 485 GLY B N 1
ATOM 8226 C CA . GLY B 1 485 ? -0.610 43.373 23.190 1.00 9.32 485 GLY B CA 1
ATOM 8227 C C . GLY B 1 485 ? 0.717 43.570 22.530 1.00 8.60 485 GLY B C 1
ATOM 8228 O O . GLY B 1 485 ? 0.893 43.269 21.366 1.00 9.21 485 GLY B O 1
ATOM 8229 N N . TRP B 1 486 ? 1.680 44.107 23.289 1.00 8.29 486 TRP B N 1
ATOM 8230 C CA . TRP B 1 486 ? 3.011 44.385 22.732 1.00 8.36 486 TRP B CA 1
ATOM 8231 C C . TRP B 1 486 ? 4.036 44.334 23.861 1.00 7.50 486 TRP B C 1
ATOM 8232 O O . TRP B 1 486 ? 3.779 44.374 25.070 1.00 7.78 486 TRP B O 1
ATOM 8243 N N . LEU B 1 487 ? 5.307 44.245 23.414 1.00 7.54 487 LEU B N 1
ATOM 8244 C CA . LEU B 1 487 ? 6.447 44.133 24.300 1.00 8.26 487 LEU B CA 1
ATOM 8245 C C . LEU B 1 487 ? 7.583 44.974 23.730 1.00 8.25 487 LEU B C 1
ATOM 8246 O O . LEU B 1 487 ? 7.815 44.856 22.519 1.00 7.65 487 LEU B O 1
ATOM 8251 N N . LEU B 1 488 ? 8.230 45.764 24.562 1.00 7.95 488 LEU B N 1
ATOM 8252 C CA . LEU B 1 488 ? 9.398 46.528 24.052 1.00 7.39 488 LEU B CA 1
ATOM 8253 C C . LEU B 1 488 ? 10.661 46.116 24.775 1.00 7.35 488 LEU B C 1
ATOM 8254 O O . LEU B 1 488 ? 10.751 46.211 26.002 1.00 6.61 488 LEU B O 1
ATOM 8259 N N . LEU B 1 489 ? 11.637 45.661 23.984 1.00 7.32 489 LEU B N 1
ATOM 8260 C CA . LEU B 1 489 ? 12.890 45.121 24.484 1.00 7.36 489 LEU B CA 1
ATOM 8261 C C . LEU B 1 489 ? 14.059 45.936 23.949 1.00 7.31 489 LEU B C 1
ATOM 8262 O O . LEU B 1 489 ? 13.964 46.562 22.886 1.00 7.35 489 LEU B O 1
ATOM 8267 N N . ALA B 1 490 ? 15.165 45.875 24.693 1.00 8.45 490 ALA B N 1
ATOM 8268 C CA . ALA B 1 490 ? 16.414 46.396 24.077 1.00 8.47 490 ALA B CA 1
ATOM 8269 C C . ALA B 1 490 ? 17.561 45.466 24.418 1.00 7.81 490 ALA B C 1
ATOM 8270 O O . ALA B 1 490 ? 17.626 44.849 25.473 1.00 7.87 490 ALA B O 1
ATOM 8272 N N . PHE B 1 491 ? 18.507 45.446 23.476 1.00 8.28 491 PHE B N 1
ATOM 8273 C CA . PHE B 1 491 ? 19.772 44.775 23.773 1.00 9.44 491 PHE B CA 1
ATOM 8274 C C . PHE B 1 491 ? 20.894 45.543 23.065 1.00 8.64 491 PHE B C 1
ATOM 8275 O O . PHE B 1 491 ? 20.724 46.189 22.034 1.00 8.56 491 PHE B O 1
ATOM 8283 N N . ARG B 1 492 ? 22.083 45.406 23.649 1.00 10.00 492 ARG B N 1
ATOM 8284 C CA . ARG B 1 492 ? 23.260 46.069 23.138 1.00 10.79 492 ARG B CA 1
ATOM 8285 C C . ARG B 1 492 ? 24.073 45.152 22.233 1.00 9.95 492 ARG B C 1
ATOM 8286 O O . ARG B 1 492 ? 24.253 43.994 22.605 1.00 9.87 492 ARG B O 1
ATOM 8294 N N . THR B 1 493 ? 24.524 45.664 21.101 1.00 9.28 493 THR B N 1
ATOM 8295 C CA . THR B 1 493 ? 25.101 44.821 20.056 1.00 8.87 493 THR B CA 1
ATOM 8296 C C . THR B 1 493 ? 26.600 44.606 20.293 1.00 8.65 493 THR B C 1
ATOM 8297 O O . THR B 1 493 ? 27.450 45.036 19.517 1.00 9.15 493 THR B O 1
ATOM 8301 N N . ASP B 1 494 ? 26.819 43.872 21.378 1.00 8.46 494 ASP B N 1
ATOM 8302 C CA . ASP B 1 494 ? 28.145 43.548 21.865 1.00 8.16 494 ASP B CA 1
ATOM 8303 C C . ASP B 1 494 ? 28.647 42.163 21.458 1.00 7.86 494 ASP B C 1
ATOM 8304 O O . ASP B 1 494 ? 29.666 41.725 22.023 1.00 9.34 494 ASP B O 1
ATOM 8309 N N . ASN B 1 495 ? 27.985 41.482 20.507 1.00 6.90 495 ASN B N 1
ATOM 8310 C CA . ASN B 1 495 ? 28.321 40.061 20.299 1.00 7.70 495 ASN B CA 1
ATOM 8311 C C . ASN B 1 495 ? 28.003 39.675 18.881 1.00 7.30 495 ASN B C 1
ATOM 8312 O O . ASN B 1 495 ? 26.881 39.202 18.584 1.00 8.33 495 ASN B O 1
ATOM 8317 N N . PRO B 1 496 ? 28.899 39.903 17.928 1.00 7.07 496 PRO B N 1
ATOM 8318 C CA . PRO B 1 496 ? 28.598 39.567 16.527 1.00 6.34 496 PRO B CA 1
ATOM 8319 C C . PRO B 1 496 ? 28.229 38.101 16.400 1.00 6.77 496 PRO B C 1
ATOM 8320 O O . PRO B 1 496 ? 28.875 37.269 17.045 1.00 7.19 496 PRO B O 1
ATOM 8324 N N . GLY B 1 497 ? 27.223 37.837 15.580 1.00 7.48 497 GLY B N 1
ATOM 8325 C CA . GLY B 1 497 ? 26.730 36.444 15.528 1.00 8.86 497 GLY B CA 1
ATOM 8326 C C . GLY B 1 497 ? 25.361 36.431 14.896 1.00 7.35 497 GLY B C 1
ATOM 8327 O O . GLY B 1 497 ? 24.733 37.488 14.725 1.00 7.19 497 GLY B O 1
ATOM 8328 N N . ALA B 1 498 ? 24.932 35.216 14.570 1.00 6.22 498 ALA B N 1
ATOM 8329 C CA . ALA B 1 498 ? 23.552 34.999 14.139 1.00 6.00 498 ALA B CA 1
ATOM 8330 C C . ALA B 1 498 ? 22.781 34.419 15.331 1.00 6.21 498 ALA B C 1
ATOM 8331 O O . ALA B 1 498 ? 23.071 33.320 15.810 1.00 6.60 498 ALA B O 1
ATOM 8333 N N . TRP B 1 499 ? 21.813 35.208 15.814 1.00 6.03 499 TRP B N 1
ATOM 8334 C CA . TRP B 1 499 ? 21.135 34.959 17.082 1.00 6.05 499 TRP B CA 1
ATOM 8335 C C . TRP B 1 499 ? 19.643 34.779 16.890 1.00 6.67 499 TRP B C 1
ATOM 8336 O O . TRP B 1 499 ? 18.974 35.759 16.497 1.00 7.73 499 TRP B O 1
ATOM 8347 N N . LEU B 1 500 ? 19.110 33.590 17.189 1.00 6.09 500 LEU B N 1
ATOM 8348 C CA . LEU B 1 500 ? 17.667 33.420 17.140 1.00 6.27 500 LEU B CA 1
ATOM 8349 C C . LEU B 1 500 ? 16.947 34.253 18.208 1.00 5.34 500 LEU B C 1
ATOM 8350 O O . LEU B 1 500 ? 17.434 34.424 19.316 1.00 5.73 500 LEU B O 1
ATOM 8355 N N . PHE B 1 501 ? 15.773 34.758 17.829 1.00 4.88 501 PHE B N 1
ATOM 8356 C CA . PHE B 1 501 ? 14.856 35.404 18.781 1.00 5.75 501 PHE B CA 1
ATOM 8357 C C . PHE B 1 501 ? 13.486 34.780 18.510 1.00 5.35 501 PHE B C 1
ATOM 8358 O O . PHE B 1 501 ? 12.985 34.938 17.398 1.00 6.09 501 PHE B O 1
ATOM 8366 N N . HIS B 1 502 ? 12.949 34.043 19.476 1.00 5.73 502 HIS B N 1
ATOM 8367 C CA . HIS B 1 502 ? 11.842 33.165 19.104 1.00 5.93 502 HIS B CA 1
ATOM 8368 C C . HIS B 1 502 ? 10.951 32.884 20.313 1.00 6.22 502 HIS B C 1
ATOM 8369 O O . HIS B 1 502 ? 11.349 33.023 21.448 1.00 6.93 502 HIS B O 1
ATOM 8376 N N . CYS B 1 503 ? 9.725 32.488 19.978 1.00 6.06 503 CYS B N 1
ATOM 8377 C CA . CYS B 1 503 ? 8.871 31.973 21.069 1.00 6.34 503 CYS B CA 1
ATOM 8378 C C . CYS B 1 503 ? 9.432 30.628 21.522 1.00 6.08 503 CYS B C 1
ATOM 8379 O O . CYS B 1 503 ? 9.844 29.822 20.665 1.00 6.65 503 CYS B O 1
ATOM 8382 N N . HIS B 1 504 ? 9.470 30.356 22.812 1.00 5.64 504 HIS B N 1
ATOM 8383 C CA . HIS B 1 504 ? 10.028 29.104 23.288 1.00 5.36 504 HIS B CA 1
ATOM 8384 C C . HIS B 1 504 ? 8.954 28.036 23.432 1.00 6.05 504 HIS B C 1
ATOM 8385 O O . HIS B 1 504 ? 9.305 26.910 23.834 1.00 8.03 504 HIS B O 1
ATOM 8392 N N . ILE B 1 505 ? 7.680 28.309 23.096 1.00 6.24 505 ILE B N 1
ATOM 8393 C CA . ILE B 1 505 ? 6.750 27.172 23.023 1.00 6.61 505 ILE B CA 1
ATOM 8394 C C . ILE B 1 505 ? 7.125 26.350 21.800 1.00 6.33 505 ILE B C 1
ATOM 8395 O O . ILE B 1 505 ? 7.139 26.881 20.688 1.00 7.51 505 ILE B O 1
ATOM 8400 N N . ALA B 1 506 ? 7.469 25.068 22.028 1.00 7.16 506 ALA B N 1
ATOM 8401 C CA . ALA B 1 506 ? 8.009 24.256 20.940 1.00 7.09 506 ALA B CA 1
ATOM 8402 C C . ALA B 1 506 ? 7.111 24.272 19.719 1.00 7.52 506 ALA B C 1
ATOM 8403 O O . ALA B 1 506 ? 7.605 24.353 18.600 1.00 7.62 506 ALA B O 1
ATOM 8405 N N . TRP B 1 507 ? 5.814 24.166 19.957 1.00 7.56 507 TRP B N 1
ATOM 8406 C CA . TRP B 1 507 ? 4.870 24.068 18.833 1.00 7.65 507 TRP B CA 1
ATOM 8407 C C . TRP B 1 507 ? 4.860 25.323 17.994 1.00 7.06 507 TRP B C 1
ATOM 8408 O O . TRP B 1 507 ? 4.661 25.274 16.776 1.00 8.14 507 TRP B O 1
ATOM 8419 N N . HIS B 1 508 ? 5.097 26.479 18.605 1.00 7.32 508 HIS B N 1
ATOM 8420 C CA . HIS B 1 508 ? 5.047 27.741 17.906 1.00 7.00 508 HIS B CA 1
ATOM 8421 C C . HIS B 1 508 ? 6.338 28.014 17.150 1.00 6.77 508 HIS B C 1
ATOM 8422 O O . HIS B 1 508 ? 6.281 28.481 16.023 1.00 7.08 508 HIS B O 1
ATOM 8429 N N . VAL B 1 509 ? 7.498 27.734 17.740 1.00 6.85 509 VAL B N 1
ATOM 8430 C CA . VAL B 1 509 ? 8.730 27.978 16.954 1.00 6.18 509 VAL B CA 1
ATOM 8431 C C . VAL B 1 509 ? 8.827 26.934 15.850 1.00 6.63 509 VAL B C 1
ATOM 8432 O O . VAL B 1 509 ? 9.260 27.245 14.739 1.00 6.35 509 VAL B O 1
ATOM 8436 N N . SER B 1 510 ? 8.376 25.684 16.093 1.00 6.81 510 SER B N 1
ATOM 8437 C CA . SER B 1 510 ? 8.239 24.756 14.974 1.00 7.04 510 SER B CA 1
ATOM 8438 C C . SER B 1 510 ? 7.374 25.330 13.868 1.00 7.23 510 SER B C 1
ATOM 8439 O O . SER B 1 510 ? 7.668 25.127 12.692 1.00 7.58 510 SER B O 1
ATOM 8443 N N . GLY B 1 511 ? 6.299 26.016 14.276 1.00 6.88 511 GLY B N 1
ATOM 8444 C CA . GLY B 1 511 ? 5.336 26.617 13.345 1.00 7.84 511 GLY B CA 1
ATOM 8445 C C . GLY B 1 511 ? 5.780 27.919 12.721 1.00 7.28 511 GLY B C 1
ATOM 8446 O O . GLY B 1 511 ? 5.004 28.460 11.931 1.00 8.17 511 GLY B O 1
ATOM 8447 N N . GLY B 1 512 ? 6.976 28.426 13.033 1.00 7.14 512 GLY B N 1
ATOM 8448 C CA . GLY B 1 512 ? 7.526 29.555 12.294 1.00 7.50 512 GLY B CA 1
ATOM 8449 C C . GLY B 1 512 ? 7.858 30.747 13.156 1.00 6.66 512 GLY B C 1
ATOM 8450 O O . GLY B 1 512 ? 8.359 31.747 12.654 1.00 7.48 512 GLY B O 1
ATOM 8451 N N . LEU B 1 513 ? 7.578 30.699 14.475 1.00 7.12 513 LEU B N 1
ATOM 8452 C CA . LEU B 1 513 ? 7.636 31.936 15.272 1.00 6.21 513 LEU B CA 1
ATOM 8453 C C . LEU B 1 513 ? 9.045 32.248 15.744 1.00 6.31 513 LEU B C 1
ATOM 8454 O O . LEU B 1 513 ? 9.357 31.979 16.911 1.00 5.97 513 LEU B O 1
ATOM 8459 N N . SER B 1 514 ? 9.841 32.843 14.867 1.00 7.05 514 SER B N 1
ATOM 8460 C CA . SER B 1 514 ? 11.202 33.235 15.153 1.00 7.06 514 SER B CA 1
ATOM 8461 C C . SER B 1 514 ? 11.669 34.257 14.126 1.00 6.64 514 SER B C 1
ATOM 8462 O O . SER B 1 514 ? 11.167 34.265 13.011 1.00 7.04 514 SER B O 1
ATOM 8465 N N . VAL B 1 515 ? 12.648 35.051 14.559 1.00 5.90 515 VAL B N 1
ATOM 8466 C CA . VAL B 1 515 ? 13.479 35.718 13.570 1.00 6.15 515 VAL B CA 1
ATOM 8467 C C . VAL B 1 515 ? 14.924 35.346 13.908 1.00 6.29 515 VAL B C 1
ATOM 8468 O O . VAL B 1 515 ? 15.189 34.632 14.875 1.00 6.45 515 VAL B O 1
ATOM 8472 N N . ASP B 1 516 ? 15.852 35.864 13.130 1.00 6.46 516 ASP B N 1
ATOM 8473 C CA . ASP B 1 516 ? 17.296 35.585 13.349 1.00 6.62 516 ASP B CA 1
ATOM 8474 C C . ASP B 1 516 ? 18.000 36.935 13.247 1.00 6.72 516 ASP B C 1
ATOM 8475 O O . ASP B 1 516 ? 18.036 37.506 12.141 1.00 7.52 516 ASP B O 1
ATOM 8480 N N . PHE B 1 517 ? 18.471 37.443 14.373 1.00 4.97 517 PHE B N 1
ATOM 8481 C CA . PHE B 1 517 ? 19.200 38.705 14.387 1.00 5.97 517 PHE B CA 1
ATOM 8482 C C . PHE B 1 517 ? 20.610 38.425 13.874 1.00 6.61 517 PHE B C 1
ATOM 8483 O O . PHE B 1 517 ? 21.396 37.741 14.531 1.00 7.07 517 PHE B O 1
ATOM 8491 N N . LEU B 1 518 ? 20.907 38.976 12.705 1.00 6.99 518 LEU B N 1
ATOM 8492 C CA . LEU B 1 518 ? 22.276 38.878 12.214 1.00 6.26 518 LEU B CA 1
ATOM 8493 C C . LEU B 1 518 ? 23.019 40.152 12.657 1.00 7.86 518 LEU B C 1
ATOM 8494 O O . LEU B 1 518 ? 22.914 41.196 12.028 1.00 7.62 518 LEU B O 1
ATOM 8499 N N . GLU B 1 519 ? 23.727 39.958 13.763 1.00 6.54 519 GLU B N 1
ATOM 8500 C CA . GLU B 1 519 ? 24.427 41.025 14.464 1.00 6.44 519 GLU B CA 1
ATOM 8501 C C . GLU B 1 519 ? 25.856 41.229 13.968 1.00 7.14 519 GLU B C 1
ATOM 8502 O O . GLU B 1 519 ? 26.703 40.339 14.078 1.00 7.32 519 GLU B O 1
ATOM 8508 N N . ARG B 1 520 ? 26.045 42.443 13.415 1.00 7.78 520 ARG B N 1
ATOM 8509 C CA . ARG B 1 520 ? 27.395 42.839 13.015 1.00 7.95 520 ARG B CA 1
ATOM 8510 C C . ARG B 1 520 ? 28.074 41.811 12.104 1.00 8.79 520 ARG B C 1
ATOM 8511 O O . ARG B 1 520 ? 29.187 41.361 12.385 1.00 9.46 520 ARG B O 1
ATOM 8519 N N . PRO B 1 521 ? 27.439 41.411 11.013 1.00 10.06 521 PRO B N 1
ATOM 8520 C CA . PRO B 1 521 ? 27.995 40.333 10.185 1.00 11.66 521 PRO B CA 1
ATOM 8521 C C . PRO B 1 521 ? 29.366 40.684 9.618 1.00 13.85 521 PRO B C 1
ATOM 8522 O O . PRO B 1 521 ? 30.132 39.726 9.452 1.00 14.84 521 PRO B O 1
ATOM 8526 N N . ALA B 1 522 ? 29.569 41.982 9.375 1.00 15.50 522 ALA B N 1
ATOM 8527 C CA . ALA B 1 522 ? 30.822 42.464 8.823 1.00 16.66 522 ALA B CA 1
ATOM 8528 C C . ALA B 1 522 ? 31.943 42.269 9.837 1.00 16.60 522 ALA B C 1
ATOM 8529 O O . ALA B 1 522 ? 33.061 42.367 9.344 1.00 20.26 522 ALA B O 1
ATOM 8531 N N . ASP B 1 523 ? 31.645 42.050 11.110 1.00 14.09 523 ASP B N 1
ATOM 8532 C CA . ASP B 1 523 ? 32.635 41.783 12.129 1.00 13.46 523 ASP B CA 1
ATOM 8533 C C . ASP B 1 523 ? 32.787 40.299 12.401 1.00 14.06 523 ASP B C 1
ATOM 8534 O O . ASP B 1 523 ? 33.661 39.777 13.055 1.00 15.46 523 ASP B O 1
ATOM 8539 N N . LEU B 1 524 ? 31.795 39.531 11.918 1.00 15.48 524 LEU B N 1
ATOM 8540 C CA . LEU B 1 524 ? 31.659 38.175 12.430 1.00 14.85 524 LEU B CA 1
ATOM 8541 C C . LEU B 1 524 ? 32.609 37.246 11.712 1.00 15.13 524 LEU B C 1
ATOM 8542 O O . LEU B 1 524 ? 33.206 36.437 12.436 1.00 12.76 524 LEU B O 1
ATOM 8547 N N . ARG B 1 525 ? 32.770 37.346 10.399 1.00 17.17 525 ARG B N 1
ATOM 8548 C CA . ARG B 1 525 ? 33.740 36.479 9.730 1.00 19.09 525 ARG B CA 1
ATOM 8549 C C . ARG B 1 525 ? 35.128 36.601 10.348 1.00 17.73 525 ARG B C 1
ATOM 8550 O O . ARG B 1 525 ? 35.753 35.555 10.535 1.00 17.40 525 ARG B O 1
ATOM 8558 N N . GLN B 1 526 ? 35.563 37.822 10.659 1.00 16.26 526 GLN B N 1
ATOM 8559 C CA . GLN B 1 526 ? 36.867 38.135 11.196 1.00 17.93 526 GLN B CA 1
ATOM 8560 C C . GLN B 1 526 ? 37.105 37.380 12.517 1.00 16.86 526 GLN B C 1
ATOM 8561 O O . GLN B 1 526 ? 38.246 37.105 12.859 1.00 18.67 526 GLN B O 1
ATOM 8567 N N . ARG B 1 527 ? 36.030 37.099 13.230 1.00 13.71 527 ARG B N 1
ATOM 8568 C CA . ARG B 1 527 ? 36.098 36.570 14.574 1.00 13.88 527 ARG B CA 1
ATOM 8569 C C . ARG B 1 527 ? 35.955 35.068 14.665 1.00 13.78 527 ARG B C 1
ATOM 8570 O O . ARG B 1 527 ? 35.951 34.514 15.760 1.00 17.19 527 ARG B O 1
ATOM 8578 N N . ILE B 1 528 ? 35.821 34.376 13.565 1.00 12.32 528 ILE B N 1
ATOM 8579 C CA . ILE B 1 528 ? 35.626 32.938 13.614 1.00 12.03 528 ILE B CA 1
ATOM 8580 C C . ILE B 1 528 ? 36.989 32.297 13.444 1.00 11.33 528 ILE B C 1
ATOM 8581 O O . ILE B 1 528 ? 37.632 32.606 12.437 1.00 14.49 528 ILE B O 1
ATOM 8586 N N . SER B 1 529 ? 37.354 31.469 14.392 1.00 11.19 529 SER B N 1
ATOM 8587 C CA . SER B 1 529 ? 38.654 30.776 14.348 1.00 11.89 529 SER B CA 1
ATOM 8588 C C . SER B 1 529 ? 38.655 29.739 13.244 1.00 13.23 529 SER B C 1
ATOM 8589 O O . SER B 1 529 ? 37.629 29.265 12.754 1.00 12.98 529 SER B O 1
ATOM 8592 N N . GLN B 1 530 ? 39.887 29.422 12.819 1.00 14.86 530 GLN B N 1
ATOM 8593 C CA . GLN B 1 530 ? 40.043 28.443 11.744 1.00 14.68 530 GLN B CA 1
ATOM 8594 C C . GLN B 1 530 ? 39.488 27.107 12.254 1.00 13.15 530 GLN B C 1
ATOM 8595 O O . GLN B 1 530 ? 38.915 26.389 11.449 1.00 12.90 530 GLN B O 1
ATOM 8601 N N . GLU B 1 531 ? 39.693 26.862 13.549 1.00 12.87 531 GLU B N 1
ATOM 8602 C CA . GLU B 1 531 ? 39.260 25.574 14.092 1.00 12.78 531 GLU B CA 1
ATOM 8603 C C . GLU B 1 531 ? 37.737 25.501 14.050 1.00 12.63 531 GLU B C 1
ATOM 8604 O O . GLU B 1 531 ? 37.183 24.462 13.677 1.00 11.31 531 GLU B O 1
ATOM 8610 N N . ASP B 1 532 ? 37.104 26.608 14.429 1.00 11.09 532 ASP B N 1
ATOM 8611 C CA . ASP B 1 532 ? 35.645 26.617 14.388 1.00 10.75 532 ASP B CA 1
ATOM 8612 C C . ASP B 1 532 ? 35.109 26.511 12.967 1.00 9.62 532 ASP B C 1
ATOM 8613 O O . ASP B 1 532 ? 34.112 25.840 12.706 1.00 9.65 532 ASP B O 1
ATOM 8618 N N . GLU B 1 533 ? 35.731 27.182 12.007 1.00 10.19 533 GLU B N 1
ATOM 8619 C CA . GLU B 1 533 ? 35.354 27.101 10.610 1.00 10.60 533 GLU B CA 1
ATOM 8620 C C . GLU B 1 533 ? 35.560 25.684 10.077 1.00 10.97 533 GLU B C 1
ATOM 8621 O O . GLU B 1 533 ? 34.648 25.157 9.430 1.00 10.06 533 GLU B O 1
ATOM 8627 N N . ASP B 1 534 ? 36.740 25.130 10.385 1.00 10.72 534 ASP B N 1
ATOM 8628 C CA . ASP B 1 534 ? 36.990 23.787 9.863 1.00 10.55 534 ASP B CA 1
ATOM 8629 C C . ASP B 1 534 ? 35.999 22.784 10.449 1.00 10.43 534 ASP B C 1
ATOM 8630 O O . ASP B 1 534 ? 35.533 21.890 9.752 1.00 11.48 534 ASP B O 1
ATOM 8635 N N . ASP B 1 535 ? 35.689 22.882 11.739 1.00 9.10 535 ASP B N 1
ATOM 8636 C CA . ASP B 1 535 ? 34.763 21.895 12.328 1.00 8.64 535 ASP B CA 1
ATOM 8637 C C . ASP B 1 535 ? 33.344 22.148 11.852 1.00 8.40 535 ASP B C 1
ATOM 8638 O O . ASP B 1 535 ? 32.581 21.170 11.643 1.00 8.82 535 ASP B O 1
ATOM 8643 N N . PHE B 1 536 ? 32.967 23.411 11.650 1.00 7.74 536 PHE B N 1
ATOM 8644 C CA . PHE B 1 536 ? 31.644 23.687 11.079 1.00 7.96 536 PHE B CA 1
ATOM 8645 C C . PHE B 1 536 ? 31.459 22.983 9.740 1.00 7.76 536 PHE B C 1
ATOM 8646 O O . PHE B 1 536 ? 30.437 22.361 9.476 1.00 8.40 536 PHE B O 1
ATOM 8654 N N . ASN B 1 537 ? 32.470 23.114 8.885 1.00 7.12 537 ASN B N 1
ATOM 8655 C CA . ASN B 1 537 ? 32.442 22.539 7.554 1.00 7.44 537 ASN B CA 1
ATOM 8656 C C . ASN B 1 537 ? 32.458 21.007 7.637 1.00 7.88 537 ASN B C 1
ATOM 8657 O O . ASN B 1 537 ? 31.768 20.328 6.867 1.00 9.32 537 ASN B O 1
ATOM 8662 N N . ARG B 1 538 ? 33.238 20.478 8.568 1.00 8.06 538 ARG B N 1
ATOM 8663 C CA . ARG B 1 538 ? 33.290 19.011 8.741 1.00 7.95 538 ARG B CA 1
ATOM 8664 C C . ARG B 1 538 ? 31.901 18.450 9.054 1.00 7.94 538 ARG B C 1
ATOM 8665 O O . ARG B 1 538 ? 31.358 17.514 8.462 1.00 8.17 538 ARG B O 1
ATOM 8673 N N . VAL B 1 539 ? 31.259 19.066 10.056 1.00 7.71 539 VAL B N 1
ATOM 8674 C CA . VAL B 1 539 ? 29.943 18.553 10.478 1.00 7.51 539 VAL B CA 1
ATOM 8675 C C . VAL B 1 539 ? 28.924 18.763 9.377 1.00 7.39 539 VAL B C 1
ATOM 8676 O O . VAL B 1 539 ? 28.116 17.886 9.050 1.00 8.08 539 VAL B O 1
ATOM 8680 N N . CYS B 1 540 ? 28.938 19.920 8.734 1.00 8.64 540 CYS B N 1
ATOM 8681 C CA . CYS B 1 540 ? 28.044 20.123 7.605 1.00 8.80 540 CYS B CA 1
ATOM 8682 C C . CYS B 1 540 ? 28.311 19.133 6.486 1.00 8.79 540 CYS B C 1
ATOM 8683 O O . CYS B 1 540 ? 27.349 18.700 5.862 1.00 9.89 540 CYS B O 1
ATOM 8686 N N . ASP B 1 541 ? 29.579 18.789 6.208 1.00 9.67 541 ASP B N 1
ATOM 8687 C CA . ASP B 1 541 ? 29.791 17.840 5.116 1.00 10.28 541 ASP B CA 1
ATOM 8688 C C . ASP B 1 541 ? 29.218 16.475 5.493 1.00 9.60 541 ASP B C 1
ATOM 8689 O O . ASP B 1 541 ? 28.640 15.772 4.648 1.00 10.39 541 ASP B O 1
ATOM 8694 N N . GLU B 1 542 ? 29.377 16.111 6.782 1.00 9.85 542 GLU B N 1
ATOM 8695 C CA . GLU B 1 542 ? 28.792 14.846 7.209 1.00 8.50 542 GLU B CA 1
ATOM 8696 C C . GLU B 1 542 ? 27.276 14.873 7.183 1.00 8.65 542 GLU B C 1
ATOM 8697 O O . GLU B 1 542 ? 26.620 13.917 6.770 1.00 9.79 542 GLU B O 1
ATOM 8703 N N . TRP B 1 543 ? 26.683 15.975 7.654 1.00 8.03 543 TRP B N 1
ATOM 8704 C CA . TRP B 1 543 ? 25.215 16.118 7.659 1.00 8.61 543 TRP B CA 1
ATOM 8705 C C . TRP B 1 543 ? 24.709 16.095 6.235 1.00 8.55 543 TRP B C 1
ATOM 8706 O O . TRP B 1 543 ? 23.758 15.374 5.921 1.00 9.24 543 TRP B O 1
ATOM 8717 N N . ARG B 1 544 ? 25.308 16.845 5.308 1.00 8.77 544 ARG B N 1
ATOM 8718 C CA . ARG B 1 544 ? 24.808 16.815 3.934 1.00 9.66 544 ARG B CA 1
ATOM 8719 C C . ARG B 1 544 ? 24.916 15.454 3.268 1.00 10.45 544 ARG B C 1
ATOM 8720 O O . ARG B 1 544 ? 24.093 15.129 2.405 1.00 12.76 544 ARG B O 1
ATOM 8728 N N . ALA B 1 545 ? 25.929 14.680 3.654 1.00 10.32 545 ALA B N 1
ATOM 8729 C CA . ALA B 1 545 ? 26.039 13.341 3.072 1.00 10.69 545 ALA B CA 1
ATOM 8730 C C . ALA B 1 545 ? 24.986 12.458 3.688 1.00 10.63 545 ALA B C 1
ATOM 8731 O O . ALA B 1 545 ? 24.455 11.557 3.024 1.00 12.10 545 ALA B O 1
ATOM 8733 N N . TYR B 1 546 ? 24.675 12.689 4.966 1.00 9.77 546 TYR B N 1
ATOM 8734 C CA . TYR B 1 546 ? 23.682 11.854 5.625 1.00 10.19 546 TYR B CA 1
ATOM 8735 C C . TYR B 1 546 ? 22.291 12.162 5.079 1.00 10.11 546 TYR B C 1
ATOM 8736 O O . TYR B 1 546 ? 21.491 11.257 4.835 1.00 11.45 546 TYR B O 1
ATOM 8745 N N . TRP B 1 547 ? 21.907 13.415 5.011 1.00 9.60 547 TRP B N 1
ATOM 8746 C CA . TRP B 1 547 ? 20.493 13.775 4.849 1.00 10.23 547 TRP B CA 1
ATOM 8747 C C . TRP B 1 547 ? 19.770 13.128 3.687 1.00 12.03 547 TRP B C 1
ATOM 8748 O O . TRP B 1 547 ? 18.612 12.733 3.914 1.00 11.18 547 TRP B O 1
ATOM 8759 N N . PRO B 1 548 ? 20.329 12.930 2.498 1.00 12.82 548 PRO B N 1
ATOM 8760 C CA . PRO B 1 548 ? 19.539 12.283 1.433 1.00 13.56 548 PRO B CA 1
ATOM 8761 C C . PRO B 1 548 ? 19.165 10.863 1.784 1.00 13.47 548 PRO B C 1
ATOM 8762 O O . PRO B 1 548 ? 18.255 10.288 1.183 1.00 15.11 548 PRO B O 1
ATOM 8766 N N . THR B 1 549 ? 19.812 10.277 2.777 1.00 13.50 549 THR B N 1
ATOM 8767 C CA . THR B 1 549 ? 19.483 8.908 3.156 1.00 13.58 549 THR B CA 1
ATOM 8768 C C . THR B 1 549 ? 18.433 8.842 4.268 1.00 12.82 549 THR B C 1
ATOM 8769 O O . THR B 1 549 ? 17.945 7.758 4.633 1.00 16.18 549 THR B O 1
ATOM 8773 N N . ASN B 1 550 ? 18.056 9.998 4.818 1.00 11.66 550 ASN B N 1
ATOM 8774 C CA . ASN B 1 550 ? 17.083 9.970 5.910 1.00 12.02 550 ASN B CA 1
ATOM 8775 C C . ASN B 1 550 ? 15.702 9.555 5.419 1.00 12.04 550 ASN B C 1
ATOM 8776 O O . ASN B 1 550 ? 15.175 9.958 4.369 1.00 12.46 550 ASN B O 1
ATOM 8781 N N . PRO B 1 551 ? 15.008 8.676 6.135 1.00 13.31 551 PRO B N 1
ATOM 8782 C CA . PRO B 1 551 ? 13.683 8.273 5.642 1.00 13.66 551 PRO B CA 1
ATOM 8783 C C . PRO B 1 551 ? 12.498 9.197 5.922 1.00 14.39 551 PRO B C 1
ATOM 8784 O O . PRO B 1 551 ? 11.405 8.895 5.406 1.00 14.84 551 PRO B O 1
ATOM 8788 N N . TYR B 1 552 ? 12.710 10.250 6.706 1.00 13.55 552 TYR B N 1
ATOM 8789 C CA . TYR B 1 552 ? 11.642 11.156 7.123 1.00 13.01 552 TYR B CA 1
ATOM 8790 C C . TYR B 1 552 ? 11.851 12.574 6.599 1.00 12.82 552 TYR B C 1
ATOM 8791 O O . TYR B 1 552 ? 12.958 13.067 6.487 1.00 13.39 552 TYR B O 1
ATOM 8800 N N . PRO B 1 553 ? 10.769 13.264 6.264 1.00 14.55 553 PRO B N 1
ATOM 8801 C CA . PRO B 1 553 ? 10.847 14.663 5.847 1.00 15.11 553 PRO B CA 1
ATOM 8802 C C . PRO B 1 553 ? 11.004 15.548 7.069 1.00 14.93 553 PRO B C 1
ATOM 8803 O O . PRO B 1 553 ? 10.727 15.142 8.200 1.00 13.79 553 PRO B O 1
ATOM 8807 N N . LYS B 1 554 ? 11.465 16.763 6.771 1.00 14.90 554 LYS B N 1
ATOM 8808 C CA . LYS B 1 554 ? 11.401 17.806 7.799 1.00 14.50 554 LYS B CA 1
ATOM 8809 C C . LYS B 1 554 ? 9.990 18.378 7.679 1.00 14.69 554 LYS B C 1
ATOM 8810 O O . LYS B 1 554 ? 9.650 18.754 6.556 1.00 16.77 554 LYS B O 1
ATOM 8816 N N . ILE B 1 555 ? 9.196 18.431 8.729 1.00 14.53 555 ILE B N 1
ATOM 8817 C CA . ILE B 1 555 ? 7.802 18.875 8.542 1.00 14.42 555 ILE B CA 1
ATOM 8818 C C . ILE B 1 555 ? 7.554 20.227 9.198 1.00 13.14 555 ILE B C 1
ATOM 8819 O O . ILE B 1 555 ? 6.453 20.753 9.164 1.00 13.42 555 ILE B O 1
ATOM 8824 N N . ASP B 1 556 ? 8.596 20.831 9.776 1.00 10.58 556 ASP B N 1
ATOM 8825 C CA . ASP B 1 556 ? 8.404 22.147 10.408 1.00 8.83 556 ASP B CA 1
ATOM 8826 C C . ASP B 1 556 ? 9.579 23.084 10.127 1.00 9.10 556 ASP B C 1
ATOM 8827 O O . ASP B 1 556 ? 10.332 22.892 9.158 1.00 8.85 556 ASP B O 1
ATOM 8832 N N . SER B 1 557 ? 9.793 24.111 10.956 1.00 7.88 557 SER B N 1
ATOM 8833 C CA . SER B 1 557 ? 10.824 25.105 10.664 1.00 6.85 557 SER B CA 1
ATOM 8834 C C . SER B 1 557 ? 12.228 24.582 10.828 1.00 7.10 557 SER B C 1
ATOM 8835 O O . SER B 1 557 ? 13.180 25.158 10.290 1.00 9.32 557 SER B O 1
ATOM 8838 N N . GLY B 1 558 ? 12.417 23.527 11.600 1.00 7.17 558 GLY B N 1
ATOM 8839 C CA . GLY B 1 558 ? 13.728 22.967 11.928 1.00 6.55 558 GLY B CA 1
ATOM 8840 C C . GLY B 1 558 ? 14.203 23.393 13.284 1.00 6.49 558 GLY B C 1
ATOM 8841 O O . GLY B 1 558 ? 15.284 22.929 13.662 1.00 6.93 558 GLY B O 1
ATOM 8842 N N . LEU B 1 559 ? 13.509 24.271 13.981 1.00 6.71 559 LEU B N 1
ATOM 8843 C CA . LEU B 1 559 ? 13.961 24.823 15.259 1.00 8.18 559 LEU B CA 1
ATOM 8844 C C . LEU B 1 559 ? 13.029 24.434 16.392 1.00 8.71 559 LEU B C 1
ATOM 8845 O O . LEU B 1 559 ? 11.905 23.989 16.084 1.00 8.84 559 LEU B O 1
#

Secondary structure (DSSP, 8-state):
--SS-BTTB-SEEETTEETTS-TTT-------EEEEEEEEEEEEEEE-TTSPEEEEEEEETTBSS---EEEETT-EEEEEEEEE-SS--B-EEEET--TT-GGGS--BTTTBPPBPTTTEEEEEEEE--S-EEEEEEE-STTGGGGT-EEEEEEE---SS--SEEEEEEEEEEE-SS-HHHHHHHHTTSPPPPBSEEEETTB-B-TTT--B---EEEEPTT-EEEEEEEE--SS--EEEEETTB-EEEEEETTEEEEEEEES-EEE-TT-EEEEEEE--S-SSEEEEEEE--GGGTT--BSSS--EEEEEETTS--S-------PPP--TT---S---BSS--B---TT----GGGEEEEEEE-SSSSS-EEEETTB-----TTS-HHHHHHHT-----GGG-EEEE--SS-EEEEEEEE-TTSS----EEEEESSSPEEEEEESPP--TTS-------HHHHGGG---BS--EESEEEE-TTSEEEEEEE--S-EEEEEEE--HHHHHTT-EEEEEE-HHHHGGG--HHHHHHHHHHHHHHHHHGGG-SS---S---/--SS-BTTB-SEEETTEETTS-TTT-------EEEEEEEEEEEEEEE-TTSPEEEEEEEETTBSS---EEEETT-EEEEEEEEE-SS--B-EEEET--TT-GGGS--BTTTBPPBPTTTEEEEEEEE--S-EEEEEEE-STTGGGGT-EEEEEEE---SS--SEEEEEEEEEEE-SS-HHHHHHHHTTSPPPPBSEEEETTB-B-TTT--B---EEEEPTT-EEEEEEEE--SS--EEEEETT--EEEEEETTEEEEEEEES-EEE-TT-EEEEEEE--S-SSEEEEEEE--GGGTT--BSSS--EEEEEETTS--S-------PPP--TT---S---BSS--B---TT----GGGEEEEEEE-SSSSS-EEEETTB-----TTS-HHHHHHTT-----GGG-EEEE--SS-EEEEEEEE-TTSS----EEEEESSSPEEEEEESPP--TTS-------HHHHGGG---BS--EESEEEE-TTSEEEEEEE--S-EEEEEEE--HHHHHTT-EEEEEE-HHHHGGG--HHHHHHHHHHHHHHHHHGGG-SS---S---

Sequence (1116 aa):
EPTCNTPSNRACWSDGFDINTDYEVSTPDTGVTQSYVFNLTEVDNWMGPDGVVKEKVMLINGNIMGPNIVANWGDTVEVTVINNLVTNGTSIHWHGIQKDTNLHDGANGVTECPIPPKGGQRTYRWRARQQQYGTSWYHSHFSAQYGNGVVGTIQINGPASLPYDIDLGVFPITDYYYRAADDLVHFTQNNAPPFSDNVLINGTAVNPNTGEGQYANVTLTPGKRHRLRILNTSTENHFQVSLVNHTMTVIAADMMVPVNAMTVDSLFLAVGQRYDVVIDASRAPDNYWFNVTFGGQAACGGSLNPHPAAIFHYAGAPGGLPTDEGTPPVDHQCLDTLDVRPVVPRSVPVNSFVKRPDNTLPVALDLTGTPLFVWKVNGSDINVDWGKPIIDYILTGNTSYPVSDNIVQVDAVDQWTYWLIENDPEGPFSLPHPMHLHGHDFLVLGRSPDVPAASQQRFVFDPAVDLARLNGDNPPRRDTTMLPAGGWLLLAFRTDNPGAWLFHCHIAWHVSGGLSVDFLERPADLRQRISQEDEDDFNRVCDEWRAYWPTNPYPKIDSGLEPTCNTPSNRACWSDGFDINTDYEVSTPDTGVTQSYVFNLTEVDNWMGPDGVVKEKVMLINGNIMGPNIVANWGDTVEVTVINNLVTNGTSIHWHGIQKDTNLHDGANGVTECPIPPKGGQRTYRWRARQQYGTSWYHSHFSAQYGNGVVGTIQINGPASLPYDIDLGVFPITDYYYRAADDLVHFTQNNAPPPFSDNVLINGTAVNPNTGEGQYANVTLTPGKRHRLRILNTSTENHFQVSLVNHTMTVIAADMVPVNAMTVDSLFLAVGQRYDVVIDASRAPDNYWFNVTFGGQAACGGSLNPHPAAIFHYAGAPGGLPTDEGTPPVDHQCLDTLDVRPVVPRSVPVNSFVKRPDNTLPVALDLTGTPLFVWKVNGSDINVDWGKPIIDYILTGNTSYPVSDNIVQVDAVDQWTYWLIENDPEGPFSLPHPMHLHGHDFLVLGRSPDVPAASQQRFVFDPAVDLARLNGDNPPRRDTTMLPAGGWLLLAFRTDNPGAWLFHCHIAWHVSGGLSVDFLERPADLRQRISQEDEDDFNRVCDEWRAYWPTNPYPKIDSGL

Radius of gyration: 32.64 Å; Cα contacts (8 Å, |Δi|>4): 3196; chains: 2; bounding box: 103×60×63 Å